Protein AF-A0A1H7LH09-F1 (afdb_monomer_lite)

Foldseek 3Di:
DDDDDDDDDPVVVVVVVVVVVVVVVVVVPPDDDDDDDDDDDDDDDDDDDDDDDPPPWDALCLLLFFPDWKFAQNKTWTWGADAFNFTDTAWIDDPNDIDGDDPPQWDFDDDDPFWTWIGGPPDPPRIHIDTRCCPVQADPVSAGDADLQNLQQLLLCAWFVGHHRMPQSSVLSVLVVLLLLLLLLLLLLLLLLLVCLLVDPDPQPLLQLQALVQAPCCLVDVPPPDPVNSVSSVSNVVSLVSSVVSLQVLLLPLLQWDDDDPAIDGDDSNLVSLLSNLSSLLNCQLACLLFDPDPSNHVLCLVLVVVVCPDSNVSSVVSLLVSVCSQVCVCAQQLLVVCLLLLVLLQVLCCQQPNHDDSLVSSVLLCCCQQLVVVVSLLDDLLLLVVLLCVQDPVVVCVDPVCVPQNVVLSSSLSSLVVCCCVPNNVVVSVVLNSQVSSDRDCVSVSVSSNVVSVVSCVSRVSCSVPPSVPCRDPVNSVVSSVPDDSVVSSVSRDCVVPVQSPDQDSSLSSLLSSLSRDAPVSNCVSLVSLLVSLVVSVSSVVVCVVVVHPPHTDPSNNSSVCSVVNSSSSSSSSSRRHHHDRGHDSSVLSLQLLLQLLQAQDPQDPVNSVCCCCPAQLQADPVGHHDPPHPVFLNVLSCPQQSPDSLNSLLSSNEGSNLLSLLLQFLQLQLVLQVPDDLVVLLVLLVQLPHDNPPDDSSVSSSVLSVLSSPGHSVLSVPQGDDPPDDPVSVSSSSNVSSNSNSNSSSSSSLLVLLSVLLSLVSSLSSVLSVSVSSVPPVQPRCVVALQSSVVVCLDVVNLVVCRSVNHPVLSVVLVVLQVLDDRLLLVLLSVCSSSSVCSYNVSVCSVLQDHDPDSLFSNQLSSLVSSVVPRDDDDDPSNVVQVVCSNVVSIHDLSNQLSSLSSSSSNVLSSCLSSPVCNVDPVVVSVVVVVVVVVVVVVVPD

Organism: Ruminococcus albus (NCBI:txid1264)

Secondary structure (DSSP, 8-state):
--PPPPPPPHHHHHHHHHHHHHHHHHGGG----PPP--------------S-----PPPHHHHTTEEEEEEETTEEEEEEE-STT-EEEEEEEETTEEEE-SS-SEEEEEEETTEEEEEESSSTT-EE-PBPSHHHHB-TTSPBPP-SSS-HHHHHHHHHSS--SBSHHHHHHHHHHHHHHHHHHHHHHHHHHHHHTT--SS---GGGS--TTS-HHHHH--TTS-HHHHHHHHHHHHHHHHHHHHSGGGGGGGGTEEEETTEEEEPPHHHHHHHHHHHHHHHHHHTTTTT--SSS-TTGGGTSHHHHTSGGGHHHHHHHHHHHHHHHHHHHTTHHHHHHHHHHHHHHHHHHHHSPPPHHHHHHHHHIIIII-GGGGSSS-HHHHHHHHHHHSGGGGGGSGGGTTTHHHHHHHHHHHHHHIIIII-HHHHHHHHHHHHH-SSSHHHHHHHHHHHHHHHHHHHHHIIIIIHHHTSHHHHHHHHHSS-HHHHHHT--GGGSTTTTT--HHHHHHHHHHHHS-HHHHHHHHHHHHHHHHHHHHHHHHHHHTT---PPPGGGGGGTTHHHHHHHHHHHHHH--PPP---HHHHHHHHHHHHHHT---S--HHHHHHHIIIII--B-TTSPBPTT--HHHHHHHIIIIIT-HHHHHHHHHS-HHHHGGGGG-HHHHHHHHHTS-HHHHHHHHHHTT----S--HHHHHHHHHHHHHH--GGGGTT---STT--HHHHHHHHHHHHHHHHHHHHHHHHHHHHHHHHHHHHHHHHHHHHHHHHSGGGG--GGG-TTHHHHHHTSHHHHHHTGGG--HHHHHHHHHHHTTS-HHHHHHHHHHHHTTHHHHHHHHHGGG----S-HHHHHHHHHHHHHHHH--SPPPHHHHHHHHHHHHHSS--HHHHHHHTGGGTTSHHHHHHHH-HHHH-HHHHHHHHHHHHHHHHTTTT-

Structure (mmCIF, N/CA/C/O backbone):
data_AF-A0A1H7LH09-F1
#
_entry.id   AF-A0A1H7LH09-F1
#
loop_
_atom_site.group_PDB
_atom_site.id
_atom_site.type_symbol
_atom_site.label_atom_id
_atom_site.label_alt_id
_atom_site.label_comp_id
_atom_site.label_asym_id
_atom_site.label_entity_id
_atom_site.label_seq_id
_atom_site.pdbx_PDB_ins_code
_atom_site.Cartn_x
_atom_site.Cartn_y
_atom_site.Cartn_z
_atom_site.occupancy
_atom_site.B_iso_or_equiv
_atom_site.auth_seq_id
_atom_site.auth_comp_id
_atom_site.auth_asym_id
_atom_site.auth_atom_id
_atom_site.pdbx_PDB_model_num
ATOM 1 N N . MET A 1 1 ? -59.447 -25.131 -48.764 1.00 35.97 1 MET A N 1
ATOM 2 C CA . MET A 1 1 ? -58.099 -24.580 -48.466 1.00 35.97 1 MET A CA 1
ATOM 3 C C . MET A 1 1 ? -58.182 -23.776 -47.173 1.00 35.97 1 MET A C 1
ATOM 5 O O . MET A 1 1 ? -59.213 -23.155 -46.969 1.00 35.97 1 MET A O 1
ATOM 9 N N . ALA A 1 2 ? -57.145 -23.746 -46.330 1.00 33.88 2 ALA A N 1
ATOM 10 C CA . ALA A 1 2 ? -57.115 -22.900 -45.127 1.00 33.88 2 ALA A CA 1
ATOM 11 C C . ALA A 1 2 ? -55.691 -22.373 -44.868 1.00 33.88 2 ALA A C 1
ATOM 13 O O . ALA A 1 2 ? -54.738 -23.151 -44.871 1.00 33.88 2 ALA A O 1
ATOM 14 N N . LYS A 1 3 ? -55.534 -21.059 -44.655 1.00 36.03 3 LYS A N 1
ATOM 15 C CA . LYS A 1 3 ? -54.240 -20.428 -44.332 1.00 36.03 3 LYS A CA 1
ATOM 16 C C . LYS A 1 3 ? -54.102 -20.263 -42.816 1.00 36.03 3 LYS A C 1
ATOM 18 O O . LYS A 1 3 ? -54.956 -19.650 -42.186 1.00 36.03 3 LYS A O 1
ATOM 23 N N . LYS A 1 4 ? -53.010 -20.775 -42.238 1.00 35.19 4 LYS A N 1
ATOM 24 C CA . LYS A 1 4 ? -52.642 -20.526 -40.832 1.00 35.19 4 LYS A CA 1
ATOM 25 C C . LYS A 1 4 ? -52.155 -19.084 -40.662 1.00 35.19 4 LYS A C 1
ATOM 27 O O . LYS A 1 4 ? -51.304 -18.638 -41.431 1.00 35.19 4 LYS A O 1
ATOM 32 N N . SER A 1 5 ? -52.616 -18.392 -39.623 1.00 34.84 5 SER A N 1
ATOM 33 C CA . SER A 1 5 ? -51.956 -17.181 -39.126 1.00 34.84 5 SER A CA 1
ATOM 34 C C . SER A 1 5 ? -50.650 -17.550 -38.403 1.00 34.84 5 SER A C 1
ATOM 36 O O . SER A 1 5 ? -50.543 -18.611 -37.782 1.00 34.84 5 SER A O 1
ATOM 38 N N . LYS A 1 6 ? -49.629 -16.688 -38.490 1.00 40.56 6 LYS A N 1
ATOM 39 C CA . LYS A 1 6 ? -48.405 -16.803 -37.678 1.00 40.56 6 LYS A CA 1
ATOM 40 C C . LYS A 1 6 ? -48.555 -15.951 -36.419 1.00 40.56 6 LYS A C 1
ATOM 42 O O . LYS A 1 6 ? -48.889 -14.774 -36.511 1.00 40.56 6 LYS A O 1
ATOM 47 N N . GLY A 1 7 ? -48.289 -16.541 -35.256 1.00 39.66 7 GLY A N 1
ATOM 48 C CA . GLY A 1 7 ? -48.232 -15.811 -33.990 1.00 39.66 7 GLY A CA 1
ATOM 49 C C . GLY A 1 7 ? -46.961 -14.965 -33.874 1.00 39.66 7 GLY A C 1
ATOM 50 O O . GLY A 1 7 ? -45.879 -15.417 -34.247 1.00 39.66 7 GLY A O 1
ATOM 51 N N . MET A 1 8 ? -47.103 -13.756 -33.329 1.00 55.12 8 MET A N 1
ATOM 52 C CA . MET A 1 8 ? -46.012 -12.810 -33.062 1.00 55.12 8 MET A CA 1
ATOM 53 C C . MET A 1 8 ? -44.976 -13.391 -32.083 1.00 55.12 8 MET A C 1
ATOM 55 O O . MET A 1 8 ? -45.336 -13.971 -31.051 1.00 55.12 8 MET A O 1
ATOM 59 N N . SER A 1 9 ? -43.692 -13.213 -32.392 1.00 65.94 9 SER A N 1
ATOM 60 C CA . SER A 1 9 ? -42.571 -13.813 -31.670 1.00 65.94 9 SER A CA 1
ATOM 61 C C . SER A 1 9 ? -42.297 -13.178 -30.303 1.00 65.94 9 SER A C 1
ATOM 63 O O . SER A 1 9 ? -42.687 -12.054 -29.980 1.00 65.94 9 SER A O 1
ATOM 65 N N . LEU A 1 10 ? -41.528 -13.909 -29.494 1.00 45.59 10 LEU A N 1
ATOM 66 C CA . LEU A 1 10 ? -41.064 -13.488 -28.169 1.00 45.59 10 LEU A CA 1
ATOM 67 C C . LEU A 1 10 ? -40.075 -12.303 -28.206 1.00 45.59 10 LEU A C 1
ATOM 69 O O . LEU A 1 10 ? -39.809 -11.708 -27.162 1.00 45.59 10 LEU A O 1
ATOM 73 N N . ARG A 1 11 ? -39.538 -11.949 -29.384 1.00 49.69 11 ARG A N 1
ATOM 74 C CA . ARG A 1 11 ? -38.700 -10.757 -29.581 1.00 49.69 11 ARG A CA 1
ATOM 75 C C . ARG A 1 11 ? -39.553 -9.520 -29.852 1.00 49.69 11 ARG A C 1
ATOM 77 O O . ARG A 1 11 ? -39.421 -8.537 -29.133 1.00 49.69 11 ARG A O 1
ATOM 84 N N . GLU A 1 12 ? -40.473 -9.608 -30.810 1.00 59.34 12 GLU A N 1
ATOM 85 C CA . GLU A 1 12 ? -41.383 -8.512 -31.180 1.00 59.34 12 GLU A CA 1
ATOM 86 C C . GLU A 1 12 ? -42.222 -8.051 -29.977 1.00 59.34 12 GLU A C 1
ATOM 88 O O . GLU A 1 12 ? -42.326 -6.854 -29.721 1.00 59.34 12 GLU A O 1
ATOM 93 N N . LYS A 1 13 ? -42.718 -8.987 -29.151 1.00 59.09 13 LYS A N 1
ATOM 94 C CA . LYS A 1 13 ? -43.425 -8.647 -27.901 1.00 59.09 13 LYS A CA 1
ATOM 95 C C . LYS A 1 13 ? -42.571 -7.820 -26.928 1.00 59.09 13 LYS A C 1
ATOM 97 O O . LYS A 1 13 ? -43.082 -6.876 -26.334 1.00 59.09 13 LYS A O 1
ATOM 102 N N . ARG A 1 14 ? -41.276 -8.133 -26.789 1.00 57.94 14 ARG A N 1
ATOM 103 C CA . ARG A 1 14 ? -40.349 -7.400 -25.903 1.00 57.94 14 ARG A CA 1
ATOM 104 C C . ARG A 1 14 ? -39.986 -6.021 -26.444 1.00 57.94 14 ARG A C 1
ATOM 106 O O . ARG A 1 14 ? -39.814 -5.091 -25.661 1.00 57.94 14 ARG A O 1
ATOM 113 N N . GLU A 1 15 ? -39.871 -5.873 -27.761 1.00 60.62 15 GLU A N 1
ATOM 114 C CA . GLU A 1 15 ? -39.632 -4.567 -28.384 1.00 60.62 15 GLU A CA 1
ATOM 115 C C . GLU A 1 15 ? -40.884 -3.672 -28.266 1.00 60.62 15 GLU A C 1
ATOM 117 O O . GLU A 1 15 ? -40.752 -2.507 -27.891 1.00 60.62 15 GLU A O 1
ATOM 122 N N . LEU A 1 16 ? -42.096 -4.232 -28.399 1.00 61.53 16 LEU A N 1
ATOM 123 C CA . LEU A 1 16 ? -43.358 -3.522 -28.143 1.00 61.53 16 LEU A CA 1
ATOM 124 C C . LEU A 1 16 ? -43.514 -3.090 -26.668 1.00 61.53 16 LEU A C 1
ATOM 126 O O . LEU A 1 16 ? -43.951 -1.973 -26.386 1.00 61.53 16 LEU A O 1
ATOM 130 N N . GLU A 1 17 ? -43.127 -3.937 -25.707 1.00 59.88 17 GLU A N 1
ATOM 131 C CA . GLU A 1 17 ? -43.066 -3.562 -24.283 1.00 59.88 17 GLU A CA 1
ATOM 132 C C . GLU A 1 17 ? -42.033 -2.456 -24.014 1.00 59.88 17 GLU A C 1
ATOM 134 O O . GLU A 1 17 ? -42.296 -1.551 -23.218 1.00 59.88 17 GLU A O 1
ATOM 139 N N . LYS A 1 18 ? -40.873 -2.490 -24.689 1.00 59.88 18 LYS A N 1
ATOM 140 C CA . LYS A 1 18 ? -39.846 -1.444 -24.577 1.00 59.88 18 LYS A CA 1
ATOM 141 C C . LYS A 1 18 ? -40.361 -0.106 -25.120 1.00 59.88 18 LYS A C 1
ATOM 143 O O . LYS A 1 18 ? -40.238 0.902 -24.430 1.00 59.88 18 LYS A O 1
ATOM 148 N N . GLN A 1 19 ? -40.991 -0.099 -26.296 1.00 56.03 19 GLN A N 1
ATOM 149 C CA . GLN A 1 19 ? -41.593 1.099 -26.897 1.00 56.03 19 GLN A CA 1
ATOM 150 C C . GLN A 1 19 ? -42.680 1.709 -25.999 1.00 56.03 19 GLN A C 1
ATOM 152 O O . GLN A 1 19 ? -42.647 2.908 -25.728 1.00 56.03 19 GLN A O 1
ATOM 157 N N . LYS A 1 20 ? -43.577 0.886 -25.435 1.00 55.62 20 LYS A N 1
ATOM 158 C CA . LYS A 1 20 ? -44.605 1.352 -24.483 1.00 55.62 20 LYS A CA 1
ATOM 159 C C . LYS A 1 20 ? -44.019 1.954 -23.200 1.00 55.62 20 LYS A C 1
ATOM 161 O O . LYS A 1 20 ? -44.601 2.886 -22.650 1.00 55.62 20 LYS A O 1
ATOM 166 N N . ARG A 1 21 ? -42.868 1.463 -22.722 1.00 57.19 21 ARG A N 1
ATOM 167 C CA . ARG A 1 21 ? -42.154 2.071 -21.582 1.00 57.19 21 ARG A CA 1
ATOM 168 C C . ARG A 1 21 ? -41.502 3.408 -21.939 1.00 57.19 21 ARG A C 1
ATOM 170 O O . ARG A 1 21 ? -41.523 4.301 -21.103 1.00 57.19 21 ARG A O 1
ATOM 177 N N . ILE A 1 22 ? -40.975 3.556 -23.156 1.00 56.44 22 ILE A N 1
ATOM 178 C CA . ILE A 1 22 ? -40.379 4.814 -23.641 1.00 56.44 22 ILE A CA 1
ATOM 179 C C . ILE A 1 22 ? -41.460 5.894 -23.796 1.00 56.44 22 ILE A C 1
ATOM 181 O O . ILE A 1 22 ? -41.318 6.973 -23.229 1.00 56.44 22 ILE A O 1
ATOM 185 N N . GLN A 1 23 ? -42.591 5.586 -24.444 1.00 39.75 23 GLN A N 1
ATOM 186 C CA . GLN A 1 23 ? -43.719 6.528 -24.541 1.00 39.75 23 GLN A CA 1
ATOM 187 C C . GLN A 1 23 ? -44.242 6.964 -23.162 1.00 39.75 23 GLN A C 1
ATOM 189 O O . GLN A 1 23 ? -44.530 8.140 -22.963 1.00 39.75 23 GLN A O 1
ATOM 194 N N . LYS A 1 24 ? -44.310 6.051 -22.180 1.00 40.62 24 LYS A N 1
ATOM 195 C CA . LYS A 1 24 ? -44.740 6.398 -20.814 1.00 40.62 24 LYS A CA 1
ATOM 196 C C . LYS A 1 24 ? -43.699 7.209 -20.019 1.00 40.62 24 LYS A C 1
ATOM 198 O O . LYS A 1 24 ? -44.055 7.783 -18.997 1.00 40.62 24 LYS A O 1
ATOM 203 N N . ALA A 1 25 ? -42.444 7.278 -20.465 1.00 42.84 25 ALA A N 1
ATOM 204 C CA . ALA A 1 25 ? -41.447 8.182 -19.892 1.00 42.84 25 ALA A CA 1
ATOM 205 C C . ALA A 1 25 ? -41.572 9.600 -20.480 1.00 42.84 25 ALA A C 1
ATOM 207 O O . ALA A 1 25 ? -41.612 10.563 -19.721 1.00 42.84 25 ALA A O 1
ATOM 208 N N . ALA A 1 26 ? -41.717 9.717 -21.805 1.00 37.50 26 ALA A N 1
ATOM 209 C CA . ALA A 1 26 ? -41.777 11.001 -22.515 1.00 37.50 26 ALA A CA 1
ATOM 210 C C . ALA A 1 26 ? -42.984 11.886 -22.136 1.00 37.50 26 ALA A C 1
ATOM 212 O O . ALA A 1 26 ? -42.900 13.107 -22.195 1.00 37.50 26 ALA A O 1
ATOM 213 N N . VAL A 1 27 ? -44.105 11.290 -21.711 1.00 37.81 27 VAL A N 1
ATOM 214 C CA . VAL A 1 27 ? -45.295 12.042 -21.254 1.00 37.81 27 VAL A CA 1
ATOM 215 C C . VAL A 1 27 ? -45.083 12.708 -19.883 1.00 37.81 27 VAL A C 1
ATOM 217 O O . VAL A 1 27 ? -45.775 13.664 -19.555 1.00 37.81 27 VAL A O 1
ATOM 220 N N . ASN A 1 28 ? -44.110 12.250 -19.087 1.00 35.25 28 ASN A N 1
ATOM 221 C CA . ASN A 1 28 ? -43.878 12.743 -17.725 1.00 35.25 28 ASN A CA 1
ATOM 222 C C . ASN A 1 28 ? -42.842 13.884 -17.634 1.00 35.25 28 ASN A C 1
ATOM 224 O O . ASN A 1 28 ? -42.528 14.312 -16.526 1.00 35.25 28 ASN A O 1
ATOM 228 N N . SER A 1 29 ? -42.289 14.354 -18.756 1.00 34.06 29 SER A N 1
ATOM 229 C CA . SER A 1 29 ? -41.217 15.367 -18.800 1.00 34.06 29 SER A CA 1
ATOM 230 C C . SER A 1 29 ? -41.635 16.700 -19.434 1.00 34.06 29 SER A C 1
ATOM 232 O O . SER A 1 29 ? -40.774 17.491 -19.807 1.00 34.06 29 SER A O 1
ATOM 234 N N . VAL A 1 30 ? -42.940 16.955 -19.580 1.00 31.94 30 VAL A N 1
ATOM 235 C CA . VAL A 1 30 ? -43.483 18.197 -20.158 1.00 31.94 30 VAL A CA 1
ATOM 236 C C . VAL A 1 30 ? -44.283 18.949 -19.094 1.00 31.94 30 VAL A C 1
ATOM 238 O O . VAL A 1 30 ? -45.500 18.814 -19.025 1.00 31.94 30 VAL A O 1
ATOM 241 N N . ASN A 1 31 ? -43.569 19.678 -18.231 1.00 28.02 31 ASN A N 1
ATOM 242 C CA . ASN A 1 31 ? -44.065 20.781 -17.396 1.00 28.02 31 ASN A CA 1
ATOM 243 C C . ASN A 1 31 ? -42.877 21.425 -16.655 1.00 28.02 31 ASN A C 1
ATOM 245 O O . ASN A 1 31 ? -42.560 21.024 -15.542 1.00 28.02 31 ASN A O 1
ATOM 249 N N . ASP A 1 32 ? -42.191 22.351 -17.327 1.00 27.97 32 ASP A N 1
ATOM 250 C CA . ASP A 1 32 ? -41.683 23.618 -16.769 1.00 27.97 32 ASP A CA 1
ATOM 251 C C . ASP A 1 32 ? -40.958 24.384 -17.889 1.00 27.97 32 ASP A C 1
ATOM 253 O O . ASP A 1 32 ? -40.068 23.850 -18.553 1.00 27.97 32 ASP A O 1
ATOM 257 N N . THR A 1 33 ? -41.372 25.629 -18.139 1.00 25.23 33 THR A N 1
ATOM 258 C CA . THR A 1 33 ? -40.893 26.439 -19.277 1.00 25.23 33 THR A CA 1
ATOM 259 C C . THR A 1 33 ? -39.988 27.564 -18.773 1.00 25.23 33 THR A C 1
ATOM 261 O O . THR A 1 33 ? -40.454 28.365 -17.963 1.00 25.23 33 THR A O 1
ATOM 264 N N . PRO A 1 34 ? -38.726 27.675 -19.230 1.00 26.50 34 PRO A N 1
ATOM 265 C CA . PRO A 1 34 ? -37.846 28.773 -18.846 1.00 26.50 34 PRO A CA 1
ATOM 266 C C . PRO A 1 34 ? -38.034 29.990 -19.762 1.00 26.50 34 PRO A C 1
ATOM 268 O O . PRO A 1 34 ? -38.092 29.853 -20.985 1.00 26.50 34 PRO A O 1
ATOM 271 N N . GLU A 1 35 ? -38.050 31.188 -19.179 1.00 23.58 35 GLU A N 1
ATOM 272 C CA . GLU A 1 35 ? -37.996 32.453 -19.921 1.00 23.58 35 GLU A CA 1
ATOM 273 C C . GLU A 1 35 ? -36.556 33.007 -19.923 1.00 23.58 35 GLU A C 1
ATOM 275 O O . GLU A 1 35 ? -35.798 32.807 -18.971 1.00 23.58 35 GLU A O 1
ATOM 280 N N . LYS A 1 36 ? -36.142 33.640 -21.028 1.00 24.08 36 LYS A N 1
ATOM 281 C CA . LYS A 1 36 ? -34.753 34.062 -21.297 1.00 24.08 36 LYS A CA 1
ATOM 282 C C . LYS A 1 36 ? -34.542 35.566 -21.107 1.00 24.08 36 LYS A C 1
ATOM 284 O O . LYS A 1 36 ? -35.369 36.350 -21.560 1.00 24.08 36 LYS A O 1
ATOM 289 N N . THR A 1 37 ? -33.319 35.941 -20.725 1.00 22.42 37 THR A N 1
ATOM 290 C CA . THR A 1 37 ? -32.638 37.143 -21.250 1.00 22.42 37 THR A CA 1
ATOM 291 C C . THR A 1 37 ? -31.115 36.937 -21.331 1.00 22.42 37 THR A C 1
ATOM 293 O O . THR A 1 37 ? -30.523 36.274 -20.485 1.00 22.42 37 THR A O 1
ATOM 296 N N . GLU A 1 38 ? -30.499 37.485 -22.382 1.00 22.14 38 GLU A N 1
ATOM 297 C CA . GLU A 1 38 ? -29.042 37.572 -22.646 1.00 22.14 38 GLU A CA 1
ATOM 298 C C . GLU A 1 38 ? -28.548 39.012 -22.307 1.00 22.14 38 GLU A C 1
ATOM 300 O O . GLU A 1 38 ? -29.388 39.881 -22.079 1.00 22.14 38 GLU A O 1
ATOM 305 N N . GLU A 1 39 ? -27.264 39.413 -22.246 1.00 23.45 39 GLU A N 1
ATOM 306 C CA . GLU A 1 39 ? -25.938 38.759 -22.431 1.00 23.45 39 GLU A CA 1
ATOM 307 C C . GLU A 1 39 ? -25.183 38.739 -21.044 1.00 23.45 39 GLU A C 1
ATOM 309 O O . GLU A 1 39 ? -25.832 38.369 -20.072 1.00 23.45 39 GLU A O 1
ATOM 314 N N . ALA A 1 40 ? -23.902 39.059 -20.753 1.00 21.31 40 ALA A N 1
ATOM 315 C CA . ALA A 1 40 ? -22.739 39.518 -21.529 1.00 21.31 40 ALA A CA 1
ATOM 316 C C . ALA A 1 40 ? -21.360 39.022 -21.008 1.00 21.31 40 ALA A C 1
ATOM 318 O O . ALA A 1 40 ? -21.235 38.537 -19.883 1.00 21.31 40 ALA A O 1
ATOM 319 N N . ASN A 1 41 ? -20.312 39.163 -21.833 1.00 23.66 41 ASN A N 1
ATOM 320 C CA . ASN A 1 41 ? -18.936 38.687 -21.583 1.00 23.66 41 ASN A CA 1
ATOM 321 C C . ASN A 1 41 ? -18.050 39.583 -20.678 1.00 23.66 41 ASN A C 1
ATOM 323 O O . ASN A 1 41 ? -17.919 40.776 -20.938 1.00 23.66 41 ASN A O 1
ATOM 327 N N . VAL A 1 42 ? -17.254 38.966 -19.784 1.00 20.75 42 VAL A N 1
ATOM 328 C CA . VAL A 1 42 ? -15.862 39.380 -19.457 1.00 20.75 42 VAL A CA 1
ATOM 329 C C . VAL A 1 42 ? -15.001 38.125 -19.231 1.00 20.75 42 VAL A C 1
ATOM 331 O O . VAL A 1 42 ? -15.455 37.155 -18.628 1.00 20.75 42 VAL A O 1
ATOM 334 N N . VAL A 1 43 ? -13.752 38.126 -19.711 1.00 27.27 43 VAL A N 1
ATOM 335 C CA . VAL A 1 43 ? -12.822 36.984 -19.610 1.00 27.27 43 VAL A CA 1
ATOM 336 C C . VAL A 1 43 ? -12.119 36.932 -18.247 1.00 27.27 43 VAL A C 1
ATOM 338 O O . VAL A 1 43 ? -11.450 37.884 -17.853 1.00 27.27 43 VAL A O 1
ATOM 341 N N . SER A 1 44 ? -12.171 35.776 -17.579 1.00 20.23 44 SER A N 1
ATOM 342 C CA . SER A 1 44 ? -11.312 35.430 -16.437 1.00 20.23 44 SER A CA 1
ATOM 343 C C . SER A 1 44 ? -10.896 33.949 -16.484 1.00 20.23 44 SER A C 1
ATOM 345 O O . SER A 1 44 ? -11.517 33.128 -17.164 1.00 20.23 44 SER A O 1
ATOM 347 N N . VAL A 1 45 ? -9.797 33.594 -15.804 1.00 25.08 45 VAL A N 1
ATOM 348 C CA . VAL A 1 45 ? -9.185 32.250 -15.871 1.00 25.08 45 VAL A CA 1
ATOM 349 C C . VAL A 1 45 ? -9.934 31.272 -14.958 1.00 25.08 45 VAL A C 1
ATOM 351 O O . VAL A 1 45 ? -9.476 30.927 -13.870 1.00 25.08 45 VAL A O 1
ATOM 354 N N . ASN A 1 46 ? -11.121 30.847 -15.390 1.00 21.08 46 ASN A N 1
ATOM 355 C CA . ASN A 1 46 ? -12.021 30.067 -14.546 1.00 21.08 46 ASN A CA 1
ATOM 356 C C . ASN A 1 46 ? -11.573 28.615 -14.316 1.00 21.08 46 ASN A C 1
ATOM 358 O O . ASN A 1 46 ? -11.341 27.827 -15.238 1.00 21.08 46 ASN A O 1
ATOM 362 N N . VAL A 1 47 ? -11.559 28.244 -13.034 1.00 25.94 47 VAL A N 1
ATOM 363 C CA . VAL A 1 47 ? -11.629 26.857 -12.564 1.00 25.94 47 VAL A CA 1
ATOM 364 C C . VAL A 1 47 ? -12.917 26.225 -13.107 1.00 25.94 47 VAL A C 1
ATOM 366 O O . VAL A 1 47 ? -13.969 26.858 -13.105 1.00 25.94 47 VAL A O 1
ATOM 369 N N . ARG A 1 48 ? -12.852 24.975 -13.587 1.00 23.78 48 ARG A N 1
ATOM 370 C CA . ARG A 1 48 ? -14.007 24.292 -14.200 1.00 23.78 48 ARG A CA 1
ATOM 371 C C . ARG A 1 48 ? -15.141 24.059 -13.194 1.00 23.78 48 ARG A C 1
ATOM 373 O O . ARG A 1 48 ? -15.057 23.132 -12.389 1.00 23.78 48 ARG A O 1
ATOM 380 N N . THR A 1 49 ? -16.220 24.821 -13.317 1.00 23.64 49 THR A N 1
ATOM 381 C CA . THR A 1 49 ? -17.531 24.516 -12.732 1.00 23.64 49 THR A CA 1
ATOM 382 C C . THR A 1 49 ? -18.372 23.615 -13.649 1.00 23.64 49 THR A C 1
ATOM 384 O O . THR A 1 49 ? -18.173 23.567 -14.861 1.00 23.64 49 THR A O 1
ATOM 387 N N . SER A 1 50 ? -19.283 22.860 -13.025 1.00 30.39 50 SER A N 1
ATOM 388 C CA . SER A 1 50 ? -20.535 22.304 -13.577 1.00 30.39 50 SER A CA 1
ATOM 389 C C . SER A 1 50 ? -20.599 21.884 -15.063 1.00 30.39 50 SER A C 1
ATOM 391 O O . SER A 1 50 ? -20.996 22.654 -15.934 1.00 30.39 50 SER A O 1
ATOM 393 N N . ALA A 1 51 ? -20.411 20.585 -15.303 1.00 24.19 51 ALA A N 1
ATOM 394 C CA . ALA A 1 51 ? -21.222 19.810 -16.250 1.00 24.19 51 ALA A CA 1
ATOM 395 C C . ALA A 1 51 ? -21.586 18.481 -15.560 1.00 24.19 51 ALA A C 1
ATOM 397 O O . ALA A 1 51 ? -20.742 17.920 -14.855 1.00 24.19 51 ALA A O 1
ATOM 398 N N . GLU A 1 52 ? -22.836 18.023 -15.684 1.00 27.11 52 GLU A N 1
ATOM 399 C CA . GLU A 1 52 ? -23.499 17.123 -14.720 1.00 27.11 52 GLU A CA 1
ATOM 400 C C . GLU A 1 52 ? -22.695 15.877 -14.292 1.00 27.11 52 GLU A C 1
ATOM 402 O O . GLU A 1 52 ? -22.702 14.811 -14.913 1.00 27.11 52 GLU A O 1
ATOM 407 N N . ASN A 1 53 ? -22.052 15.964 -13.127 1.00 29.41 53 ASN A N 1
ATOM 408 C CA . ASN A 1 53 ? -21.536 14.788 -12.447 1.00 29.41 53 ASN A CA 1
ATOM 409 C C . ASN A 1 53 ? -22.693 14.056 -11.756 1.00 29.41 53 ASN A C 1
ATOM 411 O O . ASN A 1 53 ? -23.249 14.547 -10.776 1.00 29.41 53 ASN A O 1
ATOM 415 N N . LYS A 1 54 ? -22.968 12.804 -12.142 1.00 34.88 54 LYS A N 1
ATOM 416 C CA . LYS A 1 54 ? -23.639 11.860 -11.231 1.00 34.88 54 LYS A CA 1
ATOM 417 C C . LYS A 1 54 ? -22.677 11.469 -10.104 1.00 34.88 54 LYS A C 1
ATOM 419 O O . LYS A 1 54 ? -22.088 10.389 -10.121 1.00 34.88 54 LYS A O 1
ATOM 424 N N . HIS A 1 55 ? -22.503 12.373 -9.134 1.00 42.66 55 HIS A N 1
ATOM 425 C CA . HIS A 1 55 ? -21.793 12.106 -7.881 1.00 42.66 55 HIS A CA 1
ATOM 426 C C . HIS A 1 55 ? -22.385 10.852 -7.221 1.00 42.66 55 HIS A C 1
ATOM 428 O O . HIS A 1 55 ? -23.606 10.670 -7.184 1.00 42.66 55 HIS A O 1
ATOM 434 N N . SER A 1 56 ? -21.534 9.990 -6.658 1.00 44.81 56 SER A N 1
ATOM 435 C CA . SER A 1 56 ? -22.001 8.862 -5.850 1.00 44.81 56 SER A CA 1
ATOM 436 C C . SER A 1 56 ? -22.621 9.403 -4.559 1.00 44.81 56 SER A C 1
ATOM 438 O O . SER A 1 56 ? -21.896 9.707 -3.608 1.00 44.81 56 SER A O 1
ATOM 440 N N . LYS A 1 57 ? -23.951 9.568 -4.541 1.00 59.97 57 LYS A N 1
ATOM 441 C CA . LYS A 1 57 ? -24.677 10.143 -3.400 1.00 59.97 57 LYS A CA 1
ATOM 442 C C . LYS A 1 57 ? -24.308 9.403 -2.111 1.00 59.97 57 LYS A C 1
ATOM 444 O O . LYS A 1 57 ? -24.411 8.177 -2.034 1.00 59.97 57 LYS A O 1
ATOM 449 N N . LYS A 1 58 ? -23.880 10.162 -1.100 1.00 66.81 58 LYS A N 1
ATOM 450 C CA . LYS A 1 58 ? -23.618 9.655 0.251 1.00 66.81 58 LYS A CA 1
ATOM 451 C C . LYS A 1 58 ? -24.883 8.968 0.782 1.00 66.81 58 LYS A C 1
ATOM 453 O O . LYS A 1 58 ? -25.985 9.469 0.577 1.00 66.81 58 LYS A O 1
ATOM 458 N N . SER A 1 59 ? -24.734 7.825 1.458 1.00 77.31 59 SER A N 1
ATOM 459 C CA . SER A 1 59 ? -25.877 7.129 2.072 1.00 77.31 59 SER A CA 1
ATOM 460 C C . SER A 1 59 ? -26.618 8.071 3.024 1.00 77.31 59 SER A C 1
ATOM 462 O O . SER A 1 59 ? -25.984 8.667 3.894 1.00 77.31 59 SER A O 1
ATOM 464 N N . ALA A 1 60 ? -27.941 8.190 2.872 1.00 79.06 60 ALA A N 1
ATOM 465 C CA . ALA A 1 60 ? -28.755 9.143 3.625 1.00 79.06 60 ALA A CA 1
ATOM 466 C C . ALA A 1 60 ? -28.580 8.974 5.144 1.00 79.06 60 ALA A C 1
ATOM 468 O O . ALA A 1 60 ? -28.247 9.935 5.827 1.00 79.06 60 ALA A O 1
ATOM 469 N N . ALA A 1 61 ? -28.643 7.741 5.659 1.00 82.38 61 ALA A N 1
ATOM 470 C CA . ALA A 1 61 ? -28.404 7.459 7.078 1.00 82.38 61 ALA A CA 1
ATOM 471 C C . ALA A 1 61 ? -26.996 7.894 7.546 1.00 82.38 61 ALA A C 1
ATOM 473 O O . ALA A 1 61 ? -26.848 8.461 8.624 1.00 82.38 61 ALA A O 1
ATOM 474 N N . LYS A 1 62 ? -25.963 7.726 6.705 1.00 82.56 62 LYS A N 1
ATOM 475 C CA . LYS A 1 62 ? -24.584 8.183 6.984 1.00 82.56 62 LYS A CA 1
ATOM 476 C C . LYS A 1 62 ? -24.423 9.707 6.879 1.00 82.56 62 LYS A C 1
ATOM 478 O O . LYS A 1 62 ? -23.426 10.239 7.358 1.00 82.56 62 LYS A O 1
ATOM 483 N N . ALA A 1 63 ? -25.346 10.403 6.212 1.00 75.44 63 ALA A N 1
ATOM 484 C CA . ALA A 1 63 ? -25.427 11.864 6.166 1.00 75.44 63 ALA A CA 1
ATOM 485 C C . ALA A 1 63 ? -26.276 12.442 7.316 1.00 75.44 63 ALA A C 1
ATOM 487 O O . ALA A 1 63 ? -26.058 13.584 7.696 1.00 75.44 63 ALA A O 1
ATOM 488 N N . LEU A 1 64 ? -27.179 11.644 7.901 1.00 80.81 64 LEU A N 1
ATOM 489 C CA . LEU A 1 64 ? -27.884 11.940 9.158 1.00 80.81 64 LEU A CA 1
ATOM 490 C C . LEU A 1 64 ? -27.076 11.589 10.422 1.00 80.81 64 LEU A C 1
ATOM 492 O O . LEU A 1 64 ? -27.576 11.732 11.529 1.00 80.81 64 LEU A O 1
ATOM 496 N N . GLY A 1 65 ? -25.835 11.120 10.270 1.00 80.62 65 GLY A N 1
ATOM 497 C CA . GLY A 1 65 ? -24.930 10.838 11.386 1.00 80.62 65 GLY A CA 1
ATOM 498 C C . GLY A 1 65 ? -24.896 9.387 11.877 1.00 80.62 65 GLY A C 1
ATOM 499 O O . GLY A 1 65 ? -24.023 9.081 12.682 1.00 80.62 65 GLY A O 1
ATOM 500 N N . LEU A 1 66 ? -25.735 8.470 11.372 1.00 87.19 66 LEU A N 1
ATOM 501 C CA . LEU A 1 66 ? -25.701 7.057 11.784 1.00 87.19 66 LEU A CA 1
ATOM 502 C C . LEU A 1 66 ? -24.375 6.390 11.378 1.00 87.19 66 LEU A C 1
ATOM 504 O O . LEU A 1 66 ? -24.104 6.166 10.190 1.00 87.19 66 LEU A O 1
ATOM 508 N N . LYS A 1 67 ? -23.570 5.998 12.367 1.00 87.75 67 LYS A N 1
ATOM 509 C CA . LYS A 1 67 ? -22.296 5.299 12.182 1.00 87.75 67 LYS A CA 1
ATOM 510 C C . LYS A 1 67 ? -22.483 3.781 12.118 1.00 87.75 67 LYS A C 1
ATOM 512 O O . LYS A 1 67 ? -22.026 3.188 11.139 1.00 87.75 67 LYS A O 1
ATOM 517 N N . SER A 1 68 ? -23.170 3.151 13.063 1.00 88.06 68 SER A N 1
ATOM 518 C CA . SER A 1 68 ? -23.493 1.715 13.040 1.00 88.06 68 SER A CA 1
ATOM 519 C C . SER A 1 68 ? -24.812 1.417 13.758 1.00 88.06 68 SER A C 1
ATOM 521 O O . SER A 1 68 ? -25.300 2.229 14.542 1.00 88.06 68 SER A O 1
ATOM 523 N N . GLY A 1 69 ? -25.380 0.246 13.464 1.00 91.00 69 GLY A N 1
ATOM 524 C CA . GLY A 1 69 ? -26.402 -0.393 14.287 1.00 91.00 69 GLY A CA 1
ATOM 525 C C . GLY A 1 69 ? -25.832 -1.701 14.829 1.00 91.00 69 GLY A C 1
ATOM 526 O O . GLY A 1 69 ? -25.469 -2.587 14.049 1.00 91.00 69 GLY A O 1
ATOM 527 N N . LEU A 1 70 ? -25.685 -1.777 16.145 1.00 93.12 70 LEU A N 1
ATOM 528 C CA . LEU A 1 70 ? -25.110 -2.900 16.873 1.00 93.12 70 LEU A CA 1
ATOM 529 C C . LEU A 1 70 ? -26.241 -3.672 17.553 1.00 93.12 70 LEU A C 1
ATOM 531 O O . LEU A 1 70 ? -27.158 -3.056 18.085 1.00 93.12 70 LEU A O 1
ATOM 535 N N . VAL A 1 71 ? -26.211 -4.999 17.505 1.00 91.94 71 VAL A N 1
ATOM 536 C CA . VAL A 1 71 ? -27.281 -5.851 18.049 1.00 91.94 71 VAL A CA 1
ATOM 537 C C . VAL A 1 71 ? -26.691 -6.734 19.134 1.00 91.94 71 VAL A C 1
ATOM 539 O O . VAL A 1 71 ? -25.649 -7.335 18.884 1.00 91.94 71 VAL A O 1
ATOM 542 N N . ILE A 1 72 ? -27.341 -6.797 20.297 1.00 90.62 72 ILE A N 1
ATOM 543 C CA . ILE A 1 72 ? -26.947 -7.590 21.473 1.00 90.62 72 ILE A CA 1
ATOM 544 C C . ILE A 1 72 ? -28.226 -8.242 22.007 1.00 90.62 72 ILE A C 1
ATOM 546 O O . ILE A 1 72 ? -29.138 -7.536 22.437 1.00 90.62 72 ILE A O 1
ATOM 550 N N . GLY A 1 73 ? -28.341 -9.569 21.925 1.00 85.62 73 GLY A N 1
ATOM 551 C CA . GLY A 1 73 ? -29.640 -10.235 22.090 1.00 85.62 73 GLY A CA 1
ATOM 552 C C . GLY A 1 73 ? -30.703 -9.635 21.152 1.00 85.62 73 GLY A C 1
ATOM 553 O O . GLY A 1 73 ? -30.454 -9.451 19.959 1.00 85.62 73 GLY A O 1
ATOM 554 N N . ASP A 1 74 ? -31.861 -9.272 21.709 1.00 83.94 74 ASP A N 1
ATOM 555 C CA . ASP A 1 74 ? -32.954 -8.581 21.000 1.00 83.94 74 ASP A CA 1
ATOM 556 C C . ASP A 1 74 ? -32.788 -7.044 20.923 1.00 83.94 74 ASP A C 1
ATOM 558 O O . ASP A 1 74 ? -33.563 -6.351 20.244 1.00 83.94 74 ASP A O 1
ATOM 562 N N . GLU A 1 75 ? -31.793 -6.491 21.624 1.00 90.31 75 GLU A N 1
ATOM 563 C CA . GLU A 1 75 ? -31.569 -5.051 21.748 1.00 90.31 75 GLU A CA 1
ATOM 564 C C . GLU A 1 75 ? -30.751 -4.493 20.577 1.00 90.31 75 GLU A C 1
ATOM 566 O O . GLU A 1 75 ? -29.781 -5.097 20.114 1.00 90.31 75 GLU A O 1
ATOM 571 N N . LEU A 1 76 ? -31.121 -3.298 20.115 1.00 91.31 76 LEU A N 1
ATOM 572 C CA . LEU A 1 76 ? -30.455 -2.583 19.029 1.00 91.31 76 LEU A CA 1
ATOM 573 C C . LEU A 1 76 ? -29.904 -1.239 19.522 1.00 91.31 76 LEU A C 1
ATOM 575 O O . LEU A 1 76 ? -30.652 -0.334 19.887 1.00 91.31 76 LEU A O 1
ATOM 579 N N . TYR A 1 77 ? -28.587 -1.088 19.462 1.00 92.94 77 TYR A N 1
ATOM 580 C CA . TYR A 1 77 ? -27.854 0.126 19.806 1.00 92.94 77 TYR A CA 1
ATOM 581 C C . TYR A 1 77 ? -27.462 0.871 18.525 1.00 92.94 77 TYR A C 1
ATOM 583 O O . TYR A 1 77 ? -26.863 0.298 17.614 1.00 92.94 77 TYR A O 1
ATOM 591 N N . LEU A 1 78 ? -27.793 2.158 18.433 1.00 92.06 78 LEU A N 1
ATOM 592 C CA . LEU A 1 78 ? -27.453 3.015 17.294 1.00 92.06 78 LEU A CA 1
ATOM 593 C C . LEU A 1 78 ? -26.352 3.997 17.695 1.00 92.06 78 LEU A C 1
ATOM 595 O O . LEU A 1 78 ? -26.471 4.679 18.716 1.00 92.06 78 LEU A O 1
ATOM 599 N N . THR A 1 79 ? -25.303 4.097 16.875 1.00 91.06 79 THR A N 1
ATOM 600 C CA . THR A 1 79 ? -24.151 4.975 17.136 1.00 91.06 79 THR A CA 1
ATOM 601 C C . THR A 1 79 ? -24.087 6.170 16.187 1.00 91.06 79 THR A C 1
ATOM 603 O O . THR A 1 79 ? -24.487 6.074 15.020 1.00 91.06 79 THR A O 1
ATOM 606 N N . SER A 1 80 ? -23.517 7.284 16.653 1.00 87.56 80 SER A N 1
ATOM 607 C CA . SER A 1 80 ? -23.080 8.411 15.820 1.00 87.56 80 SER A CA 1
ATOM 608 C C . SER A 1 80 ? -21.562 8.431 15.610 1.00 87.56 80 SER A C 1
ATOM 610 O O . SER A 1 80 ? -20.813 7.603 16.139 1.00 87.56 80 SER A O 1
ATOM 612 N N . PHE A 1 81 ? -21.096 9.364 14.776 1.00 82.38 81 PHE A N 1
ATOM 613 C CA . PHE A 1 81 ? -19.674 9.623 14.556 1.00 82.38 81 PHE A CA 1
ATOM 614 C C . PHE A 1 81 ? -19.124 10.591 15.613 1.00 82.38 81 PHE A C 1
ATOM 616 O O . PHE A 1 81 ? -19.371 11.794 15.534 1.00 82.38 81 PHE A O 1
ATOM 623 N N . GLY A 1 82 ? -18.300 10.089 16.535 1.00 77.94 82 GLY A N 1
ATOM 624 C CA . GLY A 1 82 ? -17.498 10.927 17.433 1.00 77.94 82 GLY A CA 1
ATOM 625 C C . GLY A 1 82 ? -16.337 11.626 16.705 1.00 77.94 82 GLY A C 1
ATOM 626 O O . GLY A 1 82 ? -16.378 11.803 15.490 1.00 77.94 82 GLY A O 1
ATOM 627 N N . ARG A 1 83 ? -15.269 12.025 17.392 1.00 71.94 83 ARG A N 1
ATOM 628 C CA . ARG A 1 83 ? -14.058 12.596 16.785 1.00 71.94 83 ARG A CA 1
ATOM 629 C C . ARG A 1 83 ? -13.296 11.526 15.987 1.00 71.94 83 ARG A C 1
ATOM 631 O O . ARG A 1 83 ? -13.077 10.411 16.447 1.00 71.94 83 ARG A O 1
ATOM 638 N N . GLY A 1 84 ? -12.877 11.849 14.761 1.00 73.62 84 GLY A N 1
ATOM 639 C CA . GLY A 1 84 ? -12.202 10.876 13.887 1.00 73.62 84 GLY A CA 1
ATOM 640 C C . GLY A 1 84 ? -13.110 9.691 13.526 1.00 73.62 84 GLY A C 1
ATOM 641 O O . GLY A 1 84 ? -14.186 9.902 12.958 1.00 73.62 84 GLY A O 1
ATOM 642 N N . ASN A 1 85 ? -12.675 8.464 13.848 1.00 77.00 85 ASN A N 1
ATOM 643 C CA . ASN A 1 85 ? -13.475 7.240 13.725 1.00 77.00 85 ASN A CA 1
ATOM 644 C C . ASN A 1 85 ? -14.053 6.737 15.061 1.00 77.00 85 ASN A C 1
ATOM 646 O O . ASN A 1 85 ? -14.524 5.605 15.089 1.00 77.00 85 ASN A O 1
ATOM 650 N N . GLU A 1 86 ? -14.116 7.551 16.116 1.00 83.06 86 GLU A N 1
ATOM 651 C CA . GLU A 1 86 ? -14.871 7.241 17.342 1.00 83.06 86 GLU A CA 1
ATOM 652 C C . GLU A 1 86 ? -16.345 6.886 17.023 1.00 83.06 86 GLU A C 1
ATOM 654 O O . GLU A 1 86 ? -16.955 7.412 16.075 1.00 83.06 86 GLU A O 1
ATOM 659 N N . ALA A 1 87 ? -16.909 5.957 17.792 1.00 87.31 87 ALA A N 1
ATOM 660 C CA . ALA A 1 87 ? -18.336 5.674 17.897 1.00 87.31 87 ALA A CA 1
ATOM 661 C C . ALA A 1 87 ? -18.849 6.271 19.206 1.00 87.31 87 ALA A C 1
ATOM 663 O O . ALA A 1 87 ? -18.197 6.108 20.229 1.00 87.31 87 ALA A O 1
ATOM 664 N N . LYS A 1 88 ? -20.014 6.919 19.179 1.00 88.88 88 LYS A N 1
ATOM 665 C CA . LYS A 1 88 ? -20.732 7.322 20.397 1.00 88.88 88 LYS A CA 1
ATOM 666 C C . LYS A 1 88 ? -22.105 6.675 20.396 1.00 88.88 88 LYS A C 1
ATOM 668 O O . LYS A 1 88 ? -22.754 6.675 19.347 1.00 88.88 88 LYS A O 1
ATOM 673 N N . LEU A 1 89 ? -22.546 6.118 21.521 1.00 89.94 89 LEU A N 1
ATOM 674 C CA . LEU A 1 89 ? -23.917 5.628 21.663 1.00 89.94 89 LEU A CA 1
ATOM 675 C C . LEU A 1 89 ? -24.899 6.810 21.583 1.00 89.94 89 LEU A C 1
ATOM 677 O O . LEU A 1 89 ? -24.711 7.830 22.235 1.00 89.94 89 LEU A O 1
ATOM 681 N N . GLU A 1 90 ? -25.951 6.688 20.769 1.00 89.81 90 GLU A N 1
ATOM 682 C CA . GLU A 1 90 ? -27.016 7.701 20.659 1.00 89.81 90 GLU A CA 1
ATOM 683 C C . GLU A 1 90 ? -28.346 7.182 21.194 1.00 89.81 90 GLU A C 1
ATOM 685 O O . GLU A 1 90 ? -29.034 7.877 21.947 1.00 89.81 90 GLU A O 1
ATOM 690 N N . LYS A 1 91 ? -28.721 5.967 20.779 1.00 90.25 91 LYS A N 1
ATOM 691 C CA . LYS A 1 91 ? -30.025 5.361 21.058 1.00 90.25 91 LYS A CA 1
ATOM 692 C C . LYS A 1 91 ? -29.874 3.885 21.389 1.00 90.25 91 LYS A C 1
ATOM 694 O O . LYS A 1 91 ? -29.087 3.195 20.742 1.00 90.25 91 LYS A O 1
ATOM 699 N N . LYS A 1 92 ? -30.701 3.405 22.311 1.00 92.00 92 LYS A N 1
ATOM 700 C CA . LYS A 1 92 ? -30.953 1.984 22.562 1.00 92.00 92 LYS A CA 1
ATOM 701 C C . LYS A 1 92 ? -32.416 1.676 22.240 1.00 92.00 92 LYS A C 1
ATOM 703 O O . LYS A 1 92 ? -33.297 2.503 22.466 1.00 92.00 92 LYS A O 1
ATOM 708 N N . ILE A 1 93 ? -32.667 0.515 21.649 1.00 89.38 93 ILE A N 1
ATOM 709 C CA . ILE A 1 93 ? -33.982 0.063 21.192 1.00 89.38 93 ILE A CA 1
ATOM 710 C C . ILE A 1 93 ? -34.219 -1.345 21.739 1.00 89.38 93 ILE A C 1
ATOM 712 O O . ILE A 1 93 ? -33.544 -2.288 21.326 1.00 89.38 93 ILE A O 1
ATOM 716 N N . SER A 1 94 ? -35.208 -1.478 22.623 1.00 87.50 94 SER A N 1
ATOM 717 C CA . SER A 1 94 ? -35.592 -2.738 23.276 1.00 87.50 94 SER A CA 1
ATOM 718 C C . SER A 1 94 ? -37.115 -2.853 23.247 1.00 87.50 94 SER A C 1
ATOM 720 O O . SER A 1 94 ? -37.811 -1.973 23.755 1.00 87.50 94 SER A O 1
ATOM 722 N N . GLY A 1 95 ? -37.648 -3.890 22.591 1.00 79.25 95 GLY A N 1
ATOM 723 C CA . GLY A 1 95 ? -39.062 -3.903 22.191 1.00 79.25 95 GLY A CA 1
ATOM 724 C C . GLY A 1 95 ? -39.410 -2.651 21.373 1.00 79.25 95 GLY A C 1
ATOM 725 O O . GLY A 1 95 ? -38.610 -2.220 20.537 1.00 79.25 95 GLY A O 1
ATOM 726 N N . ASP A 1 96 ? -40.557 -2.032 21.651 1.00 78.19 96 ASP A N 1
ATOM 727 C CA . ASP A 1 96 ? -40.998 -0.770 21.029 1.00 78.19 96 ASP A CA 1
ATOM 728 C C . ASP A 1 96 ? -40.373 0.494 21.646 1.00 78.19 96 ASP A C 1
ATOM 730 O O . ASP A 1 96 ? -40.427 1.570 21.050 1.00 78.19 96 ASP A O 1
ATOM 734 N N . THR A 1 97 ? -39.703 0.378 22.794 1.00 84.62 97 THR A N 1
ATOM 735 C CA . THR A 1 97 ? -39.069 1.508 23.487 1.00 84.62 97 THR A CA 1
ATOM 736 C C . THR A 1 97 ? -37.885 2.064 22.687 1.00 84.62 97 THR A C 1
ATOM 738 O O . THR A 1 97 ? -37.136 1.310 22.056 1.00 84.62 97 THR A O 1
ATOM 741 N N . VAL A 1 98 ? -37.701 3.390 22.722 1.00 87.50 98 VAL A N 1
ATOM 742 C CA . VAL A 1 98 ? -36.461 4.078 22.321 1.00 87.50 98 VAL A CA 1
ATOM 743 C C . VAL A 1 98 ? -35.904 4.794 23.548 1.00 87.50 98 VAL A C 1
ATOM 745 O O . VAL A 1 98 ? -36.530 5.711 24.073 1.00 87.50 98 VAL A O 1
ATOM 748 N N . GLU A 1 99 ? -34.719 4.398 23.986 1.00 89.50 99 GLU A N 1
ATOM 749 C CA . GLU A 1 99 ? -33.954 5.064 25.036 1.00 89.50 99 GLU A CA 1
ATOM 750 C C . GLU A 1 99 ? -32.914 6.001 24.401 1.00 89.50 99 GLU A C 1
ATOM 752 O O . GLU A 1 99 ? -32.283 5.658 23.395 1.00 89.50 99 GLU A O 1
ATOM 757 N N . LYS A 1 100 ? -32.735 7.202 24.968 1.00 88.50 100 LYS A N 1
ATOM 758 C CA . LYS A 1 100 ? -31.724 8.173 24.526 1.00 88.50 100 LYS A CA 1
ATOM 759 C C . LYS A 1 100 ? -30.490 8.069 25.421 1.00 88.50 100 LYS A C 1
ATOM 761 O O . LYS A 1 100 ? -30.564 8.408 26.594 1.00 88.50 100 LYS A O 1
ATOM 766 N N . LEU A 1 101 ? -29.374 7.650 24.829 1.00 85.06 101 LEU A N 1
ATOM 767 C CA . LEU A 1 101 ? -28.073 7.524 25.494 1.00 85.06 101 LEU A CA 1
ATOM 768 C C . LEU A 1 101 ? -27.170 8.734 25.204 1.00 85.06 101 LEU A C 1
ATOM 770 O O . LEU A 1 101 ? -26.506 9.250 26.096 1.00 85.06 101 LEU A O 1
ATOM 774 N N . GLY A 1 102 ? -27.171 9.203 23.952 1.00 80.44 102 GLY A N 1
ATOM 775 C CA . GLY A 1 102 ? -26.293 10.277 23.482 1.00 80.44 102 GLY A CA 1
ATOM 776 C C . GLY A 1 102 ? -26.967 11.642 23.370 1.00 80.44 102 GLY A C 1
ATOM 777 O O . GLY A 1 102 ? -28.122 11.847 23.748 1.00 80.44 102 GLY A O 1
ATOM 778 N N . ILE A 1 103 ? -26.239 12.597 22.791 1.00 70.12 103 ILE A N 1
ATOM 779 C CA . ILE A 1 103 ? -26.677 13.995 22.656 1.00 70.12 103 ILE A CA 1
ATOM 780 C C . ILE A 1 103 ? -27.910 14.171 21.750 1.00 70.12 103 ILE A C 1
ATOM 782 O O . ILE A 1 103 ? -28.687 15.106 21.953 1.00 70.12 103 ILE A O 1
ATOM 786 N N . GLY A 1 104 ? -28.167 13.248 20.818 1.00 72.81 104 GLY A N 1
ATOM 787 C CA . GLY A 1 104 ? -29.273 13.307 19.859 1.00 72.81 104 GLY A CA 1
ATOM 788 C C . GLY A 1 104 ? -28.833 13.776 18.474 1.00 72.81 104 GLY A C 1
ATOM 789 O O . GLY A 1 104 ? -29.370 14.749 17.952 1.00 72.81 104 GLY A O 1
ATOM 790 N N . ALA A 1 105 ? -27.858 13.097 17.864 1.00 74.62 105 ALA A N 1
ATOM 791 C CA . ALA A 1 105 ? -27.480 13.357 16.467 1.00 74.62 105 ALA A CA 1
ATOM 792 C C . ALA A 1 105 ? -28.646 13.106 15.481 1.00 74.62 105 ALA A C 1
ATOM 794 O O . ALA A 1 105 ? -28.793 13.808 14.476 1.00 74.62 105 ALA A O 1
ATOM 795 N N . PHE A 1 106 ? -29.488 12.121 15.793 1.00 83.62 106 PHE A N 1
ATOM 796 C CA . PHE A 1 106 ? -30.697 11.746 15.063 1.00 83.62 106 PHE A CA 1
ATOM 797 C C . PHE A 1 106 ? -31.765 11.224 16.033 1.00 83.62 106 PHE A C 1
ATOM 799 O O . PHE A 1 106 ? -31.449 10.738 17.122 1.00 83.62 106 PHE A O 1
ATOM 806 N N . GLU A 1 107 ? -33.023 11.296 15.615 1.00 85.38 107 GLU A N 1
ATOM 807 C CA . GLU A 1 107 ? -34.174 10.721 16.313 1.00 85.38 107 GLU A CA 1
ATOM 808 C C . GLU A 1 107 ? -34.776 9.552 15.514 1.00 85.38 107 GLU A C 1
ATOM 810 O O . GLU A 1 107 ? -34.459 9.354 14.339 1.00 85.38 107 GLU A O 1
ATOM 815 N N . VAL A 1 108 ? -35.599 8.733 16.177 1.00 84.00 108 VAL A N 1
ATOM 816 C CA . VAL A 1 108 ? -36.207 7.512 15.618 1.00 84.00 108 VAL A CA 1
ATOM 817 C C . VAL A 1 108 ? -37.726 7.673 15.674 1.00 84.00 108 VAL A C 1
ATOM 819 O O . VAL A 1 108 ? -38.309 7.515 16.742 1.00 84.00 108 VAL A O 1
ATOM 822 N N . ALA A 1 109 ? -38.350 8.028 14.548 1.00 75.12 109 ALA A N 1
ATOM 823 C CA . ALA A 1 109 ? -39.752 8.461 14.517 1.00 75.12 109 ALA A CA 1
ATOM 824 C C . ALA A 1 109 ? -40.743 7.315 14.257 1.00 75.12 109 ALA A C 1
ATOM 826 O O . ALA A 1 109 ? -41.667 7.096 15.035 1.00 75.12 109 ALA A O 1
ATOM 827 N N . GLU A 1 110 ? -40.532 6.550 13.184 1.00 67.56 110 GLU A N 1
ATOM 828 C CA . GLU A 1 110 ? -41.388 5.422 12.791 1.00 67.56 110 GLU A CA 1
ATOM 829 C C . GLU A 1 110 ? -40.567 4.141 12.638 1.00 67.56 110 GLU A C 1
ATOM 831 O O . GLU A 1 110 ? -39.379 4.179 12.297 1.00 67.56 110 GLU A O 1
ATOM 836 N N . ARG A 1 111 ? -41.223 2.991 12.805 1.00 67.50 111 ARG A N 1
ATOM 837 C CA . ARG A 1 111 ? -40.663 1.670 12.508 1.00 67.50 111 ARG A CA 1
ATOM 838 C C . ARG A 1 111 ? -41.635 0.876 11.645 1.00 67.50 111 ARG A C 1
ATOM 840 O O . ARG A 1 111 ? -42.844 0.964 11.824 1.00 67.50 111 ARG A O 1
ATOM 847 N N . ASP A 1 112 ? -41.075 0.090 10.744 1.00 68.88 112 ASP A N 1
ATOM 848 C CA . ASP A 1 112 ? -41.751 -0.881 9.884 1.00 68.88 112 ASP A CA 1
ATOM 849 C C . ASP A 1 112 ? -41.077 -2.252 10.088 1.00 68.88 112 ASP A C 1
ATOM 851 O O . ASP A 1 112 ? -39.940 -2.301 10.562 1.00 68.88 112 ASP A O 1
ATOM 855 N N . GLU A 1 113 ? -41.719 -3.362 9.700 1.00 67.50 113 GLU A N 1
ATOM 856 C CA . GLU A 1 113 ? -41.269 -4.753 9.948 1.00 67.50 113 GLU A CA 1
ATOM 857 C C . GLU A 1 113 ? -39.855 -5.095 9.425 1.00 67.50 113 GLU A C 1
ATOM 859 O O . GLU A 1 113 ? -39.351 -6.198 9.642 1.00 67.50 113 GLU A O 1
ATOM 864 N N . SER A 1 114 ? -39.201 -4.190 8.694 1.00 76.19 114 SER A N 1
ATOM 865 C CA . SER A 1 114 ? -37.808 -4.355 8.272 1.00 76.19 114 SER A CA 1
ATOM 866 C C . SER A 1 114 ? -36.981 -3.064 8.200 1.00 76.19 114 SER A C 1
ATOM 868 O O . SER A 1 114 ? -35.811 -3.121 7.799 1.00 76.19 114 SER A O 1
ATOM 870 N N . THR A 1 115 ? -37.541 -1.899 8.557 1.00 83.62 115 THR A N 1
ATOM 871 C CA . THR A 1 115 ? -36.864 -0.594 8.422 1.00 83.62 115 THR A CA 1
ATOM 872 C C . THR A 1 115 ? -37.129 0.359 9.587 1.00 83.62 115 THR A C 1
ATOM 874 O O . THR A 1 115 ? -38.191 0.358 10.203 1.00 83.62 115 THR A O 1
ATOM 877 N N . LEU A 1 116 ? -36.133 1.197 9.874 1.00 84.44 116 LEU A N 1
ATOM 878 C CA . LEU A 1 116 ? -36.198 2.276 10.860 1.00 84.44 116 LEU A CA 1
ATOM 879 C C . LEU A 1 116 ? -36.332 3.596 10.103 1.00 84.44 116 LEU A C 1
ATOM 881 O O . LEU A 1 116 ? -35.548 3.823 9.185 1.00 84.44 116 LEU A O 1
ATOM 885 N N . THR A 1 117 ? -37.233 4.493 10.495 1.00 86.56 117 THR A N 1
ATOM 886 C CA . THR A 1 117 ? -37.214 5.884 10.016 1.00 86.56 117 THR A CA 1
ATOM 887 C C . THR A 1 117 ? -36.384 6.727 10.975 1.00 86.56 117 THR A C 1
ATOM 889 O O . THR A 1 117 ? -36.775 6.950 12.120 1.00 86.56 117 THR A O 1
ATOM 892 N N . LEU A 1 118 ? -35.229 7.186 10.494 1.00 86.31 118 LEU A N 1
ATOM 893 C CA . LEU A 1 118 ? -34.365 8.128 11.198 1.00 86.31 118 LEU A CA 1
ATOM 894 C C . LEU A 1 118 ? -34.618 9.547 10.700 1.00 86.31 118 LEU A C 1
ATOM 896 O O . LEU A 1 118 ? -34.638 9.785 9.489 1.00 86.31 118 LEU A O 1
ATOM 900 N N . GLU A 1 119 ? -34.725 10.483 11.631 1.00 83.06 119 GLU A N 1
ATOM 901 C CA . GLU A 1 119 ? -34.859 11.915 11.367 1.00 83.06 119 GLU A CA 1
ATOM 902 C C . GLU A 1 119 ? -33.625 12.650 11.891 1.00 83.06 119 GLU A C 1
ATOM 904 O O . GLU A 1 119 ? -33.024 12.246 12.888 1.00 83.06 119 GLU A O 1
ATOM 909 N N . SER A 1 120 ? -33.195 13.720 11.222 1.00 75.31 120 SER A N 1
ATOM 910 C CA . SER A 1 120 ? -32.044 14.482 11.709 1.00 75.31 120 SER A CA 1
ATOM 911 C C . SER A 1 120 ? -32.389 15.262 12.978 1.00 75.31 120 SER A C 1
ATOM 913 O O . SER A 1 120 ? -33.326 16.054 12.974 1.00 75.31 120 SER A O 1
ATOM 915 N N . GLY A 1 121 ? -31.540 15.181 14.007 1.00 68.12 121 GLY A N 1
ATOM 916 C CA . GLY A 1 121 ? -31.592 16.119 15.136 1.00 68.12 121 GLY A CA 1
ATOM 917 C C . GLY A 1 121 ? -31.079 17.526 14.785 1.00 68.12 121 GLY A C 1
ATOM 918 O O . GLY A 1 121 ? -31.006 18.386 15.656 1.00 68.12 121 GLY A O 1
ATOM 919 N N . ARG A 1 122 ? -30.659 17.752 13.528 1.00 64.38 122 ARG A N 1
ATOM 920 C CA . ARG A 1 122 ? -29.878 18.926 13.100 1.00 64.38 122 ARG A CA 1
ATOM 921 C C . ARG A 1 122 ? -30.382 19.581 11.813 1.00 64.38 122 ARG A C 1
ATOM 923 O O . ARG A 1 122 ? -30.420 20.803 11.725 1.00 64.38 122 ARG A O 1
ATOM 930 N N . ILE A 1 123 ? -30.785 18.782 10.822 1.00 64.94 123 ILE A N 1
ATOM 931 C CA . ILE A 1 123 ? -31.270 19.258 9.518 1.00 64.94 123 ILE A CA 1
ATOM 932 C C . ILE A 1 123 ? -32.768 18.975 9.400 1.00 64.94 123 ILE A C 1
ATOM 934 O O . ILE A 1 123 ? -33.166 17.823 9.223 1.00 64.94 123 ILE A O 1
ATOM 938 N N . LYS A 1 124 ? -33.595 20.023 9.471 1.00 61.38 124 LYS A N 1
ATOM 939 C CA . LYS A 1 124 ? -35.054 19.896 9.342 1.00 61.38 124 LYS A CA 1
ATOM 940 C C . LYS A 1 124 ? -35.458 19.152 8.065 1.00 61.38 124 LYS A C 1
ATOM 942 O O . LYS A 1 124 ? -34.770 19.224 7.046 1.00 61.38 124 LYS A O 1
ATOM 947 N N . ASP A 1 125 ? -36.569 18.426 8.165 1.00 66.56 125 ASP A N 1
ATOM 948 C CA . ASP A 1 125 ? -37.282 17.775 7.057 1.00 66.56 125 ASP A CA 1
ATOM 949 C C . ASP A 1 125 ? -36.463 16.721 6.273 1.00 66.56 125 ASP A C 1
ATOM 951 O O . ASP A 1 125 ? -36.843 16.287 5.184 1.00 66.56 125 ASP A O 1
ATOM 955 N N . LYS A 1 126 ? -35.334 16.262 6.836 1.00 73.31 126 LYS A N 1
ATOM 956 C CA . LYS A 1 126 ? -34.402 15.311 6.213 1.00 73.31 126 LYS A CA 1
ATOM 957 C C . LYS A 1 126 ? -34.426 13.966 6.943 1.00 73.31 126 LYS A C 1
ATOM 959 O O . LYS A 1 126 ? -33.867 13.826 8.032 1.00 73.31 126 LYS A O 1
ATOM 964 N N . THR A 1 127 ? -35.030 12.963 6.308 1.00 81.19 127 THR A N 1
ATOM 965 C CA . THR A 1 127 ? -35.195 11.608 6.860 1.00 81.19 127 THR A CA 1
ATOM 966 C C . THR A 1 127 ? -34.404 10.550 6.079 1.00 81.19 127 THR A C 1
ATOM 968 O O . THR A 1 127 ? -33.955 10.765 4.948 1.00 81.19 127 THR A O 1
ATOM 971 N N . ALA A 1 128 ? -34.189 9.386 6.692 1.00 83.88 128 ALA A N 1
ATOM 972 C CA . ALA A 1 128 ? -33.599 8.216 6.051 1.00 83.88 128 ALA A CA 1
ATOM 973 C C . ALA A 1 128 ? -34.261 6.934 6.564 1.00 83.88 128 ALA A C 1
ATOM 975 O O . ALA A 1 128 ? -34.519 6.813 7.756 1.00 83.88 128 ALA A O 1
ATOM 976 N N . ARG A 1 129 ? -34.464 5.949 5.677 1.00 86.19 129 ARG A N 1
ATOM 977 C CA . ARG A 1 129 ? -35.023 4.631 6.026 1.00 86.19 129 ARG A CA 1
ATOM 978 C C . ARG A 1 129 ? -34.005 3.488 5.855 1.00 86.19 129 ARG A C 1
ATOM 980 O O . ARG A 1 129 ? -34.072 2.757 4.864 1.00 86.19 129 ARG A O 1
ATOM 987 N N . PRO A 1 130 ? -32.984 3.360 6.732 1.00 85.69 130 PRO A N 1
ATOM 988 C CA . PRO A 1 130 ? -32.141 2.166 6.781 1.00 85.69 130 PRO A CA 1
ATOM 989 C C . PRO A 1 130 ? -32.943 0.922 7.196 1.00 85.69 130 PRO A C 1
ATOM 991 O O . PRO A 1 130 ? -33.973 1.014 7.860 1.00 85.69 130 PRO A O 1
ATOM 994 N N . LYS A 1 131 ? -32.435 -0.263 6.842 1.00 84.62 131 LYS A N 1
ATOM 995 C CA . LYS A 1 131 ? -32.958 -1.526 7.380 1.00 84.62 131 LYS A CA 1
ATOM 996 C C . LYS A 1 131 ? -32.642 -1.652 8.868 1.00 84.62 131 LYS A C 1
ATOM 998 O O . LYS A 1 131 ? -31.532 -1.298 9.269 1.00 84.62 131 LYS A O 1
ATOM 1003 N N . ASP A 1 132 ? -33.566 -2.216 9.641 1.00 85.31 132 ASP A N 1
ATOM 1004 C CA . ASP A 1 132 ? -33.269 -2.653 11.008 1.00 85.31 132 ASP A CA 1
ATOM 1005 C C . ASP A 1 132 ? -32.266 -3.833 10.941 1.00 85.31 132 ASP A C 1
ATOM 1007 O O . ASP A 1 132 ? -32.526 -4.821 10.237 1.00 85.31 132 ASP A O 1
ATOM 1011 N N . PRO A 1 133 ? -31.096 -3.749 11.608 1.00 85.06 133 PRO A N 1
ATOM 1012 C CA . PRO A 1 133 ? -30.091 -4.806 11.570 1.00 85.06 133 PRO A CA 1
ATOM 1013 C C . PRO A 1 133 ? -30.566 -6.160 12.107 1.00 85.06 133 PRO A C 1
ATOM 1015 O O . PRO A 1 133 ? -30.072 -7.178 11.626 1.00 85.06 133 PRO A O 1
ATOM 1018 N N . ARG A 1 134 ? -31.522 -6.207 13.046 1.00 82.88 134 ARG A N 1
ATOM 1019 C CA . ARG A 1 134 ? -31.940 -7.437 13.746 1.00 82.88 134 ARG A CA 1
ATOM 1020 C C . ARG A 1 134 ? -32.464 -8.497 12.782 1.00 82.88 134 ARG A C 1
ATOM 1022 O O . ARG A 1 134 ? -32.027 -9.641 12.818 1.00 82.88 134 ARG A O 1
ATOM 1029 N N . HIS A 1 135 ? -33.266 -8.096 11.800 1.00 78.50 135 HIS A N 1
ATOM 1030 C CA . HIS A 1 135 ? -33.791 -8.981 10.748 1.00 78.50 135 HIS A CA 1
ATOM 1031 C C . HIS A 1 135 ? -32.684 -9.534 9.827 1.00 78.50 135 HIS A C 1
ATOM 1033 O O . HIS A 1 135 ? -32.859 -10.551 9.147 1.00 78.50 135 HIS A O 1
ATOM 1039 N N . ILE A 1 136 ? -31.521 -8.875 9.797 1.00 74.62 136 ILE A N 1
ATOM 1040 C CA . ILE A 1 136 ? -30.335 -9.298 9.049 1.00 74.62 136 ILE A CA 1
ATOM 1041 C C . ILE A 1 136 ? -29.457 -10.213 9.914 1.00 74.62 136 ILE A C 1
ATOM 1043 O O . ILE A 1 136 ? -29.010 -11.237 9.403 1.00 74.62 136 ILE A O 1
ATOM 1047 N N . THR A 1 137 ? -29.249 -9.894 11.198 1.00 76.31 137 THR A N 1
ATOM 1048 C CA . THR A 1 137 ? -28.305 -10.584 12.101 1.00 76.31 137 THR A CA 1
ATOM 1049 C C . THR A 1 137 ? -28.898 -11.714 12.938 1.00 76.31 137 THR A C 1
ATOM 1051 O O . THR A 1 137 ? -28.134 -12.557 13.394 1.00 76.31 137 THR A O 1
ATOM 1054 N N . VAL A 1 138 ? -30.217 -11.767 13.123 1.00 78.56 138 VAL A N 1
ATOM 1055 C CA . VAL A 1 138 ? -30.933 -12.769 13.936 1.00 78.56 138 VAL A CA 1
ATOM 1056 C C . VAL A 1 138 ? -31.870 -13.589 13.041 1.00 78.56 138 VAL A C 1
ATOM 1058 O O . VAL A 1 138 ? -32.414 -13.065 12.066 1.00 78.56 138 VAL A O 1
ATOM 1061 N N . ASP A 1 139 ? -32.004 -14.891 13.287 1.00 74.31 139 ASP A N 1
ATOM 1062 C CA . ASP A 1 139 ? -32.880 -15.807 12.551 1.00 74.31 139 ASP A CA 1
ATOM 1063 C C . ASP A 1 139 ? -34.313 -15.879 13.115 1.00 74.31 139 ASP A C 1
ATOM 1065 O O . ASP A 1 139 ? -34.678 -15.187 14.062 1.00 74.31 139 ASP A O 1
ATOM 1069 N N . THR A 1 140 ? -35.158 -16.715 12.506 1.00 69.00 140 THR A N 1
ATOM 1070 C CA . THR A 1 140 ? -36.565 -16.887 12.909 1.00 69.00 140 THR A CA 1
ATOM 1071 C C . THR A 1 140 ? -36.748 -17.691 14.205 1.00 69.00 140 THR A C 1
ATOM 1073 O O . THR A 1 140 ? -37.879 -18.017 14.551 1.00 69.00 140 THR A O 1
ATOM 1076 N N . GLN A 1 141 ? -35.665 -18.060 14.894 1.00 66.56 141 GLN A N 1
ATOM 1077 C CA . GLN A 1 141 ? -35.660 -18.695 16.216 1.00 66.56 141 GLN A CA 1
ATOM 1078 C C . GLN A 1 141 ? -35.051 -17.779 17.294 1.00 66.56 141 GLN A C 1
ATOM 1080 O O . GLN A 1 141 ? -34.786 -18.248 18.400 1.00 66.56 141 GLN A O 1
ATOM 1085 N N . GLY A 1 142 ? -34.794 -16.502 16.980 1.00 67.06 142 GLY A N 1
ATOM 1086 C CA . GLY A 1 142 ? -34.127 -15.567 17.892 1.00 67.06 142 GLY A CA 1
ATOM 1087 C C . GLY A 1 142 ? -32.619 -15.805 18.027 1.00 67.06 142 GLY A C 1
ATOM 1088 O O . GLY A 1 142 ? -31.986 -15.221 18.899 1.00 67.06 142 GLY A O 1
ATOM 1089 N N . LYS A 1 143 ? -32.014 -16.657 17.186 1.00 77.38 143 LYS A N 1
ATOM 1090 C CA . LYS A 1 143 ? -30.580 -16.958 17.260 1.00 77.38 143 LYS A CA 1
ATOM 1091 C C . LYS A 1 143 ? -29.783 -16.088 16.315 1.00 77.38 143 LYS A C 1
ATOM 1093 O O . LYS A 1 143 ? -30.185 -15.824 15.181 1.00 77.38 143 LYS A O 1
ATOM 1098 N N . PHE A 1 144 ? -28.600 -15.687 16.757 1.00 81.38 144 PHE A N 1
ATOM 1099 C CA . PHE A 1 144 ? -27.672 -14.978 15.899 1.00 81.38 144 PHE A CA 1
ATOM 1100 C C . PHE A 1 144 ? -27.237 -15.835 14.711 1.00 81.38 144 PHE A C 1
ATOM 1102 O O . PHE A 1 144 ? -26.777 -16.969 14.848 1.00 81.38 144 PHE A O 1
ATOM 1109 N N . LYS A 1 145 ? -27.369 -15.258 13.518 1.00 82.62 145 LYS A N 1
ATOM 1110 C CA . LYS A 1 145 ? -26.912 -15.860 12.273 1.00 82.62 145 LYS A CA 1
ATOM 1111 C C . LYS A 1 145 ? -25.387 -15.910 12.245 1.00 82.62 145 LYS A C 1
ATOM 1113 O O . LYS A 1 145 ? -24.691 -14.961 12.628 1.00 82.62 145 LYS A O 1
ATOM 1118 N N . GLU A 1 146 ? -24.900 -17.014 11.693 1.00 83.62 146 GLU A N 1
ATOM 1119 C CA . GLU A 1 146 ? -23.567 -17.108 11.110 1.00 83.62 146 GLU A CA 1
ATOM 1120 C C . GLU A 1 146 ? -23.333 -15.997 10.074 1.00 83.62 146 GLU A C 1
ATOM 1122 O O . GLU A 1 146 ? -24.270 -15.448 9.484 1.00 83.62 146 GLU A O 1
ATOM 1127 N N . ASP A 1 147 ? -22.064 -15.666 9.841 1.00 85.69 147 ASP A N 1
ATOM 1128 C CA . ASP A 1 147 ? -21.698 -14.705 8.807 1.00 85.69 147 ASP A CA 1
ATOM 1129 C C . ASP A 1 147 ? -21.912 -15.285 7.395 1.00 85.69 147 ASP A C 1
ATOM 1131 O O . ASP A 1 147 ? -22.242 -16.457 7.210 1.00 85.69 147 ASP A O 1
ATOM 1135 N N . MET A 1 148 ? -21.704 -14.467 6.357 1.00 82.19 148 MET A N 1
ATOM 1136 C CA . MET A 1 148 ? -21.885 -14.922 4.972 1.00 82.19 148 MET A CA 1
ATOM 1137 C C . MET A 1 148 ? -20.982 -16.106 4.596 1.00 82.19 148 MET A C 1
ATOM 1139 O O . MET A 1 148 ? -21.345 -16.838 3.673 1.00 82.19 148 MET A O 1
ATOM 1143 N N . LEU A 1 149 ? -19.838 -16.288 5.272 1.00 83.44 149 LEU A N 1
ATOM 1144 C CA . LEU A 1 149 ? -18.979 -17.455 5.084 1.00 83.44 149 LEU A CA 1
ATOM 1145 C C . LEU A 1 149 ? -19.507 -18.694 5.826 1.00 83.44 149 LEU A C 1
ATOM 1147 O O . LEU A 1 149 ? -19.546 -19.766 5.228 1.00 83.44 149 LEU A O 1
ATOM 1151 N N . GLY A 1 150 ? -19.950 -18.549 7.078 1.00 84.31 150 GLY A N 1
ATOM 1152 C CA . GLY A 1 150 ? -20.263 -19.669 7.971 1.00 84.31 150 GLY A CA 1
ATOM 1153 C C . GLY A 1 150 ? -19.102 -20.030 8.901 1.00 84.31 150 GLY A C 1
ATOM 1154 O O . GLY A 1 150 ? -18.914 -21.207 9.209 1.00 84.31 150 GLY A O 1
ATOM 1155 N N . ILE A 1 151 ? -18.293 -19.034 9.281 1.00 86.56 151 ILE A N 1
ATOM 1156 C CA . ILE A 1 151 ? -17.126 -19.179 10.165 1.00 86.56 151 ILE A CA 1
ATOM 1157 C C . ILE A 1 151 ? -17.206 -18.307 11.417 1.00 86.56 151 ILE A C 1
ATOM 1159 O O . ILE A 1 151 ? -16.250 -18.309 12.189 1.00 86.56 151 ILE A O 1
ATOM 1163 N N . ARG A 1 152 ? -18.288 -17.556 11.641 1.00 90.88 152 ARG A N 1
ATOM 1164 C CA . ARG A 1 152 ? -18.423 -16.634 12.778 1.00 90.88 152 ARG A CA 1
ATOM 1165 C C . ARG A 1 152 ? -18.139 -17.348 14.096 1.00 90.88 152 ARG A C 1
ATOM 1167 O O . ARG A 1 152 ? -17.242 -16.923 14.821 1.00 90.88 152 ARG A O 1
ATOM 1174 N N . SER A 1 153 ? -18.810 -18.472 14.359 1.00 90.31 153 SER A N 1
ATOM 1175 C CA . SER A 1 153 ? -18.605 -19.233 15.600 1.00 90.31 153 SER A CA 1
ATOM 1176 C C . SER A 1 153 ? -17.178 -19.770 15.772 1.00 90.31 153 SER A C 1
ATOM 1178 O O . SER A 1 153 ? -16.755 -20.048 16.892 1.00 90.31 153 SER A O 1
ATOM 1180 N N . VAL A 1 154 ? -16.427 -19.949 14.680 1.00 90.25 154 VAL A N 1
ATOM 1181 C CA . VAL A 1 154 ? -15.013 -20.361 14.717 1.00 90.25 154 VAL A CA 1
ATOM 1182 C C . VAL A 1 154 ? -14.106 -19.154 14.945 1.00 90.25 154 VAL A C 1
ATOM 1184 O O . VAL A 1 154 ? -13.165 -19.226 15.732 1.00 90.25 154 VAL A O 1
ATOM 1187 N N . LEU A 1 155 ? -14.390 -18.046 14.265 1.00 91.50 155 LEU A N 1
ATOM 1188 C CA . LEU A 1 155 ? -13.628 -16.805 14.306 1.00 91.50 155 LEU A CA 1
ATOM 1189 C C . LEU A 1 155 ? -13.686 -16.163 15.699 1.00 91.50 155 LEU A C 1
ATOM 1191 O O . LEU A 1 155 ? -12.647 -15.772 16.225 1.00 91.50 155 LEU A O 1
ATOM 1195 N N . GLU A 1 156 ? -14.869 -16.138 16.318 1.00 94.69 156 GLU A N 1
ATOM 1196 C CA . GLU A 1 156 ? -15.057 -15.687 17.701 1.00 94.69 156 GLU A CA 1
ATOM 1197 C C . GLU A 1 156 ? -14.251 -16.561 18.674 1.00 94.69 156 GLU A C 1
ATOM 1199 O O . GLU A 1 156 ? -13.374 -16.048 19.370 1.00 94.69 156 GLU A O 1
ATOM 1204 N N . LYS A 1 157 ? -14.423 -17.893 18.631 1.00 93.44 157 LYS A N 1
ATOM 1205 C CA . LYS A 1 157 ? -13.666 -18.835 19.483 1.00 93.44 157 LYS A CA 1
ATOM 1206 C C . LYS A 1 157 ? -12.153 -18.726 19.302 1.00 93.44 157 LYS A C 1
ATOM 1208 O O . LYS A 1 157 ? -11.404 -18.918 20.254 1.00 93.44 157 LYS A O 1
ATOM 1213 N N . LYS A 1 158 ? -11.688 -18.429 18.089 1.00 90.19 158 LYS A N 1
ATOM 1214 C CA . LYS A 1 158 ? -10.261 -18.320 17.770 1.00 90.19 158 LYS A CA 1
ATOM 1215 C C . LYS A 1 158 ? -9.621 -17.026 18.274 1.00 90.19 158 LYS A C 1
ATOM 1217 O O . LYS A 1 158 ? -8.436 -17.043 18.590 1.00 90.19 158 LYS A O 1
ATOM 1222 N N . ILE A 1 159 ? -10.373 -15.927 18.321 1.00 93.38 159 ILE A N 1
ATOM 1223 C CA . ILE A 1 159 ? -9.860 -14.612 18.730 1.00 93.38 159 ILE A CA 1
ATOM 1224 C C . ILE A 1 159 ? -10.102 -14.378 20.226 1.00 93.38 159 ILE A C 1
ATOM 1226 O O . ILE A 1 159 ? -9.171 -13.975 20.924 1.00 93.38 159 ILE A O 1
ATOM 1230 N N . PHE A 1 160 ? -11.295 -14.719 20.721 1.00 95.75 160 PHE A N 1
ATOM 1231 C CA . PHE A 1 160 ? -11.792 -14.422 22.071 1.00 95.75 160 PHE A CA 1
ATOM 1232 C C . PHE A 1 160 ? -12.100 -15.674 22.928 1.00 95.75 160 PHE A C 1
ATOM 1234 O O . PHE A 1 160 ? -12.706 -15.585 23.990 1.00 95.75 160 PHE A O 1
ATOM 1241 N N . GLY A 1 161 ? -11.771 -16.883 22.460 1.00 94.31 161 GLY A N 1
ATOM 1242 C CA . GLY A 1 161 ? -11.950 -18.137 23.213 1.00 94.31 161 GLY A CA 1
ATOM 1243 C C . GLY A 1 161 ? -13.374 -18.720 23.229 1.00 94.31 161 GLY A C 1
ATOM 1244 O O . GLY A 1 161 ? -13.528 -19.936 23.351 1.00 94.31 161 GLY A O 1
ATOM 1245 N N . LYS A 1 162 ? -14.416 -17.899 23.045 1.00 94.62 162 LYS A N 1
ATOM 1246 C CA . LYS A 1 162 ? -15.838 -18.306 23.060 1.00 94.62 162 LYS A CA 1
ATOM 1247 C C . LYS A 1 162 ? -16.665 -17.653 21.941 1.00 94.62 162 LYS A C 1
ATOM 1249 O O . LYS A 1 162 ? -16.116 -16.954 21.099 1.00 94.62 162 LYS A O 1
ATOM 1254 N N . THR A 1 163 ? -17.968 -17.938 21.909 1.00 93.88 163 THR A N 1
ATOM 1255 C CA . THR A 1 163 ? -18.972 -17.309 21.023 1.00 93.88 163 THR A CA 1
ATOM 1256 C C . THR A 1 163 ? -19.850 -16.326 21.781 1.00 93.88 163 THR A C 1
ATOM 1258 O O . THR A 1 163 ? -20.007 -16.477 22.994 1.00 93.88 163 THR A O 1
ATOM 1261 N N . PHE A 1 164 ? -20.450 -15.375 21.064 1.00 92.50 164 PHE A N 1
ATOM 1262 C CA . PHE A 1 164 ? -21.211 -14.270 21.653 1.00 92.50 164 PHE A CA 1
ATOM 1263 C C . PHE A 1 164 ? -22.538 -14.021 20.933 1.00 92.50 164 PHE A C 1
ATOM 1265 O O . PHE A 1 164 ? -22.613 -14.113 19.707 1.00 92.50 164 PHE A O 1
ATOM 1272 N N . ASP A 1 165 ? -23.560 -13.630 21.693 1.00 90.75 165 ASP A N 1
ATOM 1273 C CA . ASP A 1 165 ? -24.893 -13.268 21.198 1.00 90.75 165 ASP A CA 1
ATOM 1274 C C . ASP A 1 165 ? -24.995 -11.759 20.890 1.00 90.75 165 ASP A C 1
ATOM 1276 O O . ASP A 1 165 ? -25.866 -11.041 21.385 1.00 90.75 165 ASP A O 1
ATOM 1280 N N . ASP A 1 166 ? -24.075 -11.272 20.053 1.00 92.19 166 ASP A N 1
ATOM 1281 C CA . ASP A 1 166 ? -24.083 -9.911 19.502 1.00 92.19 166 ASP A CA 1
ATOM 1282 C C . ASP A 1 166 ? -23.597 -9.864 18.040 1.00 92.19 166 ASP A C 1
ATOM 1284 O O . ASP A 1 166 ? -23.241 -10.883 17.455 1.00 92.19 166 ASP A O 1
ATOM 1288 N N . ASN A 1 167 ? -23.598 -8.697 17.391 1.00 92.00 167 ASN A N 1
ATOM 1289 C CA . ASN A 1 167 ? -22.985 -8.511 16.065 1.00 92.00 167 ASN A CA 1
ATOM 1290 C C . ASN A 1 167 ? -21.642 -7.749 16.102 1.00 92.00 167 ASN A C 1
ATOM 1292 O O . ASN A 1 167 ? -21.124 -7.370 15.049 1.00 92.00 167 ASN A O 1
ATOM 1296 N N . ILE A 1 168 ? -21.089 -7.496 17.286 1.00 94.62 168 ILE A N 1
ATOM 1297 C CA . ILE A 1 168 ? -19.952 -6.606 17.541 1.00 94.62 168 ILE A CA 1
ATOM 1298 C C . ILE A 1 168 ? -18.640 -7.390 17.463 1.00 94.62 168 ILE A C 1
ATOM 1300 O O . ILE A 1 168 ? -17.754 -7.006 16.695 1.00 94.62 168 ILE A O 1
ATOM 1304 N N . HIS A 1 169 ? -18.542 -8.531 18.154 1.00 95.56 169 HIS A N 1
ATOM 1305 C CA . HIS A 1 169 ? -17.345 -9.385 18.158 1.00 95.56 169 HIS A CA 1
ATOM 1306 C C . HIS A 1 169 ? -16.923 -9.793 16.740 1.00 95.56 169 HIS A C 1
ATOM 1308 O O . HIS A 1 169 ? -15.753 -9.673 16.366 1.00 95.56 169 HIS A O 1
ATOM 1314 N N . VAL A 1 170 ? -17.887 -10.187 15.901 1.00 94.31 170 VAL A N 1
ATOM 1315 C CA . VAL A 1 170 ? -17.642 -10.527 14.492 1.00 94.31 170 VAL A CA 1
ATOM 1316 C C . VAL A 1 170 ? -17.215 -9.311 13.649 1.00 94.31 170 VAL A C 1
ATOM 1318 O O . VAL A 1 170 ? -16.366 -9.452 12.769 1.00 94.31 170 VAL A O 1
ATOM 1321 N N . GLN A 1 171 ? -17.716 -8.099 13.927 1.00 94.25 171 GLN A N 1
ATOM 1322 C CA . GLN A 1 171 ? -17.289 -6.874 13.229 1.00 94.25 171 GLN A CA 1
ATOM 1323 C C . GLN A 1 171 ? -15.871 -6.427 13.625 1.00 94.25 171 GLN A C 1
ATOM 1325 O O . GLN A 1 171 ? -15.101 -6.002 12.755 1.00 94.25 171 GLN A O 1
ATOM 1330 N N . LEU A 1 172 ? -15.494 -6.570 14.900 1.00 96.25 172 LEU A N 1
ATOM 1331 C CA . LEU A 1 172 ? -14.123 -6.358 15.374 1.00 96.25 172 LEU A CA 1
ATOM 1332 C C . LEU A 1 172 ? -13.184 -7.375 14.708 1.00 96.25 172 LEU A C 1
ATOM 1334 O O . LEU A 1 172 ? -12.219 -6.990 14.041 1.00 96.25 172 LEU A O 1
ATOM 1338 N N . ALA A 1 173 ? -13.523 -8.666 14.779 1.00 96.00 173 ALA A N 1
ATOM 1339 C CA . ALA A 1 173 ? -12.756 -9.745 14.165 1.00 96.00 173 ALA A CA 1
ATOM 1340 C C . ALA A 1 173 ? -12.526 -9.533 12.658 1.00 96.00 173 ALA A C 1
ATOM 1342 O O . ALA A 1 173 ? -11.408 -9.699 12.169 1.00 96.00 173 ALA A O 1
ATOM 1343 N N . TYR A 1 174 ? -13.537 -9.084 11.909 1.00 95.88 174 TYR A N 1
ATOM 1344 C CA . TYR A 1 174 ? -13.374 -8.777 10.485 1.00 95.88 174 TYR A CA 1
ATOM 1345 C C . TYR A 1 174 ? -12.431 -7.586 10.203 1.00 95.88 174 TYR A C 1
ATOM 1347 O O . TYR A 1 174 ? -11.830 -7.546 9.129 1.00 95.88 174 TYR A O 1
ATOM 1355 N N . ASN A 1 175 ? -12.217 -6.658 11.149 1.00 96.50 175 ASN A N 1
ATOM 1356 C CA . ASN A 1 175 ? -11.169 -5.634 11.018 1.00 96.50 175 ASN A CA 1
ATOM 1357 C C . ASN A 1 175 ? -9.760 -6.204 11.283 1.00 96.50 175 ASN A C 1
ATOM 1359 O O . ASN A 1 175 ? -8.817 -5.785 10.612 1.00 96.50 175 ASN A O 1
ATOM 1363 N N . ILE A 1 176 ? -9.613 -7.212 12.152 1.00 95.62 176 ILE A N 1
ATOM 1364 C CA . ILE A 1 176 ? -8.361 -7.987 12.284 1.00 95.62 176 ILE A CA 1
ATOM 1365 C C . ILE A 1 176 ? -8.066 -8.733 10.969 1.00 95.62 176 ILE A C 1
ATOM 1367 O O . ILE A 1 176 ? -6.959 -8.647 10.436 1.00 95.62 176 ILE A O 1
ATOM 1371 N N . LEU A 1 177 ? -9.076 -9.368 10.362 1.00 94.12 177 LEU A N 1
ATOM 1372 C CA . LEU A 1 177 ? -8.946 -10.020 9.049 1.00 94.12 177 LEU A CA 1
ATOM 1373 C C . LEU A 1 177 ? -8.632 -9.042 7.896 1.00 94.12 177 LEU A C 1
ATOM 1375 O O . LEU A 1 177 ? -8.116 -9.457 6.856 1.00 94.12 177 LEU A O 1
ATOM 1379 N N . ASP A 1 178 ? -8.933 -7.749 8.046 1.00 95.50 178 ASP A N 1
ATOM 1380 C CA . ASP A 1 178 ? -8.511 -6.693 7.117 1.00 95.50 178 ASP A CA 1
ATOM 1381 C C . ASP A 1 178 ? -7.031 -6.305 7.302 1.00 95.50 178 ASP A C 1
ATOM 1383 O O . ASP A 1 178 ? -6.355 -6.050 6.301 1.00 95.50 178 ASP A O 1
ATOM 1387 N N . VAL A 1 179 ? -6.504 -6.328 8.536 1.00 95.38 179 VAL A N 1
ATOM 1388 C CA . VAL A 1 179 ? -5.058 -6.182 8.812 1.00 95.38 179 VAL A CA 1
ATOM 1389 C C . VAL A 1 179 ? -4.276 -7.324 8.160 1.00 95.38 179 VAL A C 1
ATOM 1391 O O . VAL A 1 179 ? -3.284 -7.070 7.478 1.00 95.38 179 VAL A O 1
ATOM 1394 N N . GLU A 1 180 ? -4.741 -8.572 8.286 1.00 93.12 180 GLU A N 1
ATOM 1395 C CA . GLU A 1 180 ? -4.105 -9.717 7.615 1.00 93.12 180 GLU A CA 1
ATOM 1396 C C . GLU A 1 180 ? -4.020 -9.525 6.091 1.00 93.12 180 GLU A C 1
ATOM 1398 O O . GLU A 1 180 ? -2.959 -9.730 5.502 1.00 93.12 180 GLU A O 1
ATOM 1403 N N . LYS A 1 181 ? -5.101 -9.060 5.447 1.00 93.62 181 LYS A N 1
ATOM 1404 C CA . LYS A 1 181 ? -5.151 -8.870 3.985 1.00 93.62 181 LYS A CA 1
ATOM 1405 C C . LYS A 1 181 ? -4.173 -7.814 3.469 1.00 93.62 181 LYS A C 1
ATOM 1407 O O . LYS A 1 181 ? -3.519 -8.056 2.453 1.00 93.62 181 LYS A O 1
ATOM 1412 N N . ILE A 1 182 ? -4.071 -6.652 4.125 1.00 95.06 182 ILE A N 1
ATOM 1413 C CA . ILE A 1 182 ? -3.153 -5.590 3.671 1.00 95.06 182 ILE A CA 1
ATOM 1414 C C . ILE A 1 182 ? -1.686 -5.985 3.901 1.00 95.06 182 ILE A C 1
ATOM 1416 O O . ILE A 1 182 ? -0.829 -5.716 3.057 1.00 95.06 182 ILE A O 1
ATOM 1420 N N . MET A 1 183 ? -1.411 -6.715 4.986 1.00 94.25 183 MET A N 1
ATOM 1421 C CA . MET A 1 183 ? -0.090 -7.275 5.271 1.00 94.25 183 MET A CA 1
ATOM 1422 C C . MET A 1 183 ? 0.305 -8.373 4.276 1.00 94.25 183 MET A C 1
ATOM 1424 O O . MET A 1 183 ? 1.422 -8.353 3.759 1.00 94.25 183 MET A O 1
ATOM 1428 N N . ALA A 1 184 ? -0.613 -9.290 3.949 1.00 92.44 184 ALA A N 1
ATOM 1429 C CA . ALA A 1 184 ? -0.393 -10.375 2.993 1.00 92.44 184 ALA A CA 1
ATOM 1430 C C . ALA A 1 184 ? -0.054 -9.868 1.579 1.00 92.44 184 ALA A C 1
ATOM 1432 O O . ALA A 1 184 ? 0.779 -10.470 0.895 1.00 92.44 184 ALA A O 1
ATOM 1433 N N . GLN A 1 185 ? -0.648 -8.743 1.156 1.00 93.94 185 GLN A N 1
ATOM 1434 C CA . GLN A 1 185 ? -0.243 -8.037 -0.061 1.00 93.94 185 GLN A CA 1
ATOM 1435 C C . GLN A 1 185 ? 1.212 -7.555 0.059 1.00 93.94 185 GLN A C 1
ATOM 1437 O O . GLN A 1 185 ? 2.087 -8.047 -0.656 1.00 93.94 185 GLN A O 1
ATOM 1442 N N . TYR A 1 186 ? 1.492 -6.639 0.990 1.00 95.38 186 TYR A N 1
ATOM 1443 C CA . TYR A 1 186 ? 2.766 -5.918 0.985 1.00 95.38 186 TYR A CA 1
ATOM 1444 C C . TYR A 1 186 ? 3.980 -6.764 1.386 1.00 95.38 186 TYR A C 1
ATOM 1446 O O . TYR A 1 186 ? 5.073 -6.517 0.879 1.00 95.38 186 TYR A O 1
ATOM 1454 N N . VAL A 1 187 ? 3.819 -7.811 2.204 1.00 93.25 187 VAL A N 1
ATOM 1455 C CA . VAL A 1 187 ? 4.912 -8.771 2.439 1.00 93.25 187 VAL A CA 1
ATOM 1456 C C . VAL A 1 187 ? 5.239 -9.587 1.183 1.00 93.25 187 VAL A C 1
ATOM 1458 O O . VAL A 1 187 ? 6.400 -9.920 0.951 1.00 93.25 187 VAL A O 1
ATOM 1461 N N . SER A 1 188 ? 4.243 -9.878 0.342 1.00 91.69 188 SER A N 1
ATOM 1462 C CA . SER A 1 188 ? 4.447 -10.599 -0.918 1.00 91.69 188 SER A CA 1
ATOM 1463 C C . SER A 1 188 ? 5.131 -9.718 -1.959 1.00 91.69 188 SER A C 1
ATOM 1465 O O . SER A 1 188 ? 6.084 -10.174 -2.590 1.00 91.69 188 SER A O 1
ATOM 1467 N N . ASP A 1 189 ? 4.707 -8.454 -2.072 1.00 92.94 189 ASP A N 1
ATOM 1468 C CA . ASP A 1 189 ? 5.358 -7.446 -2.916 1.00 92.94 189 ASP A CA 1
ATOM 1469 C C . ASP A 1 189 ? 6.845 -7.282 -2.518 1.00 92.94 189 ASP A C 1
ATOM 1471 O O . ASP A 1 189 ? 7.735 -7.345 -3.369 1.00 92.94 189 ASP A O 1
ATOM 1475 N N . ILE A 1 190 ? 7.140 -7.164 -1.213 1.00 93.81 190 ILE A N 1
ATOM 1476 C CA . ILE A 1 190 ? 8.509 -7.047 -0.677 1.00 93.81 190 ILE A CA 1
ATOM 1477 C C . ILE A 1 190 ? 9.346 -8.303 -0.944 1.00 93.81 190 ILE A C 1
ATOM 1479 O O . ILE A 1 190 ? 10.457 -8.198 -1.462 1.00 93.81 190 ILE A O 1
ATOM 1483 N N . VAL A 1 191 ? 8.836 -9.495 -0.623 1.00 90.88 191 VAL A N 1
ATOM 1484 C CA . VAL A 1 191 ? 9.572 -10.756 -0.825 1.00 90.88 191 VAL A CA 1
ATOM 1485 C C . VAL A 1 191 ? 9.870 -10.996 -2.309 1.00 90.88 191 VAL A C 1
ATOM 1487 O O . VAL A 1 191 ? 10.958 -11.474 -2.637 1.00 90.88 191 VAL A O 1
ATOM 1490 N N . TYR A 1 192 ? 8.963 -10.607 -3.210 1.00 89.56 192 TYR A N 1
ATOM 1491 C CA . TYR A 1 192 ? 9.221 -10.625 -4.648 1.00 89.56 192 TYR A CA 1
ATOM 1492 C C . TYR A 1 192 ? 10.310 -9.619 -5.060 1.00 89.56 192 TYR A C 1
ATOM 1494 O O . TYR A 1 192 ? 11.241 -10.003 -5.766 1.00 89.56 192 TYR A O 1
ATOM 1502 N N . MET A 1 193 ? 10.262 -8.366 -4.583 1.00 90.75 193 MET A N 1
ATOM 1503 C CA . MET A 1 193 ? 11.315 -7.377 -4.869 1.00 90.75 193 MET A CA 1
ATOM 1504 C C . MET A 1 193 ? 12.701 -7.832 -4.384 1.00 90.75 193 MET A C 1
ATOM 1506 O O . MET A 1 193 ? 13.691 -7.621 -5.085 1.00 90.75 193 MET A O 1
ATOM 1510 N N . LEU A 1 194 ? 12.788 -8.480 -3.214 1.00 89.56 194 LEU A N 1
ATOM 1511 C CA . LEU A 1 194 ? 14.043 -9.044 -2.705 1.00 89.56 194 LEU A CA 1
ATOM 1512 C C . LEU A 1 194 ? 14.546 -10.197 -3.589 1.00 89.56 194 LEU A C 1
ATOM 1514 O O . LEU A 1 194 ? 15.728 -10.221 -3.931 1.00 89.56 194 LEU A O 1
ATOM 1518 N N . HIS A 1 195 ? 13.668 -11.106 -4.029 1.00 82.69 195 HIS A N 1
ATOM 1519 C CA . HIS A 1 195 ? 14.029 -12.204 -4.942 1.00 82.69 195 HIS A CA 1
ATOM 1520 C C . HIS A 1 195 ? 14.489 -11.703 -6.321 1.00 82.69 195 HIS A C 1
ATOM 1522 O O . HIS A 1 195 ? 15.497 -12.168 -6.851 1.00 82.69 195 HIS A O 1
ATOM 1528 N N . ASN A 1 196 ? 13.824 -10.678 -6.864 1.00 85.06 196 ASN A N 1
ATOM 1529 C CA . ASN A 1 196 ? 14.150 -10.073 -8.159 1.00 85.06 196 ASN A CA 1
ATOM 1530 C C . ASN A 1 196 ? 15.577 -9.472 -8.223 1.00 85.06 196 ASN A C 1
ATOM 1532 O O . ASN A 1 196 ? 16.113 -9.277 -9.316 1.00 85.06 196 ASN A O 1
ATOM 1536 N N . THR A 1 197 ? 16.241 -9.230 -7.082 1.00 81.31 197 THR A N 1
ATOM 1537 C CA . THR A 1 197 ? 17.633 -8.736 -7.057 1.00 81.31 197 THR A CA 1
ATOM 1538 C C . THR A 1 197 ? 18.650 -9.693 -7.696 1.00 81.31 197 THR A C 1
ATOM 1540 O O . THR A 1 197 ? 19.631 -9.218 -8.275 1.00 81.31 197 THR A O 1
ATOM 1543 N N . ASP A 1 198 ? 18.416 -11.008 -7.658 1.00 71.25 198 ASP A N 1
ATOM 1544 C CA . ASP A 1 198 ? 19.328 -12.025 -8.208 1.00 71.25 198 ASP A CA 1
ATOM 1545 C C . ASP A 1 198 ? 19.197 -12.203 -9.738 1.00 71.25 198 ASP A C 1
ATOM 1547 O O . ASP A 1 198 ? 20.119 -12.658 -10.410 1.00 71.25 198 ASP A O 1
ATOM 1551 N N . LYS A 1 199 ? 18.071 -11.772 -10.325 1.00 65.12 199 LYS A N 1
ATOM 1552 C CA . LYS A 1 199 ? 17.680 -11.938 -11.742 1.00 65.12 199 LYS A CA 1
ATOM 1553 C C . LYS A 1 199 ? 17.561 -13.383 -12.276 1.00 65.12 199 LYS A C 1
ATOM 1555 O O . LYS A 1 199 ? 16.892 -13.533 -13.299 1.00 65.12 199 LYS A O 1
ATOM 1560 N N . THR A 1 200 ? 18.117 -14.433 -11.658 1.00 55.75 200 THR A N 1
ATOM 1561 C CA . THR A 1 200 ? 18.104 -15.796 -12.241 1.00 55.75 200 THR A CA 1
ATOM 1562 C C . THR A 1 200 ? 16.682 -16.328 -12.461 1.00 55.75 200 THR A C 1
ATOM 1564 O O . THR A 1 200 ? 15.886 -16.389 -11.530 1.00 55.75 200 THR A O 1
ATOM 1567 N N . GLU A 1 201 ? 16.319 -16.727 -13.690 1.00 47.56 201 GLU A N 1
ATOM 1568 C CA . GLU A 1 201 ? 14.927 -17.091 -14.052 1.00 47.56 201 GLU A CA 1
ATOM 1569 C C . GLU A 1 201 ? 14.343 -18.290 -13.280 1.00 47.56 201 GLU A C 1
ATOM 1571 O O . GLU A 1 201 ? 13.135 -18.534 -13.335 1.00 47.56 201 GLU A O 1
ATOM 1576 N N . ARG A 1 202 ? 15.179 -19.026 -12.541 1.00 47.06 202 ARG A N 1
ATOM 1577 C CA . ARG A 1 202 ? 14.752 -20.145 -11.704 1.00 47.06 202 ARG A CA 1
ATOM 1578 C C . ARG A 1 202 ? 13.890 -19.674 -10.532 1.00 47.06 202 ARG A C 1
ATOM 1580 O O . ARG A 1 202 ? 13.821 -18.494 -10.179 1.00 47.06 202 ARG A O 1
ATOM 1587 N N . ASN A 1 203 ? 13.177 -20.635 -9.957 1.00 51.53 203 ASN A N 1
ATOM 1588 C CA . ASN A 1 203 ? 12.224 -20.414 -8.876 1.00 51.53 203 ASN A CA 1
ATOM 1589 C C . ASN A 1 203 ? 12.840 -20.833 -7.532 1.00 51.53 203 ASN A C 1
ATOM 1591 O O . ASN A 1 203 ? 12.229 -21.554 -6.743 1.00 51.53 203 ASN A O 1
ATOM 1595 N N . ASP A 1 204 ? 14.104 -20.453 -7.331 1.00 50.62 204 ASP A N 1
ATOM 1596 C CA . ASP A 1 204 ? 14.943 -21.007 -6.274 1.00 50.62 204 ASP A CA 1
ATOM 1597 C C . ASP A 1 204 ? 14.593 -20.352 -4.924 1.00 50.62 204 ASP A C 1
ATOM 1599 O O . ASP A 1 204 ? 14.606 -19.129 -4.758 1.00 50.62 204 ASP A O 1
ATOM 1603 N N . ASN A 1 205 ? 14.194 -21.199 -3.970 1.00 61.69 205 ASN A N 1
ATOM 1604 C CA . ASN A 1 205 ? 13.390 -20.856 -2.789 1.00 61.69 205 ASN A CA 1
ATOM 1605 C C . ASN A 1 205 ? 14.178 -20.195 -1.635 1.00 61.69 205 ASN A C 1
ATOM 1607 O O . ASN A 1 205 ? 14.004 -20.568 -0.474 1.00 61.69 205 ASN A O 1
ATOM 1611 N N . LEU A 1 206 ? 15.006 -19.182 -1.919 1.00 72.75 206 LEU A N 1
ATOM 1612 C CA . LEU A 1 206 ? 15.772 -18.438 -0.904 1.00 72.75 206 LEU A CA 1
ATOM 1613 C C . LEU A 1 206 ? 14.884 -17.982 0.270 1.00 72.75 206 LEU A C 1
ATOM 1615 O O . LEU A 1 206 ? 15.116 -18.348 1.422 1.00 72.75 206 LEU A O 1
ATOM 1619 N N . MET A 1 207 ? 13.806 -17.263 -0.051 1.00 74.69 207 MET A N 1
ATOM 1620 C CA . MET A 1 207 ? 12.827 -16.743 0.913 1.00 74.69 207 MET A CA 1
ATOM 1621 C C . MET A 1 207 ? 11.803 -17.800 1.373 1.00 74.69 207 MET A C 1
ATOM 1623 O O . MET A 1 207 ? 11.005 -17.536 2.268 1.00 74.69 207 MET A O 1
ATOM 1627 N N . GLY A 1 208 ? 11.799 -18.990 0.760 1.00 67.75 208 GLY A N 1
ATOM 1628 C CA . GLY A 1 208 ? 10.857 -20.075 1.061 1.00 67.75 208 GLY A CA 1
ATOM 1629 C C . GLY A 1 208 ? 11.250 -20.936 2.266 1.00 67.75 208 GLY A C 1
ATOM 1630 O O . GLY A 1 208 ? 10.387 -21.594 2.841 1.00 67.75 208 GLY A O 1
ATOM 1631 N N . TYR A 1 209 ? 12.530 -20.911 2.654 1.00 67.69 209 TYR A N 1
ATOM 1632 C CA . TYR A 1 209 ? 13.065 -21.649 3.808 1.00 67.69 209 TYR A CA 1
ATOM 1633 C C . TYR A 1 209 ? 13.760 -20.745 4.846 1.00 67.69 209 TYR A C 1
ATOM 1635 O O . TYR A 1 209 ? 14.275 -21.234 5.846 1.00 67.69 209 TYR A O 1
ATOM 1643 N N . MET A 1 210 ? 13.823 -19.427 4.621 1.00 82.56 210 MET A N 1
ATOM 1644 C CA . MET A 1 210 ? 14.416 -18.469 5.568 1.00 82.56 210 MET A CA 1
ATOM 1645 C C . MET A 1 210 ? 13.468 -18.283 6.759 1.00 82.56 210 MET A C 1
ATOM 1647 O O . MET A 1 210 ? 12.256 -18.194 6.573 1.00 82.56 210 MET A O 1
ATOM 1651 N N . SER A 1 211 ? 14.000 -18.253 7.982 1.00 79.75 211 SER A N 1
ATOM 1652 C CA . SER A 1 211 ? 13.192 -18.194 9.205 1.00 79.75 211 SER A CA 1
ATOM 1653 C C . SER A 1 211 ? 13.995 -17.640 10.378 1.00 79.75 211 SER A C 1
ATOM 1655 O O . SER A 1 211 ? 15.167 -17.985 10.523 1.00 79.75 211 SER A O 1
ATOM 1657 N N . ILE A 1 212 ? 13.350 -16.871 11.265 1.00 85.25 212 ILE A N 1
ATOM 1658 C CA . ILE A 1 212 ? 13.971 -16.393 12.517 1.00 85.25 212 ILE A CA 1
ATOM 1659 C C . ILE A 1 212 ? 14.411 -17.524 13.467 1.00 85.25 212 ILE A C 1
ATOM 1661 O O . ILE A 1 212 ? 15.196 -17.296 14.378 1.00 85.25 212 ILE A O 1
ATOM 1665 N N . ARG A 1 213 ? 13.939 -18.761 13.245 1.00 79.88 213 ARG A N 1
ATOM 1666 C CA . ARG A 1 213 ? 14.360 -19.954 14.003 1.00 79.88 213 ARG A CA 1
ATOM 1667 C C . ARG A 1 213 ? 15.863 -20.224 13.900 1.00 79.88 213 ARG A C 1
ATOM 1669 O O . ARG A 1 213 ? 16.453 -20.754 14.836 1.00 79.88 213 ARG A O 1
ATOM 1676 N N . ASN A 1 214 ? 16.466 -19.883 12.762 1.00 84.81 214 ASN A N 1
ATOM 1677 C CA . ASN A 1 214 ? 17.892 -20.053 12.530 1.00 84.81 214 ASN A CA 1
ATOM 1678 C C . ASN A 1 214 ? 18.592 -18.735 12.859 1.00 84.81 214 ASN A C 1
ATOM 1680 O O . ASN A 1 214 ? 18.416 -17.751 12.137 1.00 84.81 214 ASN A O 1
ATOM 1684 N N . THR A 1 215 ? 19.412 -18.725 13.910 1.00 90.19 215 THR A N 1
ATOM 1685 C CA . THR A 1 215 ? 20.298 -17.585 14.203 1.00 90.19 215 THR A CA 1
ATOM 1686 C C . THR A 1 215 ? 21.252 -17.329 13.033 1.00 90.19 215 THR A C 1
ATOM 1688 O O . THR A 1 215 ? 21.540 -18.240 12.250 1.00 90.19 215 THR A O 1
ATOM 1691 N N . TYR A 1 216 ? 21.819 -16.128 12.928 1.00 92.75 216 TYR A N 1
ATOM 1692 C CA . TYR A 1 216 ? 22.859 -15.835 11.940 1.00 92.75 216 TYR A CA 1
ATOM 1693 C C . TYR A 1 216 ? 24.063 -16.783 12.078 1.00 92.75 216 TYR A C 1
ATOM 1695 O O . TYR A 1 216 ? 24.655 -17.183 11.074 1.00 92.75 216 TYR A O 1
ATOM 1703 N N . LYS A 1 217 ? 24.381 -17.224 13.307 1.00 91.12 217 LYS A N 1
ATOM 1704 C CA . LYS A 1 217 ? 25.390 -18.266 13.546 1.00 91.12 217 LYS A CA 1
ATOM 1705 C C . LYS A 1 217 ? 24.986 -19.589 12.885 1.00 91.12 217 LYS A C 1
ATOM 1707 O O . LYS A 1 217 ? 25.770 -20.123 12.114 1.00 91.12 217 LYS A O 1
ATOM 1712 N N . THR A 1 218 ? 23.762 -20.070 13.114 1.00 88.38 218 THR A N 1
ATOM 1713 C CA . THR A 1 218 ? 23.203 -21.295 12.498 1.00 88.38 218 THR A CA 1
ATOM 1714 C C . THR A 1 218 ? 23.087 -21.201 10.968 1.00 88.38 218 THR A C 1
ATOM 1716 O O . THR A 1 218 ? 23.149 -22.210 10.274 1.00 88.38 218 THR A O 1
ATOM 1719 N N . PHE A 1 219 ? 22.914 -19.994 10.423 1.00 89.75 219 PHE A N 1
ATOM 1720 C CA . PHE A 1 219 ? 22.906 -19.747 8.979 1.00 89.75 219 PHE A CA 1
ATOM 1721 C C . PHE A 1 219 ? 24.313 -19.783 8.353 1.00 89.75 219 PHE A C 1
ATOM 1723 O O . PHE A 1 219 ? 24.460 -20.131 7.182 1.00 89.75 219 PHE A O 1
ATOM 1730 N N . CYS A 1 220 ? 25.351 -19.435 9.120 1.00 89.12 220 CYS A N 1
ATOM 1731 C CA . CYS A 1 220 ? 26.745 -19.487 8.672 1.00 89.12 220 CYS A CA 1
ATOM 1732 C C . CYS A 1 220 ? 27.420 -20.840 8.933 1.00 89.12 220 CYS A C 1
ATOM 1734 O O . CYS A 1 220 ? 28.287 -21.235 8.159 1.00 89.12 220 CYS A O 1
ATOM 1736 N N . ASP A 1 221 ? 27.028 -21.530 10.003 1.00 88.00 221 ASP A N 1
ATOM 1737 C CA . ASP A 1 221 ? 27.550 -22.825 10.434 1.00 88.00 221 ASP A CA 1
ATOM 1738 C C . ASP A 1 221 ? 26.411 -23.854 10.508 1.00 88.00 221 ASP A C 1
ATOM 1740 O O . ASP A 1 221 ? 25.609 -23.880 11.445 1.00 88.00 221 ASP A O 1
ATOM 1744 N N . THR A 1 222 ? 26.357 -24.713 9.490 1.00 85.44 222 THR A N 1
ATOM 1745 C CA . THR A 1 222 ? 25.339 -25.754 9.315 1.00 85.44 222 THR A CA 1
ATOM 1746 C C . THR A 1 222 ? 25.707 -27.090 9.965 1.00 85.44 222 THR A C 1
ATOM 1748 O O . THR A 1 222 ? 24.968 -28.062 9.811 1.00 85.44 222 THR A O 1
ATOM 1751 N N . SER A 1 223 ? 26.823 -27.168 10.704 1.00 83.88 223 SER A N 1
ATOM 1752 C CA . SER A 1 223 ? 27.340 -28.413 11.303 1.00 83.88 223 SER A CA 1
ATOM 1753 C C . SER A 1 223 ? 26.338 -29.142 12.205 1.00 83.88 223 SER A C 1
ATOM 1755 O O . SER A 1 223 ? 26.344 -30.368 12.258 1.00 83.88 223 SER A O 1
ATOM 1757 N N . ASN A 1 224 ? 25.455 -28.394 12.871 1.00 81.88 224 ASN A N 1
ATOM 1758 C CA . ASN A 1 224 ? 24.457 -28.902 13.816 1.00 81.88 224 ASN A CA 1
ATOM 1759 C C . ASN A 1 224 ? 23.053 -29.084 13.191 1.00 81.88 224 ASN A C 1
ATOM 1761 O O . ASN A 1 224 ? 22.072 -29.238 13.919 1.00 81.88 224 ASN A O 1
ATOM 1765 N N . LEU A 1 225 ? 22.922 -29.025 11.859 1.00 84.25 225 LEU A N 1
ATOM 1766 C CA . LEU A 1 225 ? 21.648 -29.192 11.146 1.00 84.25 225 LEU A CA 1
ATOM 1767 C C . LEU A 1 225 ? 21.532 -30.591 10.506 1.00 84.25 225 LEU A C 1
ATOM 1769 O O . LEU A 1 225 ? 22.507 -31.056 9.916 1.00 84.25 225 LEU A O 1
ATOM 1773 N N . PRO A 1 226 ? 20.345 -31.237 10.522 1.00 85.19 226 PRO A N 1
ATOM 1774 C CA . PRO A 1 226 ? 20.098 -32.471 9.767 1.00 85.19 226 PRO A CA 1
ATOM 1775 C C . PRO A 1 226 ? 20.325 -32.276 8.262 1.00 85.19 226 PRO A C 1
ATOM 1777 O O . PRO A 1 226 ? 19.969 -31.221 7.737 1.00 85.19 226 PRO A O 1
ATOM 1780 N N . ASP A 1 227 ? 20.839 -33.287 7.554 1.00 83.62 227 ASP A N 1
ATOM 1781 C CA . ASP A 1 227 ? 21.370 -33.148 6.182 1.00 83.62 227 ASP A CA 1
ATOM 1782 C C . ASP A 1 227 ? 20.405 -32.505 5.164 1.00 83.62 227 ASP A C 1
ATOM 1784 O O . ASP A 1 227 ? 20.803 -31.633 4.390 1.00 83.62 227 ASP A O 1
ATOM 1788 N N . ASP A 1 228 ? 19.117 -32.861 5.195 1.00 79.06 228 ASP A N 1
ATOM 1789 C CA . ASP A 1 228 ? 18.084 -32.260 4.333 1.00 79.06 228 ASP A CA 1
ATOM 1790 C C . ASP A 1 228 ? 17.877 -30.754 4.610 1.00 79.06 228 ASP A C 1
ATOM 1792 O O . ASP A 1 228 ? 17.699 -29.957 3.685 1.00 79.06 228 ASP A O 1
ATOM 1796 N N . THR A 1 229 ? 17.959 -30.336 5.876 1.00 80.62 229 THR A N 1
ATOM 1797 C CA . THR A 1 229 ? 17.905 -28.923 6.286 1.00 80.62 229 THR A CA 1
ATOM 1798 C C . THR A 1 229 ? 19.218 -28.214 5.964 1.00 80.62 229 THR A C 1
ATOM 1800 O O . THR A 1 229 ? 19.208 -27.107 5.426 1.00 80.62 229 THR A O 1
ATOM 1803 N N . LYS A 1 230 ? 20.350 -28.864 6.243 1.00 85.62 230 LYS A N 1
ATOM 1804 C CA . LYS A 1 230 ? 21.707 -28.383 5.976 1.00 85.62 230 LYS A CA 1
ATOM 1805 C C . LYS A 1 230 ? 21.901 -28.042 4.501 1.00 85.62 230 LYS A C 1
ATOM 1807 O O . LYS A 1 230 ? 22.248 -26.906 4.185 1.00 85.62 230 LYS A O 1
ATOM 1812 N N . GLN A 1 231 ? 21.561 -28.959 3.593 1.00 84.88 231 GLN A N 1
ATOM 1813 C CA . GLN A 1 231 ? 21.685 -28.722 2.155 1.00 84.88 231 GLN A CA 1
ATOM 1814 C C . GLN A 1 231 ? 20.818 -27.540 1.684 1.00 84.88 231 GLN A C 1
ATOM 1816 O O . GLN A 1 231 ? 21.228 -26.800 0.785 1.00 84.88 231 GLN A O 1
ATOM 1821 N N . LYS A 1 232 ? 19.642 -27.325 2.295 1.00 82.81 232 LYS A N 1
ATOM 1822 C CA . LYS A 1 232 ? 18.773 -26.169 2.010 1.00 82.81 232 LYS A CA 1
ATOM 1823 C C . LYS A 1 232 ? 19.388 -24.864 2.513 1.00 82.81 232 LYS A C 1
ATOM 1825 O O . LYS A 1 232 ? 19.453 -23.916 1.735 1.00 82.81 232 LYS A O 1
ATOM 1830 N N . VAL A 1 233 ? 19.898 -24.824 3.744 1.00 84.06 233 VAL A N 1
ATOM 1831 C CA . VAL A 1 233 ? 20.550 -23.630 4.312 1.00 84.06 233 VAL A CA 1
ATOM 1832 C C . VAL A 1 233 ? 21.832 -23.271 3.552 1.00 84.06 233 VAL A C 1
ATOM 1834 O O . VAL A 1 233 ? 22.042 -22.104 3.232 1.00 84.06 233 VAL A O 1
ATOM 1837 N N . GLU A 1 234 ? 22.637 -24.252 3.141 1.00 86.25 234 GLU A N 1
ATOM 1838 C CA . GLU A 1 234 ? 23.821 -24.028 2.295 1.00 86.25 234 GLU A CA 1
ATOM 1839 C C . GLU A 1 234 ? 23.452 -23.487 0.905 1.00 86.25 234 GLU A C 1
ATOM 1841 O O . GLU A 1 234 ? 24.123 -22.592 0.385 1.00 86.25 234 GLU A O 1
ATOM 1846 N N . ASN A 1 235 ? 22.350 -23.959 0.309 1.00 84.38 235 ASN A N 1
ATOM 1847 C CA . ASN A 1 235 ? 21.812 -23.363 -0.916 1.00 84.38 235 ASN A CA 1
ATOM 1848 C C . ASN A 1 235 ? 21.409 -21.902 -0.681 1.00 84.38 235 ASN A C 1
ATOM 1850 O O . ASN A 1 235 ? 21.830 -21.027 -1.433 1.00 84.38 235 ASN A O 1
ATOM 1854 N N . GLN A 1 236 ? 20.662 -21.616 0.387 1.00 85.25 236 GLN A N 1
ATOM 1855 C CA . GLN A 1 236 ? 20.250 -20.252 0.723 1.00 85.25 236 GLN A CA 1
ATOM 1856 C C . GLN A 1 236 ? 21.438 -19.322 0.965 1.00 85.25 236 GLN A C 1
ATOM 1858 O O . GLN A 1 236 ? 21.411 -18.187 0.497 1.00 85.25 236 GLN A O 1
ATOM 1863 N N . LYS A 1 237 ? 22.494 -19.792 1.641 1.00 87.75 237 LYS A N 1
ATOM 1864 C CA . LYS A 1 237 ? 23.713 -19.007 1.841 1.00 87.75 237 LYS A CA 1
ATOM 1865 C C . LYS A 1 237 ? 24.392 -18.672 0.511 1.00 87.75 237 LYS A C 1
ATOM 1867 O O . LYS A 1 237 ? 24.746 -17.518 0.296 1.00 87.75 237 LYS A O 1
ATOM 1872 N N . ARG A 1 238 ? 24.488 -19.625 -0.425 1.00 86.69 238 ARG A N 1
ATOM 1873 C CA . ARG A 1 238 ? 25.037 -19.359 -1.769 1.00 86.69 238 ARG A CA 1
ATOM 1874 C C . ARG A 1 238 ? 24.244 -18.294 -2.535 1.00 86.69 238 ARG A C 1
ATOM 1876 O O . ARG A 1 238 ? 24.862 -17.428 -3.150 1.00 86.69 238 ARG A O 1
ATOM 1883 N N . GLU A 1 239 ? 22.914 -18.306 -2.469 1.00 85.19 239 GLU A N 1
ATOM 1884 C CA . GLU A 1 239 ? 22.075 -17.288 -3.128 1.00 85.19 239 GLU A CA 1
ATOM 1885 C C . GLU A 1 239 ? 22.120 -15.924 -2.406 1.00 85.19 239 GLU A C 1
ATOM 1887 O O . GLU A 1 239 ? 22.215 -14.875 -3.043 1.00 85.19 239 GLU A O 1
ATOM 1892 N N . PHE A 1 240 ? 22.144 -15.914 -1.072 1.00 89.00 240 PHE A N 1
ATOM 1893 C CA . PHE A 1 240 ? 22.319 -14.708 -0.254 1.00 89.00 240 PHE A CA 1
ATOM 1894 C C . PHE A 1 240 ? 23.657 -14.004 -0.545 1.00 89.00 240 PHE A C 1
ATOM 1896 O O . PHE A 1 240 ? 23.694 -12.796 -0.802 1.00 89.00 240 PHE A O 1
ATOM 1903 N N . ASP A 1 241 ? 24.747 -14.773 -0.615 1.00 89.00 241 ASP A N 1
ATOM 1904 C CA . ASP A 1 241 ? 26.075 -14.280 -0.970 1.00 89.00 241 ASP A CA 1
ATOM 1905 C C . ASP A 1 241 ? 26.100 -13.677 -2.400 1.00 89.00 241 ASP A C 1
ATOM 1907 O O . ASP A 1 241 ? 26.793 -12.679 -2.626 1.00 89.00 241 ASP A O 1
ATOM 1911 N N . LYS A 1 242 ? 25.342 -14.223 -3.373 1.00 87.62 242 LYS A N 1
ATOM 1912 C CA . LYS A 1 242 ? 25.174 -13.613 -4.717 1.00 87.62 242 LYS A CA 1
ATOM 1913 C C . LYS A 1 242 ? 24.451 -12.271 -4.642 1.00 87.62 242 LYS A C 1
ATOM 1915 O O . LYS A 1 242 ? 24.901 -11.302 -5.255 1.00 87.62 242 LYS A O 1
ATOM 1920 N N . ILE A 1 243 ? 23.366 -12.185 -3.872 1.00 88.25 243 ILE A N 1
ATOM 1921 C CA . ILE A 1 243 ? 22.572 -10.957 -3.727 1.00 88.25 243 ILE A CA 1
ATOM 1922 C C . ILE A 1 243 ? 23.410 -9.829 -3.106 1.00 88.25 243 ILE A C 1
ATOM 1924 O O . ILE A 1 243 ? 23.410 -8.713 -3.634 1.00 88.25 243 ILE A O 1
ATOM 1928 N N . ILE A 1 244 ? 24.217 -10.114 -2.078 1.00 88.12 244 ILE A N 1
ATOM 1929 C CA . ILE A 1 244 ? 25.202 -9.166 -1.520 1.00 88.12 244 ILE A CA 1
ATOM 1930 C C . ILE A 1 244 ? 26.226 -8.737 -2.588 1.00 88.12 244 ILE A C 1
ATOM 1932 O O . ILE A 1 244 ? 26.560 -7.550 -2.737 1.00 88.12 244 ILE A O 1
ATOM 1936 N N . LYS A 1 245 ? 26.704 -9.688 -3.399 1.00 86.31 245 LYS A N 1
ATOM 1937 C CA . LYS A 1 245 ? 27.653 -9.418 -4.489 1.00 86.31 245 LYS A CA 1
ATOM 1938 C C . LYS A 1 245 ? 27.030 -8.581 -5.620 1.00 86.31 245 LYS A C 1
ATOM 1940 O O . LYS A 1 245 ? 27.746 -7.738 -6.152 1.00 86.31 245 LYS A O 1
ATOM 1945 N N . SER A 1 246 ? 25.720 -8.674 -5.876 1.00 83.44 246 SER A N 1
ATOM 1946 C CA . SER A 1 246 ? 25.001 -7.969 -6.961 1.00 83.44 246 SER A CA 1
ATOM 1947 C C . SER A 1 246 ? 25.006 -6.433 -6.895 1.00 83.44 246 SER A C 1
ATOM 1949 O O . SER A 1 246 ? 24.827 -5.775 -7.917 1.00 83.44 246 SER A O 1
ATOM 1951 N N . GLY A 1 247 ? 25.131 -5.842 -5.700 1.00 84.25 247 GLY A N 1
ATOM 1952 C CA . GLY A 1 247 ? 24.972 -4.393 -5.504 1.00 84.25 247 GLY A CA 1
ATOM 1953 C C . GLY A 1 247 ? 23.535 -3.858 -5.639 1.00 84.25 247 GLY A C 1
ATOM 1954 O O . GLY A 1 247 ? 23.338 -2.652 -5.523 1.00 84.25 247 GLY A O 1
ATOM 1955 N N . ARG A 1 248 ? 22.516 -4.709 -5.846 1.00 86.75 248 ARG A N 1
ATOM 1956 C CA . ARG A 1 248 ? 21.108 -4.267 -5.962 1.00 86.75 248 ARG A CA 1
ATOM 1957 C C . ARG A 1 248 ? 20.419 -4.012 -4.620 1.00 86.75 248 ARG A C 1
ATOM 1959 O O . ARG A 1 248 ? 19.414 -3.312 -4.593 1.00 86.75 248 ARG A O 1
ATOM 1966 N N . LEU A 1 249 ? 20.972 -4.483 -3.498 1.00 89.38 249 LEU A N 1
ATOM 1967 C CA . LEU A 1 249 ? 20.428 -4.198 -2.159 1.00 89.38 249 LEU A CA 1
ATOM 1968 C C . LEU A 1 249 ? 20.332 -2.690 -1.861 1.00 89.38 249 LEU A C 1
ATOM 1970 O O . LEU A 1 249 ? 19.372 -2.247 -1.231 1.00 89.38 249 LEU A O 1
ATOM 1974 N N . GLY A 1 250 ? 21.241 -1.867 -2.394 1.00 86.56 250 GLY A N 1
ATOM 1975 C CA . GLY A 1 250 ? 21.146 -0.415 -2.239 1.00 86.56 250 GLY A CA 1
ATOM 1976 C C . GLY A 1 250 ? 19.938 0.225 -2.926 1.00 86.56 250 GLY A C 1
ATOM 1977 O O . GLY A 1 250 ? 19.622 1.369 -2.615 1.00 86.56 250 GLY A O 1
ATOM 1978 N N . TYR A 1 251 ? 19.196 -0.487 -3.786 1.00 87.44 251 TYR A N 1
ATOM 1979 C CA . TYR A 1 251 ? 17.927 -0.001 -4.350 1.00 87.44 251 TYR A CA 1
ATOM 1980 C C . TYR A 1 251 ? 16.860 0.250 -3.268 1.00 87.44 251 TYR A C 1
ATOM 1982 O O . TYR A 1 251 ? 15.951 1.059 -3.474 1.00 87.44 251 TYR A O 1
ATOM 1990 N N . PHE A 1 252 ? 16.980 -0.412 -2.113 1.00 89.19 252 PHE A N 1
ATOM 1991 C CA . PHE A 1 252 ? 16.117 -0.236 -0.941 1.00 89.19 252 PHE A CA 1
ATOM 1992 C C . PHE A 1 252 ? 16.704 0.737 0.098 1.00 89.19 252 PHE A C 1
ATOM 1994 O O . PHE A 1 252 ? 16.114 0.933 1.155 1.00 89.19 252 PHE A O 1
ATOM 2001 N N . GLY A 1 253 ? 17.846 1.369 -0.198 1.00 87.56 253 GLY A N 1
ATOM 2002 C CA . GLY A 1 253 ? 18.440 2.412 0.636 1.00 87.56 253 GLY A CA 1
ATOM 2003 C C . GLY A 1 253 ? 18.622 1.991 2.095 1.00 87.56 253 GLY A C 1
ATOM 2004 O O . GLY A 1 253 ? 19.240 0.970 2.377 1.00 87.56 253 GLY A O 1
ATOM 2005 N N . GLU A 1 254 ? 18.075 2.775 3.023 1.00 88.00 254 GLU A N 1
ATOM 2006 C CA . GLU A 1 254 ? 18.289 2.672 4.477 1.00 88.00 254 GLU A CA 1
ATOM 2007 C C . GLU A 1 254 ? 17.917 1.299 5.077 1.00 88.00 254 GLU A C 1
ATOM 2009 O O . GLU A 1 254 ? 18.423 0.949 6.145 1.00 88.00 254 GLU A O 1
ATOM 2014 N N . ALA A 1 255 ? 17.123 0.484 4.365 1.00 90.62 255 ALA A N 1
ATOM 2015 C CA . ALA A 1 255 ? 16.897 -0.922 4.703 1.00 90.62 255 ALA A CA 1
ATOM 2016 C C . ALA A 1 255 ? 18.217 -1.711 4.798 1.00 90.62 255 ALA A C 1
ATOM 2018 O O . ALA A 1 255 ? 18.465 -2.377 5.795 1.00 90.62 255 ALA A O 1
ATOM 2019 N N . PHE A 1 256 ? 19.098 -1.593 3.798 1.00 92.31 256 PHE A N 1
ATOM 2020 C CA . PHE A 1 256 ? 20.354 -2.357 3.712 1.00 92.31 256 PHE A CA 1
ATOM 2021 C C . PHE A 1 256 ? 21.613 -1.488 3.734 1.00 92.31 256 PHE A C 1
ATOM 2023 O O . PHE A 1 256 ? 22.718 -2.021 3.671 1.00 92.31 256 PHE A O 1
ATOM 2030 N N . MET A 1 257 ? 21.469 -0.166 3.822 1.00 87.88 257 MET A N 1
ATOM 2031 C CA . MET A 1 257 ? 22.559 0.796 3.681 1.00 87.88 257 MET A CA 1
ATOM 2032 C C . MET A 1 257 ? 22.668 1.690 4.920 1.00 87.88 257 MET A C 1
ATOM 2034 O O . MET A 1 257 ? 21.677 2.268 5.359 1.00 87.88 257 MET A O 1
ATOM 2038 N N . VAL A 1 258 ? 23.883 1.844 5.448 1.00 87.62 258 VAL A N 1
ATOM 2039 C CA . VAL A 1 258 ? 24.193 2.625 6.654 1.00 87.62 258 VAL A CA 1
ATOM 2040 C C . VAL A 1 258 ? 25.266 3.679 6.361 1.00 87.62 258 VAL A C 1
ATOM 2042 O O . VAL A 1 258 ? 26.164 3.472 5.540 1.00 87.62 258 VAL A O 1
ATOM 2045 N N . ASN A 1 259 ? 25.180 4.834 7.021 1.00 81.31 259 ASN A N 1
ATOM 2046 C CA . ASN A 1 259 ? 26.182 5.894 6.890 1.00 81.31 259 ASN A CA 1
ATOM 2047 C C . ASN A 1 259 ? 27.466 5.541 7.657 1.00 81.31 259 ASN A C 1
ATOM 2049 O O . ASN A 1 259 ? 27.428 4.940 8.728 1.00 81.31 259 ASN A O 1
ATOM 2053 N N . SER A 1 260 ? 28.616 5.922 7.106 1.00 74.88 260 SER A N 1
ATOM 2054 C CA . SER A 1 260 ? 29.946 5.581 7.612 1.00 74.88 260 SER A CA 1
ATOM 2055 C C . SER A 1 260 ? 30.897 6.761 7.401 1.00 74.88 260 SER A C 1
ATOM 2057 O O . SER A 1 260 ? 31.781 6.723 6.548 1.00 74.88 260 SER A O 1
ATOM 2059 N N . GLY A 1 261 ? 30.683 7.839 8.158 1.00 73.69 261 GLY A N 1
ATOM 2060 C CA . GLY A 1 261 ? 31.320 9.131 7.896 1.00 73.69 261 GLY A CA 1
ATOM 2061 C C . GLY A 1 261 ? 30.731 9.775 6.639 1.00 73.69 261 GLY A C 1
ATOM 2062 O O . GLY A 1 261 ? 29.512 9.846 6.497 1.00 73.69 261 GLY A O 1
ATOM 2063 N N . ASN A 1 262 ? 31.590 10.200 5.710 1.00 67.00 262 ASN A N 1
ATOM 2064 C CA . ASN A 1 262 ? 31.184 10.861 4.461 1.00 67.00 262 ASN A CA 1
ATOM 2065 C C . ASN A 1 262 ? 30.676 9.898 3.366 1.00 67.00 262 ASN A C 1
ATOM 2067 O O . ASN A 1 262 ? 30.337 10.349 2.273 1.00 67.00 262 ASN A O 1
ATOM 2071 N N . SER A 1 263 ? 30.632 8.586 3.625 1.00 69.31 263 SER A N 1
ATOM 2072 C CA . SER A 1 263 ? 30.162 7.568 2.678 1.00 69.31 263 SER A CA 1
ATOM 2073 C C . SER A 1 263 ? 28.980 6.764 3.225 1.00 69.31 263 SER A C 1
ATOM 2075 O O . SER A 1 263 ? 28.709 6.737 4.428 1.00 69.31 263 SER A O 1
ATOM 2077 N N . THR A 1 264 ? 28.275 6.076 2.329 1.00 79.31 264 THR A N 1
ATOM 2078 C CA . THR A 1 264 ? 27.232 5.102 2.666 1.00 79.31 264 THR A CA 1
ATOM 2079 C C . THR A 1 264 ? 27.726 3.716 2.260 1.00 79.31 264 THR A C 1
ATOM 2081 O O . THR A 1 264 ? 28.174 3.539 1.130 1.00 79.31 264 THR A O 1
ATOM 2084 N N . LYS A 1 265 ? 27.640 2.738 3.167 1.00 85.94 265 LYS A N 1
ATOM 2085 C CA . LYS A 1 265 ? 28.081 1.349 2.957 1.00 85.94 265 LYS A CA 1
ATOM 2086 C C . LYS A 1 265 ? 26.951 0.362 3.239 1.00 85.94 265 LYS A C 1
ATOM 2088 O O . LYS A 1 265 ? 25.969 0.711 3.892 1.00 85.94 265 LYS A O 1
ATOM 2093 N N . LEU A 1 266 ? 27.088 -0.865 2.748 1.00 89.00 266 LEU A N 1
ATOM 2094 C CA . LEU A 1 266 ? 26.161 -1.951 3.066 1.00 89.00 266 LEU A CA 1
ATOM 2095 C C . LEU A 1 266 ? 26.177 -2.235 4.585 1.00 89.00 266 LEU A C 1
ATOM 2097 O O . LEU A 1 266 ? 27.229 -2.134 5.224 1.00 89.00 266 LEU A O 1
ATOM 2101 N N . ARG A 1 267 ? 25.022 -2.580 5.161 1.00 91.56 267 ARG A N 1
ATOM 2102 C CA . ARG A 1 267 ? 24.906 -3.076 6.541 1.00 91.56 267 ARG A CA 1
ATOM 2103 C C . ARG A 1 267 ? 25.732 -4.362 6.741 1.00 91.56 267 ARG A C 1
ATOM 2105 O O . ARG A 1 267 ? 25.983 -5.074 5.768 1.00 91.56 267 ARG A O 1
ATOM 2112 N N . PRO A 1 268 ? 26.130 -4.694 7.984 1.00 94.31 268 PRO A N 1
ATOM 2113 C CA . PRO A 1 268 ? 26.684 -6.005 8.316 1.00 94.31 268 PRO A CA 1
ATOM 2114 C C . PRO A 1 268 ? 25.788 -7.145 7.819 1.00 94.31 268 PRO A C 1
ATOM 2116 O O . PRO A 1 268 ? 24.568 -7.073 7.948 1.00 94.31 268 PRO A O 1
ATOM 2119 N N . GLU A 1 269 ? 26.384 -8.224 7.307 1.00 95.12 269 GLU A N 1
ATOM 2120 C CA . GLU A 1 269 ? 25.646 -9.348 6.705 1.00 95.12 269 GLU A CA 1
ATOM 2121 C C . GLU A 1 269 ? 24.619 -9.976 7.667 1.00 95.12 269 GLU A C 1
ATOM 2123 O O . GLU A 1 269 ? 23.536 -10.366 7.235 1.00 95.12 269 GLU A O 1
ATOM 2128 N N . LYS A 1 270 ? 24.900 -9.956 8.979 1.00 95.69 270 LYS A N 1
ATOM 2129 C CA . LYS A 1 270 ? 23.958 -10.323 10.051 1.00 95.69 270 LYS A CA 1
ATOM 2130 C C . LYS A 1 270 ? 22.653 -9.509 10.006 1.00 95.69 270 LYS A C 1
ATOM 2132 O O . LYS A 1 270 ? 21.576 -10.094 10.021 1.00 95.69 270 LYS A O 1
ATOM 2137 N N . GLU A 1 271 ? 22.729 -8.182 9.879 1.00 96.00 271 GLU A N 1
ATOM 2138 C CA . GLU A 1 271 ? 21.541 -7.312 9.791 1.00 96.00 271 GLU A CA 1
ATOM 2139 C C . GLU A 1 271 ? 20.745 -7.574 8.499 1.00 96.00 271 GLU A C 1
ATOM 2141 O O . GLU A 1 271 ? 19.516 -7.624 8.525 1.00 96.00 271 GLU A O 1
ATOM 2146 N N . ILE A 1 272 ? 21.434 -7.805 7.372 1.00 95.38 272 ILE A N 1
ATOM 2147 C CA . ILE A 1 272 ? 20.793 -8.149 6.090 1.00 95.38 272 ILE A CA 1
ATOM 2148 C C . ILE A 1 272 ? 20.048 -9.485 6.212 1.00 95.38 272 ILE A C 1
ATOM 2150 O O . ILE A 1 272 ? 18.884 -9.581 5.817 1.00 95.38 272 ILE A O 1
ATOM 2154 N N . TYR A 1 273 ? 20.700 -10.503 6.785 1.00 95.19 273 TYR A N 1
ATOM 2155 C CA . TYR A 1 273 ? 20.100 -11.812 7.031 1.00 95.19 273 TYR A CA 1
ATOM 2156 C C . TYR A 1 273 ? 18.853 -11.696 7.911 1.00 95.19 273 TYR A C 1
ATOM 2158 O O . TYR A 1 273 ? 17.821 -12.275 7.575 1.00 95.19 273 TYR A O 1
ATOM 2166 N N . HIS A 1 274 ? 18.905 -10.898 8.982 1.00 95.69 274 HIS A N 1
ATOM 2167 C CA . HIS A 1 274 ? 17.750 -10.677 9.848 1.00 95.69 274 HIS A CA 1
ATOM 2168 C C . HIS A 1 274 ? 16.555 -10.089 9.096 1.00 95.69 274 HIS A C 1
ATOM 2170 O O . HIS A 1 274 ? 15.453 -10.615 9.221 1.00 95.69 274 HIS A O 1
ATOM 2176 N N . ILE A 1 275 ? 16.755 -9.054 8.272 1.00 95.50 275 ILE A N 1
ATOM 2177 C CA . ILE A 1 275 ? 15.674 -8.459 7.466 1.00 95.50 275 ILE A CA 1
ATOM 2178 C C . ILE A 1 275 ? 15.073 -9.503 6.511 1.00 95.50 275 ILE A C 1
ATOM 2180 O O . ILE A 1 275 ? 13.850 -9.633 6.428 1.00 95.50 275 ILE A O 1
ATOM 2184 N N . PHE A 1 276 ? 15.913 -10.285 5.826 1.00 93.81 276 PHE A N 1
ATOM 2185 C CA . PHE A 1 276 ? 15.462 -11.353 4.926 1.00 93.81 276 PHE A CA 1
ATOM 2186 C C . PHE A 1 276 ? 14.664 -12.437 5.676 1.00 93.81 276 PHE A C 1
ATOM 2188 O O . PHE A 1 276 ? 13.566 -12.801 5.251 1.00 93.81 276 PHE A O 1
ATOM 2195 N N . ALA A 1 277 ? 15.163 -12.912 6.819 1.00 92.19 277 ALA A N 1
ATOM 2196 C CA . ALA A 1 277 ? 14.512 -13.923 7.650 1.00 92.19 277 ALA A CA 1
ATOM 2197 C C . ALA A 1 277 ? 13.204 -13.427 8.294 1.00 92.19 277 ALA A C 1
ATOM 2199 O O . ALA A 1 277 ? 12.244 -14.196 8.380 1.00 92.19 277 ALA A O 1
ATOM 2200 N N . LEU A 1 278 ? 13.127 -12.151 8.687 1.00 93.12 278 LEU A N 1
ATOM 2201 C CA . LEU A 1 278 ? 11.905 -11.507 9.176 1.00 93.12 278 LEU A CA 1
ATOM 2202 C C . LEU A 1 278 ? 10.844 -11.427 8.071 1.00 93.12 278 LEU A C 1
ATOM 2204 O O . LEU A 1 278 ? 9.720 -11.875 8.282 1.00 93.12 278 LEU A O 1
ATOM 2208 N N . MET A 1 279 ? 11.194 -10.939 6.874 1.00 93.19 279 MET A N 1
ATOM 2209 C CA . MET A 1 279 ? 10.255 -10.865 5.742 1.00 93.19 279 MET A CA 1
ATOM 2210 C C . MET A 1 279 ? 9.804 -12.256 5.264 1.00 93.19 279 MET A C 1
ATOM 2212 O O . MET A 1 279 ? 8.631 -12.455 4.947 1.00 93.19 279 MET A O 1
ATOM 2216 N N . ALA A 1 280 ? 10.706 -13.242 5.262 1.00 88.44 280 ALA A N 1
ATOM 2217 C CA . ALA A 1 280 ? 10.380 -14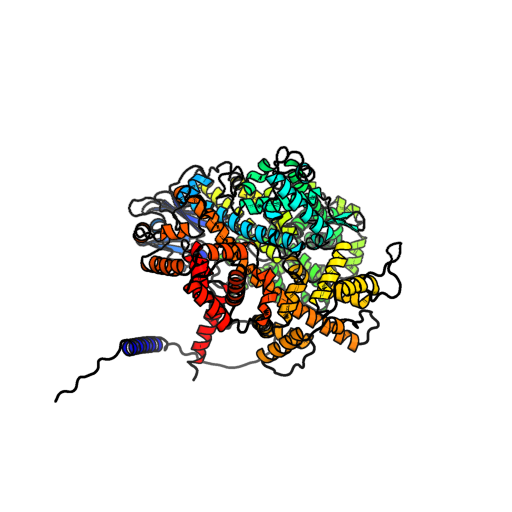.632 4.953 1.00 88.44 280 ALA A CA 1
ATOM 2218 C C . ALA A 1 280 ? 9.424 -15.252 5.990 1.00 88.44 280 ALA A C 1
ATOM 2220 O O . ALA A 1 280 ? 8.431 -15.873 5.605 1.00 88.44 280 ALA A O 1
ATOM 2221 N N . SER A 1 281 ? 9.676 -15.035 7.288 1.00 86.94 281 SER A N 1
ATOM 2222 C CA . SER A 1 281 ? 8.812 -15.508 8.384 1.00 86.94 281 SER A CA 1
ATOM 2223 C C . SER A 1 281 ? 7.434 -14.842 8.335 1.00 86.94 281 SER A C 1
ATOM 2225 O O . SER A 1 281 ? 6.418 -15.526 8.421 1.00 86.94 281 SER A O 1
ATOM 2227 N N . LEU A 1 282 ? 7.383 -13.529 8.090 1.00 88.75 282 LEU A N 1
ATOM 2228 C CA . LEU A 1 282 ? 6.144 -12.763 7.944 1.00 88.75 282 LEU A CA 1
ATOM 2229 C C . LEU A 1 282 ? 5.305 -13.256 6.746 1.00 88.75 282 LEU A C 1
ATOM 2231 O O . LEU A 1 282 ? 4.086 -13.380 6.860 1.00 88.75 282 LEU A O 1
ATOM 2235 N N . ARG A 1 283 ? 5.932 -13.630 5.618 1.00 87.25 283 ARG A N 1
ATOM 2236 C CA . ARG A 1 283 ? 5.217 -14.263 4.491 1.00 87.25 283 ARG A CA 1
ATOM 2237 C C . ARG A 1 283 ? 4.733 -15.674 4.830 1.00 87.25 283 ARG A C 1
ATOM 2239 O O . ARG A 1 283 ? 3.612 -16.010 4.474 1.00 87.25 283 ARG A O 1
ATOM 2246 N N . GLN A 1 284 ? 5.530 -16.480 5.532 1.00 81.81 284 GLN A N 1
ATOM 2247 C CA . GLN A 1 284 ? 5.136 -17.826 5.992 1.00 81.81 284 GLN A CA 1
ATOM 2248 C C . GLN A 1 284 ? 4.067 -17.809 7.104 1.00 81.81 284 GLN A C 1
ATOM 2250 O O . GLN A 1 284 ? 3.414 -18.821 7.344 1.00 81.81 284 GLN A O 1
ATOM 2255 N N . SER A 1 285 ? 3.874 -16.663 7.762 1.00 82.31 285 SER A N 1
ATOM 2256 C CA . SER A 1 285 ? 2.756 -16.391 8.669 1.00 82.31 285 SER A CA 1
ATOM 2257 C C . SER A 1 285 ? 1.460 -16.197 7.869 1.00 82.31 285 SER A C 1
ATOM 2259 O O . SER A 1 285 ? 0.493 -16.937 8.040 1.00 82.31 285 SER A O 1
ATOM 2261 N N . TYR A 1 286 ? 1.446 -15.250 6.918 1.00 84.25 286 TYR A N 1
ATOM 2262 C CA . TYR A 1 286 ? 0.246 -14.927 6.125 1.00 84.25 286 TYR A CA 1
ATOM 2263 C C . TYR A 1 286 ? -0.105 -15.929 5.016 1.00 84.25 286 TYR A C 1
ATOM 2265 O O . TYR A 1 286 ? -1.255 -15.957 4.574 1.00 84.25 286 TYR A O 1
ATOM 2273 N N . PHE A 1 287 ? 0.840 -16.774 4.603 1.00 76.25 287 PHE A N 1
ATOM 2274 C CA . PHE A 1 287 ? 0.640 -17.868 3.653 1.00 76.25 287 PHE A CA 1
ATOM 2275 C C . PHE A 1 287 ? 1.146 -19.165 4.285 1.00 76.25 287 PHE A C 1
ATOM 2277 O O . PHE A 1 287 ? 2.283 -19.234 4.741 1.00 76.25 287 PHE A O 1
ATOM 2284 N N . HIS A 1 288 ? 0.310 -20.202 4.288 1.00 72.00 288 HIS A N 1
ATOM 2285 C CA . HIS A 1 288 ? 0.521 -21.509 4.926 1.00 72.00 288 HIS A CA 1
ATOM 2286 C C . HIS A 1 288 ? 0.436 -21.585 6.466 1.00 72.00 288 HIS A C 1
ATOM 2288 O O . HIS A 1 288 ? 0.316 -22.702 6.977 1.00 72.00 288 HIS A O 1
ATOM 2294 N N . GLY A 1 289 ? 0.420 -20.470 7.208 1.00 58.75 289 GLY A N 1
ATOM 2295 C CA . GLY A 1 289 ? 0.279 -20.471 8.680 1.00 58.75 289 GLY A CA 1
ATOM 2296 C C . GLY A 1 289 ? -1.005 -21.141 9.204 1.00 58.75 289 GLY A C 1
ATOM 2297 O O . GLY A 1 289 ? -1.047 -21.623 10.329 1.00 58.75 289 GLY A O 1
ATOM 2298 N N . TYR A 1 290 ? -2.038 -21.245 8.365 1.00 57.34 290 TYR A N 1
ATOM 2299 C CA . TYR A 1 290 ? -3.304 -21.938 8.647 1.00 57.34 290 TYR A CA 1
ATOM 2300 C C . TYR A 1 290 ? -3.334 -23.424 8.243 1.00 57.34 290 TYR A C 1
ATOM 2302 O O . TYR A 1 290 ? -4.336 -24.102 8.453 1.00 57.34 290 TYR A O 1
ATOM 2310 N N . VAL A 1 291 ? -2.280 -23.910 7.583 1.00 52.09 291 VAL A N 1
ATOM 2311 C CA . VAL A 1 291 ? -2.293 -25.147 6.779 1.00 52.09 291 VAL A CA 1
ATOM 2312 C C . VAL A 1 291 ? -1.273 -26.180 7.263 1.00 52.09 291 VAL A C 1
ATOM 2314 O O . VAL A 1 291 ? -1.449 -27.381 7.036 1.00 52.09 291 VAL A O 1
ATOM 2317 N N . LYS A 1 292 ? -0.177 -25.736 7.886 1.00 52.75 292 LYS A N 1
ATOM 2318 C CA . LYS A 1 292 ? 0.900 -26.620 8.339 1.00 52.75 292 LYS A CA 1
ATOM 2319 C C . LYS A 1 292 ? 0.700 -27.026 9.796 1.00 52.75 292 LYS A C 1
ATOM 2321 O O . LYS A 1 292 ? 0.894 -26.220 10.696 1.00 52.75 292 LYS A O 1
ATOM 2326 N N . ASP A 1 293 ? 0.418 -28.309 9.990 1.00 41.94 293 ASP A N 1
ATOM 2327 C CA . ASP A 1 293 ? 0.343 -29.022 11.275 1.00 41.94 293 ASP A CA 1
ATOM 2328 C C . ASP A 1 293 ? 1.765 -29.188 11.881 1.00 41.94 293 ASP A C 1
ATOM 2330 O O . ASP A 1 293 ? 2.322 -30.281 11.953 1.00 41.94 293 ASP A O 1
ATOM 2334 N N . THR A 1 294 ? 2.425 -28.057 12.153 1.00 42.09 294 THR A N 1
ATOM 2335 C CA . THR A 1 294 ? 3.837 -27.908 12.566 1.00 42.09 294 THR A CA 1
ATOM 2336 C C . THR A 1 294 ? 3.984 -26.652 13.429 1.00 42.09 294 THR A C 1
ATOM 2338 O O . THR A 1 294 ? 3.158 -25.753 13.318 1.00 42.09 294 THR A O 1
ATOM 2341 N N . ASP A 1 295 ? 5.075 -26.496 14.184 1.00 41.22 295 ASP A N 1
ATOM 2342 C CA . ASP A 1 295 ? 5.268 -25.414 15.178 1.00 41.22 295 ASP A CA 1
ATOM 2343 C C . ASP A 1 295 ? 5.414 -23.985 14.593 1.00 41.22 295 ASP A C 1
ATOM 2345 O O . ASP A 1 295 ? 5.918 -23.064 15.245 1.00 41.22 295 ASP A O 1
ATOM 2349 N N . TYR A 1 296 ? 5.086 -23.780 13.316 1.00 44.56 296 TYR A N 1
ATOM 2350 C CA . TYR A 1 296 ? 4.957 -22.458 12.708 1.00 44.56 296 TYR A CA 1
ATOM 2351 C C . TYR A 1 296 ? 3.629 -21.848 13.172 1.00 44.56 296 TYR A C 1
ATOM 2353 O O . TYR A 1 296 ? 2.575 -22.148 12.621 1.00 44.56 296 TYR A O 1
ATOM 2361 N N . GLN A 1 297 ? 3.686 -21.022 14.222 1.00 48.81 297 GLN A N 1
ATOM 2362 C CA . GLN A 1 297 ? 2.506 -20.483 14.907 1.00 48.81 297 GLN A CA 1
ATOM 2363 C C . GLN A 1 297 ? 1.702 -19.474 14.058 1.00 48.81 297 GLN A C 1
ATOM 2365 O O . GLN A 1 297 ? 1.849 -18.262 14.214 1.00 48.81 297 GLN A O 1
ATOM 2370 N N . GLY A 1 298 ? 0.803 -20.000 13.219 1.00 58.09 298 GLY A N 1
ATOM 2371 C CA . GLY A 1 298 ? -0.357 -19.293 12.666 1.00 58.09 298 GLY A CA 1
ATOM 2372 C C . GLY A 1 298 ? -0.050 -18.096 11.758 1.00 58.09 298 GLY A C 1
ATOM 2373 O O . GLY A 1 298 ? 1.073 -17.900 11.303 1.00 58.09 298 GLY A O 1
ATOM 2374 N N . THR A 1 299 ? -1.068 -17.254 11.544 1.00 61.72 299 THR A N 1
ATOM 2375 C CA . THR A 1 299 ? -0.880 -15.839 11.164 1.00 61.72 299 THR A CA 1
ATOM 2376 C C . THR A 1 299 ? -0.434 -14.961 12.331 1.00 61.72 299 THR A C 1
ATOM 2378 O O . THR A 1 299 ? -0.013 -13.819 12.135 1.00 61.72 299 THR A O 1
ATOM 2381 N N . THR A 1 300 ? -0.530 -15.488 13.551 1.00 73.44 300 THR A N 1
ATOM 2382 C CA . THR A 1 300 ? -0.385 -14.771 14.820 1.00 73.44 300 THR A CA 1
ATOM 2383 C C . THR A 1 300 ? 1.076 -14.568 15.229 1.00 73.44 300 THR A C 1
ATOM 2385 O O . THR A 1 300 ? 1.351 -13.883 16.213 1.00 73.44 300 THR A O 1
ATOM 2388 N N . TRP A 1 301 ? 2.040 -15.068 14.445 1.00 83.69 301 TRP A N 1
ATOM 2389 C CA . TRP A 1 301 ? 3.468 -14.769 14.606 1.00 83.69 301 TRP A CA 1
ATOM 2390 C C . TRP A 1 301 ? 3.754 -13.259 14.630 1.00 83.69 301 TRP A C 1
ATOM 2392 O O . TRP A 1 301 ? 4.518 -12.796 15.471 1.00 83.69 301 TRP A O 1
ATOM 2402 N N . ALA A 1 302 ? 3.094 -12.484 13.761 1.00 84.19 302 ALA A N 1
ATOM 2403 C CA . ALA A 1 302 ? 3.252 -11.028 13.709 1.00 84.19 302 ALA A CA 1
ATOM 2404 C C . ALA A 1 302 ? 2.664 -10.307 14.938 1.00 84.19 302 ALA A C 1
ATOM 2406 O O . ALA A 1 302 ? 3.118 -9.219 15.278 1.00 84.19 302 ALA A O 1
ATOM 2407 N N . TYR A 1 303 ? 1.669 -10.910 15.596 1.00 88.25 303 TYR A N 1
ATOM 2408 C CA . TYR A 1 303 ? 0.967 -10.341 16.754 1.00 88.25 303 TYR A CA 1
ATOM 2409 C C . TYR A 1 303 ? 1.596 -10.767 18.088 1.00 88.25 303 TYR A C 1
ATOM 2411 O O . TYR A 1 303 ? 1.512 -10.052 19.076 1.00 88.25 303 TYR A O 1
ATOM 2419 N N . THR A 1 304 ? 2.295 -11.904 18.100 1.00 87.69 304 THR A N 1
ATOM 2420 C CA . THR A 1 304 ? 3.072 -12.412 19.245 1.00 87.69 304 THR A CA 1
ATOM 2421 C C . THR A 1 304 ? 4.567 -12.083 19.127 1.00 87.69 304 THR A C 1
ATOM 2423 O O . THR A 1 304 ? 5.399 -12.735 19.757 1.00 87.69 304 THR A O 1
ATOM 2426 N N . LEU A 1 305 ? 4.933 -11.098 18.294 1.00 87.25 305 LEU A N 1
ATOM 2427 C CA . LEU A 1 305 ? 6.316 -10.860 17.867 1.00 87.25 305 LEU A CA 1
ATOM 2428 C C . LEU A 1 305 ? 7.271 -10.587 19.041 1.00 87.25 305 LEU A C 1
ATOM 2430 O O . LEU A 1 305 ? 8.373 -11.129 19.052 1.00 87.25 305 LEU A O 1
ATOM 2434 N N . GLU A 1 306 ? 6.831 -9.844 20.061 1.00 86.38 306 GLU A N 1
ATOM 2435 C CA . GLU A 1 306 ? 7.625 -9.590 21.277 1.00 86.38 306 GLU A CA 1
ATOM 2436 C C . GLU A 1 306 ? 8.018 -10.880 22.015 1.00 86.38 306 GLU A C 1
ATOM 2438 O O . GLU A 1 306 ? 9.123 -10.979 22.541 1.00 86.38 306 GLU A O 1
ATOM 2443 N N . ASP A 1 307 ? 7.161 -11.905 22.020 1.00 85.50 307 ASP A N 1
ATOM 2444 C CA . ASP A 1 307 ? 7.496 -13.221 22.576 1.00 85.50 307 ASP A CA 1
ATOM 2445 C C . ASP A 1 307 ? 8.359 -14.054 21.624 1.00 85.50 307 ASP A C 1
ATOM 2447 O O . ASP A 1 307 ? 9.203 -14.836 22.065 1.00 85.50 307 ASP A O 1
ATOM 2451 N N . LYS A 1 308 ? 8.178 -13.885 20.308 1.00 85.06 308 LYS A N 1
ATOM 2452 C CA . LYS A 1 308 ? 8.935 -14.614 19.278 1.00 85.06 308 LYS A CA 1
ATOM 2453 C C . LYS A 1 308 ? 10.383 -14.166 19.149 1.00 85.06 308 LYS A C 1
ATOM 2455 O O . LYS A 1 308 ? 11.185 -14.941 18.638 1.00 85.06 308 LYS A O 1
ATOM 2460 N N . LEU A 1 309 ? 10.724 -12.965 19.611 1.00 87.81 309 LEU A N 1
ATOM 2461 C CA . LEU A 1 309 ? 12.094 -12.447 19.596 1.00 87.81 309 LEU A CA 1
ATOM 2462 C C . LEU A 1 309 ? 12.807 -12.553 20.958 1.00 87.81 309 LEU A C 1
ATOM 2464 O O . LEU A 1 309 ? 13.843 -11.928 21.166 1.00 87.81 309 LEU A O 1
ATOM 2468 N N . LYS A 1 310 ? 12.296 -13.374 21.884 1.00 85.75 310 LYS A N 1
ATOM 2469 C CA . LYS A 1 310 ? 12.986 -13.718 23.140 1.00 85.75 310 LYS A CA 1
ATOM 2470 C C . LYS A 1 310 ? 14.029 -14.826 22.928 1.00 85.75 310 LYS A C 1
ATOM 2472 O O . LYS A 1 310 ? 14.020 -15.549 21.929 1.00 85.75 310 LYS A O 1
ATOM 2477 N N . GLY A 1 311 ? 14.939 -14.976 23.893 1.00 87.06 311 GLY A N 1
ATOM 2478 C CA . GLY A 1 311 ? 15.959 -16.031 23.880 1.00 87.06 311 GLY A CA 1
ATOM 2479 C C . GLY A 1 311 ? 16.889 -15.936 22.657 1.00 87.06 311 GLY A C 1
ATOM 2480 O O . GLY A 1 311 ? 17.331 -14.837 22.327 1.00 87.06 311 GLY A O 1
ATOM 2481 N N . PRO A 1 312 ? 17.184 -17.044 21.945 1.00 78.19 312 PRO A N 1
ATOM 2482 C CA . PRO A 1 312 ? 18.079 -17.031 20.781 1.00 78.19 312 PRO A CA 1
ATOM 2483 C C . PRO A 1 312 ? 17.660 -16.089 19.640 1.00 78.19 312 PRO A C 1
ATOM 2485 O O . PRO A 1 312 ? 18.501 -15.718 18.829 1.00 78.19 312 PRO A O 1
ATOM 2488 N N . SER A 1 313 ? 16.384 -15.688 19.568 1.00 85.62 313 SER A N 1
ATOM 2489 C CA . SER A 1 313 ? 15.877 -14.756 18.546 1.00 85.62 313 SER A CA 1
ATOM 2490 C C . SER A 1 313 ? 16.030 -13.268 18.920 1.00 85.62 313 SER A C 1
ATOM 2492 O O . SER A 1 313 ? 15.585 -12.400 18.166 1.00 85.62 313 SER A O 1
ATOM 2494 N N . HIS A 1 314 ? 16.698 -12.945 20.033 1.00 89.94 314 HIS A N 1
ATOM 2495 C CA . HIS A 1 314 ? 16.929 -11.558 20.461 1.00 89.94 314 HIS A CA 1
ATOM 2496 C C . HIS A 1 314 ? 17.766 -10.742 19.462 1.00 89.94 314 HIS A C 1
ATOM 2498 O O . HIS A 1 314 ? 17.537 -9.547 19.285 1.00 89.94 314 HIS A O 1
ATOM 2504 N N . GLU A 1 315 ? 18.661 -11.384 18.706 1.00 94.19 315 GLU A N 1
ATOM 2505 C CA . GLU A 1 315 ? 19.483 -10.693 17.704 1.00 94.19 315 GLU A CA 1
ATOM 2506 C C . GLU A 1 315 ? 18.667 -10.048 16.563 1.00 94.19 315 GLU A C 1
ATOM 2508 O O . GLU A 1 315 ? 19.084 -9.041 15.977 1.00 94.19 315 GLU A O 1
ATOM 2513 N N . PHE A 1 316 ? 17.468 -10.572 16.280 1.00 93.81 316 PHE A N 1
ATOM 2514 C CA . PHE A 1 316 ? 16.526 -9.950 15.349 1.00 93.81 316 PHE A CA 1
ATOM 2515 C C . PHE A 1 316 ? 15.867 -8.709 15.976 1.00 93.81 316 PHE A C 1
ATOM 2517 O O . PHE A 1 316 ? 15.707 -7.706 15.280 1.00 93.81 316 PHE A O 1
ATOM 2524 N N . ARG A 1 317 ? 15.545 -8.731 17.282 1.00 92.50 317 ARG A N 1
ATOM 2525 C CA . ARG A 1 317 ? 15.003 -7.575 18.026 1.00 92.50 317 ARG A CA 1
ATOM 2526 C C . ARG A 1 317 ? 16.016 -6.433 18.089 1.00 92.50 317 ARG A C 1
ATOM 2528 O O . ARG A 1 317 ? 15.669 -5.319 17.713 1.00 92.50 317 ARG A O 1
ATOM 2535 N N . GLU A 1 318 ? 17.270 -6.729 18.437 1.00 93.19 318 GLU A N 1
ATOM 2536 C CA . GLU A 1 318 ? 18.397 -5.777 18.405 1.00 93.19 318 GLU A CA 1
ATOM 2537 C C . GLU A 1 318 ? 18.502 -5.054 17.053 1.00 93.19 318 GLU A C 1
ATOM 2539 O O . GLU A 1 318 ? 18.767 -3.856 16.985 1.00 93.19 318 GLU A O 1
ATOM 2544 N N . THR A 1 319 ? 18.269 -5.783 15.958 1.00 95.12 319 THR A N 1
ATOM 2545 C CA . THR A 1 319 ? 18.320 -5.230 14.598 1.00 95.12 319 THR A CA 1
ATOM 2546 C C . THR A 1 319 ? 17.077 -4.413 14.253 1.00 95.12 319 THR A C 1
ATOM 2548 O O . THR A 1 319 ? 17.198 -3.386 13.586 1.00 95.12 319 THR A O 1
ATOM 2551 N N . ILE A 1 320 ? 15.894 -4.829 14.716 1.00 94.38 320 ILE A N 1
ATOM 2552 C CA . ILE A 1 320 ? 14.650 -4.074 14.530 1.00 94.38 320 ILE A CA 1
ATOM 2553 C C . ILE A 1 320 ? 14.722 -2.724 15.251 1.00 94.38 320 ILE A C 1
ATOM 2555 O O . ILE A 1 320 ? 14.452 -1.693 14.632 1.00 94.38 320 ILE A O 1
ATOM 2559 N N . ASP A 1 321 ? 15.135 -2.728 16.521 1.00 92.44 321 ASP A N 1
ATOM 2560 C CA . ASP A 1 321 ? 15.317 -1.513 17.317 1.00 92.44 321 ASP A CA 1
ATOM 2561 C C . ASP A 1 321 ? 16.370 -0.602 16.683 1.00 92.44 321 ASP A C 1
ATOM 2563 O O . ASP A 1 321 ? 16.065 0.540 16.352 1.00 92.44 321 ASP A O 1
ATOM 2567 N N . LYS A 1 322 ? 17.563 -1.127 16.372 1.00 92.31 322 LYS A N 1
ATOM 2568 C CA . LYS A 1 322 ? 18.640 -0.348 15.745 1.00 92.31 322 LYS A CA 1
ATOM 2569 C C . LYS A 1 322 ? 18.212 0.350 14.448 1.00 92.31 322 LYS A C 1
ATOM 2571 O O . LYS A 1 322 ? 18.527 1.523 14.262 1.00 92.31 322 LYS A O 1
ATOM 2576 N N . ILE A 1 323 ? 17.517 -0.344 13.541 1.00 91.81 323 ILE A N 1
ATOM 2577 C CA . ILE A 1 323 ? 17.073 0.259 12.271 1.00 91.81 323 ILE A CA 1
ATOM 2578 C C . ILE A 1 323 ? 16.018 1.344 12.527 1.00 91.81 323 ILE A C 1
ATOM 2580 O O . ILE A 1 323 ? 16.048 2.391 11.875 1.00 91.81 323 ILE A O 1
ATOM 2584 N N . PHE A 1 324 ? 15.113 1.125 13.485 1.00 90.81 324 PHE A N 1
ATOM 2585 C CA . PHE A 1 324 ? 14.130 2.125 13.896 1.00 90.81 324 PHE A CA 1
ATOM 2586 C C . PHE A 1 324 ? 14.795 3.365 14.513 1.00 90.81 324 PHE A C 1
ATOM 2588 O O . PHE A 1 324 ? 14.494 4.484 14.097 1.00 90.81 324 PHE A O 1
ATOM 2595 N N . ASP A 1 325 ? 15.748 3.178 15.425 1.00 87.50 325 ASP A N 1
ATOM 2596 C CA . ASP A 1 325 ? 16.427 4.251 16.156 1.00 87.50 325 ASP A CA 1
ATOM 2597 C C . ASP A 1 325 ? 17.364 5.072 15.254 1.00 87.50 325 ASP A C 1
ATOM 2599 O O . ASP A 1 325 ? 17.410 6.302 15.363 1.00 87.50 325 ASP A O 1
ATOM 2603 N N . GLU A 1 326 ? 18.063 4.430 14.308 1.00 86.25 326 GLU A N 1
ATOM 2604 C CA . GLU A 1 326 ? 18.806 5.104 13.230 1.00 86.25 326 GLU A CA 1
ATOM 2605 C C . GLU A 1 326 ? 17.873 5.974 12.371 1.00 86.25 326 GLU A C 1
ATOM 2607 O O . GLU A 1 326 ? 18.204 7.119 12.039 1.00 86.25 326 GLU A O 1
ATOM 2612 N N . GLY A 1 327 ? 16.696 5.436 12.031 1.00 84.38 327 GLY A N 1
ATOM 2613 C CA . GLY A 1 327 ? 15.648 6.126 11.287 1.00 84.38 327 GLY A CA 1
ATOM 2614 C C . GLY A 1 327 ? 15.134 7.357 12.027 1.00 84.38 327 GLY A C 1
ATOM 2615 O O . GLY A 1 327 ? 15.232 8.470 11.509 1.00 84.38 327 GLY A O 1
ATOM 2616 N N . PHE A 1 328 ? 14.648 7.160 13.253 1.00 81.56 328 PHE A N 1
ATOM 2617 C CA . PHE A 1 328 ? 14.145 8.190 14.161 1.00 81.56 328 PHE A CA 1
ATOM 2618 C C . PHE A 1 328 ? 15.168 9.311 14.385 1.00 81.56 328 PHE A C 1
ATOM 2620 O O . PHE A 1 328 ? 14.888 10.481 14.115 1.00 81.56 328 PHE A O 1
ATOM 2627 N N . SER A 1 329 ? 16.391 8.959 14.796 1.00 79.50 329 SER A N 1
ATOM 2628 C CA . SER A 1 329 ? 17.452 9.921 15.127 1.00 79.50 329 SER A CA 1
ATOM 2629 C C . SER A 1 329 ? 17.737 10.905 13.988 1.00 79.50 329 SER A C 1
ATOM 2631 O O . SER A 1 329 ? 18.000 12.083 14.231 1.00 79.50 329 SER A O 1
ATOM 2633 N N . LYS A 1 330 ? 17.632 10.447 12.735 1.00 76.75 330 LYS A N 1
ATOM 2634 C CA . LYS A 1 330 ? 17.879 11.236 11.518 1.00 76.75 330 LYS A CA 1
ATOM 2635 C C . LYS A 1 330 ? 16.858 12.356 11.269 1.00 76.75 330 LYS A C 1
ATOM 2637 O O . LYS A 1 330 ? 17.175 13.325 10.583 1.00 76.75 330 LYS A O 1
ATOM 2642 N N . ILE A 1 331 ? 15.640 12.219 11.786 1.00 74.06 331 ILE A N 1
ATOM 2643 C CA . ILE A 1 331 ? 14.550 13.212 11.680 1.00 74.06 331 ILE A CA 1
ATOM 2644 C C . ILE A 1 331 ? 14.606 14.204 12.847 1.00 74.06 331 ILE A C 1
ATOM 2646 O O . ILE A 1 331 ? 14.190 15.359 12.725 1.00 74.06 331 ILE A O 1
ATOM 2650 N N . SER A 1 332 ? 15.131 13.713 13.966 1.00 71.50 332 SER A N 1
ATOM 2651 C CA . SER A 1 332 ? 15.022 14.288 15.297 1.00 71.50 332 SER A CA 1
ATOM 2652 C C . SER A 1 332 ? 16.214 15.148 15.708 1.00 71.50 332 SER A C 1
ATOM 2654 O O . SER A 1 332 ? 16.023 16.226 16.262 1.00 71.50 332 SER A O 1
ATOM 2656 N N . LYS A 1 333 ? 17.446 14.694 15.444 1.00 70.25 333 LYS A N 1
ATOM 2657 C CA . LYS A 1 333 ? 18.669 15.234 16.071 1.00 70.25 333 LYS A CA 1
ATOM 2658 C C . LYS A 1 333 ? 18.998 16.690 15.711 1.00 70.25 333 LYS A C 1
ATOM 2660 O O . LYS A 1 333 ? 19.623 17.380 16.505 1.00 70.25 333 LYS A O 1
ATOM 2665 N N . ASP A 1 334 ? 18.563 17.153 14.542 1.00 73.38 334 ASP A N 1
ATOM 2666 C CA . ASP A 1 334 ? 18.844 18.500 14.023 1.00 73.38 334 ASP A CA 1
ATOM 2667 C C . ASP A 1 334 ? 17.570 19.340 13.802 1.00 73.38 334 ASP A C 1
ATOM 2669 O O . ASP A 1 334 ? 17.593 20.310 13.043 1.00 73.38 334 ASP A O 1
ATOM 2673 N N . PHE A 1 335 ? 16.431 18.986 14.417 1.00 80.75 335 PHE A N 1
ATOM 2674 C CA . PHE A 1 335 ? 15.154 19.648 14.114 1.00 80.75 335 PHE A CA 1
ATOM 2675 C C . PHE A 1 335 ? 15.171 21.159 14.400 1.00 80.75 335 PHE A C 1
ATOM 2677 O O . PHE A 1 335 ? 14.761 21.941 13.533 1.00 80.75 335 PHE A O 1
ATOM 2684 N N . GLY A 1 336 ? 15.681 21.567 15.568 1.00 77.75 336 GLY A N 1
ATOM 2685 C CA . GLY A 1 336 ? 15.820 22.973 15.958 1.00 77.75 336 GLY A CA 1
ATOM 2686 C C . GLY A 1 336 ? 16.700 23.751 14.976 1.00 77.75 336 GLY A C 1
ATOM 2687 O O . GLY A 1 336 ? 16.232 24.692 14.332 1.00 77.75 336 GLY A O 1
ATOM 2688 N N . LYS A 1 337 ? 17.935 23.284 14.752 1.00 80.31 337 LYS A N 1
ATOM 2689 C CA . LYS A 1 337 ? 18.868 23.786 13.727 1.00 80.31 337 LYS A CA 1
ATOM 2690 C C . LYS A 1 337 ? 18.224 23.930 12.343 1.00 80.31 337 LYS A C 1
ATOM 2692 O O . LYS A 1 337 ? 18.294 25.003 11.742 1.00 80.31 337 LYS A O 1
ATOM 2697 N N . MET A 1 338 ? 17.571 22.882 11.834 1.00 82.25 338 MET A N 1
ATOM 2698 C CA . MET A 1 338 ? 16.964 22.878 10.495 1.00 82.25 338 MET A CA 1
ATOM 2699 C C . MET A 1 338 ? 15.801 23.868 10.350 1.00 82.25 338 MET A C 1
ATOM 2701 O O . MET A 1 338 ? 15.534 24.331 9.239 1.00 82.25 338 MET A O 1
ATOM 2705 N N . ASN A 1 339 ? 15.114 24.207 11.444 1.00 85.88 339 ASN A N 1
ATOM 2706 C CA . ASN A 1 339 ? 13.919 25.051 11.423 1.00 85.88 339 ASN A CA 1
ATOM 2707 C C . ASN A 1 339 ? 14.100 26.424 12.088 1.00 85.88 339 ASN A C 1
ATOM 2709 O O . ASN A 1 339 ? 13.154 27.211 12.071 1.00 85.88 339 ASN A O 1
ATOM 2713 N N . LYS A 1 340 ? 15.297 26.766 12.591 1.00 85.06 340 LYS A N 1
ATOM 2714 C CA . LYS A 1 340 ? 15.565 27.986 13.382 1.00 85.06 340 LYS A CA 1
ATOM 2715 C C . LYS A 1 340 ? 15.066 29.295 12.759 1.00 85.06 340 LYS A C 1
ATOM 2717 O O . LYS A 1 340 ? 14.673 30.203 13.483 1.00 85.06 340 LYS A O 1
ATOM 2722 N N . VAL A 1 341 ? 15.043 29.395 11.426 1.00 86.94 341 VAL A N 1
ATOM 2723 C CA . VAL A 1 341 ? 14.490 30.553 10.693 1.00 86.94 341 VAL A CA 1
ATOM 2724 C C . VAL A 1 341 ? 12.963 30.592 10.759 1.00 86.94 341 VAL A C 1
ATOM 2726 O O . VAL A 1 341 ? 12.388 31.656 10.940 1.00 86.94 341 VAL A O 1
ATOM 2729 N N . ASN A 1 342 ? 12.297 29.447 10.593 1.00 89.81 342 ASN A N 1
ATOM 2730 C CA . ASN A 1 342 ? 10.837 29.377 10.648 1.00 89.81 342 ASN A CA 1
ATOM 2731 C C . ASN A 1 342 ? 10.348 29.626 12.078 1.00 89.81 342 ASN A C 1
ATOM 2733 O O . ASN A 1 342 ? 9.408 30.388 12.255 1.00 89.81 342 ASN A O 1
ATOM 2737 N N . LEU A 1 343 ? 11.027 29.055 13.079 1.00 88.81 343 LEU A N 1
ATOM 2738 C CA . LEU A 1 343 ? 10.714 29.264 14.494 1.00 88.81 343 LEU A CA 1
ATOM 2739 C C . LEU A 1 343 ? 10.822 30.748 14.885 1.00 88.81 343 LEU A C 1
ATOM 2741 O O . LEU A 1 343 ? 9.863 31.277 15.426 1.00 88.81 343 LEU A O 1
ATOM 2745 N N . GLN A 1 344 ? 11.902 31.450 14.511 1.00 87.62 344 GLN A N 1
ATOM 2746 C CA . GLN A 1 344 ? 12.035 32.904 14.741 1.00 87.62 344 GLN A CA 1
ATOM 2747 C C . GLN A 1 344 ? 10.902 33.728 14.098 1.00 87.62 344 GLN A C 1
ATOM 2749 O O . GLN A 1 344 ? 10.416 34.684 14.696 1.00 87.62 344 GLN A O 1
ATOM 2754 N N . ILE A 1 345 ? 10.477 33.374 12.878 1.00 89.12 345 ILE A N 1
ATOM 2755 C CA . ILE A 1 345 ? 9.376 34.071 12.189 1.00 89.12 345 ILE A CA 1
ATOM 2756 C C . ILE A 1 345 ? 8.045 33.819 12.914 1.00 89.12 345 ILE A C 1
ATOM 2758 O O . ILE A 1 345 ? 7.271 34.749 13.122 1.00 89.12 345 ILE A O 1
ATOM 2762 N N . LEU A 1 346 ? 7.786 32.574 13.320 1.00 91.19 346 LEU A N 1
ATOM 2763 C CA . LEU A 1 346 ? 6.556 32.188 14.012 1.00 91.19 346 LEU A CA 1
ATOM 2764 C C . LEU A 1 346 ? 6.480 32.742 15.440 1.00 91.19 346 LEU A C 1
ATOM 2766 O O . LEU A 1 346 ? 5.401 33.128 15.870 1.00 91.19 346 LEU A O 1
ATOM 2770 N N . GLU A 1 347 ? 7.611 32.844 16.136 1.00 89.00 347 GLU A N 1
ATOM 2771 C CA . GLU A 1 347 ? 7.741 33.459 17.462 1.00 89.00 347 GLU A CA 1
ATOM 2772 C C . GLU A 1 347 ? 7.319 34.933 17.430 1.00 89.00 347 GLU A C 1
ATOM 2774 O O . GLU A 1 347 ? 6.480 35.352 18.228 1.00 89.00 347 GLU A O 1
ATOM 2779 N N . GLN A 1 348 ? 7.803 35.695 16.440 1.00 87.75 348 GLN A N 1
ATOM 2780 C CA . GLN A 1 348 ? 7.347 37.067 16.202 1.00 87.75 348 GLN A CA 1
ATOM 2781 C C . GLN A 1 348 ? 5.840 37.113 15.889 1.00 87.75 348 GLN A C 1
ATOM 2783 O O . GLN A 1 348 ? 5.111 37.914 16.467 1.00 87.75 348 GLN A O 1
ATOM 2788 N N . MET A 1 349 ? 5.359 36.261 14.980 1.00 90.06 349 MET A N 1
ATOM 2789 C CA . MET A 1 349 ? 3.970 36.294 14.503 1.00 90.06 349 MET A CA 1
ATOM 2790 C C . MET A 1 349 ? 2.950 35.915 15.579 1.00 90.06 349 MET A C 1
ATOM 2792 O O . MET A 1 349 ? 1.933 36.586 15.731 1.00 90.06 349 MET A O 1
ATOM 2796 N N . ILE A 1 350 ? 3.224 34.871 16.356 1.00 89.88 350 ILE A N 1
ATOM 2797 C CA . ILE A 1 350 ? 2.377 34.472 17.483 1.00 89.88 350 ILE A CA 1
ATOM 2798 C C . ILE A 1 350 ? 2.466 35.520 18.601 1.00 89.88 350 ILE A C 1
ATOM 2800 O O . ILE A 1 350 ? 1.430 35.883 19.155 1.00 89.88 350 ILE A O 1
ATOM 2804 N N . GLY A 1 351 ? 3.649 36.108 18.827 1.00 88.06 351 GLY A N 1
ATOM 2805 C CA . GLY A 1 351 ? 3.828 37.290 19.674 1.00 88.06 351 GLY A CA 1
ATOM 2806 C C . GLY A 1 351 ? 2.912 38.458 19.290 1.00 88.06 351 GLY A C 1
ATOM 2807 O O . GLY A 1 351 ? 2.247 39.042 20.144 1.00 88.06 351 GLY A O 1
ATOM 2808 N N . GLU A 1 352 ? 2.824 38.769 17.995 1.00 88.62 352 GLU A N 1
ATOM 2809 C CA . GLU A 1 352 ? 1.973 39.835 17.456 1.00 88.62 352 GLU A CA 1
ATOM 2810 C C . GLU A 1 352 ? 0.466 39.520 17.512 1.00 88.62 352 GLU A C 1
ATOM 2812 O O . GLU A 1 352 ? -0.335 40.458 17.561 1.00 88.62 352 GLU A O 1
ATOM 2817 N N . LEU A 1 353 ? 0.057 38.247 17.506 1.00 87.38 353 LEU A N 1
ATOM 2818 C CA . LEU A 1 353 ? -1.353 37.832 17.558 1.00 87.38 353 LEU A CA 1
ATOM 2819 C C . LEU A 1 353 ? -1.873 37.640 18.989 1.00 87.38 353 LEU A C 1
ATOM 2821 O O . LEU A 1 353 ? -2.949 38.142 19.312 1.00 87.38 353 LEU A O 1
ATOM 2825 N N . TYR A 1 354 ? -1.128 36.915 19.827 1.00 87.12 354 TYR A N 1
ATOM 2826 C CA . TYR A 1 354 ? -1.613 36.351 21.095 1.00 87.12 354 TYR A CA 1
ATOM 2827 C C . TYR A 1 354 ? -0.751 36.716 22.317 1.00 87.12 354 TYR A C 1
ATOM 2829 O O . TYR A 1 354 ? -1.094 36.331 23.433 1.00 87.12 354 TYR A O 1
ATOM 2837 N N . GLY A 1 355 ? 0.338 37.471 22.134 1.00 85.75 355 GLY A N 1
ATOM 2838 C CA . GLY A 1 355 ? 1.298 37.792 23.194 1.00 85.75 355 GLY A CA 1
ATOM 2839 C C . GLY A 1 355 ? 2.453 36.789 23.287 1.00 85.75 355 GLY A C 1
ATOM 2840 O O . GLY A 1 355 ? 2.581 35.877 22.472 1.00 85.75 355 GLY A O 1
ATOM 2841 N N . SER A 1 356 ? 3.340 36.990 24.264 1.00 81.81 356 SER A N 1
ATOM 2842 C CA . SER A 1 356 ? 4.588 36.227 24.407 1.00 81.81 356 SER A CA 1
ATOM 2843 C C . SER A 1 356 ? 4.351 34.718 24.526 1.00 81.81 356 SER A C 1
ATOM 2845 O O . SER A 1 356 ? 3.741 34.262 25.493 1.00 81.81 356 SER A O 1
ATOM 2847 N N . ILE A 1 357 ? 4.895 33.949 23.580 1.00 82.56 357 ILE A N 1
ATOM 2848 C CA . ILE A 1 357 ? 4.926 32.484 23.619 1.00 82.56 357 ILE A CA 1
ATOM 2849 C C . ILE A 1 357 ? 6.297 31.990 24.087 1.00 82.56 357 ILE A C 1
ATOM 2851 O O . ILE A 1 357 ? 7.333 32.505 23.673 1.00 82.56 357 ILE A O 1
ATOM 2855 N N . GLU A 1 358 ? 6.311 30.959 24.929 1.00 83.50 358 GLU A N 1
ATOM 2856 C CA . GLU A 1 358 ? 7.541 30.258 25.281 1.00 83.50 358 GLU A CA 1
ATOM 2857 C C . GLU A 1 358 ? 8.084 29.490 24.066 1.00 83.50 358 GLU A C 1
ATOM 2859 O O . GLU A 1 358 ? 7.412 28.635 23.481 1.00 83.50 358 GLU A O 1
ATOM 2864 N N . ARG A 1 359 ? 9.332 29.785 23.690 1.00 81.06 359 ARG A N 1
ATOM 2865 C CA . ARG A 1 359 ? 9.969 29.255 22.476 1.00 81.06 359 ARG A CA 1
ATOM 2866 C C . ARG A 1 359 ? 10.126 27.729 22.479 1.00 81.06 359 ARG A C 1
ATOM 2868 O O . ARG A 1 359 ? 10.134 27.130 21.403 1.00 81.06 359 ARG A O 1
ATOM 2875 N N . GLN A 1 360 ? 10.204 27.097 23.651 1.00 81.12 360 GLN A N 1
ATOM 2876 C CA . GLN A 1 360 ? 10.191 25.637 23.780 1.00 81.12 360 GLN A CA 1
ATOM 2877 C C . GLN A 1 360 ? 8.835 25.064 23.339 1.00 81.12 360 GLN A C 1
ATOM 2879 O O . GLN A 1 360 ? 8.801 24.247 22.422 1.00 81.12 360 GLN A O 1
ATOM 2884 N N . ASN A 1 361 ? 7.721 25.576 23.874 1.00 84.31 361 ASN A N 1
ATOM 2885 C CA . ASN A 1 361 ? 6.368 25.132 23.510 1.00 84.31 361 ASN A CA 1
ATOM 2886 C C . ASN A 1 361 ? 6.072 25.362 22.021 1.00 84.31 361 ASN A C 1
ATOM 2888 O O . ASN A 1 361 ? 5.617 24.447 21.340 1.00 84.31 361 ASN A O 1
ATOM 2892 N N . LEU A 1 362 ? 6.455 26.524 21.474 1.00 87.94 362 LEU A N 1
ATOM 2893 C CA . LEU A 1 362 ? 6.380 26.778 20.029 1.00 87.94 362 LEU A CA 1
ATOM 2894 C C . LEU A 1 362 ? 7.187 25.756 19.205 1.00 87.94 362 LEU A C 1
ATOM 2896 O O . LEU A 1 362 ? 6.762 25.353 18.122 1.00 87.94 362 LEU A O 1
ATOM 2900 N N . THR A 1 363 ? 8.354 25.333 19.696 1.00 85.00 363 THR A N 1
ATOM 2901 C CA . THR A 1 363 ? 9.188 24.336 19.010 1.00 85.00 363 THR A CA 1
ATOM 2902 C C . THR A 1 363 ? 8.545 22.945 19.054 1.00 85.00 363 THR A C 1
ATOM 2904 O O . THR A 1 363 ? 8.573 22.249 18.038 1.00 85.00 363 THR A O 1
ATOM 2907 N N . CYS A 1 364 ? 7.903 22.574 20.167 1.00 83.38 364 CYS A N 1
ATOM 2908 C CA . CYS A 1 364 ? 7.106 21.350 20.299 1.00 83.38 364 CYS A CA 1
ATOM 2909 C C . CYS A 1 364 ? 5.887 21.354 19.359 1.00 83.38 364 CYS A C 1
ATOM 2911 O O . CYS A 1 364 ? 5.750 20.447 18.540 1.00 83.38 364 CYS A O 1
ATOM 2913 N N . ASP A 1 365 ? 5.063 22.406 19.377 1.00 87.50 365 ASP A N 1
ATOM 2914 C CA . ASP A 1 365 ? 3.885 22.535 18.503 1.00 87.50 365 ASP A CA 1
ATOM 2915 C C . ASP A 1 365 ? 4.261 22.497 17.015 1.00 87.50 365 ASP A C 1
ATOM 2917 O O . ASP A 1 365 ? 3.584 21.885 16.181 1.00 87.50 365 ASP A O 1
ATOM 2921 N N . TYR A 1 366 ? 5.379 23.130 16.660 1.00 90.06 366 TYR A N 1
ATOM 2922 C CA . TYR A 1 366 ? 5.888 23.136 15.295 1.00 90.06 366 TYR A CA 1
ATOM 2923 C C . TYR A 1 366 ? 6.534 21.789 14.897 1.00 90.06 366 TYR A C 1
ATOM 2925 O O . TYR A 1 366 ? 6.468 21.402 13.726 1.00 90.06 366 TYR A O 1
ATOM 2933 N N . TYR A 1 367 ? 7.086 21.016 15.842 1.00 85.81 367 TYR A N 1
ATOM 2934 C CA . TYR A 1 367 ? 7.481 19.615 15.626 1.00 85.81 367 TYR A CA 1
ATOM 2935 C C . TYR A 1 367 ? 6.260 18.711 15.400 1.00 85.81 367 TYR A C 1
ATOM 2937 O O . TYR A 1 367 ? 6.225 17.944 14.430 1.00 85.81 367 TYR A O 1
ATOM 2945 N N . ASP A 1 368 ? 5.220 18.870 16.217 1.00 84.56 368 ASP A N 1
ATOM 2946 C CA . ASP A 1 368 ? 3.918 18.216 16.066 1.00 84.56 368 ASP A CA 1
ATOM 2947 C C . ASP A 1 368 ? 3.269 18.507 14.707 1.00 84.56 368 ASP A C 1
ATOM 2949 O O . ASP A 1 368 ? 2.675 17.626 14.076 1.00 84.56 368 ASP A O 1
ATOM 2953 N N . PHE A 1 369 ? 3.417 19.734 14.213 1.00 88.94 369 PHE A N 1
ATOM 2954 C CA . PHE A 1 369 ? 2.924 20.133 12.904 1.00 88.94 369 PHE A CA 1
ATOM 2955 C C . PHE A 1 369 ? 3.769 19.587 11.739 1.00 88.94 369 PHE A C 1
ATOM 2957 O O . PHE A 1 369 ? 3.201 19.050 10.784 1.00 88.94 369 PHE A O 1
ATOM 2964 N N . ILE A 1 370 ? 5.102 19.716 11.781 1.00 86.12 370 ILE A N 1
ATOM 2965 C CA . ILE A 1 370 ? 5.988 19.332 10.665 1.00 86.12 370 ILE A CA 1
ATOM 2966 C C . ILE A 1 370 ? 6.229 17.826 10.611 1.00 86.12 370 ILE A C 1
ATOM 2968 O O . ILE A 1 370 ? 6.073 17.215 9.548 1.00 86.12 370 ILE A O 1
ATOM 2972 N N . GLN A 1 371 ? 6.649 17.243 11.735 1.00 79.88 371 GLN A N 1
ATOM 2973 C CA . GLN A 1 371 ? 7.047 15.846 11.799 1.00 79.88 371 GLN A CA 1
ATOM 2974 C C . GLN A 1 371 ? 5.831 14.975 12.067 1.00 79.88 371 GLN A C 1
ATOM 2976 O O . GLN A 1 371 ? 5.514 14.156 11.205 1.00 79.88 371 GLN A O 1
ATOM 2981 N N . LEU A 1 372 ? 5.120 15.160 13.190 1.00 76.81 372 LEU A N 1
ATOM 2982 C CA . LEU A 1 372 ? 3.998 14.279 13.565 1.00 76.81 372 LEU A CA 1
ATOM 2983 C C . LEU A 1 372 ? 2.759 14.492 12.678 1.00 76.81 372 LEU A C 1
ATOM 2985 O O . LEU A 1 372 ? 1.955 13.580 12.486 1.00 76.81 372 LEU A O 1
ATOM 2989 N N . LYS A 1 373 ? 2.646 15.678 12.067 1.00 84.19 373 LYS A N 1
ATOM 2990 C CA . LYS A 1 373 ? 1.546 16.105 11.190 1.00 84.19 373 LYS A CA 1
ATOM 2991 C C . LYS A 1 373 ? 0.181 16.016 11.870 1.00 84.19 373 LYS A C 1
ATOM 2993 O O . LYS A 1 373 ? -0.797 15.644 11.217 1.00 84.19 373 LYS A O 1
ATOM 2998 N N . LYS A 1 374 ? 0.086 16.404 13.150 1.00 83.19 374 LYS A N 1
ATOM 2999 C CA . LYS A 1 374 ? -1.182 16.405 13.910 1.00 83.19 374 LYS A CA 1
ATOM 3000 C C . LYS A 1 374 ? -2.313 17.148 13.179 1.00 83.19 374 LYS A C 1
ATOM 3002 O O . LYS A 1 374 ? -3.460 16.709 13.213 1.00 83.19 374 LYS A O 1
ATOM 3007 N N . HIS A 1 375 ? -1.969 18.164 12.379 1.00 86.94 375 HIS A N 1
ATOM 3008 C CA . HIS A 1 375 ? -2.866 18.864 11.449 1.00 86.94 375 HIS A CA 1
ATOM 3009 C C . HIS A 1 375 ? -3.681 17.967 10.491 1.00 86.94 375 HIS A C 1
ATOM 3011 O O . HIS A 1 375 ? -4.712 18.400 9.985 1.00 86.94 375 HIS A O 1
ATOM 3017 N N . LYS A 1 376 ? -3.243 16.733 10.202 1.00 84.81 376 LYS A N 1
ATOM 3018 C CA . LYS A 1 376 ? -3.982 15.786 9.349 1.00 84.81 376 LYS A CA 1
ATOM 3019 C C . LYS A 1 376 ? -5.164 15.119 10.049 1.00 84.81 376 LYS A C 1
ATOM 3021 O O . LYS A 1 376 ? -6.056 14.626 9.365 1.00 84.81 376 LYS A O 1
ATOM 3026 N N . TYR A 1 377 ? -5.168 15.097 11.379 1.00 79.19 377 TYR A N 1
ATOM 3027 C CA . TYR A 1 377 ? -6.160 14.389 12.191 1.00 79.19 377 TYR A CA 1
ATOM 3028 C C . TYR A 1 377 ? -7.221 15.339 12.785 1.00 79.19 377 TYR A C 1
ATOM 3030 O O . TYR A 1 377 ? -7.997 14.949 13.651 1.00 79.19 377 TYR A O 1
ATOM 3038 N N . LEU A 1 378 ? -7.297 16.580 12.279 1.00 85.81 378 LEU A N 1
ATOM 3039 C CA . LEU A 1 378 ? -8.342 17.560 12.619 1.00 85.81 378 LEU A CA 1
ATOM 3040 C C . LEU A 1 378 ? -9.709 17.248 11.980 1.00 85.81 378 LEU A C 1
ATOM 3042 O O . LEU A 1 378 ? -10.690 17.907 12.290 1.00 85.81 378 LEU A O 1
ATOM 3046 N N . GLY A 1 379 ? -9.786 16.295 11.045 1.00 85.62 379 GLY A N 1
ATOM 3047 C CA . GLY A 1 379 ? -11.017 15.951 10.316 1.00 85.62 379 GLY A CA 1
ATOM 3048 C C . GLY A 1 379 ? -11.343 16.853 9.113 1.00 85.62 379 GLY A C 1
ATOM 3049 O O . GLY A 1 379 ? -12.134 16.453 8.261 1.00 85.62 379 GLY A O 1
ATOM 3050 N N . PHE A 1 380 ? -10.687 18.011 8.978 1.00 90.25 380 PHE A N 1
ATOM 3051 C CA . PHE A 1 380 ? -10.749 18.885 7.799 1.00 90.25 380 PHE A CA 1
ATOM 3052 C C . PHE A 1 380 ? -9.349 19.182 7.229 1.00 90.25 380 PHE A C 1
ATOM 3054 O O . PHE A 1 380 ? -8.324 18.877 7.83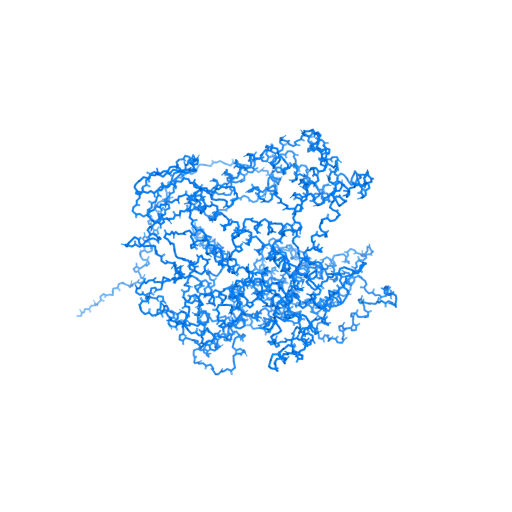9 1.00 90.25 380 PHE A O 1
ATOM 3061 N N . SER A 1 381 ? -9.287 19.748 6.020 1.00 92.56 381 SER A N 1
ATOM 3062 C CA . SER A 1 381 ? -8.034 19.975 5.289 1.00 92.56 381 SER A CA 1
ATOM 3063 C C . SER A 1 381 ? -7.550 21.420 5.419 1.00 92.56 381 SER A C 1
ATOM 3065 O O . SER A 1 381 ? -8.030 22.294 4.696 1.00 92.56 381 SER A O 1
ATOM 3067 N N . ILE A 1 382 ? -6.532 21.660 6.259 1.00 94.69 382 ILE A N 1
ATOM 3068 C CA . ILE A 1 382 ? -5.833 22.962 6.327 1.00 94.69 382 ILE A CA 1
ATOM 3069 C C . ILE A 1 382 ? -5.350 23.404 4.938 1.00 94.69 382 ILE A C 1
ATOM 3071 O O . ILE A 1 382 ? -5.521 24.562 4.578 1.00 94.69 382 ILE A O 1
ATOM 3075 N N . LYS A 1 383 ? -4.822 22.484 4.112 1.00 94.62 383 LYS A N 1
ATOM 3076 C CA . LYS A 1 383 ? -4.361 22.812 2.750 1.00 94.62 383 LYS A CA 1
ATOM 3077 C C . LYS A 1 383 ? -5.480 23.427 1.900 1.00 94.62 383 LYS A C 1
ATOM 3079 O O . LYS A 1 383 ? -5.221 24.400 1.200 1.00 94.62 383 LYS A O 1
ATOM 3084 N N . ARG A 1 384 ? -6.691 22.854 1.952 1.00 93.94 384 ARG A N 1
ATOM 3085 C CA . ARG A 1 384 ? -7.857 23.350 1.200 1.00 93.94 384 ARG A CA 1
ATOM 3086 C C . ARG A 1 384 ? -8.341 24.675 1.778 1.00 93.94 384 ARG A C 1
ATOM 3088 O O . ARG A 1 384 ? -8.521 25.609 1.019 1.00 93.94 384 ARG A O 1
ATOM 3095 N N . LEU A 1 385 ? -8.424 24.782 3.105 1.00 95.12 385 LEU A N 1
ATOM 3096 C CA . LEU A 1 385 ? -8.791 26.020 3.796 1.00 95.12 385 LEU A CA 1
ATOM 3097 C C . LEU A 1 385 ? -7.834 27.180 3.460 1.00 95.12 385 LEU A C 1
ATOM 3099 O O . LEU A 1 385 ? -8.294 28.278 3.163 1.00 95.12 385 LEU A O 1
ATOM 3103 N N . ARG A 1 386 ? -6.517 26.925 3.400 1.00 95.31 386 ARG A N 1
ATOM 3104 C CA . ARG A 1 386 ? -5.530 27.885 2.884 1.00 95.31 386 ARG A CA 1
ATOM 3105 C C . ARG A 1 386 ? -5.784 28.212 1.414 1.00 95.31 386 ARG A C 1
ATOM 3107 O O . ARG A 1 386 ? -5.756 29.379 1.055 1.00 95.31 386 ARG A O 1
ATOM 3114 N N . GLU A 1 387 ? -5.967 27.217 0.551 1.00 95.00 387 GLU A N 1
ATOM 3115 C CA . GLU A 1 387 ? -6.137 27.455 -0.890 1.00 95.00 387 GLU A CA 1
ATOM 3116 C C . GLU A 1 387 ? -7.383 28.295 -1.188 1.00 95.00 387 GLU A C 1
ATOM 3118 O O . GLU A 1 387 ? -7.248 29.302 -1.874 1.00 95.00 387 GLU A O 1
ATOM 3123 N N . THR A 1 388 ? -8.517 28.000 -0.544 1.00 94.19 388 THR A N 1
ATOM 3124 C CA . THR A 1 388 ? -9.729 28.830 -0.596 1.00 94.19 388 THR A CA 1
ATOM 3125 C C . THR A 1 388 ? -9.496 30.231 -0.011 1.00 94.19 388 THR A C 1
ATOM 3127 O O . THR A 1 388 ? -9.896 31.219 -0.615 1.00 94.19 388 THR A O 1
ATOM 3130 N N . MET A 1 389 ? -8.774 30.369 1.109 1.00 95.38 389 MET A N 1
ATOM 3131 C CA . MET A 1 389 ? -8.417 31.689 1.662 1.00 95.38 389 MET A CA 1
ATOM 3132 C C . MET A 1 389 ? -7.578 32.525 0.682 1.00 95.38 389 MET A C 1
ATOM 3134 O O . MET A 1 389 ? -7.826 33.715 0.519 1.00 95.38 389 MET A O 1
ATOM 3138 N N . LEU A 1 390 ? -6.626 31.901 -0.016 1.00 92.56 390 LEU A N 1
ATOM 3139 C CA . LEU A 1 390 ? -5.816 32.526 -1.070 1.00 92.56 390 LEU A CA 1
ATOM 3140 C C . LEU A 1 390 ? -6.582 32.725 -2.399 1.00 92.56 390 LEU A C 1
ATOM 3142 O O . LEU A 1 390 ? -5.962 33.079 -3.402 1.00 92.56 390 LEU A O 1
ATOM 3146 N N . GLU A 1 391 ? -7.890 32.457 -2.425 1.00 92.00 391 GLU A N 1
ATOM 3147 C CA . GLU A 1 391 ? -8.794 32.586 -3.583 1.00 92.00 391 GLU A CA 1
ATOM 3148 C C . GLU A 1 391 ? -9.973 33.527 -3.321 1.00 92.00 391 GLU A C 1
ATOM 3150 O O . GLU A 1 391 ? -10.549 34.055 -4.266 1.00 92.00 391 GLU A O 1
ATOM 3155 N N . THR A 1 392 ? -10.340 33.752 -2.055 1.00 89.25 392 THR A N 1
ATOM 3156 C CA . THR A 1 392 ? -11.550 34.504 -1.683 1.00 89.25 392 THR A CA 1
ATOM 3157 C C . THR A 1 392 ? -11.289 35.714 -0.781 1.00 89.25 392 THR A C 1
ATOM 3159 O O . THR A 1 392 ? -12.245 36.315 -0.288 1.00 89.25 392 THR A O 1
ATOM 3162 N N . THR A 1 393 ? -10.026 36.058 -0.501 1.00 88.94 393 THR A N 1
ATOM 3163 C CA . THR A 1 393 ? -9.641 37.201 0.351 1.00 88.94 393 THR A CA 1
ATOM 3164 C C . THR A 1 393 ? -8.412 37.941 -0.216 1.00 88.94 393 THR A C 1
ATOM 3166 O O . THR A 1 393 ? -7.725 37.401 -1.088 1.00 88.94 393 THR A O 1
ATOM 3169 N N . PRO A 1 394 ? -8.064 39.151 0.282 1.00 87.12 394 PRO A N 1
ATOM 3170 C CA . PRO A 1 394 ? -6.878 39.909 -0.154 1.00 87.12 394 PRO A CA 1
ATOM 3171 C C . PRO A 1 394 ? -5.528 39.174 -0.026 1.00 87.12 394 PRO A C 1
ATOM 3173 O O . PRO A 1 394 ? -4.512 39.628 -0.560 1.00 87.12 394 PRO A O 1
ATOM 3176 N N . ALA A 1 395 ? -5.499 38.013 0.638 1.00 85.25 395 ALA A N 1
ATOM 3177 C CA . ALA A 1 395 ? -4.350 37.117 0.663 1.00 85.25 395 ALA A CA 1
ATOM 3178 C C . ALA A 1 395 ? -4.005 36.503 -0.717 1.00 85.25 395 ALA A C 1
ATOM 3180 O O . ALA A 1 395 ? -2.923 35.932 -0.863 1.00 85.25 395 ALA A O 1
ATOM 3181 N N . GLU A 1 396 ? -4.848 36.659 -1.750 1.00 86.31 396 GLU A N 1
ATOM 3182 C CA . GLU A 1 396 ? -4.543 36.251 -3.135 1.00 86.31 396 GLU A CA 1
ATOM 3183 C C . GLU A 1 396 ? -3.184 36.779 -3.638 1.00 86.31 396 GLU A C 1
ATOM 3185 O O . GLU A 1 396 ? -2.501 36.092 -4.399 1.00 86.31 396 GLU A O 1
ATOM 3190 N N . CYS A 1 397 ? -2.712 37.934 -3.148 1.00 83.81 397 CYS A N 1
ATOM 3191 C CA . CYS A 1 397 ? -1.394 38.484 -3.489 1.00 83.81 397 CYS A CA 1
ATOM 3192 C C . CYS A 1 397 ? -0.220 37.488 -3.315 1.00 83.81 397 CYS A C 1
ATOM 3194 O O . CYS A 1 397 ? 0.768 37.569 -4.045 1.00 83.81 397 CYS A O 1
ATOM 3196 N N . TYR A 1 398 ? -0.334 36.486 -2.434 1.00 84.38 398 TYR A N 1
ATOM 3197 C CA . TYR A 1 398 ? 0.661 35.417 -2.262 1.00 84.38 398 TYR A CA 1
ATOM 3198 C C . TYR A 1 398 ? 0.701 34.369 -3.391 1.00 84.38 398 TYR A C 1
ATOM 3200 O O . TYR A 1 398 ? 1.590 33.509 -3.417 1.00 84.38 398 TYR A O 1
ATOM 3208 N N . LYS A 1 399 ? -0.252 34.398 -4.329 1.00 85.62 399 LYS A N 1
ATOM 3209 C CA . LYS A 1 399 ? -0.215 33.582 -5.549 1.00 85.62 399 LYS A CA 1
ATOM 3210 C C . LYS A 1 399 ? 0.716 34.157 -6.617 1.00 85.62 399 LYS A C 1
ATOM 3212 O O . LYS A 1 399 ? 1.190 33.377 -7.441 1.00 85.62 399 LYS A O 1
ATOM 3217 N N . ALA A 1 400 ? 1.028 35.455 -6.572 1.00 85.06 400 ALA A N 1
ATOM 3218 C CA . ALA A 1 400 ? 1.838 36.152 -7.572 1.00 85.06 400 ALA A CA 1
ATOM 3219 C C . ALA A 1 400 ? 3.202 35.486 -7.853 1.00 85.06 400 ALA A C 1
ATOM 3221 O O . ALA A 1 400 ? 3.781 34.796 -7.006 1.00 85.06 400 ALA A O 1
ATOM 3222 N N . GLU A 1 401 ? 3.732 35.705 -9.060 1.00 83.56 401 GLU A N 1
ATOM 3223 C CA . GLU A 1 401 ? 4.960 35.053 -9.535 1.00 83.56 401 GLU A CA 1
ATOM 3224 C C . GLU A 1 401 ? 6.214 35.431 -8.740 1.00 83.56 401 GLU A C 1
ATOM 3226 O O . GLU A 1 401 ? 7.123 34.612 -8.609 1.00 83.56 401 GLU A O 1
ATOM 3231 N N . CYS A 1 402 ? 6.242 36.623 -8.139 1.00 79.88 402 CYS A N 1
ATOM 3232 C CA . CYS A 1 402 ? 7.332 37.078 -7.272 1.00 79.88 402 CYS A CA 1
ATOM 3233 C C . CYS A 1 402 ? 7.565 36.175 -6.047 1.00 79.88 402 CYS A C 1
ATOM 3235 O O . CYS A 1 402 ? 8.663 36.174 -5.503 1.00 79.88 402 CYS A O 1
ATOM 3237 N N . TYR A 1 403 ? 6.574 35.368 -5.647 1.00 81.25 403 TYR A N 1
ATOM 3238 C CA . TYR A 1 403 ? 6.706 34.380 -4.574 1.00 81.25 403 TYR A CA 1
ATOM 3239 C C . TYR A 1 403 ? 7.024 32.960 -5.076 1.00 81.25 403 TYR A C 1
ATOM 3241 O O . TYR A 1 403 ? 7.056 32.037 -4.264 1.00 81.25 403 TYR A O 1
ATOM 3249 N N . ASN A 1 404 ? 7.250 32.733 -6.380 1.00 80.88 404 ASN A N 1
ATOM 3250 C CA . ASN A 1 404 ? 7.443 31.391 -6.960 1.00 80.88 404 ASN A CA 1
ATOM 3251 C C . ASN A 1 404 ? 8.530 30.558 -6.249 1.00 80.88 404 ASN A C 1
ATOM 3253 O O . ASN A 1 404 ? 8.329 29.362 -6.025 1.00 80.88 404 ASN A O 1
ATOM 3257 N N . SER A 1 405 ? 9.650 31.178 -5.872 1.00 79.44 405 SER A N 1
ATOM 3258 C CA . SER A 1 405 ? 10.777 30.553 -5.162 1.00 79.44 405 SER A CA 1
ATOM 3259 C C . SER A 1 405 ? 10.471 30.263 -3.683 1.00 79.44 405 SER A C 1
ATOM 3261 O O . SER A 1 405 ? 10.788 29.187 -3.172 1.00 79.44 405 SER A O 1
ATOM 3263 N N . GLU A 1 406 ? 9.800 31.186 -2.997 1.00 82.19 406 GLU A N 1
ATOM 3264 C CA . GLU A 1 406 ? 9.564 31.156 -1.550 1.00 82.19 406 GLU A CA 1
ATOM 3265 C C . GLU A 1 406 ? 8.251 30.456 -1.162 1.00 82.19 406 GLU A C 1
ATOM 3267 O O . GLU A 1 406 ? 8.071 30.095 0.006 1.00 82.19 406 GLU A O 1
ATOM 3272 N N . ARG A 1 407 ? 7.337 30.216 -2.117 1.00 87.31 407 ARG A N 1
ATOM 3273 C CA . ARG A 1 407 ? 5.962 29.724 -1.889 1.00 87.31 407 ARG A CA 1
ATOM 3274 C C . ARG A 1 407 ? 5.890 28.499 -0.974 1.00 87.31 407 ARG A C 1
ATOM 3276 O O . ARG A 1 407 ? 4.986 28.401 -0.149 1.00 87.31 407 ARG A O 1
ATOM 3283 N N . GLN A 1 408 ? 6.858 27.580 -1.053 1.00 87.00 408 GLN A N 1
ATOM 3284 C CA . GLN A 1 408 ? 6.884 26.388 -0.193 1.00 87.00 408 GLN A CA 1
ATOM 3285 C C . GLN A 1 408 ? 7.222 26.692 1.282 1.00 87.00 408 GLN A C 1
ATOM 3287 O O . GLN A 1 408 ? 6.811 25.938 2.163 1.00 87.00 408 GLN A O 1
ATOM 3292 N N . LYS A 1 409 ? 7.974 27.762 1.574 1.00 88.25 409 LYS A N 1
ATOM 3293 C CA . LYS A 1 409 ? 8.193 28.266 2.942 1.00 88.25 409 LYS A CA 1
ATOM 3294 C C . LYS A 1 409 ? 6.964 29.048 3.401 1.00 88.25 409 LYS A C 1
ATOM 3296 O O . LYS A 1 409 ? 6.440 28.761 4.471 1.00 88.25 409 LYS A O 1
ATOM 3301 N N . LEU A 1 410 ? 6.483 29.964 2.560 1.00 89.50 410 LEU A N 1
ATOM 3302 C CA . LEU A 1 410 ? 5.310 30.802 2.810 1.00 89.50 410 LEU A CA 1
ATOM 3303 C C . LEU A 1 410 ? 4.080 29.968 3.204 1.00 89.50 410 LEU A C 1
ATOM 3305 O O . LEU A 1 410 ? 3.506 30.172 4.269 1.00 89.50 410 LEU A O 1
ATOM 3309 N N . TYR A 1 411 ? 3.728 28.959 2.400 1.00 93.00 411 TYR A N 1
ATOM 3310 C CA . TYR A 1 411 ? 2.567 28.106 2.666 1.00 93.00 411 TYR A CA 1
ATOM 3311 C C . TYR A 1 411 ? 2.725 27.257 3.937 1.00 93.00 411 TYR A C 1
ATOM 3313 O O . TYR A 1 411 ? 1.732 27.038 4.615 1.00 93.00 411 TYR A O 1
ATOM 3321 N N . LYS A 1 412 ? 3.944 26.839 4.318 1.00 92.88 412 LYS A N 1
ATOM 3322 C CA . LYS A 1 412 ? 4.179 26.127 5.593 1.00 92.88 412 LYS A CA 1
ATOM 3323 C C . LYS A 1 412 ? 3.960 27.019 6.815 1.00 92.88 412 LYS A C 1
ATOM 3325 O O . LYS A 1 412 ? 3.488 26.525 7.830 1.00 92.88 412 LYS A O 1
ATOM 3330 N N . LEU A 1 413 ? 4.320 28.303 6.725 1.00 93.50 413 LEU A N 1
ATOM 3331 C CA . LEU A 1 413 ? 4.082 29.272 7.799 1.00 93.50 413 LEU A CA 1
ATOM 3332 C C . LEU A 1 413 ? 2.579 29.538 7.953 1.00 93.50 413 LEU A C 1
ATOM 3334 O O . LEU A 1 413 ? 2.066 29.470 9.064 1.00 93.50 413 LEU A O 1
ATOM 3338 N N . ILE A 1 414 ? 1.861 29.745 6.841 1.00 94.19 414 ILE A N 1
ATOM 3339 C CA . ILE A 1 414 ? 0.402 29.932 6.858 1.00 94.19 414 ILE A CA 1
ATOM 3340 C C . ILE A 1 414 ? -0.305 28.666 7.374 1.00 94.19 414 ILE A C 1
ATOM 3342 O O . ILE A 1 414 ? -1.114 28.763 8.289 1.00 94.19 414 ILE A O 1
ATOM 3346 N N . ASP A 1 415 ? 0.036 27.478 6.860 1.00 96.06 415 ASP A N 1
ATOM 3347 C CA . ASP A 1 415 ? -0.550 26.208 7.317 1.00 96.06 415 ASP A CA 1
ATOM 3348 C C . ASP A 1 415 ? -0.322 25.973 8.829 1.00 96.06 415 ASP A C 1
ATOM 3350 O O . ASP A 1 415 ? -1.183 25.388 9.487 1.00 96.06 415 ASP A O 1
ATOM 3354 N N . PHE A 1 416 ? 0.800 26.445 9.397 1.00 96.00 416 PHE A N 1
ATOM 3355 C CA . PHE A 1 416 ? 1.049 26.375 10.841 1.00 96.00 416 PHE A CA 1
ATOM 3356 C C . PHE A 1 416 ? 0.249 27.407 11.649 1.00 96.00 416 PHE A C 1
ATOM 3358 O O . PHE A 1 416 ? -0.288 27.056 12.693 1.00 96.00 416 PHE A O 1
ATOM 3365 N N . LEU A 1 417 ? 0.119 28.652 11.179 1.00 95.00 417 LEU A N 1
ATOM 3366 C CA . LEU A 1 417 ? -0.715 29.660 11.853 1.00 95.00 417 LEU A CA 1
ATOM 3367 C C . LEU A 1 417 ? -2.193 29.230 11.890 1.00 95.00 417 LEU A C 1
ATOM 3369 O O . LEU A 1 417 ? -2.867 29.418 12.900 1.00 95.00 417 LEU A O 1
ATOM 3373 N N . ILE A 1 418 ? -2.675 28.580 10.825 1.00 95.88 418 ILE A N 1
ATOM 3374 C CA . ILE A 1 418 ? -4.001 27.946 10.796 1.00 95.88 418 ILE A CA 1
ATOM 3375 C C . ILE A 1 418 ? -4.064 26.778 11.797 1.00 95.88 418 ILE A C 1
ATOM 3377 O O . ILE A 1 418 ? -5.060 26.625 12.501 1.00 95.88 418 ILE A O 1
ATOM 3381 N N . TYR A 1 419 ? -3.010 25.960 11.892 1.00 95.62 419 TYR A N 1
ATOM 3382 C CA . TYR A 1 419 ? -2.945 24.861 12.859 1.00 95.62 419 TYR A CA 1
ATOM 3383 C C . TYR A 1 419 ? -2.993 25.353 14.314 1.00 95.62 419 TYR A C 1
ATOM 3385 O O . TYR A 1 419 ? -3.819 24.846 15.065 1.00 95.62 419 TYR A O 1
ATOM 3393 N N . ASP A 1 420 ? -2.193 26.353 14.703 1.00 94.44 420 ASP A N 1
ATOM 3394 C CA . ASP A 1 420 ? -2.220 26.931 16.056 1.00 94.44 420 ASP A CA 1
ATOM 3395 C C . ASP A 1 420 ? -3.601 27.524 16.388 1.00 94.44 420 ASP A C 1
ATOM 3397 O O . ASP A 1 420 ? -4.177 27.196 17.429 1.00 94.44 420 ASP A O 1
ATOM 3401 N N . LEU A 1 421 ? -4.183 28.306 15.465 1.00 94.69 421 LEU A N 1
ATOM 3402 C CA . LEU A 1 421 ? -5.512 28.907 15.623 1.00 94.69 421 LEU A CA 1
ATOM 3403 C C . LEU A 1 421 ? -6.579 27.869 16.004 1.00 94.69 421 LEU A C 1
ATOM 3405 O O . LEU A 1 421 ? -7.332 28.097 16.949 1.00 94.69 421 LEU A O 1
ATOM 3409 N N . TYR A 1 422 ? -6.639 26.722 15.321 1.00 94.50 422 TYR A N 1
ATOM 3410 C CA . TYR A 1 422 ? -7.623 25.683 15.644 1.00 94.50 422 TYR A CA 1
ATOM 3411 C C . TYR A 1 422 ? -7.197 24.769 16.790 1.00 94.50 422 TYR A C 1
ATOM 3413 O O . TYR A 1 422 ? -7.996 24.521 17.686 1.00 94.50 422 TYR A O 1
ATOM 3421 N N . TYR A 1 423 ? -5.970 24.249 16.772 1.00 90.69 423 TYR A N 1
ATOM 3422 C CA . TYR A 1 423 ? -5.530 23.210 17.703 1.00 90.69 423 TYR A CA 1
ATOM 3423 C C . TYR A 1 423 ? -5.276 23.765 19.112 1.00 90.69 423 TYR A C 1
ATOM 3425 O O . TYR A 1 423 ? -5.744 23.177 20.084 1.00 90.69 423 TYR A O 1
ATOM 3433 N N . ASN A 1 424 ? -4.618 24.926 19.212 1.00 89.25 424 ASN A N 1
ATOM 3434 C CA . ASN A 1 424 ? -4.255 25.553 20.485 1.00 89.25 424 ASN A CA 1
ATOM 3435 C C . ASN A 1 424 ? -5.253 26.629 20.941 1.00 89.25 424 ASN A C 1
ATOM 3437 O O . ASN A 1 424 ? -5.499 26.759 22.138 1.00 89.25 424 ASN A O 1
ATOM 3441 N N . ARG A 1 425 ? -5.818 27.437 20.024 1.00 90.44 425 ARG A N 1
ATOM 3442 C CA . ARG A 1 425 ? -6.628 28.621 20.405 1.00 90.44 425 ARG A CA 1
ATOM 3443 C C . ARG A 1 425 ? -8.146 28.416 20.323 1.00 90.44 425 ARG A C 1
ATOM 3445 O O . ARG A 1 425 ? -8.876 29.081 21.061 1.00 90.44 425 ARG A O 1
ATOM 3452 N N . LYS A 1 426 ? -8.642 27.552 19.427 1.00 91.25 426 LYS A N 1
ATOM 3453 C CA . LYS A 1 426 ? -10.082 27.345 19.143 1.00 91.25 426 LYS A CA 1
ATOM 3454 C C . LYS A 1 426 ? -10.470 25.864 18.928 1.00 91.25 426 LYS A C 1
ATOM 3456 O O . LYS A 1 426 ? -11.160 25.568 17.949 1.00 91.25 426 LYS A O 1
ATOM 3461 N N . PRO A 1 427 ? -10.122 24.931 19.840 1.00 89.81 427 PRO A N 1
ATOM 3462 C CA . PRO A 1 427 ? -10.353 23.498 19.629 1.00 89.81 427 PRO A CA 1
ATOM 3463 C C . PRO A 1 427 ? -11.830 23.130 19.427 1.00 89.81 427 PRO A C 1
ATOM 3465 O O . PRO A 1 427 ? -12.129 22.313 18.563 1.00 89.81 427 PRO A O 1
ATOM 3468 N N . ALA A 1 428 ? -12.769 23.782 20.123 1.00 88.88 428 ALA A N 1
ATOM 3469 C CA . ALA A 1 428 ? -14.208 23.543 19.942 1.00 88.88 428 ALA A CA 1
ATOM 3470 C C . ALA A 1 428 ? -14.698 23.809 18.501 1.00 88.88 428 ALA A C 1
ATOM 3472 O O . ALA A 1 428 ? -15.583 23.120 17.998 1.00 88.88 428 ALA A O 1
ATOM 3473 N N . ARG A 1 429 ? -14.075 24.760 17.788 1.00 91.00 429 ARG A N 1
ATOM 3474 C CA . ARG A 1 429 ? -14.455 25.103 16.409 1.00 91.00 429 ARG A CA 1
ATOM 3475 C C . ARG A 1 429 ? -14.055 24.019 15.400 1.00 91.00 429 ARG A C 1
ATOM 3477 O O . ARG A 1 429 ? -14.639 23.948 14.323 1.00 91.00 429 ARG A O 1
ATOM 3484 N N . ILE A 1 430 ? -13.116 23.133 15.752 1.00 88.75 430 ILE A N 1
ATOM 3485 C CA . ILE A 1 430 ? -12.806 21.933 14.957 1.00 88.75 430 ILE A CA 1
ATOM 3486 C C . ILE A 1 430 ? -14.065 21.071 14.817 1.00 88.75 430 ILE A C 1
ATOM 3488 O O . ILE A 1 430 ? -14.382 20.626 13.716 1.00 88.75 430 ILE A O 1
ATOM 3492 N N . GLU A 1 431 ? -14.797 20.870 15.914 1.00 84.00 431 GLU A N 1
ATOM 3493 C CA . GLU A 1 431 ? -15.986 20.014 15.947 1.00 84.00 431 GLU A CA 1
ATOM 3494 C C . GLU A 1 431 ? -17.124 20.634 15.125 1.00 84.00 431 GLU A C 1
ATOM 3496 O O . GLU A 1 431 ? -17.698 19.952 14.278 1.00 84.00 431 GLU A O 1
ATOM 3501 N N . GLU A 1 432 ? -17.347 21.950 15.246 1.00 85.94 432 GLU A N 1
ATOM 3502 C CA . GLU A 1 432 ? -18.290 22.687 14.390 1.00 85.94 432 GLU A CA 1
ATOM 3503 C C . GLU A 1 432 ? -18.026 22.496 12.884 1.00 85.94 432 GLU A C 1
ATOM 3505 O O . GLU A 1 432 ? -18.963 22.312 12.107 1.00 85.94 432 GLU A O 1
ATOM 3510 N N . ILE A 1 433 ? -16.764 22.599 12.449 1.00 90.06 433 ILE A N 1
ATOM 3511 C CA . ILE A 1 433 ? -16.381 22.488 11.031 1.00 90.06 433 ILE A CA 1
ATOM 3512 C C . ILE A 1 433 ? -16.545 21.044 10.554 1.00 90.06 433 ILE A C 1
ATOM 3514 O O . ILE A 1 433 ? -17.090 20.801 9.476 1.00 90.06 433 ILE A O 1
ATOM 3518 N N . VAL A 1 434 ? -16.075 20.081 11.351 1.00 86.50 434 VAL A N 1
ATOM 3519 C CA . VAL A 1 434 ? -16.144 18.651 11.030 1.00 86.50 434 VAL A CA 1
ATOM 3520 C C . VAL A 1 434 ? -17.591 18.190 10.892 1.00 86.50 434 VAL A C 1
ATOM 3522 O O . VAL A 1 434 ? -17.899 17.460 9.949 1.00 86.50 434 VAL A O 1
ATOM 3525 N N . ASP A 1 435 ? -18.487 18.647 11.761 1.00 80.19 435 ASP A N 1
ATOM 3526 C CA . ASP A 1 435 ? -19.891 18.256 11.714 1.00 80.19 435 ASP A CA 1
ATOM 3527 C C . ASP A 1 435 ? -20.652 18.914 10.550 1.00 80.19 435 ASP A C 1
ATOM 3529 O O . ASP A 1 435 ? -21.312 18.195 9.797 1.00 80.19 435 ASP A O 1
ATOM 3533 N N . LYS A 1 436 ? -20.424 20.204 10.253 1.00 82.88 436 LYS A N 1
ATOM 3534 C CA . LYS A 1 436 ? -20.920 20.840 9.008 1.00 82.88 436 LYS A CA 1
ATOM 3535 C C . LYS A 1 436 ? -20.447 20.069 7.760 1.00 82.88 436 LYS A C 1
ATOM 3537 O O . LYS A 1 436 ? -21.229 19.778 6.853 1.00 82.88 436 LYS A O 1
ATOM 3542 N N . LEU A 1 437 ? -19.175 19.654 7.717 1.00 84.62 437 LEU A N 1
ATOM 3543 C CA . LEU A 1 437 ? -18.632 18.837 6.621 1.00 84.62 437 LEU A CA 1
ATOM 3544 C C . LEU A 1 437 ? -19.216 17.410 6.579 1.00 84.62 437 LEU A C 1
ATOM 3546 O O . LEU A 1 437 ? -19.304 16.820 5.498 1.00 84.62 437 LEU A O 1
ATOM 3550 N N . ARG A 1 438 ? -19.648 16.840 7.709 1.00 76.75 438 ARG A N 1
ATOM 3551 C CA . ARG A 1 438 ? -20.348 15.542 7.765 1.00 76.75 438 ARG A CA 1
ATOM 3552 C C . ARG A 1 438 ? -21.799 15.639 7.313 1.00 76.75 438 ARG A C 1
ATOM 3554 O O . ARG A 1 438 ? -22.293 14.689 6.709 1.00 76.75 438 ARG A O 1
ATOM 3561 N N . GLU A 1 439 ? -22.457 16.755 7.558 1.00 71.62 439 GLU A N 1
ATOM 3562 C CA . GLU A 1 439 ? -23.846 17.001 7.166 1.00 71.62 439 GLU A CA 1
ATOM 3563 C C . GLU A 1 439 ? -24.008 17.185 5.645 1.00 71.62 439 GLU A C 1
ATOM 3565 O O . GLU A 1 439 ? -25.065 16.852 5.089 1.00 71.62 439 GLU A O 1
ATOM 3570 N N . SER A 1 440 ? -22.926 17.602 4.970 1.00 75.25 440 SER A N 1
ATOM 3571 C CA . SER A 1 440 ? -22.868 17.763 3.513 1.00 75.25 440 SER A CA 1
ATOM 3572 C C . SER A 1 440 ? -23.192 16.482 2.717 1.00 75.25 440 SER A C 1
ATOM 3574 O O . SER A 1 440 ? -22.754 15.363 3.029 1.00 75.25 440 SER A O 1
ATOM 3576 N N . VAL A 1 441 ? -23.972 16.666 1.653 1.00 69.00 441 VAL A N 1
ATOM 3577 C CA . VAL A 1 441 ? -24.524 15.646 0.750 1.00 69.00 441 VAL A CA 1
ATOM 3578 C C . VAL A 1 441 ? -23.759 15.598 -0.574 1.00 69.00 441 VAL A C 1
ATOM 3580 O O . VAL A 1 441 ? -23.527 14.509 -1.109 1.00 69.00 441 VAL A O 1
ATOM 3583 N N . ASN A 1 442 ? -23.357 16.762 -1.089 1.00 75.25 442 ASN A N 1
ATOM 3584 C CA . ASN A 1 442 ? -22.599 16.946 -2.332 1.00 75.25 442 ASN A CA 1
ATOM 3585 C C . ASN A 1 442 ? -21.229 17.600 -2.044 1.00 75.25 442 ASN A C 1
ATOM 3587 O O . ASN A 1 442 ? -20.787 17.647 -0.895 1.00 75.25 442 ASN A O 1
ATOM 3591 N N . ASP A 1 443 ? -20.501 18.019 -3.082 1.00 77.62 443 ASP A N 1
ATOM 3592 C CA . ASP A 1 443 ? -19.185 18.657 -2.936 1.00 77.62 443 ASP A CA 1
ATOM 3593 C C . ASP A 1 443 ? -19.243 20.199 -2.954 1.00 77.62 443 ASP A C 1
ATOM 3595 O O . ASP A 1 443 ? -18.352 20.838 -2.397 1.00 77.62 443 ASP A O 1
ATOM 3599 N N . GLU A 1 444 ? -20.314 20.794 -3.485 1.00 81.81 444 GLU A N 1
ATOM 3600 C CA . GLU A 1 444 ? -20.541 22.249 -3.552 1.00 81.81 444 GLU A CA 1
ATOM 3601 C C . GLU A 1 444 ? -20.844 22.837 -2.165 1.00 81.81 444 GLU A C 1
ATOM 3603 O O . GLU A 1 444 ? -20.239 23.829 -1.758 1.00 81.81 444 GLU A O 1
ATOM 3608 N N . GLU A 1 445 ? -21.677 22.153 -1.374 1.00 81.94 445 GLU A N 1
ATOM 3609 C CA . GLU A 1 445 ? -21.908 22.440 0.050 1.00 81.94 445 GLU A CA 1
ATOM 3610 C C . GLU A 1 445 ? -20.588 22.479 0.839 1.00 81.94 445 GLU A C 1
ATOM 3612 O O . GLU A 1 445 ? -20.405 23.324 1.715 1.00 81.94 445 GLU A O 1
ATOM 3617 N N . LYS A 1 446 ? -19.626 21.608 0.500 1.00 85.75 446 LYS A N 1
ATOM 3618 C CA . LYS A 1 446 ? -18.303 21.593 1.144 1.00 85.75 446 LYS A CA 1
ATOM 3619 C C . LYS A 1 446 ? -17.476 22.802 0.732 1.00 85.75 446 LYS A C 1
ATOM 3621 O O . LYS A 1 446 ? -16.859 23.401 1.605 1.00 85.75 446 LYS A O 1
ATOM 3626 N N . GLU A 1 447 ? -17.448 23.177 -0.551 1.00 87.75 447 GLU A N 1
ATOM 3627 C CA . GLU A 1 447 ? -16.751 24.408 -0.961 1.00 87.75 447 GLU A CA 1
ATOM 3628 C C . GLU A 1 447 ? -17.367 25.651 -0.310 1.00 87.75 447 GLU A C 1
ATOM 3630 O O . GLU A 1 447 ? -16.622 26.532 0.117 1.00 87.75 447 GLU A O 1
ATOM 3635 N N . SER A 1 448 ? -18.690 25.693 -0.122 1.00 89.19 448 SER A N 1
ATOM 3636 C CA . SER A 1 448 ? -19.355 26.755 0.645 1.00 89.19 448 SER A CA 1
ATOM 3637 C C . SER A 1 448 ? -18.865 26.806 2.101 1.00 89.19 448 SER A C 1
ATOM 3639 O O . SER A 1 448 ? -18.423 27.859 2.562 1.00 89.19 448 SER A O 1
ATOM 3641 N N . ILE A 1 449 ? -18.823 25.662 2.800 1.00 91.81 449 ILE A N 1
ATOM 3642 C CA . ILE A 1 449 ? -18.300 25.566 4.177 1.00 91.81 449 ILE A CA 1
ATOM 3643 C C . ILE A 1 449 ? -16.831 26.018 4.254 1.00 91.81 449 ILE A C 1
ATOM 3645 O O . ILE A 1 449 ? -16.492 26.838 5.109 1.00 91.81 449 ILE A O 1
ATOM 3649 N N . TYR A 1 450 ? -15.964 25.547 3.348 1.00 94.50 450 TYR A N 1
ATOM 3650 C CA . TYR A 1 450 ? -14.565 25.996 3.287 1.00 94.50 450 TYR A CA 1
ATOM 3651 C C . TYR A 1 450 ? -14.449 27.497 2.968 1.00 94.50 450 TYR A C 1
ATOM 3653 O O . TYR A 1 450 ? -13.559 28.147 3.506 1.00 94.50 450 TYR A O 1
ATOM 3661 N N . SER A 1 451 ? -15.347 28.068 2.159 1.00 92.44 451 SER A N 1
ATOM 3662 C CA . SER A 1 451 ? -15.331 29.495 1.783 1.00 92.44 451 SER A CA 1
ATOM 3663 C C . SER A 1 451 ? -15.791 30.426 2.904 1.00 92.44 451 SER A C 1
ATOM 3665 O O . SER A 1 451 ? -15.241 31.516 3.062 1.00 92.44 451 SER A O 1
ATOM 3667 N N . VAL A 1 452 ? -16.780 30.013 3.703 1.00 93.56 452 VAL A N 1
ATOM 3668 C CA . VAL A 1 452 ? -17.188 30.746 4.914 1.00 93.56 452 VAL A CA 1
ATOM 3669 C C . VAL A 1 452 ? -16.060 30.713 5.944 1.00 93.56 452 VAL A C 1
ATOM 3671 O O . VAL A 1 452 ? -15.673 31.751 6.479 1.00 93.56 452 VAL A O 1
ATOM 3674 N N . GLU A 1 453 ? -15.481 29.537 6.182 1.00 95.25 453 GLU A N 1
ATOM 3675 C CA . GLU A 1 453 ? -14.446 29.370 7.200 1.00 95.25 453 GLU A CA 1
ATOM 3676 C C . GLU A 1 453 ? -13.108 30.021 6.800 1.00 95.25 453 GLU A C 1
ATOM 3678 O O . GLU A 1 453 ? -12.408 30.572 7.647 1.00 95.25 453 GLU A O 1
ATOM 3683 N N . ALA A 1 454 ? -12.777 30.058 5.505 1.00 95.19 454 ALA A N 1
ATOM 3684 C CA . ALA A 1 454 ? -11.598 30.752 4.984 1.00 95.19 454 ALA A CA 1
ATOM 3685 C C . ALA A 1 454 ? -11.605 32.263 5.284 1.00 95.19 454 ALA A C 1
ATOM 3687 O O . ALA A 1 454 ? -10.545 32.842 5.533 1.00 95.19 454 ALA A O 1
ATOM 3688 N N . LYS A 1 455 ? -12.785 32.901 5.307 1.00 94.25 455 LYS A N 1
ATOM 3689 C CA . LYS A 1 455 ? -12.927 34.316 5.692 1.00 94.25 455 LYS A CA 1
ATOM 3690 C C . LYS A 1 455 ? -12.619 34.520 7.174 1.00 94.25 455 LYS A C 1
ATOM 3692 O O . LYS A 1 455 ? -11.781 35.356 7.494 1.00 94.25 455 LYS A O 1
ATOM 3697 N N . TYR A 1 456 ? -13.178 33.677 8.046 1.00 94.88 456 TYR A N 1
ATOM 3698 C CA . TYR A 1 456 ? -12.886 33.694 9.485 1.00 94.88 456 TYR A CA 1
ATOM 3699 C C . TYR A 1 456 ? -11.388 33.501 9.790 1.00 94.88 456 TYR A C 1
ATOM 3701 O O . TYR A 1 456 ? -10.828 34.199 10.640 1.00 94.88 456 TYR A O 1
ATOM 3709 N N . VAL A 1 457 ? -10.711 32.596 9.071 1.00 95.00 457 VAL A N 1
ATOM 3710 C CA . VAL A 1 457 ? -9.251 32.416 9.175 1.00 95.00 457 VAL A CA 1
ATOM 3711 C C . VAL A 1 457 ? -8.500 33.676 8.749 1.00 95.00 457 VAL A C 1
ATOM 3713 O O . VAL A 1 457 ? -7.592 34.109 9.460 1.00 95.00 457 VAL A O 1
ATOM 3716 N N . TYR A 1 458 ? -8.866 34.280 7.614 1.00 94.50 458 TYR A N 1
ATOM 3717 C CA . TYR A 1 458 ? -8.219 35.505 7.150 1.00 94.50 458 TYR A CA 1
ATOM 3718 C C . TYR A 1 458 ? -8.420 36.661 8.133 1.00 94.50 458 TYR A C 1
ATOM 3720 O O . TYR A 1 458 ? -7.443 37.293 8.514 1.00 94.50 458 TYR A O 1
ATOM 3728 N N . GLU A 1 459 ? -9.644 36.896 8.607 1.00 94.00 459 GLU A N 1
ATOM 3729 C CA . GLU A 1 459 ? -9.952 37.908 9.625 1.00 94.00 459 GLU A CA 1
ATOM 3730 C C . GLU A 1 459 ? -9.081 37.708 10.876 1.00 94.00 459 GLU A C 1
ATOM 3732 O O . GLU A 1 459 ? -8.393 38.638 11.305 1.00 94.00 459 GLU A O 1
ATOM 3737 N N . SER A 1 460 ? -9.011 36.470 11.380 1.00 93.38 460 SER A N 1
ATOM 3738 C CA . SER A 1 460 ? -8.246 36.088 12.578 1.00 93.38 460 SER A CA 1
ATOM 3739 C C . SER A 1 460 ? -6.722 36.237 12.448 1.00 93.38 460 SER A C 1
ATOM 3741 O O . SER A 1 460 ? -6.043 36.378 13.466 1.00 93.38 460 SER A O 1
ATOM 3743 N N . LEU A 1 461 ? -6.164 36.185 11.230 1.00 93.06 461 LEU A N 1
ATOM 3744 C CA . LEU A 1 461 ? -4.712 36.213 10.975 1.00 93.06 461 LEU A CA 1
ATOM 3745 C C . LEU A 1 461 ? -4.228 37.473 10.226 1.00 93.06 461 LEU A C 1
ATOM 3747 O O . LEU A 1 461 ? -3.022 37.730 10.172 1.00 93.06 461 LEU A O 1
ATOM 3751 N N . SER A 1 462 ? -5.152 38.268 9.678 1.00 89.44 462 SER A N 1
ATOM 3752 C CA . SER A 1 462 ? -4.951 39.468 8.844 1.00 89.44 462 SER A CA 1
ATOM 3753 C C . SER A 1 462 ? -3.810 40.369 9.324 1.00 89.44 462 SER A C 1
ATOM 3755 O O . SER A 1 462 ? -2.868 40.636 8.577 1.00 89.44 462 SER A O 1
ATOM 3757 N N . LYS A 1 463 ? -3.837 40.746 10.610 1.00 87.44 463 LYS A N 1
ATOM 3758 C CA . LYS A 1 463 ? -2.826 41.563 11.306 1.00 87.44 463 LYS A CA 1
ATOM 3759 C C . LYS A 1 463 ? -1.384 41.123 11.026 1.00 87.44 463 LYS A C 1
ATOM 3761 O O . LYS A 1 463 ? -0.519 41.977 10.849 1.00 87.44 463 LYS A O 1
ATOM 3766 N N . VAL A 1 464 ? -1.129 39.814 10.991 1.00 89.88 464 VAL A N 1
ATOM 3767 C CA . VAL A 1 464 ? 0.198 39.225 10.750 1.00 89.88 464 VAL A CA 1
ATOM 3768 C C . VAL A 1 464 ? 0.456 38.973 9.271 1.00 89.88 464 VAL A C 1
ATOM 3770 O O . VAL A 1 464 ? 1.576 39.207 8.810 1.00 89.88 464 VAL A O 1
ATOM 3773 N N . LEU A 1 465 ? -0.550 38.511 8.522 1.00 87.44 465 LEU A N 1
ATOM 3774 C CA . LEU A 1 465 ? -0.420 38.271 7.084 1.00 87.44 465 LEU A CA 1
ATOM 3775 C C . LEU A 1 465 ? -0.019 39.577 6.378 1.00 87.44 465 LEU A C 1
ATOM 3777 O O . LEU A 1 465 ? 1.063 39.683 5.792 1.00 87.44 465 LEU A O 1
ATOM 3781 N N . ASP A 1 466 ? -0.846 40.610 6.515 1.00 82.25 466 ASP A N 1
ATOM 3782 C CA . ASP A 1 466 ? -0.708 41.841 5.746 1.00 82.25 466 ASP A CA 1
ATOM 3783 C C . ASP A 1 466 ? 0.468 42.723 6.177 1.00 82.25 466 ASP A C 1
ATOM 3785 O O . ASP A 1 466 ? 1.044 43.401 5.325 1.00 82.25 466 ASP A O 1
ATOM 3789 N N . LYS A 1 467 ? 0.865 42.682 7.457 1.00 77.38 467 LYS A N 1
ATOM 3790 C CA . LYS A 1 467 ? 1.949 43.515 8.003 1.00 77.38 467 LYS A CA 1
ATOM 3791 C C . LYS A 1 467 ? 3.314 42.822 8.026 1.00 77.38 467 LYS A C 1
ATOM 3793 O O . LYS A 1 467 ? 4.326 43.440 7.694 1.00 77.38 467 LYS A O 1
ATOM 3798 N N . SER A 1 468 ? 3.355 41.555 8.431 1.00 77.00 468 SER A N 1
ATOM 3799 C CA . SER A 1 468 ? 4.594 40.920 8.899 1.00 77.00 468 SER A CA 1
ATOM 3800 C C . SER A 1 468 ? 5.047 39.801 7.960 1.00 77.00 468 SER A C 1
ATOM 3802 O O . SER A 1 468 ? 6.205 39.777 7.545 1.00 77.00 468 SER A O 1
ATOM 3804 N N . LEU A 1 469 ? 4.136 38.934 7.503 1.00 79.88 469 LEU A N 1
ATOM 3805 C CA . LEU A 1 469 ? 4.474 37.812 6.616 1.00 79.88 469 LEU A CA 1
ATOM 3806 C C . LEU A 1 469 ? 5.008 38.262 5.248 1.00 79.88 469 LEU A C 1
ATOM 3808 O O . LEU A 1 469 ? 5.909 37.619 4.710 1.00 79.88 469 LEU A O 1
ATOM 3812 N N . LYS A 1 470 ? 4.514 39.386 4.710 1.00 70.88 470 LYS A N 1
ATOM 3813 C CA . LYS A 1 470 ? 5.019 39.969 3.450 1.00 70.88 470 LYS A CA 1
ATOM 3814 C C . LYS A 1 470 ? 6.496 40.380 3.540 1.00 70.88 470 LYS A C 1
ATOM 3816 O O . LYS A 1 470 ? 7.209 40.265 2.548 1.00 70.88 470 LYS A O 1
ATOM 3821 N N . ASN A 1 471 ? 6.958 40.789 4.724 1.00 71.19 471 ASN A N 1
ATOM 3822 C CA . ASN A 1 471 ? 8.315 41.286 4.959 1.00 71.19 471 ASN A CA 1
ATOM 3823 C C . ASN A 1 471 ? 9.281 40.178 5.429 1.00 71.19 471 ASN A C 1
ATOM 3825 O O . ASN A 1 471 ? 10.408 40.089 4.946 1.00 71.19 471 ASN A O 1
ATOM 3829 N N . SER A 1 472 ? 8.841 39.276 6.315 1.00 72.00 472 SER A N 1
ATOM 3830 C CA . SER A 1 472 ? 9.710 38.260 6.940 1.00 72.00 472 SER A CA 1
ATOM 3831 C C . SER A 1 472 ? 10.195 37.135 6.009 1.00 72.00 472 SER A C 1
ATOM 3833 O O . SER A 1 472 ? 11.045 36.336 6.406 1.00 72.00 472 SER A O 1
ATOM 3835 N N . VAL A 1 473 ? 9.656 37.032 4.789 1.00 70.69 473 VAL A N 1
ATOM 3836 C CA . VAL A 1 473 ? 9.901 35.908 3.860 1.00 70.69 473 VAL A CA 1
ATOM 3837 C C . VAL A 1 473 ? 10.885 36.267 2.729 1.00 70.69 473 VAL A C 1
ATOM 3839 O O . VAL A 1 473 ? 11.204 35.409 1.910 1.00 70.69 473 VAL A O 1
ATOM 3842 N N . SER A 1 474 ? 11.437 37.488 2.695 1.00 74.06 474 SER A N 1
ATOM 3843 C CA . SER A 1 474 ? 12.409 37.879 1.659 1.00 74.06 474 SER A CA 1
ATOM 3844 C C . SER A 1 474 ? 13.711 37.056 1.708 1.00 74.06 474 SER A C 1
ATOM 3846 O O . SER A 1 474 ? 14.169 36.626 2.773 1.00 74.06 474 SER A O 1
ATOM 3848 N N . GLY A 1 475 ? 14.356 36.878 0.549 1.00 72.25 475 GLY A N 1
ATOM 3849 C CA . GLY A 1 475 ? 15.615 36.132 0.427 1.00 72.25 475 GLY A CA 1
ATOM 3850 C C . GLY A 1 475 ? 16.810 36.752 1.167 1.00 72.25 475 GLY A C 1
ATOM 3851 O O . GLY A 1 475 ? 17.800 36.060 1.406 1.00 72.25 475 GLY A O 1
ATOM 3852 N N . GLU A 1 476 ? 16.732 38.027 1.555 1.00 74.44 476 GLU A N 1
ATOM 3853 C CA . GLU A 1 476 ? 17.740 38.703 2.383 1.00 74.44 476 GLU A CA 1
ATOM 3854 C C . GLU A 1 476 ? 17.425 38.528 3.869 1.00 74.44 476 GLU A C 1
ATOM 3856 O O . GLU A 1 476 ? 18.258 38.020 4.621 1.00 74.44 476 GLU A O 1
ATOM 3861 N N . THR A 1 477 ? 16.177 38.787 4.273 1.00 77.38 477 THR A N 1
ATOM 3862 C CA . THR A 1 477 ? 15.704 38.571 5.650 1.00 77.38 477 THR A CA 1
ATOM 3863 C C . THR A 1 477 ? 15.930 37.126 6.108 1.00 77.38 477 THR A C 1
ATOM 3865 O O . THR A 1 477 ? 16.356 36.896 7.240 1.00 77.38 477 THR A O 1
ATOM 3868 N N . ILE A 1 478 ? 15.739 36.143 5.219 1.00 78.62 478 ILE A N 1
ATOM 3869 C CA . ILE A 1 478 ? 16.047 34.729 5.481 1.00 78.62 478 ILE A CA 1
ATOM 3870 C C . ILE A 1 478 ? 17.542 34.511 5.772 1.00 78.62 478 ILE A C 1
ATOM 3872 O O . ILE A 1 478 ? 17.859 33.782 6.714 1.00 78.62 478 ILE A O 1
ATOM 3876 N N . LYS A 1 479 ? 18.460 35.135 5.016 1.00 80.81 479 LYS A N 1
ATOM 3877 C CA . LYS A 1 479 ? 19.916 35.017 5.240 1.00 80.81 479 LYS A CA 1
ATOM 3878 C C . LYS A 1 479 ? 20.337 35.629 6.573 1.00 80.81 479 LYS A C 1
ATOM 3880 O O . LYS A 1 479 ? 21.242 35.108 7.216 1.00 80.81 479 LYS A O 1
ATOM 3885 N N . ASP A 1 480 ? 19.689 36.703 7.013 1.00 81.06 480 ASP A N 1
ATOM 3886 C CA . ASP A 1 480 ? 20.030 37.337 8.289 1.00 81.06 480 ASP A CA 1
ATOM 3887 C C . ASP A 1 480 ? 19.439 36.588 9.487 1.00 81.06 480 ASP A C 1
ATOM 3889 O O . ASP A 1 480 ? 20.136 36.375 10.477 1.00 81.06 480 ASP A O 1
ATOM 3893 N N . LEU A 1 481 ? 18.211 36.072 9.384 1.00 80.00 481 LEU A N 1
ATOM 3894 C CA . LEU A 1 481 ? 17.631 35.163 10.386 1.00 80.00 481 LEU A CA 1
ATOM 3895 C C . LEU A 1 481 ? 18.436 33.854 10.543 1.00 80.00 481 LEU A C 1
ATOM 3897 O O . LEU A 1 481 ? 18.425 33.250 11.616 1.00 80.00 481 LEU A O 1
ATOM 3901 N N . GLN A 1 482 ? 19.168 33.418 9.508 1.00 79.62 482 GLN A N 1
ATOM 3902 C CA . GLN A 1 482 ? 20.114 32.295 9.604 1.00 79.62 482 GLN A CA 1
ATOM 3903 C C . GLN A 1 482 ? 21.355 32.613 10.455 1.00 79.62 482 GLN A C 1
ATOM 3905 O O . GLN A 1 482 ? 21.909 31.683 11.044 1.00 79.62 482 GLN A O 1
ATOM 3910 N N . LYS A 1 483 ? 21.774 33.887 10.531 1.00 80.31 483 LYS A N 1
ATOM 3911 C CA . LYS A 1 483 ? 22.948 34.352 11.297 1.00 80.31 483 LYS A CA 1
ATOM 3912 C C . LYS A 1 483 ? 22.630 34.654 12.767 1.00 80.31 483 LYS A C 1
ATOM 3914 O O . LYS A 1 483 ? 23.498 34.473 13.608 1.00 80.31 483 LYS A O 1
ATOM 3919 N N . ARG A 1 484 ? 21.410 35.122 13.077 1.00 73.94 484 ARG A N 1
ATOM 3920 C CA . ARG A 1 484 ? 21.011 35.605 14.425 1.00 73.94 484 ARG A CA 1
ATOM 3921 C C . ARG A 1 484 ? 21.055 34.557 15.541 1.00 73.94 484 ARG A C 1
ATOM 3923 O O . ARG A 1 484 ? 21.075 34.931 16.704 1.00 73.94 484 ARG A O 1
ATOM 3930 N N . TYR A 1 485 ? 21.017 33.276 15.193 1.00 67.31 485 TYR A N 1
ATOM 3931 C CA . TYR A 1 485 ? 21.125 32.158 16.127 1.00 67.31 485 TYR A CA 1
ATOM 3932 C C . TYR A 1 485 ? 22.183 31.196 15.603 1.00 67.31 485 TYR A C 1
ATOM 3934 O O . TYR A 1 485 ? 22.091 30.763 14.450 1.00 67.31 485 TYR A O 1
ATOM 3942 N N . ASP A 1 486 ? 23.142 30.817 16.442 1.00 69.56 486 ASP A N 1
ATOM 3943 C CA . ASP A 1 486 ? 24.012 29.680 16.156 1.00 69.56 486 ASP A CA 1
ATOM 3944 C C . ASP A 1 486 ? 23.214 28.356 16.151 1.00 69.56 486 ASP A C 1
ATOM 3946 O O . ASP A 1 486 ? 22.033 28.293 16.512 1.00 69.56 486 ASP A O 1
ATOM 3950 N N . ASP A 1 487 ? 23.840 27.293 15.653 1.00 67.44 487 ASP A N 1
ATOM 3951 C CA . ASP A 1 487 ? 23.200 25.980 15.525 1.00 67.44 487 ASP A CA 1
ATOM 3952 C C . ASP A 1 487 ? 23.122 25.213 16.855 1.00 67.44 487 ASP A C 1
ATOM 3954 O O . ASP A 1 487 ? 22.303 24.303 16.983 1.00 67.44 487 ASP A O 1
ATOM 3958 N N . GLU A 1 488 ? 23.957 25.558 17.838 1.00 66.25 488 GLU A N 1
ATOM 3959 C CA . GLU A 1 488 ? 24.041 24.843 19.108 1.00 66.25 488 GLU A CA 1
ATOM 3960 C C . GLU A 1 488 ? 22.926 25.298 20.050 1.00 66.25 488 GLU A C 1
ATOM 3962 O O . GLU A 1 488 ? 22.144 24.476 20.515 1.00 66.25 488 GLU A O 1
ATOM 3967 N N . THR A 1 489 ? 22.755 26.607 20.229 1.00 66.38 489 THR A N 1
ATOM 3968 C CA . THR A 1 489 ? 21.628 27.233 20.930 1.00 66.38 489 THR A CA 1
ATOM 3969 C C . THR A 1 489 ? 20.291 26.815 20.309 1.00 66.38 489 THR A C 1
ATOM 3971 O O . THR A 1 489 ? 19.343 26.504 21.028 1.00 66.38 489 THR A O 1
ATOM 3974 N N . ALA A 1 490 ? 20.211 26.730 18.975 1.00 64.56 490 ALA A N 1
ATOM 3975 C CA . ALA A 1 490 ? 19.009 26.261 18.282 1.00 64.56 490 ALA A CA 1
ATOM 3976 C C . ALA A 1 490 ? 18.673 24.782 18.561 1.00 64.56 490 ALA A C 1
ATOM 3978 O O . ALA A 1 490 ? 17.494 24.433 18.563 1.00 64.56 490 ALA A O 1
ATOM 3979 N N . ASN A 1 491 ? 19.674 23.929 18.809 1.00 67.25 491 ASN A N 1
ATOM 3980 C CA . ASN A 1 491 ? 19.466 22.534 19.208 1.00 67.25 491 ASN A CA 1
ATOM 3981 C C . ASN A 1 491 ? 19.308 22.365 20.734 1.00 67.25 491 ASN A C 1
ATOM 3983 O O . ASN A 1 491 ? 18.569 21.485 21.147 1.00 67.25 491 ASN A O 1
ATOM 3987 N N . ARG A 1 492 ? 19.900 23.221 21.583 1.00 67.94 492 ARG A N 1
ATOM 3988 C CA . ARG A 1 492 ? 19.702 23.203 23.052 1.00 67.94 492 ARG A CA 1
ATOM 3989 C C . ARG A 1 492 ? 18.256 23.516 23.468 1.00 67.94 492 ARG A C 1
ATOM 3991 O O . ARG A 1 492 ? 17.806 23.023 24.492 1.00 67.94 492 ARG A O 1
ATOM 3998 N N . ILE A 1 493 ? 17.527 24.300 22.667 1.00 66.12 493 ILE A N 1
ATOM 3999 C CA . ILE A 1 493 ? 16.080 24.562 22.834 1.00 66.12 493 ILE A CA 1
ATOM 4000 C C . ILE A 1 493 ? 15.225 23.343 22.413 1.00 66.12 493 ILE A C 1
ATOM 4002 O O . ILE A 1 493 ? 14.043 23.262 22.737 1.00 66.12 493 ILE A O 1
ATOM 4006 N N . TRP A 1 494 ? 15.813 22.383 21.693 1.00 70.12 494 TRP A N 1
ATOM 4007 C CA . TRP A 1 494 ? 15.154 21.178 21.196 1.00 70.12 494 TRP A CA 1
ATOM 4008 C C . TRP A 1 494 ? 15.682 19.923 21.907 1.00 70.12 494 TRP A C 1
ATOM 4010 O O . TRP A 1 494 ? 16.523 19.187 21.387 1.00 70.12 494 TRP A O 1
ATOM 4020 N N . ASP A 1 495 ? 15.148 19.654 23.097 1.00 64.81 495 ASP A N 1
ATOM 4021 C CA . ASP A 1 495 ? 15.293 18.348 23.736 1.00 64.81 495 ASP A CA 1
ATOM 4022 C C . ASP A 1 495 ? 14.158 17.410 23.298 1.00 64.81 495 ASP A C 1
ATOM 4024 O O . ASP A 1 495 ? 12.980 17.646 23.576 1.00 64.81 495 ASP A O 1
ATOM 4028 N N . ILE A 1 496 ? 14.515 16.310 22.632 1.00 61.22 496 ILE A N 1
ATOM 4029 C CA . ILE A 1 496 ? 13.540 15.299 22.221 1.00 61.22 496 ILE A CA 1
ATOM 4030 C C . ILE A 1 496 ? 13.131 14.353 23.357 1.00 61.22 496 ILE A C 1
ATOM 4032 O O . ILE A 1 496 ? 12.122 13.670 23.215 1.00 61.22 496 ILE A O 1
ATOM 4036 N N . SER A 1 497 ? 13.824 14.329 24.502 1.00 54.38 497 SER A N 1
ATOM 4037 C CA . SER A 1 497 ? 13.380 13.527 25.657 1.00 54.38 497 SER A CA 1
ATOM 4038 C C . SER A 1 497 ? 12.003 13.969 26.182 1.00 54.38 497 SER A C 1
ATOM 4040 O O . SER A 1 497 ? 11.240 13.153 26.693 1.00 54.38 497 SER A O 1
ATOM 4042 N N . GLN A 1 498 ? 11.630 15.229 25.917 1.00 54.19 498 GLN A N 1
ATOM 4043 C CA . GLN A 1 498 ? 10.298 15.798 26.159 1.00 54.19 498 GLN A CA 1
ATOM 4044 C C . GLN A 1 498 ? 9.188 15.175 25.282 1.00 54.19 498 GLN A C 1
ATOM 4046 O O . GLN A 1 498 ? 8.006 15.361 25.557 1.00 54.19 498 GLN A O 1
ATOM 4051 N N . HIS A 1 499 ? 9.540 14.438 24.220 1.00 55.50 499 HIS A N 1
ATOM 4052 C CA . HIS A 1 499 ? 8.609 13.682 23.378 1.00 55.50 499 HIS A CA 1
ATOM 4053 C C . HIS A 1 499 ? 8.789 12.180 23.644 1.00 55.50 499 HIS A C 1
ATOM 4055 O O . HIS A 1 499 ? 9.705 11.547 23.121 1.00 55.50 499 HIS A O 1
ATOM 4061 N N . SER A 1 500 ? 7.866 11.597 24.412 1.00 47.72 500 SER A N 1
ATOM 4062 C CA . SER A 1 500 ? 7.908 10.249 25.020 1.00 47.72 500 SER A CA 1
ATOM 4063 C C . SER A 1 500 ? 7.961 9.032 24.071 1.00 47.72 500 SER A C 1
ATOM 4065 O O . SER A 1 500 ? 7.735 7.900 24.495 1.00 47.72 500 SER A O 1
ATOM 4067 N N . ILE A 1 501 ? 8.233 9.234 22.781 1.00 54.44 501 ILE A N 1
ATOM 4068 C CA . ILE A 1 501 ? 7.928 8.267 21.723 1.00 54.44 501 ILE A CA 1
ATOM 4069 C C . ILE A 1 501 ? 9.029 7.208 21.547 1.00 54.44 501 ILE A C 1
ATOM 4071 O O . ILE A 1 501 ? 8.713 6.034 21.384 1.00 54.44 501 ILE A O 1
ATOM 4075 N N . SER A 1 502 ? 10.317 7.570 21.577 1.00 50.84 502 SER A N 1
ATOM 4076 C CA . SER A 1 502 ? 11.390 6.675 21.092 1.00 50.84 502 SER A CA 1
ATOM 4077 C C . SER A 1 502 ? 11.558 5.366 21.873 1.00 50.84 502 SER A C 1
ATOM 4079 O O . SER A 1 502 ? 11.931 4.358 21.277 1.00 50.84 502 SER A O 1
ATOM 4081 N N . GLY A 1 503 ? 11.273 5.358 23.178 1.00 53.47 503 GLY A N 1
ATOM 4082 C CA . GLY A 1 503 ? 11.457 4.173 24.023 1.00 53.47 503 GLY A CA 1
ATOM 4083 C C . GLY A 1 503 ? 10.402 3.078 23.827 1.00 53.47 503 GLY A C 1
ATOM 4084 O O . GLY A 1 503 ? 10.736 1.897 23.889 1.00 53.47 503 GLY A O 1
ATOM 4085 N N . ASN A 1 504 ? 9.145 3.455 23.563 1.00 72.31 504 ASN A N 1
ATOM 4086 C CA . ASN A 1 504 ? 7.988 2.583 23.815 1.00 72.31 504 ASN A CA 1
ATOM 4087 C C . ASN A 1 504 ? 7.260 2.061 22.560 1.00 72.31 504 ASN A C 1
ATOM 4089 O O . ASN A 1 504 ? 6.280 1.334 22.705 1.00 72.31 504 ASN A O 1
ATOM 4093 N N . VAL A 1 505 ? 7.719 2.389 21.344 1.00 87.06 505 VAL A N 1
ATOM 4094 C CA . VAL A 1 505 ? 7.080 1.912 20.098 1.00 87.06 505 VAL A CA 1
ATOM 4095 C C . VAL A 1 505 ? 7.091 0.380 20.018 1.00 87.06 505 VAL A C 1
ATOM 4097 O O . VAL A 1 505 ? 8.141 -0.255 20.149 1.00 87.06 505 VAL A O 1
ATOM 4100 N N . ASN A 1 506 ? 5.929 -0.212 19.747 1.00 90.88 506 ASN A N 1
ATOM 4101 C CA . ASN A 1 506 ? 5.706 -1.660 19.710 1.00 90.88 506 ASN A CA 1
ATOM 4102 C C . ASN A 1 506 ? 6.546 -2.359 18.610 1.00 90.88 506 ASN A C 1
ATOM 4104 O O . ASN A 1 506 ? 6.709 -1.818 17.511 1.00 90.88 506 ASN A O 1
ATOM 4108 N N . CYS A 1 507 ? 7.051 -3.583 18.847 1.00 91.69 507 CYS A N 1
ATOM 4109 C CA . CYS A 1 507 ? 7.842 -4.316 17.841 1.00 91.69 507 CYS A CA 1
ATOM 4110 C C . CYS A 1 507 ? 7.124 -4.494 16.495 1.00 91.69 507 CYS A C 1
ATOM 4112 O O . CYS A 1 507 ? 7.763 -4.385 15.448 1.00 91.69 507 CYS A O 1
ATOM 4114 N N . PHE A 1 508 ? 5.803 -4.717 16.503 1.00 93.81 508 PHE A N 1
ATOM 4115 C CA . PHE A 1 508 ? 4.999 -4.784 15.281 1.00 93.81 508 PHE A CA 1
ATOM 4116 C C . PHE A 1 508 ? 5.162 -3.494 14.469 1.00 93.81 508 PHE A C 1
ATOM 4118 O O . PHE A 1 508 ? 5.538 -3.541 13.300 1.00 93.81 508 PHE A O 1
ATOM 4125 N N . CYS A 1 509 ? 4.993 -2.336 15.108 1.00 95.12 509 CYS A N 1
ATOM 4126 C CA . CYS A 1 509 ? 5.169 -1.023 14.496 1.00 95.12 509 CYS A CA 1
ATOM 4127 C C . CYS A 1 509 ? 6.599 -0.831 13.957 1.00 95.12 509 CYS A C 1
ATOM 4129 O O . CYS A 1 509 ? 6.771 -0.422 12.806 1.00 95.12 509 CYS A O 1
ATOM 4131 N N . LYS A 1 510 ? 7.635 -1.210 14.720 1.00 94.44 510 LYS A N 1
ATOM 4132 C CA . LYS A 1 510 ? 9.034 -1.158 14.252 1.00 94.44 510 LYS A CA 1
ATOM 4133 C C . LYS A 1 510 ? 9.283 -2.074 13.037 1.00 94.44 510 LYS A C 1
ATOM 4135 O O . LYS A 1 510 ? 9.980 -1.674 12.102 1.00 94.44 510 LYS A O 1
ATOM 4140 N N . LEU A 1 511 ? 8.651 -3.250 12.975 1.00 95.00 511 LEU A N 1
ATOM 4141 C CA . LEU A 1 511 ? 8.689 -4.135 11.803 1.00 95.00 511 LEU A CA 1
ATOM 4142 C C . LEU A 1 511 ? 7.954 -3.529 10.590 1.00 95.00 511 LEU A C 1
ATOM 4144 O O . LEU A 1 511 ? 8.471 -3.601 9.472 1.00 95.00 511 LEU A O 1
ATOM 4148 N N . ILE A 1 512 ? 6.805 -2.868 10.794 1.00 96.56 512 ILE A N 1
ATOM 4149 C CA . ILE A 1 512 ? 6.125 -2.103 9.733 1.00 96.56 512 ILE A CA 1
ATOM 4150 C C . ILE A 1 512 ? 7.039 -0.990 9.202 1.00 96.56 512 ILE A C 1
ATOM 4152 O O . ILE A 1 512 ? 7.139 -0.821 7.986 1.00 96.56 512 ILE A O 1
ATOM 4156 N N . TYR A 1 513 ? 7.764 -0.264 10.061 1.00 95.25 513 TYR A N 1
ATOM 4157 C CA . TYR A 1 513 ? 8.726 0.741 9.597 1.00 95.25 513 TYR A CA 1
ATOM 4158 C C . TYR A 1 513 ? 9.785 0.135 8.659 1.00 95.25 513 TYR A C 1
ATOM 4160 O O . TYR A 1 513 ? 10.006 0.671 7.570 1.00 95.25 513 TYR A O 1
ATOM 4168 N N . ILE A 1 514 ? 10.354 -1.026 8.996 1.00 95.19 514 ILE A N 1
ATOM 4169 C CA . ILE A 1 514 ? 11.321 -1.732 8.135 1.00 95.19 514 ILE A CA 1
ATOM 4170 C C . ILE A 1 514 ? 10.703 -2.114 6.781 1.00 95.19 514 ILE A C 1
ATOM 4172 O O . ILE A 1 514 ? 11.352 -1.943 5.747 1.00 95.19 514 ILE A O 1
ATOM 4176 N N . MET A 1 515 ? 9.434 -2.542 6.749 1.00 96.25 515 MET A N 1
ATOM 4177 C CA . MET A 1 515 ? 8.710 -2.761 5.488 1.00 96.25 515 MET A CA 1
ATOM 4178 C C . MET A 1 515 ? 8.633 -1.479 4.642 1.00 96.25 515 MET A C 1
ATOM 4180 O O . MET A 1 515 ? 8.853 -1.530 3.431 1.00 96.25 515 MET A O 1
ATOM 4184 N N . THR A 1 516 ? 8.386 -0.313 5.256 1.00 95.62 516 THR A N 1
ATOM 4185 C CA . THR A 1 516 ? 8.258 0.960 4.515 1.00 95.62 516 THR A CA 1
ATOM 4186 C C . THR A 1 516 ? 9.539 1.387 3.798 1.00 95.62 516 THR A C 1
ATOM 4188 O O . THR A 1 516 ? 9.445 1.984 2.728 1.00 95.62 516 THR A O 1
ATOM 4191 N N . LEU A 1 517 ? 10.725 1.030 4.307 1.00 93.00 517 LEU A N 1
ATOM 4192 C CA . LEU A 1 517 ? 12.009 1.337 3.656 1.00 93.00 517 LEU A CA 1
ATOM 4193 C C . LEU A 1 517 ? 12.143 0.655 2.280 1.00 93.00 517 LEU A C 1
ATOM 4195 O O . LEU A 1 517 ? 12.770 1.184 1.358 1.00 93.00 517 LEU A O 1
ATOM 4199 N N . MET A 1 518 ? 11.512 -0.511 2.111 1.00 92.88 518 MET A N 1
ATOM 4200 C CA . MET A 1 518 ? 11.569 -1.283 0.868 1.00 92.88 518 MET A CA 1
ATOM 4201 C C . MET A 1 518 ? 10.521 -0.856 -0.176 1.00 92.88 518 MET A C 1
ATOM 4203 O O . MET A 1 518 ? 10.735 -1.101 -1.365 1.00 92.88 518 MET A O 1
ATOM 4207 N N . LEU A 1 519 ? 9.449 -0.165 0.218 1.00 92.56 519 LEU A N 1
ATOM 4208 C CA . LEU A 1 519 ? 8.302 0.207 -0.629 1.00 92.56 519 LEU A CA 1
ATOM 4209 C C . LEU A 1 519 ? 8.475 1.559 -1.372 1.00 92.56 519 LEU A C 1
ATOM 4211 O O . LEU A 1 519 ? 9.422 2.315 -1.136 1.00 92.56 519 LEU A O 1
ATOM 4215 N N . ASP A 1 520 ? 7.572 1.873 -2.310 1.00 89.44 520 ASP A N 1
ATOM 4216 C CA . ASP A 1 520 ? 7.411 3.217 -2.898 1.00 89.44 520 ASP A CA 1
ATOM 4217 C C . ASP A 1 520 ? 6.567 4.147 -2.015 1.00 89.44 520 ASP A C 1
ATOM 4219 O O . ASP A 1 520 ? 5.697 3.715 -1.263 1.00 89.44 520 ASP A O 1
ATOM 4223 N N . GLY A 1 521 ? 6.728 5.461 -2.189 1.00 89.12 521 GLY A N 1
ATOM 4224 C CA . GLY A 1 521 ? 5.927 6.470 -1.499 1.00 89.12 521 GLY A CA 1
ATOM 4225 C C . GLY A 1 521 ? 4.407 6.281 -1.613 1.00 89.12 521 GLY A C 1
ATOM 4226 O O . GLY A 1 521 ? 3.703 6.643 -0.674 1.00 89.12 521 GLY A O 1
ATOM 4227 N N . LYS A 1 522 ? 3.865 5.706 -2.699 1.00 89.25 522 LYS A N 1
ATOM 4228 C CA . LYS A 1 522 ? 2.420 5.407 -2.782 1.00 89.25 522 LYS A CA 1
ATOM 4229 C C . LYS A 1 522 ? 2.019 4.154 -2.000 1.00 89.25 522 LYS A C 1
ATOM 4231 O O . LYS A 1 522 ? 0.936 4.134 -1.431 1.00 89.25 522 LYS A O 1
ATOM 4236 N N . GLU A 1 523 ? 2.891 3.156 -1.944 1.00 93.06 523 GLU A N 1
ATOM 4237 C CA . GLU A 1 523 ? 2.675 1.886 -1.240 1.00 93.06 523 GLU A CA 1
ATOM 4238 C C . GLU A 1 523 ? 2.810 2.067 0.280 1.00 93.06 523 GLU A C 1
ATOM 4240 O O . GLU A 1 523 ? 1.966 1.590 1.030 1.00 93.06 523 GLU A O 1
ATOM 4245 N N . ILE A 1 524 ? 3.785 2.870 0.728 1.00 94.25 524 ILE A N 1
ATOM 4246 C CA . ILE A 1 524 ? 3.935 3.306 2.128 1.00 94.25 524 ILE A CA 1
ATOM 4247 C C . ILE A 1 524 ? 2.651 3.980 2.633 1.00 94.25 524 ILE A C 1
ATOM 4249 O O . ILE A 1 524 ? 2.184 3.671 3.727 1.00 94.25 524 ILE A O 1
ATOM 4253 N N . ASN A 1 525 ? 2.066 4.894 1.845 1.00 92.31 525 ASN A N 1
ATOM 4254 C CA . ASN A 1 525 ? 0.828 5.575 2.237 1.00 92.31 525 ASN A CA 1
ATOM 4255 C C . ASN A 1 525 ? -0.361 4.602 2.307 1.00 92.31 525 ASN A C 1
ATOM 4257 O O . ASN A 1 525 ? -1.120 4.676 3.268 1.00 92.31 525 ASN A O 1
ATOM 4261 N N . ASP A 1 526 ? -0.534 3.709 1.327 1.00 93.56 526 ASP A N 1
ATOM 4262 C CA . ASP A 1 526 ? -1.662 2.761 1.286 1.00 93.56 526 ASP A CA 1
ATOM 4263 C C . ASP A 1 526 ? -1.597 1.752 2.449 1.00 93.56 526 ASP A C 1
ATOM 4265 O O . ASP A 1 526 ? -2.576 1.602 3.181 1.00 93.56 526 ASP A O 1
ATOM 4269 N N . LEU A 1 527 ? -0.415 1.169 2.706 1.00 96.31 527 LEU A N 1
ATOM 4270 C CA . LEU A 1 527 ? -0.147 0.305 3.862 1.00 96.31 527 LEU A CA 1
ATOM 4271 C C . LEU A 1 527 ? -0.449 1.023 5.184 1.00 96.31 527 LEU A C 1
ATOM 4273 O O . LEU A 1 527 ? -1.287 0.565 5.960 1.00 96.31 527 LEU A O 1
ATOM 4277 N N . LEU A 1 528 ? 0.211 2.157 5.446 1.00 95.81 528 LEU A N 1
ATOM 4278 C CA . LEU A 1 528 ? 0.122 2.818 6.749 1.00 95.81 528 LEU A CA 1
ATOM 4279 C C . LEU A 1 528 ? -1.255 3.433 7.007 1.00 95.81 528 LEU A C 1
ATOM 4281 O O . LEU A 1 528 ? -1.757 3.319 8.119 1.00 95.81 528 LEU A O 1
ATOM 4285 N N . THR A 1 529 ? -1.898 4.056 6.013 1.00 92.69 529 THR A N 1
ATOM 4286 C CA . THR A 1 529 ? -3.245 4.628 6.217 1.00 92.69 529 THR A CA 1
ATOM 4287 C C . THR A 1 529 ? -4.318 3.553 6.370 1.00 92.69 529 THR A C 1
ATOM 4289 O O . THR A 1 529 ? -5.245 3.746 7.158 1.00 92.69 529 THR A O 1
ATOM 4292 N N . THR A 1 530 ? -4.168 2.399 5.708 1.00 95.56 530 THR A N 1
ATOM 4293 C CA . THR A 1 530 ? -5.051 1.246 5.928 1.00 95.56 530 THR A CA 1
ATOM 4294 C C . THR A 1 530 ? -4.851 0.661 7.324 1.00 95.56 530 THR A C 1
ATOM 4296 O O . THR A 1 530 ? -5.834 0.485 8.039 1.00 95.56 530 THR A O 1
ATOM 4299 N N . LEU A 1 531 ? -3.605 0.409 7.749 1.00 96.69 531 LEU A N 1
ATOM 4300 C CA . LEU A 1 531 ? -3.323 -0.110 9.092 1.00 96.69 531 LEU A CA 1
ATOM 4301 C C . LEU A 1 531 ? -3.816 0.849 10.185 1.00 96.69 531 LEU A C 1
ATOM 4303 O O . LEU A 1 531 ? -4.541 0.406 11.072 1.00 96.69 531 LEU A O 1
ATOM 4307 N N . VAL A 1 532 ? -3.517 2.152 10.080 1.00 94.19 532 VAL A N 1
ATOM 4308 C CA . VAL A 1 532 ? -4.039 3.179 11.001 1.00 94.19 532 VAL A CA 1
ATOM 4309 C C . VAL A 1 532 ? -5.561 3.100 11.081 1.00 94.19 532 VAL A C 1
ATOM 4311 O O . VAL A 1 532 ? -6.077 2.949 12.180 1.00 94.19 532 VAL A O 1
ATOM 4314 N N . ASN A 1 533 ? -6.293 3.103 9.956 1.00 93.31 533 ASN A N 1
ATOM 4315 C CA . ASN A 1 533 ? -7.755 3.001 10.019 1.00 93.31 533 ASN A CA 1
ATOM 4316 C C . ASN A 1 533 ? -8.241 1.695 10.670 1.00 93.31 533 ASN A C 1
ATOM 4318 O O . ASN A 1 533 ? -9.279 1.705 11.322 1.00 93.31 533 ASN A O 1
ATOM 4322 N N . LYS A 1 534 ? -7.531 0.572 10.515 1.00 96.12 534 LYS A N 1
ATOM 4323 C CA . LYS A 1 534 ? -7.971 -0.698 11.105 1.00 96.12 534 LYS A CA 1
ATOM 4324 C C . LYS A 1 534 ? -7.732 -0.778 12.605 1.00 96.12 534 LYS A C 1
ATOM 4326 O O . LYS A 1 534 ? -8.651 -1.185 13.306 1.00 96.12 534 LYS A O 1
ATOM 4331 N N . PHE A 1 535 ? -6.589 -0.315 13.101 1.00 96.25 535 PHE A N 1
ATOM 4332 C CA . PHE A 1 535 ? -6.363 -0.206 14.545 1.00 96.25 535 PHE A CA 1
ATOM 4333 C C . PHE A 1 535 ? -7.263 0.862 15.196 1.00 96.25 535 PHE A C 1
ATOM 4335 O O . PHE A 1 535 ? -7.796 0.619 16.272 1.00 96.25 535 PHE A O 1
ATOM 4342 N N . ASP A 1 536 ? -7.537 1.975 14.508 1.00 93.38 536 ASP A N 1
ATOM 4343 C CA . ASP A 1 536 ? -8.505 3.012 14.913 1.00 93.38 536 ASP A CA 1
ATOM 4344 C C . ASP A 1 536 ? -9.946 2.458 15.004 1.00 93.38 536 ASP A C 1
ATOM 4346 O O . ASP A 1 536 ? -10.635 2.654 16.004 1.00 93.38 536 ASP A O 1
ATOM 4350 N N . ASN A 1 537 ? -10.389 1.667 14.014 1.00 93.69 537 ASN A N 1
ATOM 4351 C CA . ASN A 1 537 ? -11.690 0.987 14.071 1.00 93.69 537 ASN A CA 1
ATOM 4352 C C . ASN A 1 537 ? -11.752 -0.056 15.203 1.00 93.69 537 ASN A C 1
ATOM 4354 O O . ASN A 1 537 ? -12.790 -0.169 15.845 1.00 93.69 537 ASN A O 1
ATOM 4358 N N . ILE A 1 538 ? -10.687 -0.841 15.429 1.00 95.94 538 ILE A N 1
ATOM 4359 C CA . ILE A 1 538 ? -10.652 -1.866 16.490 1.00 95.94 538 ILE A CA 1
ATOM 4360 C C . ILE A 1 538 ? -10.695 -1.201 17.870 1.00 95.94 538 ILE A C 1
ATOM 4362 O O . ILE A 1 538 ? -11.505 -1.606 18.697 1.00 95.94 538 ILE A O 1
ATOM 4366 N N . ALA A 1 539 ? -9.915 -0.136 18.088 1.00 95.19 539 ALA A N 1
ATOM 4367 C CA . ALA A 1 539 ? -9.990 0.670 19.306 1.00 95.19 539 ALA A CA 1
ATOM 4368 C C . ALA A 1 539 ? -11.402 1.247 19.523 1.00 95.19 539 ALA A C 1
ATOM 4370 O O . ALA A 1 539 ? -11.945 1.122 20.611 1.00 95.19 539 ALA A O 1
ATOM 4371 N N . SER A 1 540 ? -12.051 1.769 18.474 1.00 93.88 540 SER A N 1
ATOM 4372 C CA . SER A 1 540 ? -13.439 2.254 18.557 1.00 93.88 540 SER A CA 1
ATOM 4373 C C . SER A 1 540 ? -14.492 1.151 18.760 1.00 93.88 540 SER A C 1
ATOM 4375 O O . SER A 1 540 ? -15.626 1.489 19.102 1.00 93.88 540 SER A O 1
ATOM 4377 N N . PHE A 1 541 ? -14.184 -0.128 18.519 1.00 95.06 541 PHE A N 1
ATOM 4378 C CA . PHE A 1 541 ? -15.051 -1.232 18.946 1.00 95.06 541 PHE A CA 1
ATOM 4379 C C . PHE A 1 541 ? -14.799 -1.585 20.412 1.00 95.06 541 PHE A C 1
ATOM 4381 O O . PHE A 1 541 ? -15.765 -1.758 21.143 1.00 95.06 541 PHE A O 1
ATOM 4388 N N . ILE A 1 542 ? -13.534 -1.624 20.842 1.00 95.56 542 ILE A N 1
ATOM 4389 C CA . ILE A 1 542 ? -13.135 -1.852 22.238 1.00 95.56 542 ILE A CA 1
ATOM 4390 C C . ILE A 1 542 ? -13.772 -0.803 23.161 1.00 95.56 542 ILE A C 1
ATOM 4392 O O . ILE A 1 542 ? -14.526 -1.178 24.049 1.00 95.56 542 ILE A O 1
ATOM 4396 N N . ASP A 1 543 ? -13.602 0.490 22.857 1.00 94.06 543 ASP A N 1
ATOM 4397 C CA . ASP A 1 543 ? -14.170 1.603 23.637 1.00 94.06 543 ASP A CA 1
ATOM 4398 C C . ASP A 1 543 ? -15.708 1.484 23.813 1.00 94.06 543 ASP A C 1
ATOM 4400 O O . ASP A 1 543 ? -16.240 1.812 24.870 1.00 94.06 543 ASP A O 1
ATOM 4404 N N . VAL A 1 544 ? -16.433 0.979 22.801 1.00 93.75 544 VAL A N 1
ATOM 4405 C CA . VAL A 1 544 ? -17.898 0.754 22.860 1.00 93.75 544 VAL A CA 1
ATOM 4406 C C . VAL A 1 544 ? -18.266 -0.526 23.612 1.00 93.75 544 VAL A C 1
ATOM 4408 O O . VAL A 1 544 ? -19.337 -0.609 24.207 1.00 93.75 544 VAL A O 1
ATOM 4411 N N . MET A 1 545 ? -17.414 -1.548 23.575 1.00 94.88 545 MET A N 1
ATOM 4412 C CA . MET A 1 545 ? -17.631 -2.792 24.313 1.00 94.88 545 MET A CA 1
ATOM 4413 C C . MET A 1 545 ? -17.408 -2.575 25.813 1.00 94.88 545 MET A C 1
ATOM 4415 O O . MET A 1 545 ? -18.222 -3.059 26.594 1.00 94.88 545 MET A O 1
ATOM 4419 N N . ASP A 1 546 ? -16.414 -1.767 26.199 1.00 95.06 546 ASP A N 1
ATOM 4420 C CA . ASP A 1 546 ? -16.253 -1.252 27.566 1.00 95.06 546 ASP A CA 1
ATOM 4421 C C . ASP A 1 546 ? -17.490 -0.441 28.012 1.00 95.06 546 ASP A C 1
ATOM 4423 O O . ASP A 1 546 ? -18.058 -0.721 29.068 1.00 95.06 546 ASP A O 1
ATOM 4427 N N . GLU A 1 547 ? -17.968 0.513 27.193 1.00 93.88 547 GLU A N 1
ATOM 4428 C CA . GLU A 1 547 ? -19.163 1.336 27.489 1.00 93.88 547 GLU A CA 1
ATOM 4429 C C . GLU A 1 547 ? -20.440 0.490 27.692 1.00 93.88 547 GLU A C 1
ATOM 4431 O O . GLU A 1 547 ? -21.313 0.852 28.481 1.00 93.88 547 GLU A O 1
ATOM 4436 N N . LEU A 1 548 ? -20.535 -0.661 27.016 1.00 93.12 548 LEU A N 1
ATOM 4437 C CA . LEU A 1 548 ? -21.657 -1.605 27.102 1.00 93.12 548 LEU A CA 1
ATOM 4438 C C . LEU A 1 548 ? -21.425 -2.773 28.082 1.00 93.12 548 LEU A C 1
ATOM 4440 O O . LEU A 1 548 ? -22.291 -3.642 28.199 1.00 93.12 548 LEU A O 1
ATOM 4444 N N . GLY A 1 549 ? -20.285 -2.826 28.780 1.00 93.31 549 GLY A N 1
ATOM 4445 C CA . GLY A 1 549 ? -19.952 -3.899 29.727 1.00 93.31 549 GLY A CA 1
ATOM 4446 C C . GLY A 1 549 ? -19.757 -5.287 29.094 1.00 93.31 549 GLY A C 1
ATOM 4447 O O . GLY A 1 549 ? -19.978 -6.303 29.754 1.00 93.31 549 GLY A O 1
ATOM 4448 N N . LEU A 1 550 ? -19.377 -5.349 27.815 1.00 94.12 550 LEU A N 1
ATOM 4449 C CA . LEU A 1 550 ? -19.181 -6.584 27.054 1.00 94.12 550 LEU A CA 1
ATOM 4450 C C . LEU A 1 550 ? -17.761 -7.146 27.217 1.00 94.12 550 LEU A C 1
ATOM 4452 O O . LEU A 1 550 ? -16.768 -6.438 27.082 1.00 94.12 550 LEU A O 1
ATOM 4456 N N . GLU A 1 551 ? -17.643 -8.460 27.416 1.00 93.00 551 GLU A N 1
ATOM 4457 C CA . GLU A 1 551 ? -16.340 -9.112 27.594 1.00 93.00 551 GLU A CA 1
ATOM 4458 C C . GLU A 1 551 ? -15.584 -9.329 26.269 1.00 93.00 551 GLU A C 1
ATOM 4460 O O . GLU A 1 551 ? -15.630 -10.404 25.676 1.00 93.00 551 GLU A O 1
ATOM 4465 N N . HIS A 1 552 ? -14.787 -8.345 25.860 1.00 93.50 552 HIS A N 1
ATOM 4466 C CA . HIS A 1 552 ? -13.898 -8.415 24.692 1.00 93.50 552 HIS A CA 1
ATOM 4467 C C . HIS A 1 552 ? -12.543 -9.121 24.947 1.00 93.50 552 HIS A C 1
ATOM 4469 O O . HIS A 1 552 ? -11.507 -8.693 24.435 1.00 93.50 552 HIS A O 1
ATOM 4475 N N . SER A 1 553 ? -12.488 -10.153 25.798 1.00 94.69 553 SER A N 1
ATOM 4476 C CA . SER A 1 553 ? -11.204 -10.746 26.211 1.00 94.69 553 SER A CA 1
ATOM 4477 C C . SER A 1 553 ? -10.486 -11.438 25.035 1.00 94.69 553 SER A C 1
ATOM 4479 O O . SER A 1 553 ? -11.025 -12.330 24.385 1.00 94.69 553 SER A O 1
ATOM 4481 N N . PHE A 1 554 ? -9.257 -11.014 24.713 1.00 95.75 554 PHE A N 1
ATOM 4482 C CA . PHE A 1 554 ? -8.462 -11.615 23.634 1.00 95.75 554 PHE A CA 1
ATOM 4483 C C . PHE A 1 554 ? -7.650 -12.816 24.134 1.00 95.75 554 PHE A C 1
ATOM 4485 O O . PHE A 1 554 ? -6.975 -12.744 25.161 1.00 95.75 554 PHE A O 1
ATOM 4492 N N . THR A 1 555 ? -7.627 -13.892 23.346 1.00 94.06 555 THR A N 1
ATOM 4493 C CA . THR A 1 555 ? -6.679 -15.006 23.525 1.00 94.06 555 THR A CA 1
ATOM 4494 C C . THR A 1 555 ? -5.232 -14.543 23.318 1.00 94.06 555 THR A C 1
ATOM 4496 O O . THR A 1 555 ? -4.982 -13.595 22.572 1.00 94.06 555 THR A O 1
ATOM 4499 N N . ASP A 1 556 ? -4.251 -15.240 23.908 1.00 90.19 556 ASP A N 1
ATOM 4500 C CA . ASP A 1 556 ? -2.828 -14.839 23.881 1.00 90.19 556 ASP A CA 1
ATOM 4501 C C . ASP A 1 556 ? -2.289 -14.536 22.471 1.00 90.19 556 ASP A C 1
ATOM 4503 O O . ASP A 1 556 ? -1.534 -13.589 22.266 1.00 90.19 556 ASP A O 1
ATOM 4507 N N . ASN A 1 557 ? -2.738 -15.300 21.471 1.00 88.81 557 ASN A N 1
ATOM 4508 C CA . ASN A 1 557 ? -2.366 -15.137 20.063 1.00 88.81 557 ASN A CA 1
ATOM 4509 C C . ASN A 1 557 ? -2.851 -13.824 19.416 1.00 88.81 557 ASN A C 1
ATOM 4511 O O . ASN A 1 557 ? -2.314 -13.419 18.383 1.00 88.81 557 ASN A O 1
ATOM 4515 N N . TYR A 1 558 ? -3.865 -13.181 19.996 1.00 92.81 558 TYR A N 1
ATOM 4516 C CA . TYR A 1 558 ? -4.484 -11.941 19.520 1.00 92.81 558 TYR A CA 1
ATOM 4517 C C . TYR A 1 558 ? -4.398 -10.799 20.548 1.00 92.81 558 TYR A C 1
ATOM 4519 O O . TYR A 1 558 ? -4.864 -9.697 20.271 1.00 92.81 558 TYR A O 1
ATOM 4527 N N . LYS A 1 559 ? -3.754 -11.020 21.702 1.00 93.81 559 LYS A N 1
ATOM 4528 C CA . LYS A 1 559 ? -3.677 -10.079 22.834 1.00 93.81 559 LYS A CA 1
ATOM 4529 C C . LYS A 1 559 ? -3.182 -8.676 22.464 1.00 93.81 559 LYS A C 1
ATOM 4531 O O . LYS A 1 559 ? -3.676 -7.700 23.015 1.00 93.81 559 LYS A O 1
ATOM 4536 N N . MET A 1 560 ? -2.294 -8.573 21.472 1.00 93.94 560 MET A N 1
ATOM 4537 C CA . MET A 1 560 ? -1.816 -7.307 20.891 1.00 93.94 560 MET A CA 1
ATOM 4538 C C . MET A 1 560 ? -2.952 -6.357 20.457 1.00 93.94 560 MET A C 1
ATOM 4540 O O . MET A 1 560 ? -2.766 -5.144 20.441 1.00 93.94 560 MET A O 1
ATOM 4544 N N . PHE A 1 561 ? -4.133 -6.875 20.101 1.00 96.00 561 PHE A N 1
ATOM 4545 C CA . PHE A 1 561 ? -5.262 -6.043 19.683 1.00 96.00 561 PHE A CA 1
ATOM 4546 C C . PHE A 1 561 ? -5.963 -5.309 20.836 1.00 96.00 561 PHE A C 1
ATOM 4548 O O . PHE A 1 561 ? -6.673 -4.346 20.551 1.00 96.00 561 PHE A O 1
ATOM 4555 N N . ALA A 1 562 ? -5.708 -5.654 22.104 1.00 94.44 562 ALA A N 1
ATOM 4556 C CA . ALA A 1 562 ? -6.106 -4.810 23.235 1.00 94.44 562 ALA A CA 1
ATOM 4557 C C . ALA A 1 562 ? -5.420 -3.429 23.159 1.00 94.44 562 ALA A C 1
ATOM 4559 O O . ALA A 1 562 ? -6.070 -2.393 23.275 1.00 94.44 562 ALA A O 1
ATOM 4560 N N . ASP A 1 563 ? -4.130 -3.400 22.810 1.00 93.62 563 ASP A N 1
ATOM 4561 C CA . ASP A 1 563 ? -3.324 -2.177 22.691 1.00 93.62 563 ASP A CA 1
ATOM 4562 C C . ASP A 1 563 ? -3.562 -1.401 21.375 1.00 93.62 563 ASP A C 1
ATOM 4564 O O . ASP A 1 563 ? -2.776 -0.521 21.006 1.00 93.62 563 ASP A O 1
ATOM 4568 N N . SER A 1 564 ? -4.651 -1.686 20.643 1.00 95.06 564 SER A N 1
ATOM 4569 C CA . SER A 1 564 ? -4.932 -1.101 19.317 1.00 95.06 564 SER A CA 1
ATOM 4570 C C . SER A 1 564 ? -4.898 0.431 19.299 1.00 95.06 564 SER A C 1
ATOM 4572 O O . SER A 1 564 ? -4.492 1.028 18.303 1.00 95.06 564 SER A O 1
ATOM 4574 N N . LYS A 1 565 ? -5.274 1.075 20.409 1.00 91.94 565 LYS A N 1
ATOM 4575 C CA . LYS A 1 565 ? -5.266 2.536 20.578 1.00 91.94 565 LYS A CA 1
ATOM 4576 C C . LYS A 1 565 ? -3.838 3.104 20.576 1.00 91.94 565 LYS A C 1
ATOM 4578 O O . LYS A 1 565 ? -3.575 4.090 19.892 1.00 91.94 565 LYS A O 1
ATOM 4583 N N . ALA A 1 566 ? -2.900 2.436 21.254 1.00 91.38 566 ALA A N 1
ATOM 4584 C CA . ALA A 1 566 ? -1.480 2.791 21.251 1.00 91.38 566 ALA A CA 1
ATOM 4585 C C . ALA A 1 566 ? -0.813 2.454 19.905 1.00 91.38 566 ALA A C 1
ATOM 4587 O O . ALA A 1 566 ? -0.124 3.291 19.326 1.00 91.38 566 ALA A O 1
ATOM 4588 N N . ILE A 1 567 ? -1.104 1.276 19.344 1.00 93.62 567 ILE A N 1
ATOM 4589 C CA . ILE A 1 567 ? -0.588 0.842 18.034 1.00 93.62 567 ILE A CA 1
ATOM 4590 C C . ILE A 1 567 ? -1.055 1.780 16.908 1.00 93.62 567 ILE A C 1
ATOM 4592 O O . ILE A 1 567 ? -0.292 2.085 15.991 1.00 93.62 567 ILE A O 1
ATOM 4596 N N . CYS A 1 568 ? -2.280 2.309 16.988 1.00 92.12 568 CYS A N 1
ATOM 4597 C CA . CYS A 1 568 ? -2.760 3.345 16.075 1.00 92.12 568 CYS A CA 1
ATOM 4598 C C . CYS A 1 568 ? -1.877 4.607 16.128 1.00 92.12 568 CYS A C 1
ATOM 4600 O O . CYS A 1 568 ? -1.478 5.113 15.077 1.00 92.12 568 CYS A O 1
ATOM 4602 N N . LEU A 1 569 ? -1.517 5.082 17.326 1.00 87.19 569 LEU A N 1
ATOM 4603 C CA . LEU A 1 569 ? -0.644 6.249 17.512 1.00 87.19 569 LEU A CA 1
ATOM 4604 C C . LEU A 1 569 ? 0.785 5.989 17.006 1.00 87.19 569 LEU A C 1
ATOM 4606 O O . LEU A 1 569 ? 1.321 6.824 16.276 1.00 87.19 569 LEU A O 1
ATOM 4610 N N . ASP A 1 570 ? 1.365 4.819 17.286 1.00 90.25 570 ASP A N 1
ATOM 4611 C CA . ASP A 1 570 ? 2.666 4.395 16.741 1.00 90.25 570 ASP A CA 1
ATOM 4612 C C . ASP A 1 570 ? 2.675 4.378 15.202 1.00 90.25 570 ASP A C 1
ATOM 4614 O O . ASP A 1 570 ? 3.622 4.835 14.556 1.00 90.25 570 ASP A O 1
ATOM 4618 N N . LEU A 1 571 ? 1.611 3.868 14.577 1.00 92.50 571 LEU A N 1
ATOM 4619 C CA . LEU A 1 571 ? 1.493 3.808 13.119 1.00 92.50 571 LEU A CA 1
ATOM 4620 C C . LEU A 1 571 ? 1.244 5.192 12.501 1.00 92.50 571 LEU A C 1
ATOM 4622 O O . LEU A 1 571 ? 1.778 5.488 11.427 1.00 92.50 571 LEU A O 1
ATOM 4626 N N . GLN A 1 572 ? 0.491 6.069 13.176 1.00 86.88 572 GLN A N 1
ATOM 4627 C CA . GLN A 1 572 ? 0.370 7.483 12.803 1.00 86.88 572 GLN A CA 1
ATOM 4628 C C . GLN A 1 572 ? 1.727 8.194 12.893 1.00 86.88 572 GLN A C 1
ATOM 4630 O O . GLN A 1 572 ? 2.075 8.953 11.983 1.00 86.88 572 GLN A O 1
ATOM 4635 N N . PHE A 1 573 ? 2.510 7.903 13.935 1.00 84.25 573 PHE A N 1
ATOM 4636 C CA . PHE A 1 573 ? 3.872 8.391 14.120 1.00 84.25 573 PHE A CA 1
ATOM 4637 C C . PHE A 1 573 ? 4.812 7.897 13.007 1.00 84.25 573 PHE A C 1
ATOM 4639 O O . PHE A 1 573 ? 5.492 8.696 12.370 1.00 84.25 573 PHE A O 1
ATOM 4646 N N . ILE A 1 574 ? 4.781 6.614 12.644 1.00 89.25 574 ILE A N 1
ATOM 4647 C CA . ILE A 1 574 ? 5.580 6.091 11.523 1.00 89.25 574 ILE A CA 1
ATOM 4648 C C . ILE A 1 574 ? 5.155 6.720 10.187 1.00 89.25 574 ILE A C 1
ATOM 4650 O O . ILE A 1 574 ? 6.003 7.149 9.406 1.00 89.25 574 ILE A O 1
ATOM 4654 N N . ASN A 1 575 ? 3.854 6.876 9.923 1.00 88.69 575 ASN A N 1
ATOM 4655 C CA . ASN A 1 575 ? 3.332 7.567 8.729 1.00 88.69 575 ASN A CA 1
ATOM 4656 C C . ASN A 1 575 ? 3.743 9.052 8.675 1.00 88.69 575 ASN A C 1
ATOM 4658 O O . ASN A 1 575 ? 3.911 9.669 7.610 1.00 88.69 575 ASN A O 1
ATOM 4662 N N . SER A 1 576 ? 3.977 9.640 9.845 1.00 81.50 576 SER A N 1
ATOM 4663 C CA . SER A 1 576 ? 4.534 10.972 9.982 1.00 81.50 576 SER A CA 1
ATOM 4664 C C . SER A 1 576 ? 5.897 11.071 9.281 1.00 81.50 576 SER A C 1
ATOM 4666 O O . SER A 1 576 ? 6.062 11.952 8.428 1.00 81.50 576 SER A O 1
ATOM 4668 N N . PHE A 1 577 ? 6.823 10.122 9.454 1.00 83.00 577 PHE A N 1
ATOM 4669 C CA . PHE A 1 577 ? 8.196 10.246 8.940 1.00 83.00 577 PHE A CA 1
ATOM 4670 C C . PHE A 1 577 ? 8.643 9.243 7.864 1.00 83.00 577 PHE A C 1
ATOM 4672 O O . PHE A 1 577 ? 9.564 9.577 7.122 1.00 83.00 577 PHE A O 1
ATOM 4679 N N . ALA A 1 578 ? 7.988 8.094 7.686 1.00 87.00 578 ALA A N 1
ATOM 4680 C CA . ALA A 1 578 ? 8.353 7.086 6.684 1.00 87.00 578 ALA A CA 1
ATOM 4681 C C . ALA A 1 578 ? 8.361 7.655 5.250 1.00 87.00 578 ALA A C 1
ATOM 4683 O O . ALA A 1 578 ? 7.415 8.329 4.824 1.00 87.00 578 ALA A O 1
ATOM 4684 N N . ARG A 1 579 ? 9.434 7.405 4.488 1.00 82.12 579 ARG A N 1
ATOM 4685 C CA . ARG A 1 579 ? 9.617 7.832 3.086 1.00 82.12 579 ARG A CA 1
ATOM 4686 C C . ARG A 1 579 ? 10.355 6.742 2.310 1.00 82.12 579 ARG A C 1
ATOM 4688 O O . ARG A 1 579 ? 11.112 5.980 2.895 1.00 82.12 579 ARG A O 1
ATOM 4695 N N . MET A 1 580 ? 10.219 6.755 0.983 1.00 72.44 580 MET A N 1
ATOM 4696 C CA . MET A 1 580 ? 11.105 5.998 0.093 1.00 72.44 580 MET A CA 1
ATOM 4697 C C . MET A 1 580 ? 12.560 6.451 0.300 1.00 72.44 580 MET A C 1
ATOM 4699 O O . MET A 1 580 ? 12.880 7.625 0.080 1.00 72.44 580 MET A O 1
ATOM 4703 N N . SER A 1 581 ? 13.432 5.519 0.681 1.00 68.19 581 SER A N 1
ATOM 4704 C CA . SER A 1 581 ? 14.838 5.787 0.985 1.00 68.19 581 SER A CA 1
ATOM 4705 C C . SER A 1 581 ? 15.655 6.327 -0.199 1.00 68.19 581 SER A C 1
ATOM 4707 O O . SER A 1 581 ? 15.348 6.121 -1.382 1.00 68.19 581 SER A O 1
ATOM 4709 N N . LYS A 1 582 ? 16.746 7.030 0.126 1.00 69.38 582 LYS A N 1
ATOM 4710 C CA . LYS A 1 582 ? 17.753 7.480 -0.850 1.00 69.38 582 LYS A CA 1
ATOM 4711 C C . LYS A 1 582 ? 18.764 6.366 -1.160 1.00 69.38 582 LYS A C 1
ATOM 4713 O O . LYS A 1 582 ? 18.809 5.356 -0.468 1.00 69.38 582 LYS A O 1
ATOM 4718 N N . ILE A 1 583 ? 19.531 6.537 -2.241 1.00 66.25 583 ILE A N 1
ATOM 4719 C CA . ILE A 1 583 ? 20.519 5.555 -2.714 1.00 66.25 583 ILE A CA 1
ATOM 4720 C C . ILE A 1 583 ? 21.837 6.290 -2.946 1.00 66.25 583 ILE A C 1
ATOM 4722 O O . ILE A 1 583 ? 21.979 6.981 -3.956 1.00 66.25 583 ILE A O 1
ATOM 4726 N N . ASP A 1 584 ? 22.773 6.153 -2.007 1.00 58.16 584 ASP A N 1
ATOM 4727 C CA . ASP A 1 584 ? 23.963 7.012 -1.929 1.00 58.16 584 ASP A CA 1
ATOM 4728 C C . ASP A 1 584 ? 25.309 6.239 -1.914 1.00 58.16 584 ASP A C 1
ATOM 4730 O O . ASP A 1 584 ? 26.371 6.858 -1.897 1.00 58.16 584 ASP A O 1
ATOM 4734 N N . ASP A 1 585 ? 25.296 4.906 -2.051 1.00 67.06 585 ASP A N 1
ATOM 4735 C CA . ASP A 1 585 ? 26.486 4.034 -2.211 1.00 67.06 585 ASP A CA 1
ATOM 4736 C C . ASP A 1 585 ? 27.008 3.950 -3.660 1.00 67.06 585 ASP A C 1
ATOM 4738 O O . ASP A 1 585 ? 26.261 4.076 -4.627 1.00 67.06 585 ASP A O 1
ATOM 4742 N N . GLU A 1 586 ? 28.308 3.716 -3.818 1.00 61.09 586 GLU A N 1
ATOM 4743 C CA . GLU A 1 586 ? 29.020 3.668 -5.098 1.00 61.09 586 GLU A CA 1
ATOM 4744 C C . GLU A 1 586 ? 28.819 2.363 -5.874 1.00 61.09 586 GLU A C 1
ATOM 4746 O O . GLU A 1 586 ? 28.593 2.407 -7.087 1.00 61.09 586 GLU A O 1
ATOM 4751 N N . LYS A 1 587 ? 28.809 1.208 -5.196 1.00 65.69 587 LYS A N 1
ATOM 4752 C CA . LYS A 1 587 ? 28.559 -0.091 -5.847 1.00 65.69 587 LYS A CA 1
ATOM 4753 C C . LYS A 1 587 ? 27.147 -0.125 -6.440 1.00 65.69 587 LYS A C 1
ATOM 4755 O O . LYS A 1 587 ? 26.946 -0.484 -7.602 1.00 65.69 587 LYS A O 1
ATOM 4760 N N . SER A 1 588 ? 26.184 0.358 -5.660 1.00 75.19 588 SER A N 1
ATOM 4761 C CA . SER A 1 588 ? 24.793 0.559 -6.057 1.00 75.19 588 SER A CA 1
ATOM 4762 C C . SER A 1 588 ? 24.667 1.577 -7.192 1.00 75.19 588 SER A C 1
ATOM 4764 O O . SER A 1 588 ? 23.893 1.344 -8.117 1.00 75.19 588 SER A O 1
ATOM 4766 N N . LYS A 1 589 ? 25.455 2.668 -7.199 1.00 78.38 589 LYS A N 1
ATOM 4767 C CA . LYS A 1 589 ? 25.525 3.588 -8.352 1.00 78.38 589 LYS A CA 1
ATOM 4768 C C . LYS A 1 589 ? 26.001 2.860 -9.616 1.00 78.38 589 LYS A C 1
ATOM 4770 O O . LYS A 1 589 ? 25.333 3.011 -10.635 1.00 78.38 589 LYS A O 1
ATOM 4775 N N . ARG A 1 590 ? 27.074 2.051 -9.589 1.00 82.44 590 ARG A N 1
ATOM 4776 C CA . ARG A 1 590 ? 27.537 1.303 -10.787 1.00 82.44 590 ARG A CA 1
ATOM 4777 C C . ARG A 1 590 ? 26.435 0.393 -11.338 1.00 82.44 590 ARG A C 1
ATOM 4779 O O . ARG A 1 590 ? 26.158 0.437 -12.536 1.00 82.44 590 ARG A O 1
ATOM 4786 N N . GLN A 1 591 ? 25.727 -0.333 -10.470 1.00 85.38 591 GLN A N 1
ATOM 4787 C CA . GLN A 1 591 ? 24.614 -1.194 -10.887 1.00 85.38 591 GLN A CA 1
ATOM 4788 C C . GLN A 1 591 ? 23.371 -0.408 -11.357 1.00 85.38 591 GLN A C 1
ATOM 4790 O O . GLN A 1 591 ? 22.696 -0.838 -12.290 1.00 85.38 591 GLN A O 1
ATOM 4795 N N . LEU A 1 592 ? 23.074 0.759 -10.769 1.00 85.94 592 LEU A N 1
ATOM 4796 C CA . LEU A 1 592 ? 22.033 1.672 -11.264 1.00 85.94 592 LEU A CA 1
ATOM 4797 C C . LEU A 1 592 ? 22.375 2.229 -12.649 1.00 85.94 592 LEU A C 1
ATOM 4799 O O . LEU A 1 592 ? 21.480 2.324 -13.481 1.00 85.94 592 LEU A O 1
ATOM 4803 N N . PHE A 1 593 ? 23.641 2.564 -12.922 1.00 87.06 593 PHE A N 1
ATOM 4804 C CA . PHE A 1 593 ? 24.067 2.974 -14.262 1.00 87.06 593 PHE A CA 1
ATOM 4805 C C . PHE A 1 593 ? 23.966 1.813 -15.264 1.00 87.06 593 PHE A C 1
ATOM 4807 O O . PHE A 1 593 ? 23.392 2.031 -16.324 1.00 87.06 593 PHE A O 1
ATOM 4814 N N . ARG A 1 594 ? 24.393 0.580 -14.930 1.00 88.25 594 ARG A N 1
ATOM 4815 C CA . ARG A 1 594 ? 24.192 -0.617 -15.784 1.00 88.25 594 ARG A CA 1
ATOM 4816 C C . ARG A 1 594 ? 22.734 -0.739 -16.229 1.00 88.25 594 ARG A C 1
ATOM 4818 O O . ARG A 1 594 ? 22.446 -0.753 -17.423 1.00 88.25 594 ARG A O 1
ATOM 4825 N N . ASP A 1 595 ? 21.804 -0.809 -15.278 1.00 90.06 595 ASP A N 1
ATOM 4826 C CA . ASP A 1 595 ? 20.387 -1.020 -15.597 1.00 90.06 595 ASP A CA 1
ATOM 4827 C C . ASP A 1 595 ? 19.708 0.241 -16.194 1.00 90.06 595 ASP A C 1
ATOM 4829 O O . ASP A 1 595 ? 18.723 0.111 -16.921 1.00 90.06 595 ASP A O 1
ATOM 4833 N N . ALA A 1 596 ? 20.265 1.446 -15.991 1.00 91.12 596 ALA A N 1
ATOM 4834 C CA . ALA A 1 596 ? 19.844 2.682 -16.668 1.00 91.12 596 ALA A CA 1
ATOM 4835 C C . ALA A 1 596 ? 20.334 2.791 -18.125 1.00 91.12 596 ALA A C 1
ATOM 4837 O O . ALA A 1 596 ? 19.662 3.426 -18.934 1.00 91.12 596 ALA A O 1
ATOM 4838 N N . LEU A 1 597 ? 21.472 2.179 -18.471 1.00 89.25 597 LEU A N 1
ATOM 4839 C CA . LEU A 1 597 ? 21.913 2.041 -19.862 1.00 89.25 597 LEU A CA 1
ATOM 4840 C C . LEU A 1 597 ? 20.991 1.061 -20.596 1.00 89.25 597 LEU A C 1
ATOM 4842 O O . LEU A 1 597 ? 20.385 1.423 -21.599 1.00 89.25 597 LEU A O 1
ATOM 4846 N N . VAL A 1 598 ? 20.810 -0.147 -20.048 1.00 90.88 598 VAL A N 1
ATOM 4847 C CA . VAL A 1 598 ? 19.998 -1.203 -20.681 1.00 90.88 598 VAL A CA 1
ATOM 4848 C C . VAL A 1 598 ? 18.543 -0.778 -20.885 1.00 90.88 598 VAL A C 1
ATOM 4850 O O . VAL A 1 598 ? 17.985 -1.049 -21.945 1.00 90.88 598 VAL A O 1
ATOM 4853 N N . ILE A 1 599 ? 17.921 -0.068 -19.931 1.00 92.44 599 ILE A N 1
ATOM 4854 C CA . ILE A 1 599 ? 16.532 0.383 -20.116 1.00 92.44 599 ILE A CA 1
ATOM 4855 C C . ILE A 1 599 ? 16.391 1.401 -21.261 1.00 92.44 599 ILE A C 1
ATOM 4857 O O . ILE A 1 599 ? 15.325 1.457 -21.862 1.00 92.44 599 ILE A O 1
ATOM 4861 N N . LEU A 1 600 ? 17.435 2.173 -21.593 1.00 90.75 600 LEU A N 1
ATOM 4862 C CA . LEU A 1 600 ? 17.433 3.167 -22.679 1.00 90.75 600 LEU A CA 1
ATOM 4863 C C . LEU A 1 600 ? 17.729 2.588 -24.074 1.00 90.75 600 LEU A C 1
ATOM 4865 O O . LEU A 1 600 ? 17.858 3.360 -25.017 1.00 90.75 600 LEU A O 1
ATOM 4869 N N . ASP A 1 601 ? 17.793 1.262 -24.215 1.00 89.81 601 ASP A N 1
ATOM 4870 C CA . ASP A 1 601 ? 18.053 0.560 -25.478 1.00 89.81 601 ASP A CA 1
ATOM 4871 C C . ASP A 1 601 ? 19.439 0.845 -26.081 1.00 89.81 601 ASP A C 1
ATOM 4873 O O . ASP A 1 601 ? 19.627 1.653 -26.991 1.00 89.81 601 ASP A O 1
ATOM 4877 N N . ILE A 1 602 ? 20.433 0.122 -25.560 1.00 87.06 602 ILE A N 1
ATOM 4878 C CA . ILE A 1 602 ? 21.799 0.073 -26.098 1.00 87.06 602 ILE A CA 1
ATOM 4879 C C . ILE A 1 602 ? 21.916 -0.709 -27.420 1.00 87.06 602 ILE A C 1
ATOM 4881 O O . ILE A 1 602 ? 22.996 -0.702 -28.015 1.00 87.06 602 ILE A O 1
ATOM 4885 N N . GLY A 1 603 ? 20.851 -1.364 -27.899 1.00 85.00 603 GLY A N 1
ATOM 4886 C CA . GLY A 1 603 ? 20.901 -2.325 -29.001 1.00 85.00 603 GLY A CA 1
ATOM 4887 C C . GLY A 1 603 ? 21.668 -3.604 -28.640 1.00 85.00 603 GLY A C 1
ATOM 4888 O O . GLY A 1 603 ? 21.677 -4.041 -27.492 1.00 85.00 603 GLY A O 1
ATOM 4889 N N . ASN A 1 604 ? 22.361 -4.194 -29.618 1.00 82.50 604 ASN A N 1
ATOM 4890 C CA . ASN A 1 604 ? 23.074 -5.477 -29.487 1.00 82.50 604 ASN A CA 1
ATOM 4891 C C . ASN A 1 604 ? 24.409 -5.392 -28.701 1.00 82.50 604 ASN A C 1
ATOM 4893 O O . ASN A 1 604 ? 25.302 -6.208 -28.922 1.00 82.50 604 ASN A O 1
ATOM 4897 N N . LYS A 1 605 ? 24.588 -4.386 -27.836 1.00 86.75 605 LYS A N 1
ATOM 4898 C CA . LYS A 1 605 ? 25.819 -4.178 -27.053 1.00 86.75 605 LYS A CA 1
ATOM 4899 C C . LYS A 1 605 ? 25.800 -5.091 -25.818 1.00 86.75 605 LYS A C 1
ATOM 4901 O O . LYS A 1 605 ? 24.796 -5.151 -25.111 1.00 86.75 605 LYS A O 1
ATOM 4906 N N . ASP A 1 606 ? 26.885 -5.824 -25.580 1.00 85.19 606 ASP A N 1
ATOM 4907 C CA . ASP A 1 606 ? 26.945 -6.908 -24.592 1.00 85.19 606 ASP A CA 1
ATOM 4908 C C . ASP A 1 606 ? 27.406 -6.444 -23.194 1.00 85.19 606 ASP A C 1
ATOM 4910 O O . ASP A 1 606 ? 27.794 -5.292 -22.992 1.00 85.19 606 ASP A O 1
ATOM 4914 N N . GLU A 1 607 ? 27.405 -7.344 -22.204 1.00 84.75 607 GLU A N 1
ATOM 4915 C CA . GLU A 1 607 ? 27.842 -7.008 -20.840 1.00 84.75 607 GLU A CA 1
ATOM 4916 C C . GLU A 1 607 ? 29.341 -6.642 -20.775 1.00 84.75 607 GLU A C 1
ATOM 4918 O O . GLU A 1 607 ? 29.730 -5.844 -19.920 1.00 84.75 607 GLU A O 1
ATOM 4923 N N . THR A 1 608 ? 30.181 -7.140 -21.693 1.00 86.75 608 THR A N 1
ATOM 4924 C CA . THR A 1 608 ? 31.586 -6.710 -21.824 1.00 86.75 608 THR A CA 1
ATOM 4925 C C . THR A 1 608 ? 31.658 -5.244 -22.241 1.00 86.75 608 THR A C 1
ATOM 4927 O O . THR A 1 608 ? 32.328 -4.451 -21.577 1.00 86.75 608 THR A O 1
ATOM 4930 N N . TRP A 1 609 ? 30.912 -4.848 -23.280 1.00 88.88 609 TRP A N 1
ATOM 4931 C CA . TRP A 1 609 ? 30.796 -3.449 -23.688 1.00 88.88 609 TRP A CA 1
ATOM 4932 C C . TRP A 1 609 ? 30.242 -2.569 -22.563 1.00 88.88 609 TRP A C 1
ATOM 4934 O O . TRP A 1 609 ? 30.796 -1.499 -22.317 1.00 88.88 609 TRP A O 1
ATOM 4944 N N . ILE A 1 610 ? 29.204 -3.014 -21.840 1.00 84.44 610 ILE A N 1
ATOM 4945 C CA . ILE A 1 610 ? 28.626 -2.229 -20.737 1.00 84.44 610 ILE A CA 1
ATOM 4946 C C . ILE A 1 610 ? 29.661 -2.002 -19.627 1.00 84.44 610 ILE A C 1
ATOM 4948 O O . ILE A 1 610 ? 29.805 -0.870 -19.171 1.00 84.44 610 ILE A O 1
ATOM 4952 N N . ASN A 1 611 ? 30.399 -3.033 -19.200 1.00 83.56 611 ASN A N 1
ATOM 4953 C CA . ASN A 1 611 ? 31.447 -2.870 -18.185 1.00 83.56 611 ASN A CA 1
ATOM 4954 C C . ASN A 1 611 ? 32.549 -1.919 -18.670 1.00 83.56 611 ASN A C 1
ATOM 4956 O O . ASN A 1 611 ? 32.850 -0.946 -17.980 1.00 83.56 611 ASN A O 1
ATOM 4960 N N . ASN A 1 612 ? 33.062 -2.134 -19.885 1.00 83.44 612 ASN A N 1
ATOM 4961 C CA . ASN A 1 612 ? 34.071 -1.264 -20.485 1.00 83.44 612 ASN A CA 1
ATOM 4962 C C . ASN A 1 612 ? 33.601 0.200 -20.536 1.00 83.44 612 ASN A C 1
ATOM 4964 O O . ASN A 1 612 ? 34.344 1.078 -20.118 1.00 83.44 612 ASN A O 1
ATOM 4968 N N . TYR A 1 613 ? 32.364 0.463 -20.974 1.00 79.94 613 TYR A N 1
ATOM 4969 C CA . TYR A 1 613 ? 31.791 1.810 -21.084 1.00 79.94 613 TYR A CA 1
ATOM 4970 C C . TYR A 1 613 ? 31.543 2.485 -19.723 1.00 79.94 613 TYR A C 1
ATOM 4972 O O . TYR A 1 613 ? 31.783 3.687 -19.552 1.00 79.94 613 TYR A O 1
ATOM 4980 N N . LEU A 1 614 ? 31.076 1.717 -18.730 1.00 79.69 614 LEU A N 1
ATOM 4981 C CA . LEU A 1 614 ? 30.940 2.197 -17.355 1.00 79.69 614 LEU A CA 1
ATOM 4982 C C . LEU A 1 614 ? 32.298 2.671 -16.833 1.00 79.69 614 LEU A C 1
ATOM 4984 O O . LEU A 1 614 ? 32.393 3.784 -16.318 1.00 79.69 614 LEU A O 1
ATOM 4988 N N . ASP A 1 615 ? 33.344 1.872 -17.015 1.00 75.62 615 ASP A N 1
ATOM 4989 C CA . ASP A 1 615 ? 34.660 2.146 -16.445 1.00 75.62 615 ASP A CA 1
ATOM 4990 C C . ASP A 1 615 ? 35.456 3.181 -17.284 1.00 75.62 615 ASP A C 1
ATOM 4992 O O . ASP A 1 615 ? 36.210 3.979 -16.721 1.00 75.62 615 ASP A O 1
ATOM 4996 N N . SER A 1 616 ? 35.227 3.274 -18.605 1.00 70.88 616 SER A N 1
ATOM 4997 C CA . SER A 1 616 ? 35.909 4.216 -19.513 1.00 70.88 616 SER A CA 1
ATOM 4998 C C . SER A 1 616 ? 35.345 5.638 -19.513 1.00 70.88 616 SER A C 1
ATOM 5000 O O . SER A 1 616 ? 36.119 6.594 -19.604 1.00 70.88 616 SER A O 1
ATOM 5002 N N . ASP A 1 617 ? 34.022 5.813 -19.447 1.00 63.75 617 ASP A N 1
ATOM 5003 C CA . ASP A 1 617 ? 33.372 7.104 -19.731 1.00 63.75 617 ASP A CA 1
ATOM 5004 C C . ASP A 1 617 ? 32.562 7.657 -18.554 1.00 63.75 617 ASP A C 1
ATOM 5006 O O . ASP A 1 617 ? 32.444 8.880 -18.408 1.00 63.75 617 ASP A O 1
ATOM 5010 N N . ILE A 1 618 ? 32.047 6.778 -17.686 1.00 65.06 618 ILE A N 1
ATOM 5011 C CA . ILE A 1 618 ? 31.222 7.154 -16.530 1.00 65.06 618 ILE A CA 1
ATOM 5012 C C . ILE A 1 618 ? 32.066 7.195 -15.245 1.00 65.06 618 ILE A C 1
ATOM 5014 O O . ILE A 1 618 ? 32.018 8.196 -14.525 1.00 65.06 618 ILE A O 1
ATOM 5018 N N . PHE A 1 619 ? 32.855 6.160 -14.951 1.00 64.56 619 PHE A N 1
ATOM 5019 C CA . PHE A 1 619 ? 33.529 5.935 -13.661 1.00 64.56 619 PHE A CA 1
ATOM 5020 C C . PHE A 1 619 ? 35.054 6.141 -13.668 1.00 64.56 619 PHE A C 1
ATOM 5022 O O . PHE A 1 619 ? 35.723 5.690 -12.747 1.00 64.56 619 PHE A O 1
ATOM 5029 N N . LYS A 1 620 ? 35.602 6.887 -14.635 1.00 67.88 620 LYS A N 1
ATOM 5030 C CA . LYS A 1 620 ? 37.018 7.309 -14.666 1.00 67.88 620 LYS A CA 1
ATOM 5031 C C . LYS A 1 620 ? 37.453 7.994 -13.351 1.00 67.88 620 LYS A C 1
ATOM 5033 O O . LYS A 1 620 ? 37.187 9.184 -13.149 1.00 67.88 620 LYS A O 1
ATOM 5038 N N . LEU A 1 621 ? 38.130 7.241 -12.484 1.00 56.41 621 LEU A N 1
ATOM 5039 C CA . LEU A 1 621 ? 38.704 7.679 -11.208 1.00 56.41 621 LEU A CA 1
ATOM 5040 C C . LEU A 1 621 ? 40.212 7.377 -11.154 1.00 56.41 621 LEU A C 1
ATOM 5042 O O . LEU A 1 621 ? 40.684 6.467 -11.834 1.00 56.41 621 LEU A O 1
ATOM 5046 N N . ASP A 1 622 ? 40.954 8.140 -10.355 1.00 51.03 622 ASP A N 1
ATOM 5047 C CA . ASP A 1 622 ? 42.359 7.880 -10.018 1.00 51.03 622 ASP A CA 1
ATOM 5048 C C . ASP A 1 622 ? 42.516 7.018 -8.750 1.00 51.03 622 ASP A C 1
ATOM 5050 O O . ASP A 1 622 ? 41.540 6.528 -8.176 1.00 51.03 622 ASP A O 1
ATOM 5054 N N . LYS A 1 623 ? 43.770 6.793 -8.332 1.00 40.62 623 LYS A N 1
ATOM 5055 C CA . LYS A 1 623 ? 44.126 5.928 -7.196 1.00 40.62 623 LYS A CA 1
ATOM 5056 C C . LYS A 1 623 ? 43.694 6.493 -5.840 1.00 40.62 623 LYS A C 1
ATOM 5058 O O . LYS A 1 623 ? 43.562 5.720 -4.895 1.00 40.62 623 LYS A O 1
ATOM 5063 N N . GLU A 1 624 ? 43.433 7.795 -5.751 1.00 37.53 624 GLU A N 1
ATOM 5064 C CA . GLU A 1 624 ? 42.900 8.452 -4.556 1.00 37.53 624 GLU A CA 1
ATOM 5065 C C . GLU A 1 624 ? 41.363 8.605 -4.607 1.00 37.53 624 GLU A C 1
ATOM 5067 O O . GLU A 1 624 ? 40.757 9.110 -3.662 1.00 37.53 624 GLU A O 1
ATOM 5072 N N . GLY A 1 625 ? 40.715 8.152 -5.688 1.00 45.59 625 GLY A N 1
ATOM 5073 C CA . GLY A 1 625 ? 39.264 8.223 -5.880 1.00 45.59 625 GLY A CA 1
ATOM 5074 C C . GLY A 1 625 ? 38.753 9.555 -6.442 1.00 45.59 625 GLY A C 1
ATOM 5075 O O . GLY A 1 625 ? 37.539 9.776 -6.476 1.00 45.59 625 GLY A O 1
ATOM 5076 N N . ASN A 1 626 ? 39.634 10.446 -6.911 1.00 45.06 626 ASN A N 1
ATOM 5077 C CA . ASN A 1 626 ? 39.229 11.673 -7.600 1.00 45.06 626 ASN A CA 1
ATOM 5078 C C . ASN A 1 626 ? 38.964 11.395 -9.089 1.00 45.06 626 ASN A C 1
ATOM 5080 O O . ASN A 1 626 ? 39.267 10.328 -9.615 1.00 45.06 626 ASN A O 1
ATOM 5084 N N . LYS A 1 627 ? 38.314 12.333 -9.789 1.00 57.59 627 LYS A N 1
ATOM 5085 C CA . LYS A 1 627 ? 37.858 12.127 -11.176 1.00 57.59 627 LYS A CA 1
ATOM 5086 C C . LYS A 1 627 ? 38.952 12.483 -12.178 1.00 57.59 627 LYS A C 1
ATOM 5088 O O . LYS A 1 627 ? 39.376 13.636 -12.243 1.00 57.59 627 LYS A O 1
ATOM 5093 N N . LEU A 1 628 ? 39.316 11.527 -13.030 1.00 57.00 628 LEU A N 1
ATOM 5094 C CA . LEU A 1 628 ? 40.285 11.744 -14.106 1.00 57.00 628 LEU A CA 1
ATOM 5095 C C . LEU A 1 628 ? 39.748 12.712 -15.175 1.00 57.00 628 LEU A C 1
ATOM 5097 O O . LEU A 1 628 ? 38.564 12.698 -15.529 1.00 57.00 628 LEU A O 1
ATOM 5101 N N . LYS A 1 629 ? 40.649 13.523 -15.746 1.00 49.25 629 LYS A N 1
ATOM 5102 C CA . LYS A 1 629 ? 40.343 14.398 -16.890 1.00 49.25 629 LYS A CA 1
ATOM 5103 C C . LYS A 1 629 ? 39.859 13.562 -18.087 1.00 49.25 629 LYS A C 1
ATOM 5105 O O . LYS A 1 629 ? 40.452 12.539 -18.416 1.00 49.25 629 LYS A O 1
ATOM 5110 N N . GLY A 1 630 ? 38.805 14.029 -18.760 1.00 53.81 630 GLY A N 1
ATOM 5111 C CA . GLY A 1 630 ? 38.280 13.408 -19.986 1.00 53.81 630 GLY A CA 1
ATOM 5112 C C . GLY A 1 630 ? 37.126 12.410 -19.808 1.00 53.81 630 GLY A C 1
ATOM 5113 O O . GLY A 1 630 ? 36.828 11.672 -20.742 1.00 53.81 630 GLY A O 1
ATOM 5114 N N . ALA A 1 631 ? 36.465 12.361 -18.648 1.00 57.88 631 ALA A N 1
ATOM 5115 C CA . ALA A 1 631 ? 35.190 11.648 -18.495 1.00 57.88 631 ALA A CA 1
ATOM 5116 C C . ALA A 1 631 ? 34.001 12.487 -19.016 1.00 57.88 631 ALA A C 1
ATOM 5118 O O . ALA A 1 631 ? 33.983 13.710 -18.848 1.00 57.88 631 ALA A O 1
ATOM 5119 N N . ARG A 1 632 ? 32.964 11.850 -19.588 1.00 63.59 632 ARG A N 1
ATOM 5120 C CA . ARG A 1 632 ? 31.757 12.539 -20.102 1.00 63.59 632 ARG A CA 1
ATOM 5121 C C . ARG A 1 632 ? 30.805 12.941 -18.966 1.00 63.59 632 ARG A C 1
ATOM 5123 O O . ARG A 1 632 ? 29.693 12.426 -18.840 1.00 63.59 632 ARG A O 1
ATOM 5130 N N . HIS A 1 633 ? 31.246 13.874 -18.117 1.00 70.44 633 HIS A N 1
ATOM 5131 C CA . HIS A 1 633 ? 30.500 14.339 -16.940 1.00 70.44 633 HIS A CA 1
ATOM 5132 C C . HIS A 1 633 ? 29.081 14.815 -17.270 1.00 70.44 633 HIS A C 1
ATOM 5134 O O . HIS A 1 633 ? 28.159 14.504 -16.521 1.00 70.44 633 HIS A O 1
ATOM 5140 N N . ASP A 1 634 ? 28.899 15.519 -18.389 1.00 73.06 634 ASP A N 1
ATOM 5141 C CA . ASP A 1 634 ? 27.596 16.014 -18.840 1.00 73.06 634 ASP A CA 1
ATOM 5142 C C . ASP A 1 634 ? 26.591 14.869 -19.045 1.00 73.06 634 ASP A C 1
ATOM 5144 O O . ASP A 1 634 ? 25.539 14.846 -18.402 1.00 73.06 634 ASP A O 1
ATOM 5148 N N . PHE A 1 635 ? 26.948 13.854 -19.836 1.00 77.25 635 PHE A N 1
ATOM 5149 C CA . PHE A 1 635 ? 26.077 12.703 -20.075 1.00 77.25 635 PHE A CA 1
ATOM 5150 C C . PHE A 1 635 ? 25.867 11.846 -18.812 1.00 77.25 635 PHE A C 1
ATOM 5152 O O . PHE A 1 635 ? 24.736 11.467 -18.498 1.00 77.25 635 PHE A O 1
ATOM 5159 N N . ARG A 1 636 ? 26.916 11.627 -18.000 1.00 77.75 636 ARG A N 1
ATOM 5160 C CA . ARG A 1 636 ? 26.791 10.967 -16.683 1.00 77.75 636 ARG A CA 1
ATOM 5161 C C . ARG A 1 636 ? 25.780 11.687 -15.785 1.00 77.75 636 ARG A C 1
ATOM 5163 O O . ARG A 1 636 ? 24.940 11.037 -15.163 1.00 77.75 636 ARG A O 1
ATOM 5170 N N . ASN A 1 637 ? 25.850 13.016 -15.713 1.00 80.19 637 ASN A N 1
ATOM 5171 C CA . ASN A 1 637 ? 24.941 13.836 -14.912 1.00 80.19 637 ASN A CA 1
ATOM 5172 C C . ASN A 1 637 ? 23.517 13.836 -15.489 1.00 80.19 637 ASN A C 1
ATOM 5174 O O . ASN A 1 637 ? 22.552 13.817 -14.725 1.00 80.19 637 ASN A O 1
ATOM 5178 N N . PHE A 1 638 ? 23.374 13.811 -16.815 1.00 84.12 638 PHE A N 1
ATOM 5179 C CA . PHE A 1 638 ? 22.089 13.696 -17.501 1.00 84.12 638 PHE A CA 1
ATOM 5180 C C . PHE A 1 638 ? 21.373 12.382 -17.145 1.00 84.12 638 PHE A C 1
ATOM 5182 O O . PHE A 1 638 ? 20.243 12.419 -16.654 1.00 84.12 638 PHE A O 1
ATOM 5189 N N . ILE A 1 639 ? 22.043 11.232 -17.276 1.00 85.69 639 ILE A N 1
ATOM 5190 C CA . ILE A 1 639 ? 21.493 9.923 -16.878 1.00 85.69 639 ILE A CA 1
ATOM 5191 C C . ILE A 1 639 ? 21.213 9.869 -15.368 1.00 85.69 639 ILE A C 1
ATOM 5193 O O . ILE A 1 639 ? 20.144 9.414 -14.948 1.00 85.69 639 ILE A O 1
ATOM 5197 N N . ALA A 1 640 ? 22.118 10.399 -14.536 1.00 84.00 640 ALA A N 1
ATOM 5198 C CA . ALA A 1 640 ? 21.924 10.446 -13.087 1.00 84.00 640 ALA A CA 1
ATOM 5199 C C . ALA A 1 640 ? 20.665 11.234 -12.683 1.00 84.00 640 ALA A C 1
ATOM 5201 O O . ALA A 1 640 ? 19.929 10.810 -11.791 1.00 84.00 640 ALA A O 1
ATOM 5202 N N . ASN A 1 641 ? 20.416 12.378 -13.324 1.00 85.50 641 ASN A N 1
ATOM 5203 C CA . ASN A 1 641 ? 19.310 13.267 -12.976 1.00 85.50 641 ASN A CA 1
ATOM 5204 C C . ASN A 1 641 ? 17.969 12.832 -13.581 1.00 85.50 641 ASN A C 1
ATOM 5206 O O . ASN A 1 641 ? 16.957 12.914 -12.889 1.00 85.50 641 ASN A O 1
ATOM 5210 N N . ASN A 1 642 ? 17.956 12.352 -14.827 1.00 88.44 642 ASN A N 1
ATOM 5211 C CA . ASN A 1 642 ? 16.717 12.084 -15.564 1.00 88.44 642 ASN A CA 1
ATOM 5212 C C . ASN A 1 642 ? 16.254 10.621 -15.479 1.00 88.44 642 ASN A C 1
ATOM 5214 O O . ASN A 1 642 ? 15.051 10.365 -15.491 1.00 88.44 642 ASN A O 1
ATOM 5218 N N . VAL A 1 643 ? 17.186 9.670 -15.334 1.00 90.56 643 VAL A N 1
ATOM 5219 C CA . VAL A 1 643 ? 16.872 8.244 -15.150 1.00 90.56 643 VAL A CA 1
ATOM 5220 C C . VAL A 1 643 ? 17.025 7.852 -13.682 1.00 90.56 643 VAL A C 1
ATOM 5222 O O . VAL A 1 643 ? 16.032 7.584 -13.015 1.00 90.56 643 VAL A O 1
ATOM 5225 N N . ILE A 1 644 ? 18.241 7.878 -13.129 1.00 87.75 644 ILE A N 1
ATOM 5226 C CA . ILE A 1 644 ? 18.540 7.219 -11.840 1.00 87.75 644 ILE A CA 1
ATOM 5227 C C . ILE A 1 644 ? 17.820 7.873 -10.644 1.00 87.75 644 ILE A C 1
ATOM 5229 O O . ILE A 1 644 ? 17.367 7.182 -9.726 1.00 87.75 644 ILE A O 1
ATOM 5233 N N . LYS A 1 645 ? 17.667 9.203 -10.641 1.00 85.62 645 LYS A N 1
ATOM 5234 C CA . LYS A 1 645 ? 16.887 9.920 -9.613 1.00 85.62 645 LYS A CA 1
ATOM 5235 C C . LYS A 1 645 ? 15.367 9.810 -9.797 1.00 85.62 645 LYS A C 1
ATOM 5237 O O . LYS A 1 645 ? 14.642 10.131 -8.857 1.00 85.62 645 LYS A O 1
ATOM 5242 N N . SER A 1 646 ? 14.874 9.333 -10.943 1.00 88.62 646 SER A N 1
ATOM 5243 C CA . SER A 1 646 ? 13.439 9.168 -11.196 1.00 88.62 646 SER A CA 1
ATOM 5244 C C . SER A 1 646 ? 12.846 8.076 -10.304 1.00 88.62 646 SER A C 1
ATOM 5246 O O . SER A 1 646 ? 13.284 6.925 -10.334 1.00 88.62 646 SER A O 1
ATOM 5248 N N . SER A 1 647 ? 11.801 8.404 -9.537 1.00 86.75 647 SER A N 1
ATOM 5249 C CA . SER A 1 647 ? 11.065 7.413 -8.735 1.00 86.75 647 SER A CA 1
ATOM 5250 C C . SER A 1 647 ? 10.463 6.305 -9.603 1.00 86.75 647 SER A C 1
ATOM 5252 O O . SER A 1 647 ? 10.424 5.155 -9.180 1.00 86.75 647 SER A O 1
ATOM 5254 N N . ARG A 1 648 ? 10.083 6.621 -10.850 1.00 91.75 648 ARG A N 1
ATOM 5255 C CA . ARG A 1 648 ? 9.608 5.644 -11.840 1.00 91.75 648 ARG A CA 1
ATOM 5256 C C . ARG A 1 648 ? 10.675 4.600 -12.160 1.00 91.75 648 ARG A C 1
ATOM 5258 O O . ARG A 1 648 ? 10.389 3.413 -12.094 1.00 91.75 648 ARG A O 1
ATOM 5265 N N . PHE A 1 649 ? 11.908 5.026 -12.443 1.00 92.19 649 PHE A N 1
ATOM 5266 C CA . PHE A 1 649 ? 13.019 4.106 -12.703 1.00 92.19 649 PHE A CA 1
ATOM 5267 C C . PHE A 1 649 ? 13.339 3.248 -11.473 1.00 92.19 649 PHE A C 1
ATOM 5269 O O . PHE A 1 649 ? 13.455 2.033 -11.596 1.00 92.19 649 PHE A O 1
ATOM 5276 N N . LYS A 1 650 ? 13.388 3.851 -10.276 1.00 88.81 650 LYS A N 1
ATOM 5277 C CA . LYS A 1 650 ? 13.595 3.119 -9.012 1.00 88.81 650 LYS A CA 1
ATOM 5278 C C . LYS A 1 650 ? 12.519 2.061 -8.752 1.00 88.81 650 LYS A C 1
ATOM 5280 O O . LYS A 1 650 ? 12.848 0.966 -8.312 1.00 88.81 650 LYS A O 1
ATOM 5285 N N . TYR A 1 651 ? 11.258 2.369 -9.052 1.00 91.25 651 TYR A N 1
ATOM 5286 C CA . TYR A 1 651 ? 10.150 1.413 -8.997 1.00 91.25 651 TYR A CA 1
ATOM 5287 C C . TYR A 1 651 ? 10.373 0.244 -9.965 1.00 91.25 651 TYR A C 1
ATOM 5289 O O . TYR A 1 651 ? 10.298 -0.923 -9.588 1.00 91.25 651 TYR A O 1
ATOM 5297 N N . LEU A 1 652 ? 10.708 0.576 -11.213 1.00 92.31 652 LEU A N 1
ATOM 5298 C CA . LEU A 1 652 ? 10.905 -0.379 -12.294 1.00 92.31 652 LEU A CA 1
ATOM 5299 C C . LEU A 1 652 ? 12.037 -1.374 -11.998 1.00 92.31 652 LEU A C 1
ATOM 5301 O O . LEU A 1 652 ? 11.814 -2.573 -12.130 1.00 92.31 652 LEU A O 1
ATOM 5305 N N . VAL A 1 653 ? 13.204 -0.915 -11.528 1.00 89.69 653 VAL A N 1
ATOM 5306 C CA . VAL A 1 653 ? 14.345 -1.808 -11.222 1.00 89.69 653 VAL A CA 1
ATOM 5307 C C . VAL A 1 653 ? 14.203 -2.601 -9.917 1.00 89.69 653 VAL A C 1
ATOM 5309 O O . VAL A 1 653 ? 14.940 -3.565 -9.718 1.00 89.69 653 VAL A O 1
ATOM 5312 N N . LYS A 1 654 ? 13.261 -2.238 -9.032 1.00 89.75 654 LYS A N 1
ATOM 5313 C CA . LYS A 1 654 ? 12.880 -3.072 -7.878 1.00 89.75 654 LYS A CA 1
ATOM 5314 C C . LYS A 1 654 ? 11.993 -4.248 -8.299 1.00 89.75 654 LYS A C 1
ATOM 5316 O O . LYS A 1 654 ? 12.230 -5.369 -7.860 1.00 89.75 654 LYS A O 1
ATOM 5321 N N . TYR A 1 655 ? 11.001 -4.005 -9.159 1.00 89.69 655 TYR A N 1
ATOM 5322 C CA . TYR A 1 655 ? 9.968 -4.989 -9.514 1.00 89.69 655 TYR A CA 1
ATOM 5323 C C . TYR A 1 655 ? 10.220 -5.786 -10.810 1.00 89.69 655 TYR A C 1
ATOM 5325 O O . TYR A 1 655 ? 9.556 -6.799 -11.030 1.00 89.69 655 TYR A O 1
ATOM 5333 N N . SER A 1 656 ? 11.128 -5.359 -11.691 1.00 88.56 656 SER A N 1
ATOM 5334 C CA . SER A 1 656 ? 11.416 -6.051 -12.957 1.00 88.56 656 SER A CA 1
ATOM 5335 C C . SER A 1 656 ? 12.864 -5.830 -13.417 1.00 88.56 656 SER A C 1
ATOM 5337 O O . SER A 1 656 ? 13.563 -4.943 -12.930 1.00 88.56 656 SER A O 1
ATOM 5339 N N . SER A 1 657 ? 13.340 -6.632 -14.374 1.00 86.00 657 SER A N 1
ATOM 5340 C CA . SER A 1 657 ? 14.654 -6.457 -15.005 1.00 86.00 657 SER A CA 1
ATOM 5341 C C . SER A 1 657 ? 14.593 -5.465 -16.174 1.00 86.00 657 SER A C 1
ATOM 5343 O O . SER A 1 657 ? 13.639 -5.473 -16.956 1.00 86.00 657 SER A O 1
ATOM 5345 N N . ALA A 1 658 ? 15.619 -4.617 -16.330 1.00 86.44 658 ALA A N 1
ATOM 5346 C CA . ALA A 1 658 ? 15.745 -3.720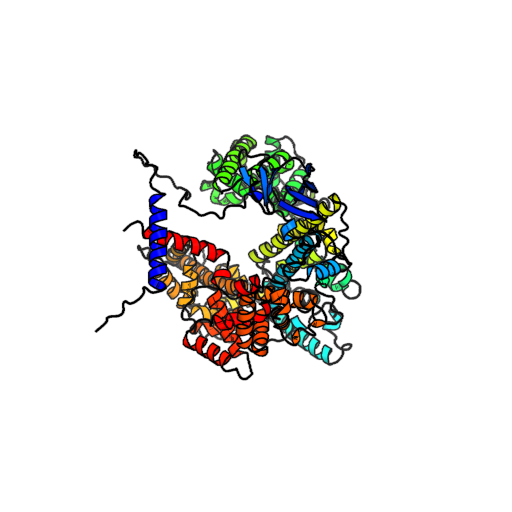 -17.490 1.00 86.44 658 ALA A CA 1
ATOM 5347 C C . ALA A 1 658 ? 15.716 -4.506 -18.815 1.00 86.44 658 ALA A C 1
ATOM 5349 O O . ALA A 1 658 ? 15.045 -4.117 -19.769 1.00 86.44 658 ALA A O 1
ATOM 5350 N N . ASP A 1 659 ? 16.356 -5.674 -18.796 1.00 82.38 659 ASP A N 1
ATOM 5351 C CA . ASP A 1 659 ? 16.490 -6.659 -19.871 1.00 82.38 659 ASP A CA 1
ATOM 5352 C C . ASP A 1 659 ? 15.135 -7.283 -20.289 1.00 82.38 659 ASP A C 1
ATOM 5354 O O . ASP A 1 659 ? 14.960 -7.724 -21.425 1.00 82.38 659 ASP A O 1
ATOM 5358 N N . GLY A 1 660 ? 14.153 -7.313 -19.378 1.00 83.75 660 GLY A N 1
ATOM 5359 C CA . GLY A 1 660 ? 12.768 -7.696 -19.668 1.00 83.75 660 GLY A CA 1
ATOM 5360 C C . GLY A 1 660 ? 11.899 -6.513 -20.106 1.00 83.75 660 GLY A C 1
ATOM 5361 O O . GLY A 1 660 ? 11.077 -6.653 -21.011 1.00 83.75 660 GLY A O 1
ATOM 5362 N N . MET A 1 661 ? 12.093 -5.338 -19.497 1.00 88.19 661 MET A N 1
ATOM 5363 C CA . MET A 1 661 ? 11.273 -4.143 -19.744 1.00 88.19 661 MET A CA 1
ATOM 5364 C C . MET A 1 661 ? 11.505 -3.517 -21.120 1.00 88.19 661 MET A C 1
ATOM 5366 O O . MET A 1 661 ? 10.536 -3.109 -21.756 1.00 88.19 661 MET A O 1
ATOM 5370 N N . ILE A 1 662 ? 12.748 -3.505 -21.616 1.00 90.12 662 ILE A N 1
ATOM 5371 C CA . ILE A 1 662 ? 13.095 -3.020 -22.965 1.00 90.12 662 ILE A CA 1
ATOM 5372 C C . ILE A 1 662 ? 12.232 -3.671 -24.063 1.00 90.12 662 ILE A C 1
ATOM 5374 O O . ILE A 1 662 ? 11.792 -3.001 -24.993 1.00 90.12 662 ILE A O 1
ATOM 5378 N N . LYS A 1 663 ? 11.883 -4.957 -23.915 1.00 91.25 663 LYS A N 1
ATOM 5379 C CA . LYS A 1 663 ? 11.054 -5.701 -24.878 1.00 91.25 663 LYS A CA 1
ATOM 5380 C C . LYS A 1 663 ? 9.655 -5.088 -25.043 1.00 91.25 663 LYS A C 1
ATOM 5382 O O . LYS A 1 663 ? 9.089 -5.141 -26.132 1.00 91.25 663 LYS A O 1
ATOM 5387 N N . LEU A 1 664 ? 9.109 -4.455 -23.999 1.00 92.44 664 LEU A N 1
ATOM 5388 C CA . LEU A 1 664 ? 7.796 -3.794 -24.031 1.00 92.44 664 LEU A CA 1
ATOM 5389 C C . LEU A 1 664 ? 7.774 -2.577 -24.968 1.00 92.44 664 LEU A C 1
ATOM 5391 O O . LEU A 1 664 ? 6.737 -2.292 -25.565 1.00 92.44 664 LEU A O 1
ATOM 5395 N N . LYS A 1 665 ? 8.923 -1.909 -25.141 1.00 90.12 665 LYS A N 1
ATOM 5396 C CA . LYS A 1 665 ? 9.115 -0.744 -26.020 1.00 90.12 665 LYS A CA 1
ATOM 5397 C C . LYS A 1 665 ? 8.788 -1.046 -27.492 1.00 90.12 665 LYS A C 1
ATOM 5399 O O . LYS A 1 665 ? 8.467 -0.146 -28.256 1.00 90.12 665 LYS A O 1
ATOM 5404 N N . THR A 1 666 ? 8.844 -2.319 -27.888 1.00 89.62 666 THR A N 1
ATOM 5405 C CA . THR A 1 666 ? 8.594 -2.766 -29.269 1.00 89.62 666 THR A CA 1
ATOM 5406 C C . THR A 1 666 ? 7.113 -2.823 -29.664 1.00 89.62 666 THR A C 1
ATOM 5408 O O . THR A 1 666 ? 6.817 -2.948 -30.849 1.00 89.62 666 THR A O 1
ATOM 5411 N N . ASN A 1 667 ? 6.169 -2.745 -28.712 1.00 93.81 667 ASN A N 1
ATOM 5412 C CA . ASN A 1 667 ? 4.737 -2.861 -29.003 1.00 93.81 667 ASN A CA 1
ATOM 5413 C C . ASN A 1 667 ? 4.010 -1.510 -28.871 1.00 93.81 667 ASN A C 1
ATOM 5415 O O . ASN A 1 667 ? 3.538 -1.131 -27.797 1.00 93.81 667 ASN A O 1
ATOM 5419 N N . GLU A 1 668 ? 3.839 -0.825 -30.002 1.00 93.56 668 GLU A N 1
ATOM 5420 C CA . GLU A 1 668 ? 3.116 0.451 -30.101 1.00 93.56 668 GLU A CA 1
ATOM 5421 C C . GLU A 1 668 ? 1.655 0.374 -29.646 1.00 93.56 668 GLU A C 1
ATOM 5423 O O . GLU A 1 668 ? 1.135 1.352 -29.120 1.00 93.56 668 GLU A O 1
ATOM 5428 N N . LYS A 1 669 ? 0.984 -0.778 -29.776 1.00 92.94 669 LYS A N 1
ATOM 5429 C CA . LYS A 1 669 ? -0.403 -0.935 -29.305 1.00 92.94 669 LYS A CA 1
ATOM 5430 C C . LYS A 1 669 ? -0.487 -0.987 -27.784 1.00 92.94 669 LYS A C 1
ATOM 5432 O O . LYS A 1 669 ? -1.428 -0.447 -27.208 1.00 92.94 669 LYS A O 1
ATOM 5437 N N . LEU A 1 670 ? 0.495 -1.611 -27.133 1.00 94.75 670 LEU A N 1
ATOM 5438 C CA . LEU A 1 670 ? 0.629 -1.589 -25.677 1.00 94.75 670 LEU A CA 1
ATOM 5439 C C . LEU A 1 670 ? 0.943 -0.168 -25.191 1.00 94.75 670 LEU A C 1
ATOM 5441 O O . LEU A 1 670 ? 0.298 0.298 -24.256 1.00 94.75 670 LEU A O 1
ATOM 5445 N N . ILE A 1 671 ? 1.869 0.533 -25.854 1.00 95.75 671 ILE A N 1
ATOM 5446 C CA . ILE A 1 671 ? 2.215 1.929 -25.545 1.00 95.75 671 ILE A CA 1
ATOM 5447 C C . ILE A 1 671 ? 0.993 2.845 -25.720 1.00 95.75 671 ILE A C 1
ATOM 5449 O O . ILE A 1 671 ? 0.613 3.542 -24.780 1.00 95.75 671 ILE A O 1
ATOM 5453 N N . GLY A 1 672 ? 0.322 2.786 -26.872 1.00 95.38 672 GLY A N 1
ATOM 5454 C CA . GLY A 1 672 ? -0.862 3.588 -27.178 1.00 95.38 672 GLY A CA 1
ATOM 5455 C C . GLY A 1 672 ? -2.033 3.326 -26.227 1.00 95.38 672 GLY A C 1
ATOM 5456 O O . GLY A 1 672 ? -2.683 4.272 -25.790 1.00 95.38 672 GLY A O 1
ATOM 5457 N N . PHE A 1 673 ? -2.245 2.071 -25.809 1.00 95.00 673 PHE A N 1
ATOM 5458 C CA . PHE A 1 673 ? -3.206 1.732 -24.753 1.00 95.00 673 PHE A CA 1
ATOM 5459 C C . PHE A 1 673 ? -2.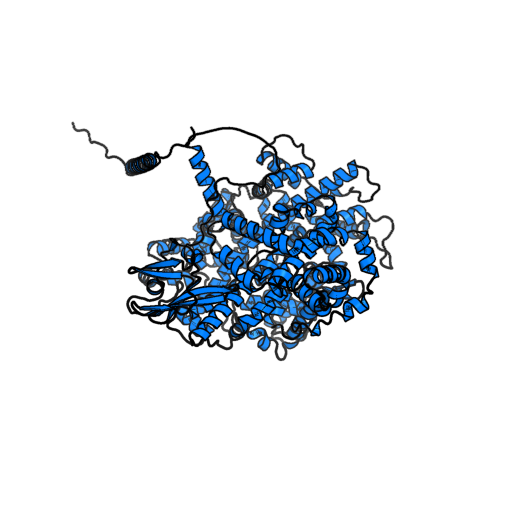877 2.421 -23.416 1.00 95.00 673 PHE A C 1
ATOM 5461 O O . PHE A 1 673 ? -3.792 2.865 -22.724 1.00 95.00 673 PHE A O 1
ATOM 5468 N N . VAL A 1 674 ? -1.596 2.551 -23.046 1.00 95.31 674 VAL A N 1
ATOM 5469 C CA . VAL A 1 674 ? -1.203 3.285 -21.830 1.00 95.31 674 VAL A CA 1
ATOM 5470 C C . VAL A 1 674 ? -1.455 4.783 -21.979 1.00 95.31 674 VAL A C 1
ATOM 5472 O O . VAL A 1 674 ? -2.005 5.400 -21.066 1.00 95.31 674 VAL A O 1
ATOM 5475 N N . LEU A 1 675 ? -1.065 5.362 -23.119 1.00 95.56 675 LEU A N 1
ATOM 5476 C CA . LEU A 1 675 ? -1.215 6.793 -23.389 1.00 95.56 675 LEU A CA 1
ATOM 5477 C C . LEU A 1 675 ? -2.691 7.212 -23.472 1.00 95.56 675 LEU A C 1
ATOM 5479 O O . LEU A 1 675 ? -3.050 8.267 -22.959 1.00 95.56 675 LEU A O 1
ATOM 5483 N N . ASP A 1 676 ? -3.576 6.369 -24.011 1.00 93.38 676 ASP A N 1
ATOM 5484 C CA . ASP A 1 676 ? -5.016 6.646 -24.028 1.00 93.38 676 ASP A CA 1
ATOM 5485 C C . ASP A 1 676 ? -5.608 6.846 -22.621 1.00 93.38 676 ASP A C 1
ATOM 5487 O O . ASP A 1 676 ? -6.496 7.681 -22.438 1.00 93.38 676 ASP A O 1
ATOM 5491 N N . LYS A 1 677 ? -5.088 6.145 -21.603 1.00 90.62 677 LYS A N 1
ATOM 5492 C CA . LYS A 1 677 ? -5.548 6.282 -20.208 1.00 90.62 677 LYS A CA 1
ATOM 5493 C C . LYS A 1 677 ? -4.983 7.506 -19.479 1.00 90.62 677 LYS A C 1
ATOM 5495 O O . LYS A 1 677 ? -5.211 7.643 -18.276 1.00 90.62 677 LYS A O 1
ATOM 5500 N N . LEU A 1 678 ? -4.274 8.397 -20.174 1.00 90.62 678 LEU A N 1
ATOM 5501 C CA . LEU A 1 678 ? -3.869 9.699 -19.646 1.00 90.62 678 LEU A CA 1
ATOM 5502 C C . LEU A 1 678 ? -4.898 10.792 -19.988 1.00 90.62 678 LEU A C 1
ATOM 5504 O O . LEU A 1 678 ? -5.563 10.713 -21.024 1.00 90.62 678 LEU A O 1
ATOM 5508 N N . PRO A 1 679 ? -5.007 11.847 -19.156 1.00 90.69 679 PRO A N 1
ATOM 5509 C CA . PRO A 1 679 ? -5.733 13.057 -19.522 1.00 90.69 679 PRO A CA 1
ATOM 5510 C C . PRO A 1 679 ? -5.169 13.671 -20.808 1.00 90.69 679 PRO A C 1
ATOM 5512 O O . PRO A 1 679 ? -3.955 13.723 -20.997 1.00 90.69 679 PRO A O 1
ATOM 5515 N N . GLU A 1 680 ? -6.049 14.196 -21.654 1.00 88.56 680 GLU A N 1
ATOM 5516 C CA . GLU A 1 680 ? -5.692 14.859 -22.915 1.00 88.56 680 GLU A CA 1
ATOM 5517 C C . GLU A 1 680 ? -4.681 15.995 -22.700 1.00 88.56 680 GLU A C 1
ATOM 5519 O O . GLU A 1 680 ? -3.587 15.954 -23.250 1.00 88.56 680 GLU A O 1
ATOM 5524 N N . THR A 1 681 ? -4.932 16.871 -21.723 1.00 89.38 681 THR A N 1
ATOM 5525 C CA . THR A 1 681 ? -4.009 17.950 -21.317 1.00 89.38 681 THR A CA 1
ATOM 5526 C C . THR A 1 681 ? -2.642 17.476 -20.800 1.00 89.38 681 THR A C 1
ATOM 5528 O O . THR A 1 681 ? -1.733 18.289 -20.626 1.00 89.38 681 THR A O 1
ATOM 5531 N N . GLN A 1 682 ? -2.467 16.178 -20.523 1.00 91.56 682 GLN A N 1
ATOM 5532 C CA . GLN A 1 682 ? -1.163 15.574 -20.241 1.00 91.56 682 GLN A CA 1
ATOM 5533 C C . GLN A 1 682 ? -0.509 15.006 -21.511 1.00 91.56 682 GLN A C 1
ATOM 5535 O O . GLN A 1 682 ? 0.711 15.100 -21.635 1.00 91.56 682 GLN A O 1
ATOM 5540 N N . ILE A 1 683 ? -1.288 14.459 -22.451 1.00 92.62 683 ILE A N 1
ATOM 5541 C CA . ILE A 1 683 ? -0.810 14.073 -23.788 1.00 92.62 683 ILE A CA 1
ATOM 5542 C C . ILE A 1 683 ? -0.305 15.297 -24.549 1.00 92.62 683 ILE A C 1
ATOM 5544 O O . ILE A 1 683 ? 0.800 15.246 -25.077 1.00 92.62 683 ILE A O 1
ATOM 5548 N N . ASP A 1 684 ? -1.044 16.404 -24.522 1.00 89.69 684 ASP A N 1
ATOM 5549 C CA . ASP A 1 684 ? -0.690 17.646 -25.218 1.00 89.69 684 ASP A CA 1
ATOM 5550 C C . ASP A 1 684 ? 0.667 18.178 -24.742 1.00 89.69 684 ASP A C 1
ATOM 5552 O O . ASP A 1 684 ? 1.595 18.335 -25.531 1.00 89.69 684 ASP A O 1
ATOM 5556 N N . ARG A 1 685 ? 0.847 18.302 -23.420 1.00 90.44 685 ARG A N 1
ATOM 5557 C CA . ARG A 1 685 ? 2.123 18.709 -22.807 1.00 90.44 685 ARG A CA 1
ATOM 5558 C C . ARG A 1 685 ? 3.277 17.767 -23.145 1.00 90.44 685 ARG A C 1
ATOM 5560 O O . ARG A 1 685 ? 4.418 18.216 -23.246 1.00 90.44 685 ARG A O 1
ATOM 5567 N N . TYR A 1 686 ? 3.026 16.463 -23.278 1.00 93.12 686 TYR A N 1
ATOM 5568 C CA . TYR A 1 686 ? 4.055 15.510 -23.703 1.00 93.12 686 TYR A CA 1
ATOM 5569 C C . TYR A 1 686 ? 4.378 15.637 -25.194 1.00 93.12 686 TYR A C 1
ATOM 5571 O O . TYR A 1 686 ? 5.544 15.545 -25.562 1.00 93.12 686 TYR A O 1
ATOM 5579 N N . TYR A 1 687 ? 3.375 15.882 -26.033 1.00 91.38 687 TYR A N 1
ATOM 5580 C CA . TYR A 1 687 ? 3.518 16.104 -27.467 1.00 91.38 687 TYR A CA 1
ATOM 5581 C C . TYR A 1 687 ? 4.337 17.378 -27.750 1.00 91.38 687 TYR A C 1
ATOM 5583 O O . TYR A 1 687 ? 5.349 17.312 -28.448 1.00 91.38 687 TYR A O 1
ATOM 5591 N N . GLU A 1 688 ? 3.997 18.488 -27.088 1.00 90.06 688 GLU A N 1
ATOM 5592 C CA . GLU A 1 688 ? 4.758 19.745 -27.095 1.00 90.06 688 GLU A CA 1
ATOM 5593 C C . GLU A 1 688 ? 6.199 19.555 -26.603 1.00 90.06 688 GLU A C 1
ATOM 5595 O O . GLU A 1 688 ? 7.155 19.880 -27.307 1.00 90.06 688 GLU A O 1
ATOM 5600 N N . SER A 1 689 ? 6.383 19.000 -25.398 1.00 91.31 689 SER A N 1
ATOM 5601 C CA . SER A 1 689 ? 7.716 18.898 -24.784 1.00 91.31 689 SER A CA 1
ATOM 5602 C C . SER A 1 689 ? 8.635 17.864 -25.444 1.00 91.31 689 SER A C 1
ATOM 5604 O O . SER A 1 689 ? 9.850 17.969 -25.297 1.00 91.31 689 SER A O 1
ATOM 5606 N N . CYS A 1 690 ? 8.102 16.914 -26.222 1.00 91.56 690 CYS A N 1
ATOM 5607 C CA . CYS A 1 690 ? 8.900 16.049 -27.100 1.00 91.56 690 CYS A CA 1
ATOM 5608 C C . CYS A 1 690 ? 9.272 16.718 -28.442 1.00 91.56 690 CYS A C 1
ATOM 5610 O O . CYS A 1 690 ? 9.951 16.095 -29.260 1.00 91.56 690 CYS A O 1
ATOM 5612 N N . GLY A 1 691 ? 8.872 17.974 -28.672 1.00 85.44 691 GLY A N 1
ATOM 5613 C CA . GLY A 1 691 ? 9.203 18.740 -29.873 1.00 85.44 691 GLY A CA 1
ATOM 5614 C C . GLY A 1 691 ? 8.518 18.201 -31.128 1.00 85.44 691 GLY A C 1
ATOM 5615 O O . GLY A 1 691 ? 9.206 17.880 -32.099 1.00 85.44 691 GLY A O 1
ATOM 5616 N N . LEU A 1 692 ? 7.188 18.057 -31.074 1.00 85.00 692 LEU A N 1
ATOM 5617 C CA . LEU A 1 692 ? 6.324 17.675 -32.196 1.00 85.00 692 LEU A CA 1
ATOM 5618 C C . LEU A 1 692 ? 5.394 18.841 -32.571 1.00 85.00 692 LEU A C 1
ATOM 5620 O O . LEU A 1 692 ? 4.847 19.503 -31.691 1.00 85.00 692 LEU A O 1
ATOM 5624 N N . ASP A 1 693 ? 5.191 19.076 -33.872 1.00 78.50 693 ASP A N 1
ATOM 5625 C CA . ASP A 1 693 ? 4.488 20.271 -34.361 1.00 78.50 693 ASP A CA 1
ATOM 5626 C C . ASP A 1 693 ? 3.039 20.363 -33.880 1.00 78.50 693 ASP A C 1
ATOM 5628 O O . ASP A 1 693 ? 2.218 19.469 -34.133 1.00 78.50 693 ASP A O 1
ATOM 5632 N N . ASN A 1 694 ? 2.735 21.486 -33.225 1.00 66.69 694 ASN A N 1
ATOM 5633 C CA . ASN A 1 694 ? 1.536 21.719 -32.416 1.00 66.69 694 ASN A CA 1
ATOM 5634 C C . ASN A 1 694 ? 0.283 22.086 -33.238 1.00 66.69 694 ASN A C 1
ATOM 5636 O O . ASN A 1 694 ? -0.563 22.867 -32.806 1.00 66.69 694 ASN A O 1
ATOM 5640 N N . ALA A 1 695 ? 0.165 21.525 -34.443 1.00 68.44 695 ALA A N 1
ATOM 5641 C CA . ALA A 1 695 ? -1.035 21.638 -35.261 1.00 68.44 695 ALA A CA 1
ATOM 5642 C C . ALA A 1 695 ? -2.266 21.053 -34.537 1.00 68.44 695 ALA A C 1
ATOM 5644 O O . ALA A 1 695 ? -2.153 20.203 -33.641 1.00 68.44 695 ALA A O 1
ATOM 5645 N N . VAL A 1 696 ? -3.461 21.480 -34.959 1.00 65.12 696 VAL A N 1
ATOM 5646 C CA . VAL A 1 696 ? -4.730 20.908 -34.485 1.00 65.12 696 VAL A CA 1
ATOM 5647 C C . VAL A 1 696 ? -4.823 19.467 -34.993 1.00 65.12 696 VAL A C 1
ATOM 5649 O O . VAL A 1 696 ? -5.026 19.218 -36.178 1.00 65.12 696 VAL A O 1
ATOM 5652 N N . VAL A 1 697 ? -4.588 18.518 -34.088 1.00 68.75 697 VAL A N 1
ATOM 5653 C CA . VAL A 1 697 ? -4.385 17.093 -34.371 1.00 68.75 697 VAL A CA 1
ATOM 5654 C C . VAL A 1 697 ? -5.084 16.294 -33.274 1.00 68.75 697 VAL A C 1
ATOM 5656 O O . VAL A 1 697 ? -4.862 16.561 -32.095 1.00 68.75 697 VAL A O 1
ATOM 5659 N N . ASP A 1 698 ? -5.908 15.319 -33.665 1.00 85.50 698 ASP A N 1
ATOM 5660 C CA . ASP A 1 698 ? -6.675 14.469 -32.744 1.00 85.50 698 ASP A CA 1
ATOM 5661 C C . ASP A 1 698 ? -5.788 13.732 -31.721 1.00 85.50 698 ASP A C 1
ATOM 5663 O O . ASP A 1 698 ? -4.657 13.326 -32.020 1.00 85.50 698 ASP A O 1
ATOM 5667 N N . LYS A 1 699 ? -6.345 13.479 -30.527 1.00 87.81 699 LYS A N 1
ATOM 5668 C CA . LYS A 1 699 ? -5.705 12.741 -29.430 1.00 87.81 699 LYS A CA 1
ATOM 5669 C C . LYS A 1 699 ? -5.112 11.409 -29.906 1.00 87.81 699 LYS A C 1
ATOM 5671 O O . LYS A 1 699 ? -4.013 11.063 -29.475 1.00 87.81 699 LYS A O 1
ATOM 5676 N N . LYS A 1 700 ? -5.777 10.666 -30.806 1.00 89.94 700 LYS A N 1
ATOM 5677 C CA . LYS A 1 700 ? -5.257 9.378 -31.310 1.00 89.94 700 LYS A CA 1
ATOM 5678 C C . LYS A 1 700 ? -3.994 9.568 -32.141 1.00 89.94 700 LYS A C 1
ATOM 5680 O O . LYS A 1 700 ? -3.014 8.878 -31.896 1.00 89.94 700 LYS A O 1
ATOM 5685 N N . VAL A 1 701 ? -3.968 10.553 -33.036 1.00 90.44 701 VAL A N 1
ATOM 5686 C CA . VAL A 1 701 ? -2.794 10.846 -33.876 1.00 90.44 701 VAL A CA 1
ATOM 5687 C C . VAL A 1 701 ? -1.633 11.405 -33.036 1.00 90.44 701 VAL A C 1
ATOM 5689 O O . VAL A 1 701 ? -0.471 11.081 -33.293 1.00 90.44 701 VAL A O 1
ATOM 5692 N N . ARG A 1 702 ? -1.919 12.175 -31.970 1.00 91.19 702 ARG A N 1
ATOM 5693 C CA . ARG A 1 702 ? -0.910 12.546 -30.955 1.00 91.19 702 ARG A CA 1
ATOM 5694 C C . ARG A 1 702 ? -0.342 11.304 -30.252 1.00 91.19 702 ARG A C 1
ATOM 5696 O O . ARG A 1 702 ? 0.875 11.182 -30.126 1.00 91.19 702 ARG A O 1
ATOM 5703 N N . ILE A 1 703 ? -1.198 10.361 -29.853 1.00 93.62 703 ILE A N 1
ATOM 5704 C CA . ILE A 1 703 ? -0.805 9.084 -29.230 1.00 93.62 703 ILE A CA 1
ATOM 5705 C C . ILE A 1 703 ? 0.017 8.203 -30.180 1.00 93.62 703 ILE A C 1
ATOM 5707 O O . ILE A 1 703 ? 1.016 7.634 -29.748 1.00 93.62 703 ILE A O 1
ATOM 5711 N N . GLU A 1 704 ? -0.355 8.095 -31.454 1.00 93.38 704 GLU A N 1
ATOM 5712 C CA . GLU A 1 704 ? 0.364 7.309 -32.466 1.00 93.38 704 GLU A CA 1
ATOM 5713 C C . GLU A 1 704 ? 1.783 7.850 -32.678 1.00 93.38 704 GLU A C 1
ATOM 5715 O O . GLU A 1 704 ? 2.751 7.100 -32.541 1.00 93.38 704 GLU A O 1
ATOM 5720 N N . LYS A 1 705 ? 1.930 9.168 -32.887 1.00 93.44 705 LYS A N 1
ATOM 5721 C CA . LYS A 1 705 ? 3.244 9.828 -33.000 1.00 93.44 705 LYS A CA 1
ATOM 5722 C C . LYS A 1 705 ? 4.112 9.623 -31.752 1.00 93.44 705 LYS A C 1
ATOM 5724 O O . LYS A 1 705 ? 5.289 9.292 -31.876 1.00 93.44 705 LYS A O 1
ATOM 5729 N N . LEU A 1 706 ? 3.541 9.774 -30.553 1.00 95.31 706 LEU A N 1
ATOM 5730 C CA . LEU A 1 706 ? 4.254 9.524 -29.293 1.00 95.31 706 LEU A CA 1
ATOM 5731 C C . LEU A 1 706 ? 4.615 8.039 -29.099 1.00 95.31 706 LEU A C 1
ATOM 5733 O O . LEU A 1 706 ? 5.653 7.738 -28.513 1.00 95.31 706 LEU A O 1
ATOM 5737 N N . SER A 1 707 ? 3.799 7.112 -29.607 1.00 95.50 707 SER A N 1
ATOM 5738 C CA . SER A 1 707 ? 4.067 5.670 -29.533 1.00 95.50 707 SER A CA 1
ATOM 5739 C C . SER A 1 707 ? 5.228 5.264 -30.440 1.00 95.50 707 SER A C 1
ATOM 5741 O O . SER A 1 707 ? 6.131 4.565 -29.979 1.00 95.50 707 SER A O 1
ATOM 5743 N N . GLY A 1 708 ? 5.257 5.765 -31.680 1.00 94.56 708 GLY A N 1
ATOM 5744 C CA . GLY A 1 708 ? 6.375 5.564 -32.607 1.00 94.56 708 GLY A CA 1
ATOM 5745 C C . GLY A 1 708 ? 7.678 6.179 -32.093 1.00 94.56 708 GLY A C 1
ATOM 5746 O O . GLY A 1 708 ? 8.720 5.531 -32.121 1.00 94.56 708 GLY A O 1
ATOM 5747 N N . LEU A 1 709 ? 7.614 7.377 -31.500 1.00 94.06 709 LEU A N 1
ATOM 5748 C CA . LEU A 1 709 ? 8.772 8.009 -30.858 1.00 94.06 709 LEU A CA 1
ATOM 5749 C C . LEU A 1 709 ? 9.366 7.119 -29.749 1.00 94.06 709 LEU A C 1
ATOM 5751 O O . LEU A 1 709 ? 10.583 6.951 -29.673 1.00 94.06 709 LEU A O 1
ATOM 5755 N N . ILE A 1 710 ? 8.520 6.509 -28.909 1.00 94.81 710 ILE A N 1
ATOM 5756 C CA . ILE A 1 710 ? 8.966 5.567 -27.869 1.00 94.81 710 ILE A CA 1
ATOM 5757 C C . ILE A 1 710 ? 9.502 4.265 -28.486 1.00 94.81 710 ILE A C 1
ATOM 5759 O O . ILE A 1 710 ? 10.482 3.724 -27.981 1.00 94.81 710 ILE A O 1
ATOM 5763 N N . ARG A 1 711 ? 8.909 3.756 -29.574 1.00 94.25 711 ARG A N 1
ATOM 5764 C CA . ARG A 1 711 ? 9.411 2.571 -30.297 1.00 94.25 711 ARG A CA 1
ATOM 5765 C C . ARG A 1 711 ? 10.819 2.799 -30.861 1.00 94.25 711 ARG A C 1
ATOM 5767 O O . ARG A 1 711 ? 11.655 1.897 -30.790 1.00 94.25 711 ARG A O 1
ATOM 5774 N N . ASP A 1 712 ? 11.091 3.992 -31.380 1.00 92.00 712 ASP A N 1
ATOM 5775 C CA . ASP A 1 712 ? 12.288 4.249 -32.184 1.00 92.00 712 ASP A CA 1
ATOM 5776 C C . ASP A 1 712 ? 13.489 4.792 -31.390 1.00 92.00 712 ASP A C 1
ATOM 5778 O O . ASP A 1 712 ? 14.619 4.602 -31.844 1.00 92.00 712 ASP A O 1
ATOM 5782 N N . MET A 1 713 ? 13.279 5.382 -30.201 1.00 91.00 713 MET A N 1
ATOM 5783 C CA . MET A 1 713 ? 14.356 5.938 -29.356 1.00 91.00 713 MET A CA 1
ATOM 5784 C C . MET A 1 713 ? 15.459 4.920 -29.023 1.00 91.00 713 MET A C 1
ATOM 5786 O O . MET A 1 713 ? 15.167 3.763 -28.704 1.00 91.00 713 MET A O 1
ATOM 5790 N N . LYS A 1 714 ? 16.719 5.359 -29.015 1.00 90.12 714 LYS A N 1
ATOM 5791 C CA . LYS A 1 714 ? 17.898 4.545 -28.679 1.00 90.12 714 LYS A CA 1
ATOM 5792 C C . LYS A 1 714 ? 18.823 5.278 -27.718 1.00 90.12 714 LYS A C 1
ATOM 5794 O O . LYS A 1 714 ? 18.839 6.502 -27.640 1.00 90.12 714 LYS A O 1
ATOM 5799 N N . PHE A 1 715 ? 19.662 4.520 -27.022 1.00 86.69 715 PHE A N 1
ATOM 5800 C CA . PHE A 1 715 ? 20.675 5.054 -26.116 1.00 86.69 715 PHE A CA 1
ATOM 5801 C C . PHE A 1 715 ? 21.618 6.052 -26.809 1.00 86.69 715 PHE A C 1
ATOM 5803 O O . PHE A 1 715 ? 21.976 7.080 -26.227 1.00 86.69 715 PHE A O 1
ATOM 5810 N N . ASP A 1 716 ? 22.010 5.746 -28.050 1.00 85.50 716 ASP A N 1
ATOM 5811 C CA . ASP A 1 716 ? 23.005 6.520 -28.792 1.00 85.50 716 ASP A CA 1
ATOM 5812 C C . ASP A 1 716 ? 22.496 7.943 -29.126 1.00 85.50 716 ASP A C 1
ATOM 5814 O O . ASP A 1 716 ? 23.300 8.879 -29.107 1.00 85.50 716 ASP A O 1
ATOM 5818 N N . ASP A 1 717 ? 21.177 8.135 -29.291 1.00 83.88 717 ASP A N 1
ATOM 5819 C CA . ASP A 1 717 ? 20.506 9.429 -29.532 1.00 83.88 717 ASP A CA 1
ATOM 5820 C C . ASP A 1 717 ? 20.834 10.468 -28.442 1.00 83.88 717 ASP A C 1
ATOM 5822 O O . ASP A 1 717 ? 20.998 11.659 -28.704 1.00 83.88 717 ASP A O 1
ATOM 5826 N N . PHE A 1 718 ? 20.967 10.009 -27.194 1.00 83.31 718 PHE A N 1
ATOM 5827 C CA . PHE A 1 718 ? 21.204 10.863 -26.028 1.00 83.31 718 PHE A CA 1
ATOM 5828 C C . PHE A 1 718 ? 22.698 11.110 -25.751 1.00 83.31 718 PHE A C 1
ATOM 5830 O O . PHE A 1 718 ? 23.049 11.971 -24.939 1.00 83.31 718 PHE A O 1
ATOM 5837 N N . SER A 1 719 ? 23.596 10.359 -26.399 1.00 72.50 719 SER A N 1
ATOM 5838 C CA . SER A 1 719 ? 25.021 10.257 -26.034 1.00 72.50 719 SER A CA 1
ATOM 5839 C C . SER A 1 719 ? 25.847 11.542 -26.234 1.00 72.50 719 SER A C 1
ATOM 5841 O O . SER A 1 719 ? 26.958 11.658 -25.697 1.00 72.50 719 SER A O 1
ATOM 5843 N N . GLY A 1 720 ? 25.310 12.505 -26.994 1.00 72.69 720 GLY A N 1
ATOM 5844 C CA . GLY A 1 720 ? 25.911 13.812 -27.284 1.00 72.69 720 GLY A CA 1
ATOM 5845 C C . GLY A 1 720 ? 25.462 14.966 -26.376 1.00 72.69 720 GLY A C 1
ATOM 5846 O O . GLY A 1 720 ? 25.943 16.085 -26.555 1.00 72.69 720 GLY A O 1
ATOM 5847 N N . VAL A 1 721 ? 24.553 14.739 -25.417 1.00 77.12 721 VAL A N 1
ATOM 5848 C CA . VAL A 1 721 ? 23.951 15.826 -24.621 1.00 77.12 721 VAL A CA 1
ATOM 5849 C C . VAL A 1 721 ? 24.980 16.576 -23.767 1.00 77.12 721 VAL A C 1
ATOM 5851 O O . VAL A 1 721 ? 25.613 16.011 -22.871 1.00 77.12 721 VAL A O 1
ATOM 5854 N N . LYS A 1 722 ? 25.061 17.892 -23.991 1.00 72.88 722 LYS A N 1
ATOM 5855 C CA . LYS A 1 722 ? 25.801 18.857 -23.166 1.00 72.88 722 LYS A CA 1
ATOM 5856 C C . LYS A 1 722 ? 24.949 19.298 -21.968 1.00 72.88 722 LYS A C 1
ATOM 5858 O O . LYS A 1 722 ? 23.729 19.427 -22.068 1.00 72.88 722 LYS A O 1
ATOM 5863 N N . THR A 1 723 ? 25.571 19.582 -20.824 1.00 63.47 723 THR A N 1
ATOM 5864 C CA . THR A 1 723 ? 24.878 20.090 -19.621 1.00 63.47 723 THR A CA 1
ATOM 5865 C C . THR A 1 723 ? 25.469 21.363 -19.023 1.00 63.47 723 THR A C 1
ATOM 5867 O O . THR A 1 723 ? 24.791 21.974 -18.198 1.00 63.47 723 THR A O 1
ATOM 5870 N N . SER A 1 724 ? 26.653 21.801 -19.467 1.00 60.59 724 SER A N 1
ATOM 5871 C CA . SER A 1 724 ? 27.282 23.046 -19.003 1.00 60.59 724 SER A CA 1
ATOM 5872 C C . SER A 1 724 ? 26.483 24.322 -19.327 1.00 60.59 724 SER A C 1
ATOM 5874 O O . SER A 1 724 ? 25.763 24.396 -20.323 1.00 60.59 724 SER A O 1
ATOM 5876 N N . ASN A 1 725 ? 26.710 25.383 -18.544 1.00 55.59 725 ASN A N 1
ATOM 5877 C CA . ASN A 1 725 ? 26.119 26.715 -18.759 1.00 55.59 725 ASN A CA 1
ATOM 5878 C C . ASN A 1 725 ? 26.614 27.430 -20.039 1.00 55.59 725 ASN A C 1
ATOM 5880 O O . ASN A 1 725 ? 26.158 28.532 -20.320 1.00 55.59 725 ASN A O 1
ATOM 5884 N N . LYS A 1 726 ? 27.545 26.833 -20.802 1.00 54.69 726 LYS A N 1
ATOM 5885 C CA . LYS A 1 726 ? 28.043 27.351 -22.093 1.00 54.69 726 LYS A CA 1
ATOM 5886 C C . LYS A 1 726 ? 27.381 26.684 -23.313 1.00 54.69 726 LYS A C 1
ATOM 5888 O O . LYS A 1 726 ? 27.841 26.873 -24.433 1.00 54.69 726 LYS A O 1
ATOM 5893 N N . ALA A 1 727 ? 26.342 25.877 -23.101 1.00 62.34 727 ALA A N 1
ATOM 5894 C CA . ALA A 1 727 ? 25.546 25.274 -24.166 1.00 62.34 727 ALA A CA 1
ATOM 5895 C C . ALA A 1 727 ? 24.762 26.342 -24.962 1.00 62.34 727 ALA A C 1
ATOM 5897 O O . ALA A 1 727 ? 24.222 27.278 -24.364 1.00 62.34 727 ALA A O 1
ATOM 5898 N N . GLY A 1 728 ? 24.677 26.189 -26.289 1.00 72.56 728 GLY A N 1
ATOM 5899 C CA . GLY A 1 728 ? 23.858 27.059 -27.148 1.00 72.56 728 GLY A CA 1
ATOM 5900 C C . GLY A 1 728 ? 22.356 26.816 -26.951 1.00 72.56 728 GLY A C 1
ATOM 5901 O O . GLY A 1 728 ? 21.964 25.843 -26.311 1.00 72.56 728 GLY A O 1
ATOM 5902 N N . ASP A 1 729 ? 21.484 27.671 -27.484 1.00 73.94 729 ASP A N 1
ATOM 5903 C CA . ASP A 1 729 ? 20.038 27.510 -27.255 1.00 73.94 729 ASP A CA 1
ATOM 5904 C C . ASP A 1 729 ? 19.455 26.242 -27.898 1.00 73.94 729 ASP A C 1
ATOM 5906 O O . ASP A 1 729 ? 18.644 25.567 -27.266 1.00 73.94 729 ASP A O 1
ATOM 5910 N N . ASN A 1 730 ? 19.974 25.814 -29.053 1.00 77.38 730 ASN A N 1
ATOM 5911 C CA . ASN A 1 730 ? 19.635 24.519 -29.656 1.00 77.38 730 ASN A CA 1
ATOM 5912 C C . ASN A 1 730 ? 20.035 23.345 -28.736 1.00 77.38 730 ASN A C 1
ATOM 5914 O O . ASN A 1 730 ? 19.222 22.462 -28.479 1.00 77.38 730 ASN A O 1
ATOM 5918 N N . ASP A 1 731 ? 21.238 23.379 -28.137 1.00 78.62 731 ASP A N 1
ATOM 5919 C CA . ASP A 1 731 ? 21.677 22.366 -27.157 1.00 78.62 731 ASP A CA 1
ATOM 5920 C C . ASP A 1 731 ? 20.739 22.298 -25.935 1.00 78.62 731 ASP A C 1
ATOM 5922 O O . ASP A 1 731 ? 20.543 21.230 -25.353 1.00 78.62 731 ASP A O 1
ATOM 5926 N N . LYS A 1 732 ? 20.164 23.437 -25.516 1.00 80.19 732 LYS A N 1
ATOM 5927 C CA . LYS A 1 732 ? 19.189 23.505 -24.412 1.00 80.19 732 LYS A CA 1
ATOM 5928 C C . LYS A 1 732 ? 17.835 22.920 -24.827 1.00 80.19 732 LYS A C 1
ATOM 5930 O O . LYS A 1 732 ? 17.237 22.200 -24.027 1.00 80.19 732 LYS A O 1
ATOM 5935 N N . GLN A 1 733 ? 17.371 23.207 -26.045 1.00 81.50 733 GLN A N 1
ATOM 5936 C CA . GLN A 1 733 ? 16.121 22.670 -26.595 1.00 81.50 733 GLN A CA 1
ATOM 5937 C C . GLN A 1 733 ? 16.195 21.149 -26.770 1.00 81.50 733 GLN A C 1
ATOM 5939 O O . GLN A 1 733 ? 15.338 20.442 -26.240 1.00 81.50 733 GLN A O 1
ATOM 5944 N N . ASP A 1 734 ? 17.254 20.633 -27.400 1.00 83.06 734 ASP A N 1
ATOM 5945 C CA . ASP A 1 734 ? 17.483 19.191 -27.558 1.00 83.06 734 ASP A CA 1
ATOM 5946 C C . ASP A 1 734 ? 17.560 18.486 -26.200 1.00 83.06 734 ASP A C 1
ATOM 5948 O O . ASP A 1 734 ? 16.869 17.496 -25.959 1.00 83.06 734 ASP A O 1
ATOM 5952 N N . LYS A 1 735 ? 18.325 19.040 -25.251 1.00 85.88 735 LYS A N 1
ATOM 5953 C CA . LYS A 1 735 ? 18.378 18.539 -23.871 1.00 85.88 735 LYS A CA 1
ATOM 5954 C C . LYS A 1 735 ? 16.983 18.468 -23.238 1.00 85.88 735 LYS A C 1
ATOM 5956 O O . LYS A 1 735 ? 16.652 17.435 -22.659 1.00 85.88 735 LYS A O 1
ATOM 5961 N N . ALA A 1 736 ? 16.164 19.517 -23.351 1.00 86.50 736 ALA A N 1
ATOM 5962 C CA . ALA A 1 736 ? 14.811 19.540 -22.788 1.00 86.50 736 ALA A CA 1
ATOM 5963 C C . ALA A 1 736 ? 13.891 18.496 -23.452 1.00 86.50 736 ALA A C 1
ATOM 5965 O O . ALA A 1 736 ? 13.206 17.745 -22.752 1.00 86.50 736 ALA A O 1
ATOM 5966 N N . LYS A 1 737 ? 13.958 18.378 -24.783 1.00 90.25 737 LYS A N 1
ATOM 5967 C CA . LYS A 1 737 ? 13.267 17.360 -25.585 1.00 90.25 737 LYS A CA 1
ATOM 5968 C C . LYS A 1 737 ? 13.629 15.944 -25.137 1.00 90.25 737 LYS A C 1
ATOM 5970 O O . LYS A 1 737 ? 12.748 15.153 -24.808 1.00 90.25 737 LYS A O 1
ATOM 5975 N N . TYR A 1 738 ? 14.916 15.631 -25.009 1.00 90.69 738 TYR A N 1
ATOM 5976 C CA . TYR A 1 738 ? 15.366 14.326 -24.522 1.00 90.69 738 TYR A CA 1
ATOM 5977 C C . TYR A 1 738 ? 14.938 14.044 -23.070 1.00 90.69 738 TYR A C 1
ATOM 5979 O O . TYR A 1 738 ? 14.615 12.903 -22.733 1.00 90.69 738 TYR A O 1
ATOM 5987 N N . GLN A 1 739 ? 14.861 15.066 -22.205 1.00 91.19 739 GLN A N 1
ATOM 5988 C CA . GLN A 1 739 ? 14.302 14.920 -20.852 1.00 91.19 739 GLN A CA 1
ATOM 5989 C C . GLN A 1 739 ? 12.806 14.571 -20.875 1.00 91.19 739 GLN A C 1
ATOM 5991 O O . GLN A 1 739 ? 12.374 13.717 -20.095 1.00 91.19 739 GLN A O 1
ATOM 5996 N N . ALA A 1 740 ? 12.023 15.184 -21.767 1.00 93.12 740 ALA A N 1
ATOM 5997 C CA . ALA A 1 740 ? 10.607 14.868 -21.945 1.00 93.12 740 ALA A CA 1
ATOM 5998 C C . ALA A 1 740 ? 10.403 13.432 -22.451 1.00 93.12 740 ALA A C 1
ATOM 6000 O O . ALA A 1 740 ? 9.650 12.674 -21.836 1.00 93.12 740 ALA A O 1
ATOM 6001 N N . ILE A 1 741 ? 11.148 13.032 -23.486 1.00 94.56 741 ILE A N 1
ATOM 6002 C CA . ILE A 1 741 ? 11.110 11.693 -24.095 1.00 94.56 741 ILE A CA 1
ATOM 6003 C C . ILE A 1 741 ? 11.412 10.602 -23.056 1.00 94.56 741 ILE A C 1
ATOM 6005 O O . ILE A 1 741 ? 10.621 9.674 -22.872 1.00 94.56 741 ILE A O 1
ATOM 6009 N N . ILE A 1 742 ? 12.502 10.744 -22.294 1.00 94.44 742 ILE A N 1
ATOM 6010 C CA . ILE A 1 742 ? 12.869 9.788 -21.236 1.00 94.44 742 ILE A CA 1
ATOM 6011 C C . ILE A 1 742 ? 11.824 9.781 -20.104 1.00 94.44 742 ILE A C 1
ATOM 6013 O O . ILE A 1 742 ? 11.462 8.717 -19.597 1.00 94.44 742 ILE A O 1
ATOM 6017 N N . SER A 1 743 ? 11.292 10.947 -19.717 1.00 95.06 743 SER A N 1
ATOM 6018 C CA . SER A 1 743 ? 10.240 11.058 -18.693 1.00 95.06 743 SER A CA 1
ATOM 6019 C C . SER A 1 743 ? 8.938 10.365 -19.112 1.00 95.06 743 SER A C 1
ATOM 6021 O O . SER A 1 743 ? 8.292 9.732 -18.270 1.00 95.06 743 SER A O 1
ATOM 6023 N N . LEU A 1 744 ? 8.573 10.463 -20.395 1.00 96.12 744 LEU A N 1
ATOM 6024 C CA . LEU A 1 744 ? 7.416 9.819 -21.014 1.00 96.12 744 LEU A CA 1
ATOM 6025 C C . LEU A 1 744 ? 7.600 8.297 -21.100 1.00 96.12 744 LEU A C 1
ATOM 6027 O O . LEU A 1 744 ? 6.751 7.551 -20.618 1.00 96.12 744 LEU A O 1
ATOM 6031 N N . TYR A 1 745 ? 8.727 7.823 -21.631 1.00 96.69 745 TYR A N 1
ATOM 6032 C CA . TYR A 1 745 ? 9.030 6.394 -21.738 1.00 96.69 745 TYR A CA 1
ATOM 6033 C C . TYR A 1 745 ? 9.044 5.693 -20.367 1.00 96.69 745 TYR A C 1
ATOM 6035 O O . TYR A 1 745 ? 8.350 4.693 -20.164 1.00 96.69 745 TYR A O 1
ATOM 6043 N N . LEU A 1 746 ? 9.733 6.273 -19.374 1.00 96.25 746 LEU A N 1
ATOM 6044 C CA . LEU A 1 746 ? 9.723 5.759 -17.999 1.00 96.25 746 LEU A CA 1
ATOM 6045 C C . LEU A 1 746 ? 8.332 5.843 -17.345 1.00 96.25 746 LEU A C 1
ATOM 6047 O O . LEU A 1 746 ? 8.056 5.086 -16.417 1.00 96.25 746 LEU A O 1
ATOM 6051 N N . MET A 1 747 ? 7.452 6.745 -17.795 1.00 96.00 747 MET A N 1
ATOM 6052 C CA . MET A 1 747 ? 6.051 6.811 -17.362 1.00 96.00 747 MET A CA 1
ATOM 6053 C C . MET A 1 747 ? 5.227 5.667 -17.959 1.00 96.00 747 MET A C 1
ATOM 6055 O O . MET A 1 747 ? 4.521 5.002 -17.201 1.00 96.00 747 MET A O 1
ATOM 6059 N N . VAL A 1 748 ? 5.377 5.370 -19.255 1.00 96.69 748 VAL A N 1
ATOM 6060 C CA . VAL A 1 748 ? 4.691 4.240 -19.901 1.00 96.69 748 VAL A CA 1
ATOM 6061 C C . VAL A 1 748 ? 5.093 2.918 -19.246 1.00 96.69 748 VAL A C 1
ATOM 6063 O O . VAL A 1 748 ? 4.220 2.178 -18.791 1.00 96.69 748 VAL A O 1
ATOM 6066 N N . LEU A 1 749 ? 6.397 2.651 -19.098 1.00 96.38 749 LEU A N 1
ATOM 6067 C CA . LEU A 1 749 ? 6.878 1.437 -18.425 1.00 96.38 749 LEU A CA 1
ATOM 6068 C C . LEU A 1 749 ? 6.378 1.337 -16.975 1.00 96.38 749 LEU A C 1
ATOM 6070 O O . LEU A 1 749 ? 5.877 0.284 -16.575 1.00 96.38 749 LEU A O 1
ATOM 6074 N N . TYR A 1 750 ? 6.466 2.428 -16.199 1.00 95.56 750 TYR A N 1
ATOM 6075 C CA . TYR A 1 750 ? 5.961 2.489 -14.819 1.00 95.56 750 TYR A CA 1
ATOM 6076 C C . TYR A 1 750 ? 4.482 2.119 -14.746 1.00 95.56 750 TYR A C 1
ATOM 6078 O O . TYR A 1 750 ? 4.092 1.320 -13.897 1.00 95.56 750 TYR A O 1
ATOM 6086 N N . GLN A 1 751 ? 3.666 2.659 -15.650 1.00 95.19 751 GLN A N 1
ATOM 6087 C CA . GLN A 1 751 ? 2.234 2.405 -15.661 1.00 95.19 751 GLN A CA 1
ATOM 6088 C C . GLN A 1 751 ? 1.913 0.954 -16.067 1.00 95.19 751 GLN A C 1
ATOM 6090 O O . GLN A 1 751 ? 1.009 0.370 -15.474 1.00 95.19 751 GLN A O 1
ATOM 6095 N N . ILE A 1 752 ? 2.669 0.329 -16.981 1.00 95.44 752 ILE A N 1
ATOM 6096 C CA . ILE A 1 752 ? 2.514 -1.106 -17.296 1.00 95.44 752 ILE A CA 1
ATOM 6097 C C . ILE A 1 752 ? 2.835 -1.961 -16.065 1.00 95.44 752 ILE A C 1
ATOM 6099 O O . ILE A 1 752 ? 1.965 -2.675 -15.565 1.00 95.44 752 ILE A O 1
ATOM 6103 N N . VAL A 1 753 ? 4.066 -1.862 -15.551 1.00 94.44 753 VAL A N 1
ATOM 6104 C CA . VAL A 1 753 ? 4.558 -2.694 -14.438 1.00 94.44 753 VAL A CA 1
ATOM 6105 C C . VAL A 1 753 ? 3.673 -2.531 -13.204 1.00 94.44 753 VAL A C 1
ATOM 6107 O O . VAL A 1 753 ? 3.223 -3.524 -12.634 1.00 94.44 753 VAL A O 1
ATOM 6110 N N . LYS A 1 754 ? 3.325 -1.291 -12.847 1.00 94.31 754 LYS A N 1
ATOM 6111 C CA . LYS A 1 754 ? 2.472 -1.007 -11.693 1.00 94.31 754 LYS A CA 1
ATOM 6112 C C . LYS A 1 754 ? 1.068 -1.594 -11.810 1.00 94.31 754 LYS A C 1
ATOM 6114 O O . LYS A 1 754 ? 0.561 -2.119 -10.823 1.00 94.31 754 LYS A O 1
ATOM 6119 N N . ASN A 1 755 ? 0.417 -1.503 -12.971 1.00 94.38 755 ASN A N 1
ATOM 6120 C CA . ASN A 1 755 ? -0.923 -2.074 -13.110 1.00 94.38 755 ASN A CA 1
ATOM 6121 C C . ASN A 1 755 ? -0.883 -3.609 -13.132 1.00 94.38 755 ASN A C 1
ATOM 6123 O O . ASN A 1 755 ? -1.805 -4.232 -12.616 1.00 94.38 755 ASN A O 1
ATOM 6127 N N . MET A 1 756 ? 0.194 -4.231 -13.629 1.00 95.56 756 MET A N 1
ATOM 6128 C CA . MET A 1 756 ? 0.379 -5.682 -13.491 1.00 95.56 756 MET A CA 1
ATOM 6129 C C . MET A 1 756 ? 0.570 -6.107 -12.028 1.00 95.56 756 MET A C 1
ATOM 6131 O O . MET A 1 756 ? -0.042 -7.091 -11.622 1.00 95.56 756 MET A O 1
ATOM 6135 N N . ILE A 1 757 ? 1.325 -5.346 -11.224 1.00 94.12 757 ILE A N 1
ATOM 6136 C CA . ILE A 1 757 ? 1.437 -5.559 -9.767 1.00 94.12 757 ILE A CA 1
ATOM 6137 C C . ILE A 1 757 ? 0.063 -5.400 -9.107 1.00 94.12 757 ILE A C 1
ATOM 6139 O O . ILE A 1 757 ? -0.423 -6.348 -8.505 1.00 94.12 757 ILE A O 1
ATOM 6143 N N . TYR A 1 758 ? -0.612 -4.261 -9.307 1.00 93.06 758 TYR A N 1
ATOM 6144 C CA . TYR A 1 758 ? -1.934 -3.969 -8.734 1.00 93.06 758 TYR A CA 1
ATOM 6145 C C . TYR A 1 758 ? -2.975 -5.059 -9.031 1.00 93.06 758 TYR A C 1
ATOM 6147 O O . TYR A 1 758 ? -3.769 -5.414 -8.158 1.00 93.06 758 TYR A O 1
ATOM 6155 N N . VAL A 1 759 ? -2.974 -5.605 -10.254 1.00 96.31 759 VAL A N 1
ATOM 6156 C CA . VAL A 1 759 ? -3.846 -6.728 -10.612 1.00 96.31 759 VAL A CA 1
ATOM 6157 C C . VAL A 1 759 ? -3.397 -8.014 -9.905 1.00 96.31 759 VAL A C 1
ATOM 6159 O O . VAL A 1 759 ? -4.240 -8.690 -9.318 1.00 96.31 759 VAL A O 1
ATOM 6162 N N . ASN A 1 760 ? -2.094 -8.323 -9.871 1.00 96.88 760 ASN A N 1
ATOM 6163 C CA . ASN A 1 760 ? -1.553 -9.498 -9.175 1.00 96.88 760 ASN A CA 1
ATOM 6164 C C . ASN A 1 760 ? -1.888 -9.499 -7.673 1.00 96.88 760 ASN A C 1
ATOM 6166 O O . ASN A 1 760 ? -2.352 -10.511 -7.151 1.00 96.88 760 ASN A O 1
ATOM 6170 N N . SER A 1 761 ? -1.744 -8.355 -6.998 1.00 94.12 761 SER A N 1
ATOM 6171 C CA . SER A 1 761 ? -2.043 -8.167 -5.573 1.00 94.12 761 SER A CA 1
ATOM 6172 C C . SER A 1 761 ? -3.471 -8.592 -5.198 1.00 94.12 761 SER A C 1
ATOM 6174 O O . SER A 1 761 ? -3.706 -9.080 -4.094 1.00 94.12 761 SER A O 1
ATOM 6176 N N . ARG A 1 762 ? -4.444 -8.470 -6.116 1.00 96.00 762 ARG A N 1
ATOM 6177 C CA . ARG A 1 762 ? -5.830 -8.929 -5.892 1.00 96.00 762 ARG A CA 1
ATOM 6178 C C . ARG A 1 762 ? -5.946 -10.453 -5.840 1.00 96.00 762 ARG A C 1
ATOM 6180 O O . ARG A 1 762 ? -6.731 -10.963 -5.045 1.00 96.00 762 ARG A O 1
ATOM 6187 N N . TYR A 1 763 ? -5.143 -11.169 -6.625 1.00 96.81 763 TYR A N 1
ATOM 6188 C CA . TYR A 1 763 ? -5.071 -12.633 -6.597 1.00 96.81 763 TYR A CA 1
ATOM 6189 C C . TYR A 1 763 ? -4.234 -13.143 -5.418 1.00 96.81 763 TYR A C 1
ATOM 6191 O O . TYR A 1 763 ? -4.628 -14.114 -4.781 1.00 96.81 763 TYR A O 1
ATOM 6199 N N . VAL A 1 764 ? -3.159 -12.436 -5.050 1.00 94.50 764 VAL A N 1
ATOM 6200 C CA . VAL A 1 764 ? -2.375 -12.693 -3.824 1.00 94.50 764 VAL A CA 1
ATOM 6201 C C . VAL A 1 764 ? -3.268 -12.624 -2.575 1.00 94.50 764 VAL A C 1
ATOM 6203 O O . VAL A 1 764 ? -3.298 -13.569 -1.788 1.00 94.50 764 VAL A O 1
ATOM 6206 N N . ILE A 1 765 ? -4.080 -11.566 -2.431 1.00 95.00 765 ILE A N 1
ATOM 6207 C CA . ILE A 1 765 ? -5.081 -11.454 -1.351 1.00 95.00 765 ILE A CA 1
ATOM 6208 C C . ILE A 1 765 ? -6.102 -12.602 -1.415 1.00 95.00 765 ILE A C 1
ATOM 6210 O O . ILE A 1 765 ? -6.480 -13.151 -0.381 1.00 95.00 765 ILE A O 1
ATOM 6214 N N . ALA A 1 766 ? -6.549 -12.989 -2.613 1.00 95.50 766 ALA A N 1
ATOM 6215 C CA . ALA A 1 766 ? -7.538 -14.050 -2.778 1.00 95.50 766 ALA A CA 1
ATOM 6216 C C . ALA A 1 766 ? -7.012 -15.435 -2.363 1.00 95.50 766 ALA A C 1
ATOM 6218 O O . ALA A 1 766 ? -7.760 -16.181 -1.729 1.00 95.50 766 ALA A O 1
ATOM 6219 N N . PHE A 1 767 ? -5.747 -15.756 -2.661 1.00 92.25 767 PHE A N 1
ATOM 6220 C CA . PHE A 1 767 ? -5.092 -16.989 -2.210 1.00 92.25 767 PHE A CA 1
ATOM 6221 C C . PHE A 1 767 ? -4.761 -16.969 -0.712 1.00 92.25 767 PHE A C 1
ATOM 6223 O O . PHE A 1 767 ? -4.993 -17.975 -0.047 1.00 92.25 767 PHE A O 1
ATOM 6230 N N . HIS A 1 768 ? -4.331 -15.832 -0.151 1.00 91.38 768 HIS A N 1
ATOM 6231 C CA . HIS A 1 768 ? -4.197 -15.666 1.304 1.00 91.38 768 HIS A CA 1
ATOM 6232 C C . HIS A 1 768 ? -5.526 -15.955 2.024 1.00 91.38 768 HIS A C 1
ATOM 6234 O O . HIS A 1 768 ? -5.575 -16.781 2.935 1.00 91.38 768 HIS A O 1
ATOM 6240 N N . CYS A 1 769 ? -6.625 -15.330 1.586 1.00 92.00 769 CYS A N 1
ATOM 6241 C CA . CYS A 1 769 ? -7.931 -15.573 2.191 1.00 92.00 769 CYS A CA 1
ATOM 6242 C C . CYS A 1 769 ? -8.436 -17.000 1.948 1.00 92.00 769 CYS A C 1
ATOM 6244 O O . CYS A 1 769 ? -9.074 -17.548 2.833 1.00 92.00 769 CYS A O 1
ATOM 6246 N N . LEU A 1 770 ? -8.135 -17.631 0.808 1.00 89.56 770 LEU A N 1
ATOM 6247 C CA . LEU A 1 770 ? -8.447 -19.048 0.590 1.00 89.56 770 LEU A CA 1
ATOM 6248 C C . LEU A 1 770 ? -7.722 -19.954 1.599 1.00 89.56 770 LEU A C 1
ATOM 6250 O O . LEU A 1 770 ? -8.355 -20.825 2.185 1.00 89.56 770 LEU A O 1
ATOM 6254 N N . GLU A 1 771 ? -6.421 -19.745 1.825 1.00 86.31 771 GLU A N 1
ATOM 6255 C CA . GLU A 1 771 ? -5.640 -20.533 2.790 1.00 86.31 771 GLU A CA 1
ATOM 6256 C C . GLU A 1 771 ? -6.090 -20.300 4.234 1.00 86.31 771 GLU A C 1
ATOM 6258 O O . GLU A 1 771 ? -6.172 -21.257 5.006 1.00 86.31 771 GLU A O 1
ATOM 6263 N N . ARG A 1 772 ? -6.449 -19.057 4.579 1.00 87.88 772 ARG A N 1
ATOM 6264 C CA . ARG A 1 772 ? -7.108 -18.734 5.847 1.00 87.88 772 ARG A CA 1
ATOM 6265 C C . ARG A 1 772 ? -8.425 -19.468 6.000 1.00 87.88 772 ARG A C 1
ATOM 6267 O O . ARG A 1 772 ? -8.598 -20.206 6.964 1.00 87.88 772 ARG A O 1
ATOM 6274 N N . ASP A 1 773 ? -9.360 -19.200 5.092 1.00 86.88 773 ASP A N 1
ATOM 6275 C CA . ASP A 1 773 ? -10.748 -19.616 5.237 1.00 86.88 773 ASP A CA 1
ATOM 6276 C C . ASP A 1 773 ? -10.795 -21.155 5.271 1.00 86.88 773 ASP A C 1
ATOM 6278 O O . ASP A 1 773 ? -11.427 -21.710 6.161 1.00 86.88 773 ASP A O 1
ATOM 6282 N N . PHE A 1 774 ? -10.002 -21.844 4.433 1.00 83.81 774 PHE A N 1
ATOM 6283 C CA . PHE A 1 774 ? -9.787 -23.300 4.489 1.00 83.81 774 PHE A CA 1
ATOM 6284 C C . PHE A 1 774 ? -9.377 -23.788 5.890 1.00 83.81 774 PHE A C 1
ATOM 6286 O O . PHE A 1 774 ? -9.972 -24.728 6.410 1.00 83.81 774 PHE A O 1
ATOM 6293 N N . GLY A 1 775 ? -8.392 -23.142 6.525 1.00 80.38 775 GLY A N 1
ATOM 6294 C CA . GLY A 1 775 ? -7.933 -23.510 7.867 1.00 80.38 775 GLY A CA 1
ATOM 6295 C C . GLY A 1 775 ? -8.926 -23.201 8.994 1.00 80.38 775 GLY A C 1
ATOM 6296 O O . GLY A 1 775 ? -8.796 -23.771 10.075 1.00 80.38 775 GLY A O 1
ATOM 6297 N N . MET A 1 776 ? -9.938 -22.354 8.762 1.00 82.06 776 MET A N 1
ATOM 6298 C CA . MET A 1 776 ? -11.041 -22.164 9.714 1.00 82.06 776 MET A CA 1
ATOM 6299 C C . MET A 1 776 ? -12.054 -23.323 9.674 1.00 82.06 776 MET A C 1
ATOM 6301 O O . MET A 1 776 ? -12.695 -23.591 10.684 1.00 82.06 776 MET A O 1
ATOM 6305 N N . TYR A 1 777 ? -12.161 -24.065 8.565 1.00 79.31 777 TYR A N 1
ATOM 6306 C CA . TYR A 1 777 ? -13.010 -25.266 8.486 1.00 79.31 777 TYR A CA 1
ATOM 6307 C C . TYR A 1 777 ? -12.317 -26.562 8.953 1.00 79.31 777 TYR A C 1
ATOM 6309 O O . TYR A 1 777 ? -12.926 -27.630 8.967 1.00 79.31 777 TYR A O 1
ATOM 6317 N N . GLY A 1 778 ? -11.055 -26.483 9.387 1.00 66.31 778 GLY A N 1
ATOM 6318 C CA . GLY A 1 778 ? -10.397 -27.541 10.154 1.00 66.31 778 GLY A CA 1
ATOM 6319 C C . GLY A 1 778 ? -10.183 -28.871 9.416 1.00 66.31 778 GLY A C 1
ATOM 6320 O O . GLY A 1 778 ? -9.876 -28.920 8.224 1.00 66.31 778 GLY A O 1
ATOM 6321 N N . LYS A 1 779 ? -10.263 -29.978 10.170 1.00 55.81 779 LYS A N 1
ATOM 6322 C CA . LYS A 1 779 ? -9.824 -31.314 9.721 1.00 55.81 779 LYS A CA 1
ATOM 6323 C C . LYS A 1 779 ? -10.681 -31.910 8.602 1.00 55.81 779 LYS A C 1
ATOM 6325 O O . LYS A 1 779 ? -10.155 -32.710 7.828 1.00 55.81 779 LYS A O 1
ATOM 6330 N N . ASP A 1 780 ? -11.936 -31.487 8.472 1.00 55.75 780 ASP A N 1
ATOM 6331 C CA . ASP A 1 780 ? -12.924 -32.037 7.531 1.00 55.75 780 ASP A CA 1
ATOM 6332 C C . ASP A 1 780 ? -12.502 -31.898 6.056 1.00 55.75 780 ASP A C 1
ATOM 6334 O O . ASP A 1 780 ? -12.951 -32.654 5.195 1.00 55.75 780 ASP A O 1
ATOM 6338 N N . PHE A 1 781 ? -11.584 -30.973 5.761 1.00 61.34 781 PHE A N 1
ATOM 6339 C CA . PHE A 1 781 ? -11.047 -30.728 4.421 1.00 61.34 781 PHE A CA 1
ATOM 6340 C C . PHE A 1 781 ? -9.673 -31.379 4.172 1.00 61.34 781 PHE A C 1
ATOM 6342 O O . PHE A 1 781 ? -9.170 -31.365 3.041 1.00 61.34 781 PHE A O 1
ATOM 6349 N N . GLY A 1 782 ? -9.043 -31.979 5.187 1.00 61.25 782 GLY A N 1
ATOM 6350 C CA . GLY A 1 782 ? -7.691 -32.539 5.101 1.00 61.25 782 GLY A CA 1
ATOM 6351 C C . GLY A 1 782 ? -6.615 -31.484 4.799 1.00 61.25 782 GLY A C 1
ATOM 6352 O O . GLY A 1 782 ? -6.743 -30.317 5.155 1.00 61.25 782 GLY A O 1
ATOM 6353 N N . LYS A 1 783 ? -5.523 -31.868 4.121 1.00 61.12 783 LYS A N 1
ATOM 6354 C CA . LYS A 1 783 ? -4.429 -30.928 3.802 1.00 61.12 783 LYS A CA 1
ATOM 6355 C C . LYS A 1 783 ? -4.772 -30.085 2.563 1.00 61.12 783 LYS A C 1
ATOM 6357 O O . LYS A 1 783 ? -5.144 -30.637 1.525 1.00 61.12 783 LYS A O 1
ATOM 6362 N N . TYR A 1 784 ? -4.579 -28.765 2.647 1.00 63.28 784 TYR A N 1
ATOM 6363 C CA . TYR A 1 784 ? -4.823 -27.798 1.558 1.00 63.28 784 TYR A CA 1
ATOM 6364 C C . TYR A 1 784 ? -4.063 -28.130 0.265 1.00 63.28 784 TYR A C 1
ATOM 6366 O O . TYR A 1 784 ? -4.633 -28.095 -0.824 1.00 63.28 784 TYR A O 1
ATOM 6374 N N . TYR A 1 785 ? -2.799 -28.554 0.383 1.00 58.84 785 TYR A N 1
ATOM 6375 C CA . TYR A 1 785 ? -1.946 -28.936 -0.752 1.00 58.84 785 TYR A CA 1
ATOM 6376 C C . TYR A 1 785 ? -2.499 -30.096 -1.609 1.00 58.84 785 TYR A C 1
ATOM 6378 O O . TYR A 1 785 ? -1.984 -30.350 -2.692 1.00 58.84 785 TYR A O 1
ATOM 6386 N N . GLN A 1 786 ? -3.547 -30.794 -1.153 1.00 59.47 786 GLN A N 1
ATOM 6387 C CA . GLN A 1 786 ? -4.244 -31.835 -1.917 1.00 59.47 786 GLN A CA 1
ATOM 6388 C C . GLN A 1 786 ? -5.322 -31.282 -2.876 1.00 59.47 786 GLN A C 1
ATOM 6390 O O . GLN A 1 786 ? -5.972 -32.074 -3.550 1.00 59.47 786 GLN A O 1
ATOM 6395 N N . GLY A 1 787 ? -5.556 -29.964 -2.931 1.00 67.81 787 GLY A N 1
ATOM 6396 C CA . GLY A 1 787 ? -6.423 -29.342 -3.939 1.00 67.81 787 GLY A CA 1
ATOM 6397 C C . GLY A 1 787 ? -7.010 -28.002 -3.494 1.00 67.81 787 GLY A C 1
ATOM 6398 O O . GLY A 1 787 ? -7.825 -27.954 -2.574 1.00 67.81 787 GLY A O 1
ATOM 6399 N N . CYS A 1 788 ? -6.661 -26.916 -4.192 1.00 73.31 788 CYS A N 1
ATOM 6400 C CA . CYS A 1 788 ? -7.137 -25.560 -3.880 1.00 73.31 788 CYS A CA 1
ATOM 6401 C C . CYS A 1 788 ? -8.663 -25.381 -4.019 1.00 73.31 788 CYS A C 1
ATOM 6403 O O . CYS A 1 788 ? -9.208 -24.402 -3.517 1.00 73.31 788 CYS A O 1
ATOM 6405 N N . ARG A 1 789 ? -9.363 -26.294 -4.705 1.00 83.31 789 ARG A N 1
ATOM 6406 C CA . ARG A 1 789 ? -10.807 -26.188 -4.976 1.00 83.31 789 ARG A CA 1
ATOM 6407 C C . ARG A 1 789 ? -11.720 -26.761 -3.898 1.00 83.31 789 ARG A C 1
ATOM 6409 O O . ARG A 1 789 ? -12.849 -26.284 -3.798 1.00 83.31 789 ARG A O 1
ATOM 6416 N N . LYS A 1 790 ? -11.211 -27.662 -3.043 1.00 83.44 790 LYS A N 1
ATOM 6417 C CA . LYS A 1 790 ? -11.973 -28.403 -2.015 1.00 83.44 790 LYS A CA 1
ATOM 6418 C C . LYS A 1 790 ? -12.991 -27.549 -1.248 1.00 83.44 790 LYS A C 1
ATOM 6420 O O . LYS A 1 790 ? -14.106 -27.996 -1.000 1.00 83.44 790 LYS A O 1
ATOM 6425 N N . LEU A 1 791 ? -12.611 -26.320 -0.885 1.00 84.50 791 LEU A N 1
ATOM 6426 C CA . LEU A 1 791 ? -13.483 -25.394 -0.163 1.00 84.50 791 LEU A CA 1
ATOM 6427 C C . LEU A 1 791 ? -14.733 -25.015 -0.972 1.00 84.50 791 LEU A C 1
ATOM 6429 O O . LEU A 1 791 ? -15.848 -25.065 -0.465 1.00 84.50 791 LEU A O 1
ATOM 6433 N N . THR A 1 792 ? -14.561 -24.704 -2.256 1.00 87.88 792 THR A N 1
ATOM 6434 C CA . THR A 1 792 ? -15.677 -24.438 -3.172 1.00 87.88 792 THR A CA 1
ATOM 6435 C C . THR A 1 792 ? -16.459 -25.718 -3.491 1.00 87.88 792 THR A C 1
ATOM 6437 O O . THR A 1 792 ? -17.684 -25.657 -3.567 1.00 87.88 792 THR A O 1
ATOM 6440 N N . ASP A 1 793 ? -15.791 -26.870 -3.624 1.00 85.00 793 ASP A N 1
ATOM 6441 C CA . ASP A 1 793 ? -16.436 -28.165 -3.908 1.00 85.00 793 ASP A CA 1
ATOM 6442 C C . ASP A 1 793 ? -17.425 -28.598 -2.809 1.00 85.00 793 ASP A C 1
ATOM 6444 O O . ASP A 1 793 ? -18.513 -29.091 -3.111 1.00 85.00 793 ASP A O 1
ATOM 6448 N N . HIS A 1 794 ? -17.091 -28.332 -1.543 1.00 81.00 794 HIS A N 1
ATOM 6449 C CA . HIS A 1 794 ? -17.990 -28.511 -0.401 1.00 81.00 794 HIS A CA 1
ATOM 6450 C C . HIS A 1 794 ? -19.235 -27.622 -0.523 1.00 81.00 794 HIS A C 1
ATOM 6452 O O . HIS A 1 794 ? -20.361 -28.113 -0.502 1.00 81.00 794 HIS A O 1
ATOM 6458 N N . PHE A 1 795 ? -19.071 -26.313 -0.735 1.00 79.00 795 PHE A N 1
ATOM 6459 C CA . PHE A 1 795 ? -20.203 -25.374 -0.769 1.00 79.00 795 PHE A CA 1
ATOM 6460 C C . PHE A 1 795 ? -21.125 -25.493 -1.990 1.00 79.00 795 PHE A C 1
ATOM 6462 O O . PHE A 1 795 ? -22.228 -24.942 -1.990 1.00 79.00 795 PHE A O 1
ATOM 6469 N N . ILE A 1 796 ? -20.729 -26.266 -3.003 1.00 80.81 796 ILE A N 1
ATOM 6470 C CA . ILE A 1 796 ? -21.594 -26.666 -4.120 1.00 80.81 796 ILE A CA 1
ATOM 6471 C C . ILE A 1 796 ? -22.232 -28.057 -3.920 1.00 80.81 796 ILE A C 1
ATOM 6473 O O . ILE A 1 796 ? -22.827 -28.607 -4.854 1.00 80.81 796 ILE A O 1
ATOM 6477 N N . GLU A 1 797 ? -22.185 -28.642 -2.724 1.00 78.00 797 GLU A N 1
ATOM 6478 C CA . GLU A 1 797 ? -23.088 -29.732 -2.337 1.00 78.00 797 GLU A CA 1
ATOM 6479 C C . GLU A 1 797 ? -24.549 -29.251 -2.238 1.00 78.00 797 GLU A C 1
ATOM 6481 O O . GLU A 1 797 ? -24.834 -28.093 -1.930 1.00 78.00 797 GLU A O 1
ATOM 6486 N N . GLU A 1 798 ? -25.523 -30.136 -2.501 1.00 68.00 798 GLU A N 1
ATOM 6487 C CA . GLU A 1 798 ? -26.932 -29.706 -2.558 1.00 68.00 798 GLU A CA 1
ATOM 6488 C C . GLU A 1 798 ? -27.492 -29.279 -1.188 1.00 68.00 798 GLU A C 1
ATOM 6490 O O . GLU A 1 798 ? -28.441 -28.498 -1.149 1.00 68.00 798 GLU A O 1
ATOM 6495 N N . LYS A 1 799 ? -26.912 -29.758 -0.077 1.00 70.94 799 LYS A N 1
ATOM 6496 C CA . LYS A 1 799 ? -27.320 -29.389 1.288 1.00 70.94 799 LYS A CA 1
ATOM 6497 C C . LYS A 1 799 ? -27.082 -27.895 1.561 1.00 70.94 799 LYS A C 1
ATOM 6499 O O . LYS A 1 799 ? -28.040 -27.151 1.756 1.00 70.94 799 LYS A O 1
ATOM 6504 N N . TYR A 1 800 ? -25.859 -27.407 1.354 1.00 70.12 800 TYR A N 1
ATOM 6505 C CA . TYR A 1 800 ? -25.531 -25.990 1.543 1.00 70.12 800 TYR A CA 1
ATOM 6506 C C . TYR A 1 800 ? -26.216 -25.068 0.517 1.00 70.12 800 TYR A C 1
ATOM 6508 O O . TYR A 1 800 ? -26.607 -23.954 0.865 1.00 70.12 800 TYR A O 1
ATOM 6516 N N . MET A 1 801 ? -26.475 -25.545 -0.712 1.00 69.81 801 MET A N 1
ATOM 6517 C CA . MET A 1 801 ? -27.313 -24.806 -1.676 1.00 69.81 801 MET A CA 1
ATOM 6518 C C . MET A 1 801 ? -28.794 -24.698 -1.269 1.00 69.81 801 MET A C 1
ATOM 6520 O O . MET A 1 801 ? -29.476 -23.783 -1.735 1.00 69.81 801 MET A O 1
ATOM 6524 N N . LYS A 1 802 ? -29.320 -25.634 -0.463 1.00 65.44 802 LYS A N 1
ATOM 6525 C CA . LYS A 1 802 ? -30.674 -25.561 0.124 1.00 65.44 802 LYS A CA 1
ATOM 6526 C C . LYS A 1 802 ? -30.695 -24.626 1.335 1.00 65.44 802 LYS A C 1
ATOM 6528 O O . LYS A 1 802 ? -31.630 -23.848 1.467 1.00 65.44 802 LYS A O 1
ATOM 6533 N N . GLU A 1 803 ? -29.642 -24.656 2.150 1.00 64.62 803 GLU A N 1
ATOM 6534 C CA . GLU A 1 803 ? -29.425 -23.752 3.293 1.00 64.62 803 GLU A CA 1
ATOM 6535 C C . GLU A 1 803 ? -29.110 -22.299 2.876 1.00 64.62 803 GLU A C 1
ATOM 6537 O O . GLU A 1 803 ? -29.143 -21.397 3.705 1.00 64.62 803 GLU A O 1
ATOM 6542 N N . GLY A 1 804 ? -28.789 -22.048 1.600 1.00 60.28 804 GLY A N 1
ATOM 6543 C CA . GLY A 1 804 ? -28.549 -20.703 1.058 1.00 60.28 804 GLY A CA 1
ATOM 6544 C C . GLY A 1 804 ? -27.202 -20.068 1.435 1.00 60.28 804 GLY A C 1
ATOM 6545 O O . GLY A 1 804 ? -26.960 -18.910 1.080 1.00 60.28 804 GLY A O 1
ATOM 6546 N N . LYS A 1 805 ? -26.317 -20.814 2.111 1.00 63.50 805 LYS A N 1
ATOM 6547 C CA . LYS A 1 805 ? -24.993 -20.355 2.574 1.00 63.50 805 LYS A CA 1
ATOM 6548 C C . LYS A 1 805 ? -24.159 -19.764 1.429 1.00 63.50 805 LYS A C 1
ATOM 6550 O O . LYS A 1 805 ? -24.291 -20.175 0.273 1.00 63.50 805 LYS A O 1
ATOM 6555 N N . LEU A 1 806 ? -23.346 -18.747 1.736 1.00 61.50 806 LEU A N 1
ATOM 6556 C CA . LEU A 1 806 ? -22.551 -17.954 0.775 1.00 61.50 806 LEU A CA 1
ATOM 6557 C C . LEU A 1 806 ? -23.357 -17.284 -0.363 1.00 61.50 806 LEU A C 1
ATOM 6559 O O . LEU A 1 806 ? -22.783 -16.772 -1.325 1.00 61.50 806 LEU A O 1
ATOM 6563 N N . GLY A 1 807 ? -24.695 -17.298 -0.311 1.00 60.50 807 GLY A N 1
ATOM 6564 C CA . GLY A 1 807 ? -25.543 -16.912 -1.444 1.00 60.50 807 GLY A CA 1
ATOM 6565 C C . GLY A 1 807 ? -25.513 -17.912 -2.613 1.00 60.50 807 GLY A C 1
ATOM 6566 O O . GLY A 1 807 ? -25.976 -17.587 -3.715 1.00 60.50 807 GLY A O 1
ATOM 6567 N N . CYS A 1 808 ? -24.994 -19.128 -2.399 1.00 60.56 808 CYS A N 1
ATOM 6568 C CA . CYS A 1 808 ? -24.869 -20.186 -3.405 1.00 60.56 808 CYS A CA 1
ATOM 6569 C C . CYS A 1 808 ? -26.214 -20.860 -3.723 1.00 60.56 808 CYS A C 1
ATOM 6571 O O . CYS A 1 808 ? -26.441 -22.037 -3.461 1.00 60.56 808 CYS A O 1
ATOM 6573 N N . ASN A 1 809 ? -27.123 -20.121 -4.362 1.00 71.00 809 ASN A N 1
ATOM 6574 C CA . ASN A 1 809 ? -28.361 -20.694 -4.892 1.00 71.00 809 ASN A CA 1
ATOM 6575 C C . ASN A 1 809 ? -28.091 -21.740 -6.000 1.00 71.00 809 ASN A C 1
ATOM 6577 O O . ASN A 1 809 ? -27.048 -21.727 -6.664 1.00 71.00 809 ASN A O 1
ATOM 6581 N N . LYS A 1 810 ? -29.086 -22.599 -6.279 1.00 76.12 810 LYS A N 1
ATOM 6582 C CA . LYS A 1 810 ? -28.991 -23.714 -7.250 1.00 76.12 810 LYS A CA 1
ATOM 6583 C C . LYS A 1 810 ? -28.506 -23.322 -8.660 1.00 76.12 810 LYS A C 1
ATOM 6585 O O . LYS A 1 810 ? -27.964 -24.169 -9.371 1.00 76.12 810 LYS A O 1
ATOM 6590 N N . LYS A 1 811 ? -28.677 -22.063 -9.088 1.00 81.31 811 LYS A N 1
ATOM 6591 C CA . LYS A 1 811 ? -28.180 -21.557 -10.383 1.00 81.31 811 LYS A CA 1
ATOM 6592 C C . LYS A 1 811 ? -26.686 -21.217 -10.325 1.00 81.31 811 LYS A C 1
ATOM 6594 O O . LYS A 1 811 ? -25.963 -21.545 -11.264 1.00 81.31 811 LYS A O 1
ATOM 6599 N N . VAL A 1 812 ? -26.225 -20.604 -9.232 1.00 81.62 812 VAL A N 1
ATOM 6600 C CA . VAL A 1 812 ? -24.802 -20.306 -8.990 1.00 81.62 812 VAL A CA 1
ATOM 6601 C C . VAL A 1 812 ? -24.001 -21.598 -8.832 1.00 81.62 812 VAL A C 1
ATOM 6603 O O . VAL A 1 812 ? -23.024 -21.789 -9.550 1.00 81.62 812 VAL A O 1
ATOM 6606 N N . GLY A 1 813 ? -24.445 -22.522 -7.975 1.00 81.62 813 GLY A N 1
ATOM 6607 C CA . GLY A 1 813 ? -23.718 -23.773 -7.737 1.00 81.62 813 GLY A CA 1
ATOM 6608 C C . GLY A 1 813 ? -23.587 -24.651 -8.988 1.00 81.62 813 GLY A C 1
ATOM 6609 O O . GLY A 1 813 ? -22.536 -25.243 -9.217 1.00 81.62 813 GLY A O 1
ATOM 6610 N N . ARG A 1 814 ? -24.600 -24.668 -9.871 1.00 84.00 814 ARG A N 1
ATOM 6611 C CA . ARG A 1 814 ? -24.500 -25.330 -11.187 1.00 84.00 814 ARG A CA 1
ATOM 6612 C C . ARG A 1 814 ? -23.456 -24.667 -12.095 1.00 84.00 814 ARG A C 1
ATOM 6614 O O . ARG A 1 814 ? -22.700 -25.366 -12.758 1.00 84.00 814 ARG A O 1
ATOM 6621 N N . TYR A 1 815 ? -23.398 -23.336 -12.122 1.00 87.00 815 TYR A N 1
ATOM 6622 C CA . TYR A 1 815 ? -22.406 -22.594 -12.907 1.00 87.00 815 TYR A CA 1
ATOM 6623 C C . TYR A 1 815 ? -20.973 -22.826 -12.398 1.00 87.00 815 TYR A C 1
ATOM 6625 O O . TYR A 1 815 ? -20.067 -23.029 -13.203 1.00 87.00 815 TYR A O 1
ATOM 6633 N N . LEU A 1 816 ? -20.779 -22.877 -11.075 1.00 88.81 816 LEU A N 1
ATOM 6634 C CA . LEU A 1 816 ? -19.496 -23.233 -10.466 1.00 88.81 816 LEU A CA 1
ATOM 6635 C C . LEU A 1 816 ? -19.080 -24.670 -10.815 1.00 88.81 816 LEU A C 1
ATOM 6637 O O . LEU A 1 816 ? -17.965 -24.853 -11.297 1.00 88.81 816 LEU A O 1
ATOM 6641 N N . LYS A 1 817 ? -19.974 -25.666 -10.685 1.00 88.25 817 LYS A N 1
ATOM 6642 C CA . LYS A 1 817 ? -19.691 -27.063 -11.085 1.00 88.25 817 LYS A CA 1
ATOM 6643 C C . LYS A 1 817 ? -19.222 -27.180 -12.535 1.00 88.25 817 LYS A C 1
ATOM 6645 O O . LYS A 1 817 ? -18.229 -27.854 -12.799 1.00 88.25 817 LYS A O 1
ATOM 6650 N N . ASN A 1 818 ? -19.883 -26.480 -13.458 1.00 90.38 818 ASN A N 1
ATOM 6651 C CA . ASN A 1 818 ? -19.457 -26.444 -14.856 1.00 90.38 818 ASN A CA 1
ATOM 6652 C C . ASN A 1 818 ? -18.029 -25.882 -14.988 1.00 90.38 818 ASN A C 1
ATOM 6654 O O . ASN A 1 818 ? -17.180 -26.531 -15.590 1.00 90.38 818 ASN A O 1
ATOM 6658 N N . ASN A 1 819 ? -17.730 -24.728 -14.382 1.00 92.00 819 ASN A N 1
ATOM 6659 C CA . ASN A 1 819 ? -16.402 -24.106 -14.486 1.00 92.00 819 ASN A CA 1
ATOM 6660 C C . ASN A 1 819 ? -15.293 -24.940 -13.815 1.00 92.00 819 ASN A C 1
ATOM 6662 O O . ASN A 1 819 ? -14.156 -24.920 -14.278 1.00 92.00 819 ASN A O 1
ATOM 6666 N N . ILE A 1 820 ? -15.613 -25.690 -12.754 1.00 90.06 820 ILE A N 1
ATOM 6667 C CA . ILE A 1 820 ? -14.682 -26.610 -12.079 1.00 90.06 820 ILE A CA 1
ATOM 6668 C C . ILE A 1 820 ? -14.293 -27.759 -13.015 1.00 90.06 820 ILE A C 1
ATOM 6670 O O . ILE A 1 820 ? -13.111 -28.075 -13.133 1.00 90.06 820 ILE A O 1
ATOM 6674 N N . SER A 1 821 ? -15.246 -28.312 -13.774 1.00 88.88 821 SER A N 1
ATOM 6675 C CA . SER A 1 821 ? -14.963 -29.377 -14.750 1.00 88.88 821 SER A CA 1
ATOM 6676 C C . SER A 1 821 ? -14.048 -28.960 -15.919 1.00 88.88 821 SER A C 1
ATOM 6678 O O . SER A 1 821 ? -13.548 -29.819 -16.640 1.00 88.88 821 SER A O 1
ATOM 6680 N N . CYS A 1 822 ? -13.795 -27.658 -16.109 1.00 90.56 822 CYS A N 1
ATOM 6681 C CA . CYS A 1 822 ? -13.016 -27.140 -17.238 1.00 90.56 822 CYS A CA 1
ATOM 6682 C C . CYS A 1 822 ? -11.487 -27.137 -17.045 1.00 90.56 822 CYS A C 1
ATOM 6684 O O . CYS A 1 822 ? -10.769 -26.984 -18.033 1.00 90.56 822 CYS A O 1
ATOM 6686 N N . CYS A 1 823 ? -10.977 -27.284 -15.816 1.00 88.88 823 CYS A N 1
ATOM 6687 C CA . CYS A 1 823 ? -9.536 -27.266 -15.517 1.00 88.88 823 CYS A CA 1
ATOM 6688 C C . CYS A 1 823 ? -9.131 -28.359 -14.517 1.00 88.88 823 CYS A C 1
ATOM 6690 O O . CYS A 1 823 ? -9.914 -28.773 -13.660 1.00 88.88 823 CYS A O 1
ATOM 6692 N N . THR A 1 824 ? -7.876 -28.791 -14.599 1.00 89.75 824 THR A N 1
ATOM 6693 C CA . THR A 1 824 ? -7.224 -29.687 -13.635 1.00 89.75 824 THR A CA 1
ATOM 6694 C C . THR A 1 824 ? -6.675 -28.916 -12.428 1.00 89.75 824 THR A C 1
ATOM 6696 O O . THR A 1 824 ? -6.277 -27.754 -12.543 1.00 89.75 824 THR A O 1
ATOM 6699 N N . ASP A 1 825 ? -6.574 -29.570 -11.264 1.00 87.38 825 ASP A N 1
ATOM 6700 C CA . ASP A 1 825 ? -5.922 -28.970 -10.087 1.00 87.38 825 ASP A CA 1
ATOM 6701 C C . ASP A 1 825 ? -4.433 -28.710 -10.329 1.00 87.38 825 ASP A C 1
ATOM 6703 O O . ASP A 1 825 ? -3.882 -27.762 -9.785 1.00 87.38 825 ASP A O 1
ATOM 6707 N N . GLY A 1 826 ? -3.786 -29.483 -11.208 1.00 89.00 826 GLY A N 1
ATOM 6708 C CA . GLY A 1 826 ? -2.419 -29.204 -11.645 1.00 89.00 826 GLY A CA 1
ATOM 6709 C C . GLY A 1 826 ? -2.292 -27.835 -12.324 1.00 89.00 826 GLY A C 1
ATOM 6710 O O . GLY A 1 826 ? -1.404 -27.063 -11.968 1.00 89.00 826 GLY A O 1
ATOM 6711 N N . LEU A 1 827 ? -3.185 -27.507 -13.266 1.00 91.50 827 LEU A N 1
ATOM 6712 C CA . LEU A 1 827 ? -3.151 -26.224 -13.976 1.00 91.50 827 LEU A CA 1
ATOM 6713 C C . LEU A 1 827 ? -3.475 -25.049 -13.035 1.00 91.50 827 LEU A C 1
ATOM 6715 O O . LEU A 1 827 ? -2.863 -23.984 -13.130 1.00 91.50 827 LEU A O 1
ATOM 6719 N N . ILE A 1 828 ? -4.385 -25.265 -12.080 1.00 92.38 828 ILE A N 1
ATOM 6720 C CA . ILE A 1 828 ? -4.739 -24.294 -11.033 1.00 92.38 828 ILE A CA 1
ATOM 6721 C C . ILE A 1 828 ? -3.587 -24.092 -10.036 1.00 92.38 828 ILE A C 1
ATOM 6723 O O . ILE A 1 828 ? -3.295 -22.955 -9.673 1.00 92.38 828 ILE A O 1
ATOM 6727 N N . ASN A 1 829 ? -2.876 -25.152 -9.647 1.00 89.06 829 ASN A N 1
ATOM 6728 C CA . ASN A 1 829 ? -1.686 -25.060 -8.799 1.00 89.06 829 ASN A CA 1
ATOM 6729 C C . ASN A 1 829 ? -0.543 -24.324 -9.519 1.00 89.06 829 ASN A C 1
ATOM 6731 O O . ASN A 1 829 ? 0.123 -23.487 -8.909 1.00 89.06 829 ASN A O 1
ATOM 6735 N N . THR A 1 830 ? -0.353 -24.551 -10.827 1.00 91.88 830 THR A N 1
ATOM 6736 C CA . THR A 1 830 ? 0.557 -23.727 -11.638 1.00 91.88 830 THR A CA 1
ATOM 6737 C C . THR A 1 830 ? 0.113 -22.264 -11.629 1.00 91.88 830 THR A C 1
ATOM 6739 O O . THR A 1 830 ? 0.938 -21.402 -11.341 1.00 91.88 830 THR A O 1
ATOM 6742 N N . TYR A 1 831 ? -1.169 -21.960 -11.859 1.00 94.88 831 TYR A N 1
ATOM 6743 C CA . TYR A 1 831 ? -1.693 -20.588 -11.802 1.00 94.88 831 TYR A CA 1
ATOM 6744 C C . TYR A 1 831 ? -1.454 -19.904 -10.447 1.00 94.88 831 TYR A C 1
ATOM 6746 O O . TYR A 1 831 ? -0.888 -18.809 -10.422 1.00 94.88 831 TYR A O 1
ATOM 6754 N N . ARG A 1 832 ? -1.784 -20.573 -9.334 1.00 91.38 832 ARG A N 1
ATOM 6755 C CA . ARG A 1 832 ? -1.494 -20.116 -7.965 1.00 91.38 832 ARG A CA 1
ATOM 6756 C C . ARG A 1 832 ? -0.017 -19.751 -7.808 1.00 91.38 832 ARG A C 1
ATOM 6758 O O . ARG A 1 832 ? 0.308 -18.649 -7.382 1.00 91.38 832 ARG A O 1
ATOM 6765 N N . ASN A 1 833 ? 0.885 -20.641 -8.215 1.00 88.56 833 ASN A N 1
ATOM 6766 C CA . ASN A 1 833 ? 2.321 -20.408 -8.080 1.00 88.56 833 ASN A CA 1
ATOM 6767 C C . ASN A 1 833 ? 2.803 -19.241 -8.967 1.00 88.56 833 ASN A C 1
ATOM 6769 O O . ASN A 1 833 ? 3.587 -18.412 -8.515 1.00 88.56 833 ASN A O 1
ATOM 6773 N N . GLN A 1 834 ? 2.313 -19.111 -10.205 1.00 92.69 834 GLN A N 1
ATOM 6774 C CA . GLN A 1 834 ? 2.689 -17.982 -11.069 1.00 92.69 834 GLN A CA 1
ATOM 6775 C C . GLN A 1 834 ? 2.166 -16.626 -10.538 1.00 92.69 834 GLN A C 1
ATOM 6777 O O . GLN A 1 834 ? 2.802 -15.601 -10.786 1.00 92.69 834 GLN A O 1
ATOM 6782 N N . VAL A 1 835 ? 1.069 -16.605 -9.768 1.00 93.31 835 VAL A N 1
ATOM 6783 C CA . VAL A 1 835 ? 0.603 -15.421 -9.013 1.00 93.31 835 VAL A CA 1
ATOM 6784 C C . VAL A 1 835 ? 1.523 -15.134 -7.820 1.00 93.31 835 VAL A C 1
ATOM 6786 O O . VAL A 1 835 ? 2.022 -14.014 -7.701 1.00 93.31 835 VAL A O 1
ATOM 6789 N N . ASP A 1 836 ? 1.802 -16.138 -6.981 1.00 86.12 836 ASP A N 1
ATOM 6790 C CA . ASP A 1 836 ? 2.659 -16.035 -5.784 1.00 86.12 836 ASP A CA 1
ATOM 6791 C C . ASP A 1 836 ? 4.090 -15.545 -6.085 1.00 86.12 836 ASP A C 1
ATOM 6793 O O . ASP A 1 836 ? 4.747 -14.983 -5.205 1.00 86.12 836 ASP A O 1
ATOM 6797 N N . HIS A 1 837 ? 4.567 -15.774 -7.315 1.00 85.12 837 HIS A N 1
ATOM 6798 C CA . HIS A 1 837 ? 5.881 -15.367 -7.828 1.00 85.12 837 HIS A CA 1
ATOM 6799 C C . HIS A 1 837 ? 5.825 -14.177 -8.814 1.00 85.12 837 HIS A C 1
ATOM 6801 O O . HIS A 1 837 ? 6.806 -13.919 -9.512 1.00 85.12 837 HIS A O 1
ATOM 6807 N N . PHE A 1 838 ? 4.693 -13.458 -8.898 1.00 91.06 838 PHE A N 1
ATOM 6808 C CA . PHE A 1 838 ? 4.491 -12.261 -9.741 1.00 91.06 838 PHE A CA 1
ATOM 6809 C C . PHE A 1 838 ? 4.907 -12.458 -11.213 1.00 91.06 838 PHE A C 1
ATOM 6811 O O . PHE A 1 838 ? 5.404 -11.545 -11.879 1.00 91.06 838 PHE A O 1
ATOM 6818 N N . ALA A 1 839 ? 4.689 -13.659 -11.756 1.00 91.06 839 ALA A N 1
ATOM 6819 C CA . ALA A 1 839 ? 5.283 -14.082 -13.020 1.00 91.06 839 ALA A CA 1
ATOM 6820 C C . ALA A 1 839 ? 4.881 -13.205 -14.217 1.00 91.06 839 ALA A C 1
ATOM 6822 O O . ALA A 1 839 ? 5.668 -13.068 -15.151 1.00 91.06 839 ALA A O 1
ATOM 6823 N N . VAL A 1 840 ? 3.705 -12.561 -14.177 1.00 93.94 840 VAL A N 1
ATOM 6824 C CA . VAL A 1 840 ? 3.304 -11.546 -15.168 1.00 93.94 840 VAL A CA 1
ATOM 6825 C C . VAL A 1 840 ? 4.320 -10.409 -15.220 1.00 93.94 840 VAL A C 1
ATOM 6827 O O . VAL A 1 840 ? 4.850 -10.124 -16.286 1.00 93.94 840 VAL A O 1
ATOM 6830 N N . VAL A 1 841 ? 4.640 -9.798 -14.077 1.00 91.31 841 VAL A N 1
ATOM 6831 C CA . VAL A 1 841 ? 5.589 -8.675 -13.983 1.00 91.31 841 VAL A CA 1
ATOM 6832 C C . VAL A 1 841 ? 6.973 -9.103 -14.473 1.00 91.31 841 VAL A C 1
ATOM 6834 O O . VAL A 1 841 ? 7.622 -8.370 -15.214 1.00 91.31 841 VAL A O 1
ATOM 6837 N N . ARG A 1 842 ? 7.374 -10.332 -14.129 1.00 87.69 842 ARG A N 1
ATOM 6838 C CA . ARG A 1 842 ? 8.659 -10.928 -14.503 1.00 87.69 842 ARG A CA 1
ATOM 6839 C C . ARG A 1 842 ? 8.788 -11.250 -15.999 1.00 87.69 842 ARG A C 1
ATOM 6841 O O . ARG A 1 842 ? 9.853 -11.047 -16.574 1.00 87.69 842 ARG A O 1
ATOM 6848 N N . LYS A 1 843 ? 7.732 -11.788 -16.625 1.00 90.44 843 LYS A N 1
ATOM 6849 C CA . LYS A 1 843 ? 7.788 -12.415 -17.963 1.00 90.44 843 LYS A CA 1
ATOM 6850 C C . LYS A 1 843 ? 7.014 -11.668 -19.056 1.00 90.44 843 LYS A C 1
ATOM 6852 O O . LYS A 1 843 ? 7.156 -12.034 -20.219 1.00 90.44 843 LYS A O 1
ATOM 6857 N N . ILE A 1 844 ? 6.248 -10.611 -18.753 1.00 91.94 844 ILE A N 1
ATOM 6858 C CA . ILE A 1 844 ? 5.441 -9.853 -19.740 1.00 91.94 844 ILE A CA 1
ATOM 6859 C C . ILE A 1 844 ? 6.239 -9.399 -20.975 1.00 91.94 844 ILE A C 1
ATOM 6861 O O . ILE A 1 844 ? 5.723 -9.465 -22.090 1.00 91.94 844 ILE A O 1
ATOM 6865 N N . GLY A 1 845 ? 7.518 -9.040 -20.813 1.00 91.50 845 GLY A N 1
ATOM 6866 C CA . GLY A 1 845 ? 8.411 -8.695 -21.925 1.00 91.50 845 GLY A CA 1
ATOM 6867 C C . GLY A 1 845 ? 8.583 -9.811 -22.965 1.00 91.50 845 GLY A C 1
ATOM 6868 O O . GLY A 1 845 ? 8.696 -9.525 -24.153 1.00 91.50 845 GLY A O 1
ATOM 6869 N N . ASN A 1 846 ? 8.524 -11.083 -22.557 1.00 91.88 846 ASN A N 1
ATOM 6870 C CA . ASN A 1 846 ? 8.607 -12.235 -23.465 1.00 91.88 846 ASN A CA 1
ATOM 6871 C C . ASN A 1 846 ? 7.308 -12.444 -24.270 1.00 91.88 846 ASN A C 1
ATOM 6873 O O . ASN A 1 846 ? 7.322 -13.110 -25.304 1.00 91.88 846 ASN A O 1
ATOM 6877 N N . TYR A 1 847 ? 6.194 -11.847 -23.830 1.00 92.56 847 TYR A N 1
ATOM 6878 C CA . TYR A 1 847 ? 4.898 -11.923 -24.508 1.00 92.56 847 TYR A CA 1
ATOM 6879 C C . TYR A 1 847 ? 4.548 -10.671 -25.320 1.00 92.56 847 TYR A C 1
ATOM 6881 O O . TYR A 1 847 ? 3.577 -10.703 -26.078 1.00 92.56 847 TYR A O 1
ATOM 6889 N N . ALA A 1 848 ? 5.350 -9.603 -25.214 1.00 90.50 848 ALA A N 1
ATOM 6890 C CA . ALA A 1 848 ? 5.097 -8.289 -25.806 1.00 90.50 848 ALA A CA 1
ATOM 6891 C C . ALA A 1 848 ? 4.693 -8.353 -27.290 1.00 90.50 848 ALA A C 1
ATOM 6893 O O . ALA A 1 848 ? 3.655 -7.810 -27.666 1.00 90.50 848 ALA A O 1
ATOM 6894 N N . ALA A 1 849 ? 5.450 -9.082 -28.115 1.00 90.44 849 ALA A N 1
ATOM 6895 C CA . ALA A 1 849 ? 5.212 -9.204 -29.557 1.00 90.44 849 ALA A CA 1
ATOM 6896 C C . ALA A 1 849 ? 3.884 -9.900 -29.937 1.00 90.44 849 ALA A C 1
ATOM 6898 O O . ALA A 1 849 ? 3.415 -9.759 -31.065 1.00 90.44 849 ALA A O 1
ATOM 6899 N N . TYR A 1 850 ? 3.253 -10.642 -29.020 1.00 90.88 850 TYR A N 1
ATOM 6900 C CA . TYR A 1 850 ? 2.009 -11.372 -29.298 1.00 90.88 850 TYR A CA 1
ATOM 6901 C C . TYR A 1 850 ? 0.735 -10.587 -28.952 1.00 90.88 850 TYR A C 1
ATOM 6903 O O . TYR A 1 850 ? -0.352 -11.027 -29.330 1.00 90.88 850 TYR A O 1
ATOM 6911 N N . ILE A 1 851 ? 0.839 -9.450 -28.254 1.00 90.38 851 ILE A N 1
ATOM 6912 C CA . ILE A 1 851 ? -0.312 -8.653 -27.799 1.00 90.38 851 ILE A CA 1
ATOM 6913 C C . ILE A 1 851 ? -0.844 -7.804 -28.966 1.00 90.38 851 ILE A C 1
ATOM 6915 O O . ILE A 1 851 ? -0.196 -6.845 -29.387 1.00 90.38 851 ILE A O 1
ATOM 6919 N N . LYS A 1 852 ? -2.029 -8.142 -29.500 1.00 88.56 852 LYS A N 1
ATOM 6920 C CA . LYS A 1 852 ? -2.611 -7.476 -30.691 1.00 88.56 852 LYS A CA 1
ATOM 6921 C C . LYS A 1 852 ? -3.761 -6.503 -30.407 1.00 88.56 852 LYS A C 1
ATOM 6923 O O . LYS A 1 852 ? -4.072 -5.698 -31.291 1.00 88.56 852 LYS A O 1
ATOM 6928 N N . SER A 1 853 ? -4.380 -6.583 -29.230 1.00 84.19 853 SER A N 1
ATOM 6929 C CA . SER A 1 853 ? -5.466 -5.713 -28.755 1.00 84.19 853 SER A CA 1
ATOM 6930 C C . SER A 1 853 ? -5.485 -5.702 -27.223 1.00 84.19 853 SER A C 1
ATOM 6932 O O . SER A 1 853 ? -5.097 -6.696 -26.610 1.00 84.19 853 SER A O 1
ATOM 6934 N N . ILE A 1 854 ? -5.906 -4.589 -26.611 1.00 87.62 854 ILE A N 1
ATOM 6935 C CA . ILE A 1 854 ? -6.064 -4.439 -25.157 1.00 87.62 854 ILE A CA 1
ATOM 6936 C C . ILE A 1 854 ? -7.209 -3.454 -24.882 1.00 87.62 854 ILE A C 1
ATOM 6938 O O . ILE A 1 854 ? -7.103 -2.278 -25.220 1.00 87.62 854 ILE A O 1
ATOM 6942 N N . GLY A 1 855 ? -8.285 -3.900 -24.234 1.00 87.56 855 GLY A N 1
ATOM 6943 C CA . GLY A 1 855 ? -9.336 -3.027 -23.704 1.00 87.56 855 GLY A CA 1
ATOM 6944 C C . GLY A 1 855 ? -9.132 -2.628 -22.237 1.00 87.56 855 GLY A C 1
ATOM 6945 O O . GLY A 1 855 ? -9.685 -1.624 -21.791 1.00 87.56 855 GLY A O 1
ATOM 6946 N N . SER A 1 856 ? -8.354 -3.392 -21.459 1.00 92.94 856 SER A N 1
ATOM 6947 C CA . SER A 1 856 ? -8.159 -3.148 -20.019 1.00 92.94 856 SER A CA 1
ATOM 6948 C C . SER A 1 856 ? -6.888 -3.785 -19.441 1.00 92.94 856 SER A C 1
ATOM 6950 O O . SER A 1 856 ? -6.359 -4.757 -19.979 1.00 92.94 856 SER A O 1
ATOM 6952 N N . TRP A 1 857 ? -6.448 -3.301 -18.273 1.00 95.06 857 TRP A N 1
ATOM 6953 C CA . TRP A 1 857 ? -5.369 -3.924 -17.489 1.00 95.06 857 TRP A CA 1
ATOM 6954 C C . TRP A 1 857 ? -5.695 -5.363 -17.060 1.00 95.06 857 TRP A C 1
ATOM 6956 O O . TRP A 1 857 ? -4.800 -6.201 -16.997 1.00 95.06 857 TRP A O 1
ATOM 6966 N N . PHE A 1 858 ? -6.978 -5.659 -16.823 1.00 96.00 858 PHE A N 1
ATOM 6967 C CA . PHE A 1 858 ? -7.482 -7.006 -16.547 1.00 96.00 858 PHE A CA 1
ATOM 6968 C C . PHE A 1 858 ? -7.247 -7.948 -17.738 1.00 96.00 858 PHE A C 1
ATOM 6970 O O . PHE A 1 858 ? -6.714 -9.039 -17.568 1.00 96.00 858 PHE A O 1
ATOM 6977 N N . GLU A 1 859 ? -7.586 -7.510 -18.953 1.00 95.25 859 GLU A N 1
ATOM 6978 C CA . GLU A 1 859 ? -7.342 -8.259 -20.193 1.00 95.25 859 GLU A CA 1
ATOM 6979 C C . GLU A 1 859 ? -5.851 -8.500 -20.450 1.00 95.25 859 GLU A C 1
ATOM 6981 O O . GLU A 1 859 ? -5.465 -9.631 -20.746 1.00 95.25 859 GLU A O 1
ATOM 6986 N N . LEU A 1 860 ? -5.009 -7.473 -20.277 1.00 96.19 860 LEU A N 1
ATOM 6987 C CA . LEU A 1 860 ? -3.557 -7.604 -20.423 1.00 96.19 860 LEU A CA 1
ATOM 6988 C C . LEU A 1 860 ? -2.980 -8.630 -19.434 1.00 96.19 860 LEU A C 1
ATOM 6990 O O . LEU A 1 860 ? -2.256 -9.538 -19.843 1.00 96.19 860 LEU A O 1
ATOM 6994 N N . TYR A 1 861 ? -3.334 -8.516 -18.150 1.00 97.94 861 TYR A N 1
ATOM 6995 C CA . TYR A 1 861 ? -2.887 -9.449 -17.117 1.00 97.94 861 TYR A CA 1
ATOM 6996 C C . TYR A 1 861 ? -3.343 -10.881 -17.418 1.00 97.94 861 TYR A C 1
ATOM 6998 O O . TYR A 1 861 ? -2.522 -11.799 -17.397 1.00 97.94 861 TYR A O 1
ATOM 7006 N N . HIS A 1 862 ? -4.624 -11.080 -17.757 1.00 97.69 862 HIS A N 1
ATOM 7007 C CA . HIS A 1 862 ? -5.161 -12.416 -18.027 1.00 97.69 862 HIS A CA 1
ATOM 7008 C C . HIS A 1 862 ? -4.599 -13.048 -19.297 1.00 97.69 862 HIS A C 1
ATOM 7010 O O . HIS A 1 862 ? -4.364 -14.252 -19.309 1.00 97.69 862 HIS A O 1
ATOM 7016 N N . TYR A 1 863 ? -4.301 -12.266 -20.337 1.00 97.00 863 TYR A N 1
ATOM 7017 C CA . TYR A 1 863 ? -3.630 -12.793 -21.526 1.00 97.00 863 TYR A CA 1
ATOM 7018 C C . TYR A 1 863 ? -2.226 -13.307 -21.186 1.00 97.00 863 TYR A C 1
ATOM 7020 O O . TYR A 1 863 ? -1.864 -14.428 -21.547 1.00 97.00 863 TYR A O 1
ATOM 7028 N N . VAL A 1 864 ? -1.449 -12.512 -20.444 1.00 96.81 864 VAL A N 1
ATOM 7029 C CA . VAL A 1 864 ? -0.066 -12.852 -20.089 1.00 96.81 864 VAL A CA 1
ATOM 7030 C C . VAL A 1 864 ? -0.010 -14.020 -19.098 1.00 96.81 864 VAL A C 1
ATOM 7032 O O . VAL A 1 864 ? 0.743 -14.963 -19.333 1.00 96.81 864 VAL A O 1
ATOM 7035 N N . ILE A 1 865 ? -0.823 -14.031 -18.034 1.00 97.50 865 ILE A N 1
ATOM 7036 C CA . ILE A 1 865 ? -0.794 -15.126 -17.049 1.00 97.50 865 ILE A CA 1
ATOM 7037 C C . ILE A 1 865 ? -1.279 -16.454 -17.641 1.00 97.50 865 ILE A C 1
ATOM 7039 O O . ILE A 1 865 ? -0.685 -17.486 -17.348 1.00 97.50 865 ILE A O 1
ATOM 7043 N N . GLN A 1 866 ? -2.288 -16.454 -18.523 1.00 97.25 866 GLN A N 1
ATOM 7044 C CA . GLN A 1 866 ? -2.747 -17.686 -19.176 1.00 97.25 866 GLN A CA 1
ATOM 7045 C C . GLN A 1 866 ? -1.690 -18.258 -20.129 1.00 97.25 866 GLN A C 1
ATOM 7047 O O . GLN A 1 866 ? -1.526 -19.476 -20.192 1.00 97.25 866 GLN A O 1
ATOM 7052 N N . ARG A 1 867 ? -0.934 -17.397 -20.830 1.00 96.50 867 ARG A N 1
ATOM 7053 C CA . ARG A 1 867 ? 0.232 -17.818 -21.621 1.00 96.50 867 ARG A CA 1
ATOM 7054 C C . ARG A 1 867 ? 1.304 -18.450 -20.728 1.00 96.50 867 ARG A 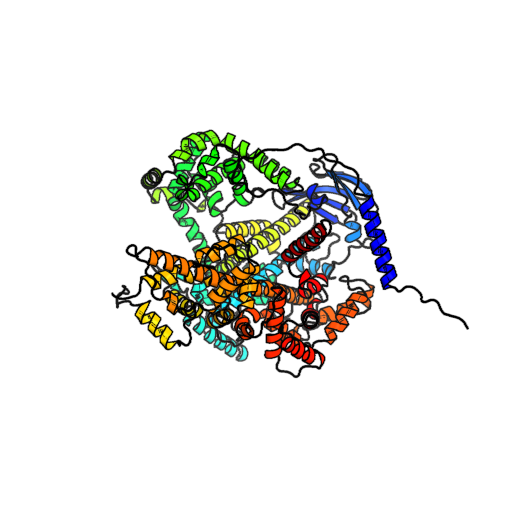C 1
ATOM 7056 O O . ARG A 1 867 ? 1.649 -19.603 -20.958 1.00 96.50 867 ARG A O 1
ATOM 7063 N N . ILE A 1 868 ? 1.737 -17.760 -19.668 1.00 95.44 868 ILE A N 1
ATOM 7064 C CA . ILE A 1 868 ? 2.742 -18.278 -18.719 1.00 95.44 868 ILE A CA 1
ATOM 7065 C C . ILE A 1 868 ? 2.302 -19.624 -18.127 1.00 95.44 868 ILE A C 1
ATOM 7067 O O . ILE A 1 868 ? 3.082 -20.569 -18.109 1.00 95.44 868 ILE A O 1
ATOM 7071 N N . VAL A 1 869 ? 1.050 -19.747 -17.677 1.00 95.69 869 VAL A N 1
ATOM 7072 C CA . VAL A 1 869 ? 0.523 -20.994 -17.099 1.00 95.69 869 VAL A CA 1
ATOM 7073 C C . VAL A 1 869 ? 0.592 -22.157 -18.094 1.00 95.69 869 VAL A C 1
ATOM 7075 O O . VAL A 1 869 ? 0.955 -23.261 -17.698 1.00 95.69 869 VAL A O 1
ATOM 7078 N N . PHE A 1 870 ? 0.321 -21.923 -19.381 1.00 95.31 870 PHE A N 1
ATOM 7079 C CA . PHE A 1 870 ? 0.426 -22.949 -20.425 1.00 95.31 870 PHE A CA 1
ATOM 7080 C C . PHE A 1 870 ? 1.842 -23.225 -20.944 1.00 95.31 870 PHE A C 1
ATOM 7082 O O . PHE A 1 870 ? 2.020 -24.231 -21.639 1.00 95.31 870 PHE A O 1
ATOM 7089 N N . ASP A 1 871 ? 2.808 -22.360 -20.647 1.00 93.25 871 ASP A N 1
ATOM 7090 C CA . ASP A 1 871 ? 4.222 -22.547 -20.985 1.00 93.25 871 ASP A CA 1
ATOM 7091 C C . ASP A 1 871 ? 4.988 -23.215 -19.813 1.00 93.25 871 ASP A C 1
ATOM 7093 O O . ASP A 1 871 ? 5.947 -23.949 -20.032 1.00 93.25 871 ASP A O 1
ATOM 7097 N N . GLU A 1 872 ? 4.522 -23.033 -18.570 1.00 91.12 872 GLU A N 1
ATOM 7098 C CA . GLU A 1 872 ? 5.080 -23.636 -17.345 1.00 91.12 872 GLU A CA 1
ATOM 7099 C C . GLU A 1 872 ? 4.455 -24.994 -16.968 1.00 91.12 872 GLU A C 1
ATOM 7101 O O . GLU A 1 872 ? 5.045 -25.760 -16.202 1.00 91.12 872 GLU A O 1
ATOM 7106 N N . TYR A 1 873 ? 3.253 -25.312 -17.461 1.00 92.38 873 TYR A N 1
ATOM 7107 C CA . TYR A 1 873 ? 2.575 -26.577 -17.160 1.00 92.38 873 TYR A CA 1
ATOM 7108 C C . TYR A 1 873 ? 3.161 -27.742 -17.973 1.00 92.38 873 TYR A C 1
ATOM 7110 O O . TYR A 1 873 ? 3.046 -27.789 -19.195 1.00 92.38 873 TYR A O 1
ATOM 7118 N N . ARG A 1 874 ? 3.785 -28.702 -17.275 1.00 87.81 874 ARG A N 1
ATOM 7119 C CA . ARG A 1 874 ? 4.597 -29.783 -17.873 1.00 87.81 874 ARG A CA 1
ATOM 7120 C C . ARG A 1 874 ? 3.853 -31.096 -18.147 1.00 87.81 874 ARG A C 1
ATOM 7122 O O . ARG A 1 874 ? 4.487 -32.063 -18.557 1.00 87.81 874 ARG A O 1
ATOM 7129 N N . PHE A 1 875 ? 2.549 -31.159 -17.892 1.00 89.00 875 PHE A N 1
ATOM 7130 C CA . PHE A 1 875 ? 1.743 -32.371 -18.080 1.00 89.00 875 PHE A CA 1
ATOM 7131 C C . PHE A 1 875 ? 0.834 -32.249 -19.312 1.00 89.00 875 PHE A C 1
ATOM 7133 O O . PHE A 1 875 ? 0.648 -31.162 -19.861 1.00 89.00 875 PHE A O 1
ATOM 7140 N N . ALA A 1 876 ? 0.262 -33.371 -19.753 1.00 89.19 876 ALA A N 1
ATOM 7141 C CA . ALA A 1 876 ? -0.698 -33.380 -20.852 1.00 89.19 876 ALA A CA 1
ATOM 7142 C C . ALA A 1 876 ? -1.959 -32.577 -20.485 1.00 89.19 876 ALA A C 1
ATOM 7144 O O . ALA A 1 876 ? -2.530 -32.762 -19.411 1.00 89.19 876 ALA A O 1
ATOM 7145 N N . LEU A 1 877 ? -2.392 -31.696 -21.389 1.00 91.69 877 LEU A N 1
ATOM 7146 C CA . LEU A 1 877 ? -3.634 -30.934 -21.249 1.00 91.69 877 LEU A CA 1
ATOM 7147 C C . LEU A 1 877 ? -4.841 -31.805 -21.598 1.00 91.69 877 LEU A C 1
ATOM 7149 O O . LEU A 1 877 ? -4.788 -32.593 -22.544 1.00 91.69 877 LEU A O 1
ATOM 7153 N N . ASN A 1 878 ? -5.964 -31.604 -20.909 1.00 91.81 878 ASN A N 1
ATOM 7154 C CA . ASN A 1 878 ? -7.234 -32.181 -21.346 1.00 91.81 878 ASN A CA 1
ATOM 7155 C C . ASN A 1 878 ? -7.797 -31.439 -22.584 1.00 91.81 878 ASN A C 1
ATOM 7157 O O . ASN A 1 878 ? -7.283 -30.396 -23.002 1.00 91.81 878 ASN A O 1
ATOM 7161 N N . ASN A 1 879 ? -8.872 -31.960 -23.186 1.00 93.06 879 ASN A N 1
ATOM 7162 C CA . ASN A 1 879 ? -9.473 -31.380 -24.398 1.00 93.06 879 ASN A CA 1
ATOM 7163 C C . ASN A 1 879 ? -9.950 -29.925 -24.204 1.00 93.06 879 ASN A C 1
ATOM 7165 O O . ASN A 1 879 ? -9.784 -29.092 -25.095 1.00 93.06 879 ASN A O 1
ATOM 7169 N N . THR A 1 880 ? -10.517 -29.593 -23.042 1.00 94.00 880 THR A N 1
ATOM 7170 C CA . THR A 1 880 ? -11.002 -28.244 -22.708 1.00 94.00 880 THR A CA 1
ATOM 7171 C C . THR A 1 880 ? -9.842 -27.270 -22.504 1.00 94.00 880 THR A C 1
ATOM 7173 O O . THR A 1 880 ? -9.842 -26.180 -23.074 1.00 94.00 880 THR A O 1
ATOM 7176 N N . GLU A 1 881 ? -8.808 -27.685 -21.771 1.00 94.12 881 GLU A N 1
ATOM 7177 C CA . GLU A 1 881 ? -7.582 -26.903 -21.563 1.00 94.12 881 GLU A CA 1
ATOM 7178 C C . GLU A 1 881 ? -6.832 -26.667 -22.885 1.00 94.12 881 GLU A C 1
ATOM 7180 O O . GLU A 1 881 ? -6.382 -25.554 -23.159 1.00 94.12 881 GLU A O 1
ATOM 7185 N N . SER A 1 882 ? -6.775 -27.678 -23.756 1.00 94.44 882 SER A N 1
ATOM 7186 C CA . SER A 1 882 ? -6.213 -27.569 -25.108 1.00 94.44 882 SER A CA 1
ATOM 7187 C C . SER A 1 882 ? -6.996 -26.573 -25.969 1.00 94.44 882 SER A C 1
ATOM 7189 O O . SER A 1 882 ? -6.403 -25.722 -26.634 1.00 94.44 882 SER A O 1
ATOM 7191 N N . ASN A 1 883 ? -8.332 -26.603 -25.904 1.00 95.81 883 ASN A N 1
ATOM 7192 C CA . ASN A 1 883 ? -9.188 -25.624 -26.577 1.00 95.81 883 ASN A CA 1
ATOM 7193 C C . ASN A 1 883 ? -8.978 -24.197 -26.041 1.00 95.81 883 ASN A C 1
ATOM 7195 O O . ASN A 1 883 ? -8.960 -23.251 -26.832 1.00 95.81 883 ASN A O 1
ATOM 7199 N N . TYR A 1 884 ? -8.748 -24.019 -24.735 1.00 96.19 884 TYR A N 1
ATOM 7200 C CA . TYR A 1 884 ? -8.367 -22.722 -24.169 1.00 96.19 884 TYR A CA 1
ATOM 7201 C C . TYR A 1 884 ? -7.000 -22.247 -24.686 1.00 96.19 884 TYR A C 1
ATOM 7203 O O . TYR A 1 884 ? -6.913 -21.117 -25.173 1.00 96.19 884 TYR A O 1
ATOM 7211 N N . LYS A 1 885 ? -5.961 -23.100 -24.676 1.00 95.06 885 LYS A N 1
ATOM 7212 C CA . LYS A 1 885 ? -4.622 -22.770 -25.210 1.00 95.06 885 LYS A CA 1
ATOM 7213 C C . LYS A 1 885 ? -4.695 -22.349 -26.682 1.00 95.06 885 LYS A C 1
ATOM 7215 O O . LYS A 1 885 ? -4.187 -21.288 -27.049 1.00 95.06 885 LYS A O 1
ATOM 7220 N N . ASN A 1 886 ? -5.414 -23.119 -27.500 1.00 95.12 886 ASN A N 1
ATOM 7221 C CA . ASN A 1 886 ? -5.639 -22.825 -28.917 1.00 95.12 886 ASN A CA 1
ATOM 7222 C C . ASN A 1 886 ? -6.403 -21.507 -29.128 1.00 95.12 886 ASN A C 1
ATOM 7224 O O . ASN A 1 886 ? -6.045 -20.723 -30.006 1.00 95.12 886 ASN A O 1
ATOM 7228 N N . SER A 1 887 ? -7.419 -21.225 -28.304 1.00 94.56 887 SER A N 1
ATOM 7229 C CA . SER A 1 887 ? -8.188 -19.975 -28.357 1.00 94.56 887 SER A CA 1
ATOM 7230 C C . SER A 1 887 ? -7.316 -18.745 -28.070 1.00 94.56 887 SER A C 1
ATOM 7232 O O . SER A 1 887 ? -7.318 -17.792 -28.850 1.00 94.56 887 SER A O 1
ATOM 7234 N N . ILE A 1 888 ? -6.491 -18.788 -27.018 1.00 94.19 888 ILE A N 1
ATOM 7235 C CA . ILE A 1 888 ? -5.593 -17.683 -26.630 1.00 94.19 888 ILE A CA 1
ATOM 7236 C C . ILE A 1 888 ? -4.556 -17.392 -27.723 1.00 94.19 888 ILE A C 1
ATOM 7238 O O . ILE A 1 888 ? -4.297 -16.230 -28.047 1.00 94.19 888 ILE A O 1
ATOM 7242 N N . ILE A 1 889 ? -3.977 -18.442 -28.317 1.00 92.81 889 ILE A N 1
ATOM 7243 C CA . ILE A 1 889 ? -3.008 -18.315 -29.414 1.00 92.81 889 ILE A CA 1
ATOM 7244 C C . ILE A 1 889 ? -3.686 -17.730 -30.662 1.00 92.81 889 ILE A C 1
ATOM 7246 O O . ILE A 1 889 ? -3.173 -16.774 -31.237 1.00 92.81 889 ILE A O 1
ATOM 7250 N N . LYS A 1 890 ? -4.860 -18.247 -31.048 1.00 93.62 890 LYS A N 1
ATOM 7251 C CA . LYS A 1 890 ? -5.607 -17.804 -32.237 1.00 93.62 890 LYS A CA 1
ATOM 7252 C C . LYS A 1 890 ? -6.097 -16.357 -32.135 1.00 93.62 890 LYS A C 1
ATOM 7254 O O . LYS A 1 890 ? -6.031 -15.618 -33.115 1.00 93.62 890 LYS A O 1
ATOM 7259 N N . HIS A 1 891 ? -6.623 -15.960 -30.977 1.00 91.62 891 HIS A N 1
ATOM 7260 C CA . HIS A 1 891 ? -7.311 -14.678 -30.809 1.00 91.62 891 HIS A CA 1
ATOM 7261 C C . HIS A 1 891 ? -6.430 -13.556 -30.243 1.00 91.62 891 HIS A C 1
ATOM 7263 O O . HIS A 1 891 ? -6.844 -12.401 -30.292 1.00 91.62 891 HIS A O 1
ATOM 7269 N N . HIS A 1 892 ? -5.217 -13.854 -29.756 1.00 91.38 892 HIS A N 1
ATOM 7270 C CA . HIS A 1 892 ? -4.277 -12.863 -29.202 1.00 91.38 892 HIS A CA 1
ATOM 7271 C C . HIS A 1 892 ? -4.861 -11.995 -28.064 1.00 91.38 892 HIS A C 1
ATOM 7273 O O . HIS A 1 892 ? -4.456 -10.849 -27.865 1.00 91.38 892 HIS A O 1
ATOM 7279 N N . THR A 1 893 ? -5.810 -12.566 -27.321 1.00 92.31 893 THR A N 1
ATOM 7280 C CA . THR A 1 893 ? -6.434 -12.024 -26.107 1.00 92.31 893 THR A CA 1
ATOM 7281 C C . THR A 1 893 ? -6.766 -13.188 -25.160 1.00 92.31 893 THR A C 1
ATOM 7283 O O . THR A 1 893 ? -6.616 -14.360 -25.518 1.00 92.31 893 THR A O 1
ATOM 7286 N N . TYR A 1 894 ? -7.149 -12.879 -23.926 1.00 95.00 894 TYR A N 1
ATOM 7287 C CA . TYR A 1 894 ? -7.437 -13.846 -22.872 1.00 95.00 894 TYR A CA 1
ATOM 7288 C C . TYR A 1 894 ? -8.711 -14.663 -23.135 1.00 95.00 894 TYR A C 1
ATOM 7290 O O . TYR A 1 894 ? -9.728 -14.157 -23.616 1.00 95.00 894 TYR A O 1
ATOM 7298 N N . CYS A 1 895 ? -8.700 -15.934 -22.734 1.00 96.25 895 CYS A N 1
ATOM 7299 C CA . CYS A 1 895 ? -9.909 -16.744 -22.711 1.00 96.25 895 CYS A CA 1
ATOM 7300 C C . CYS A 1 895 ? -10.720 -16.428 -21.444 1.00 96.25 895 CYS A C 1
ATOM 7302 O O . CYS A 1 895 ? -10.340 -16.812 -20.334 1.00 96.25 895 CYS A O 1
ATOM 7304 N N . LYS A 1 896 ? -11.864 -15.750 -21.613 1.00 95.88 896 LYS A N 1
ATOM 7305 C CA . LYS A 1 896 ? -12.790 -15.385 -20.521 1.00 95.88 896 LYS A CA 1
ATOM 7306 C C . LYS A 1 896 ? -13.260 -16.590 -19.704 1.00 95.88 896 LYS A C 1
ATOM 7308 O O . LYS A 1 896 ? -13.424 -16.473 -18.493 1.00 95.88 896 LYS A O 1
ATOM 7313 N N . ASP A 1 897 ? -13.464 -17.739 -20.345 1.00 95.94 897 ASP A N 1
ATOM 7314 C CA . ASP A 1 897 ? -13.948 -18.941 -19.662 1.00 95.94 897 ASP A CA 1
ATOM 7315 C C . ASP A 1 897 ? -12.840 -19.683 -18.911 1.00 95.94 897 ASP A C 1
ATOM 7317 O O . ASP A 1 897 ? -13.072 -20.149 -17.796 1.00 95.94 897 ASP A O 1
ATOM 7321 N N . MET A 1 898 ? -11.602 -19.639 -19.414 1.00 96.44 898 MET A N 1
ATOM 7322 C CA . MET A 1 898 ? -10.437 -20.087 -18.653 1.00 96.44 898 MET A CA 1
ATOM 7323 C C . MET A 1 898 ? -10.207 -19.240 -17.390 1.00 96.44 898 MET A C 1
ATOM 7325 O O . MET A 1 898 ? -9.867 -19.809 -16.361 1.00 96.44 898 MET A O 1
ATOM 7329 N N . VAL A 1 899 ? -10.441 -17.915 -17.399 1.00 97.44 899 VAL A N 1
ATOM 7330 C CA . VAL A 1 899 ? -10.346 -17.101 -16.159 1.00 97.44 899 VAL A CA 1
ATOM 7331 C C . VAL A 1 899 ? -11.326 -17.609 -15.102 1.00 97.44 899 VAL A C 1
ATOM 7333 O O . VAL A 1 899 ? -10.946 -17.840 -13.957 1.00 97.44 899 VAL A O 1
ATOM 7336 N N . LYS A 1 900 ? -12.588 -17.831 -15.490 1.00 96.31 900 LYS A N 1
ATOM 7337 C CA . LYS A 1 900 ? -13.627 -18.352 -14.590 1.00 96.31 900 LYS A CA 1
ATOM 7338 C C . LYS A 1 900 ? -13.275 -19.732 -14.040 1.00 96.31 900 LYS A C 1
ATOM 7340 O O . LYS A 1 900 ? -13.634 -20.007 -12.899 1.00 96.31 900 LYS A O 1
ATOM 7345 N N . ALA A 1 901 ? -12.621 -20.581 -14.836 1.00 95.25 901 ALA A N 1
ATOM 7346 C CA . ALA A 1 901 ? -12.182 -21.918 -14.443 1.00 95.25 901 ALA A CA 1
ATOM 7347 C C . ALA A 1 901 ? -10.958 -21.877 -13.505 1.00 95.25 901 ALA A C 1
ATOM 7349 O O . ALA A 1 901 ? -10.983 -22.500 -12.444 1.00 95.25 901 ALA A O 1
ATOM 7350 N N . LEU A 1 902 ? -9.936 -21.074 -13.823 1.00 95.75 902 LEU A N 1
ATOM 7351 C CA . LEU A 1 902 ? -8.756 -20.857 -12.973 1.00 95.75 902 LEU A CA 1
ATOM 7352 C C . LEU A 1 902 ? -9.111 -20.260 -11.603 1.00 95.75 902 LEU A C 1
ATOM 7354 O O . LEU A 1 902 ? -8.536 -20.655 -10.594 1.00 95.75 902 LEU A O 1
ATOM 7358 N N . ASN A 1 903 ? -10.087 -19.349 -11.559 1.00 96.69 903 ASN A N 1
ATOM 7359 C CA . ASN A 1 903 ? -10.561 -18.714 -10.328 1.00 96.69 903 ASN A CA 1
ATOM 7360 C C . ASN A 1 903 ? -11.514 -19.586 -9.493 1.00 96.69 903 ASN A C 1
ATOM 7362 O O . ASN A 1 903 ? -11.967 -19.133 -8.442 1.00 96.69 903 ASN A O 1
ATOM 7366 N N . THR A 1 904 ? -11.848 -20.812 -9.918 1.00 93.56 904 THR A N 1
ATOM 7367 C CA . THR A 1 904 ? -12.775 -21.683 -9.165 1.00 93.56 904 THR A CA 1
ATOM 7368 C C . THR A 1 904 ? -12.401 -21.961 -7.703 1.00 93.56 904 THR A C 1
ATOM 7370 O O . THR A 1 904 ? -13.344 -22.108 -6.928 1.00 93.56 904 THR A O 1
ATOM 7373 N N . PRO A 1 905 ? -11.125 -21.944 -7.252 1.00 92.81 905 PRO A N 1
ATOM 7374 C CA . PRO A 1 905 ? -10.798 -21.982 -5.824 1.00 92.81 905 PRO A CA 1
ATOM 7375 C C . PRO A 1 905 ? -11.511 -20.914 -4.987 1.00 92.81 905 PRO A C 1
ATOM 7377 O O . PRO A 1 905 ? -11.889 -21.177 -3.850 1.00 92.81 905 PRO A O 1
ATOM 7380 N N . PHE A 1 906 ? -11.759 -19.729 -5.556 1.00 93.31 906 PHE A N 1
ATOM 7381 C CA . PHE A 1 906 ? -12.434 -18.618 -4.879 1.00 93.31 906 PHE A CA 1
ATOM 7382 C C . PHE A 1 906 ? -13.965 -18.697 -4.939 1.00 93.31 906 PHE A C 1
ATOM 7384 O O . PHE A 1 906 ? -14.623 -17.803 -4.420 1.00 93.31 906 PHE A O 1
ATOM 7391 N N . GLY A 1 907 ? -14.538 -19.717 -5.592 1.00 90.56 907 GLY A N 1
ATOM 7392 C CA . GLY A 1 907 ? -15.969 -19.809 -5.898 1.00 90.56 907 GLY A CA 1
ATOM 7393 C C . GLY A 1 907 ? -16.898 -19.819 -4.682 1.00 90.56 907 GLY A C 1
ATOM 7394 O O . GLY A 1 907 ? -18.055 -19.427 -4.826 1.00 90.56 907 GLY A O 1
ATOM 7395 N N . TYR A 1 908 ? -16.393 -20.207 -3.506 1.00 87.25 908 TYR A N 1
ATOM 7396 C CA . TYR A 1 908 ? -17.093 -20.078 -2.228 1.00 87.25 908 TYR A CA 1
ATOM 7397 C C . TYR A 1 908 ? -17.461 -18.609 -1.931 1.00 87.25 908 TYR A C 1
ATOM 7399 O O . TYR A 1 908 ? -18.637 -18.296 -1.773 1.00 87.25 908 TYR A O 1
ATOM 7407 N N . ASP A 1 909 ? -16.501 -17.678 -1.968 1.00 89.81 909 ASP A N 1
ATOM 7408 C CA . ASP A 1 909 ? -16.766 -16.235 -1.887 1.00 89.81 909 ASP A CA 1
ATOM 7409 C C . ASP A 1 909 ? -17.244 -15.725 -3.258 1.00 89.81 909 ASP A C 1
ATOM 7411 O O . ASP A 1 909 ? -16.475 -15.244 -4.093 1.00 89.81 909 ASP A O 1
ATOM 7415 N N . LEU A 1 910 ? -18.550 -15.855 -3.507 1.00 88.19 910 LEU A N 1
ATOM 7416 C CA . LEU A 1 910 ? -19.176 -15.470 -4.772 1.00 88.19 910 LEU A CA 1
ATOM 7417 C C . LEU A 1 910 ? -18.906 -14.000 -5.186 1.00 88.19 910 LEU A C 1
ATOM 7419 O O . LEU A 1 910 ? -18.647 -13.776 -6.376 1.00 88.19 910 LEU A O 1
ATOM 7423 N N . PRO A 1 911 ? -18.950 -12.986 -4.291 1.00 90.75 911 PRO A N 1
ATOM 7424 C CA . PRO A 1 911 ? -18.494 -11.629 -4.605 1.00 90.75 911 PRO A CA 1
ATOM 7425 C C . PRO A 1 911 ? -17.047 -11.574 -5.113 1.00 90.75 911 PRO A C 1
ATOM 7427 O O . PRO A 1 911 ? -16.803 -11.028 -6.193 1.00 90.75 911 PRO A O 1
ATOM 7430 N N . ARG A 1 912 ? -16.095 -12.178 -4.390 1.00 93.12 912 ARG A N 1
ATOM 7431 C CA . ARG A 1 912 ? -14.671 -12.223 -4.760 1.00 93.12 912 ARG A CA 1
ATOM 7432 C C . ARG A 1 912 ? -14.476 -12.948 -6.090 1.00 93.12 912 ARG A C 1
ATOM 7434 O O . ARG A 1 912 ? -13.854 -12.399 -6.996 1.00 93.12 912 ARG A O 1
ATOM 7441 N N . TYR A 1 913 ? -15.084 -14.122 -6.255 1.00 93.69 913 TYR A N 1
ATOM 7442 C CA . TYR A 1 913 ? -15.056 -14.901 -7.491 1.00 93.69 913 TYR A CA 1
ATOM 7443 C C . TYR A 1 913 ? -15.547 -14.101 -8.701 1.00 93.69 913 TYR A C 1
ATOM 7445 O O . TYR A 1 913 ? -14.887 -14.092 -9.743 1.00 93.69 913 TYR A O 1
ATOM 7453 N N . LYS A 1 914 ? -16.679 -13.395 -8.579 1.00 92.69 914 LYS A N 1
ATOM 7454 C CA . LYS A 1 914 ? -17.222 -12.562 -9.663 1.00 92.69 914 LYS A CA 1
ATOM 7455 C C . LYS A 1 914 ? -16.299 -11.399 -10.007 1.00 92.69 914 LYS A C 1
ATOM 7457 O O . LYS A 1 914 ? -15.993 -11.218 -11.183 1.00 92.69 914 LYS A O 1
ATOM 7462 N N . ASN A 1 915 ? -15.847 -10.645 -9.007 1.00 94.38 915 ASN A N 1
ATOM 7463 C CA . ASN A 1 915 ? -15.015 -9.460 -9.219 1.00 94.38 915 ASN A CA 1
ATOM 7464 C C . ASN A 1 915 ? -13.655 -9.836 -9.830 1.00 94.38 915 ASN A C 1
ATOM 7466 O O . ASN A 1 915 ? -13.157 -9.140 -10.706 1.00 94.38 915 ASN A O 1
ATOM 7470 N N . LEU A 1 916 ? -13.090 -10.986 -9.447 1.00 96.81 916 LEU A N 1
ATOM 7471 C CA . LEU A 1 916 ? -11.838 -11.504 -10.005 1.00 96.81 916 LEU A CA 1
ATOM 7472 C C . LEU A 1 916 ? -11.990 -12.209 -11.364 1.00 96.81 916 LEU A C 1
ATOM 7474 O O . LEU A 1 916 ? -10.984 -12.390 -12.052 1.00 96.81 916 LEU A O 1
ATOM 7478 N N . SER A 1 917 ? -13.204 -12.606 -11.768 1.00 96.19 917 SER A N 1
ATOM 7479 C CA . SER A 1 917 ? -13.455 -13.348 -13.022 1.00 96.19 917 SER A CA 1
ATOM 7480 C C . SER A 1 917 ? -14.129 -12.532 -14.129 1.00 96.19 917 SER A C 1
ATOM 7482 O O . SER A 1 917 ? -14.306 -13.040 -15.237 1.00 96.19 917 SER A O 1
ATOM 7484 N N . ILE A 1 918 ? -14.542 -11.293 -13.850 1.00 94.06 918 ILE A N 1
ATOM 7485 C CA . ILE A 1 918 ? -15.295 -10.440 -14.777 1.00 94.06 918 ILE A CA 1
ATOM 7486 C C . ILE A 1 918 ? -14.673 -9.041 -14.757 1.00 94.06 918 ILE A C 1
ATOM 7488 O O . ILE A 1 918 ? -14.836 -8.307 -13.789 1.00 94.06 918 ILE A O 1
ATOM 7492 N N . GLY A 1 919 ? -13.988 -8.655 -15.839 1.00 89.50 919 GLY A N 1
ATOM 7493 C CA . GLY A 1 919 ? -13.223 -7.400 -15.901 1.00 89.50 919 GLY A CA 1
ATOM 7494 C C . GLY A 1 919 ? -14.041 -6.131 -15.627 1.00 89.50 919 GLY A C 1
ATOM 7495 O O . GLY A 1 919 ? -13.525 -5.197 -15.021 1.00 89.50 919 GLY A O 1
ATOM 7496 N N . ASP A 1 920 ? -15.330 -6.121 -15.983 1.00 88.31 920 ASP A N 1
ATOM 7497 C CA . ASP A 1 920 ? -16.252 -5.011 -15.692 1.00 88.31 920 ASP A CA 1
ATOM 7498 C C . ASP A 1 920 ? -16.592 -4.858 -14.195 1.00 88.31 920 ASP A C 1
ATOM 7500 O O . ASP A 1 920 ? -17.082 -3.810 -13.785 1.00 88.31 920 ASP A O 1
ATOM 7504 N N . LEU A 1 921 ? -16.329 -5.883 -13.375 1.00 91.00 921 LEU A N 1
ATOM 7505 C CA . LEU A 1 921 ? -16.516 -5.881 -11.916 1.00 91.00 921 LEU A CA 1
ATOM 7506 C C . LEU A 1 921 ? -15.187 -5.801 -11.140 1.00 91.00 921 LEU A C 1
ATOM 7508 O O . LEU A 1 921 ? -15.199 -5.745 -9.911 1.00 91.00 921 LEU A O 1
ATOM 7512 N N . PHE A 1 922 ? -14.047 -5.827 -11.836 1.00 91.94 922 PHE A N 1
ATOM 7513 C CA . PHE A 1 922 ? -12.725 -5.932 -11.214 1.00 91.94 922 PHE A CA 1
ATOM 7514 C C . PHE A 1 922 ? -12.241 -4.611 -10.600 1.00 91.94 922 PHE A C 1
ATOM 7516 O O . PHE A 1 922 ? -11.684 -4.598 -9.502 1.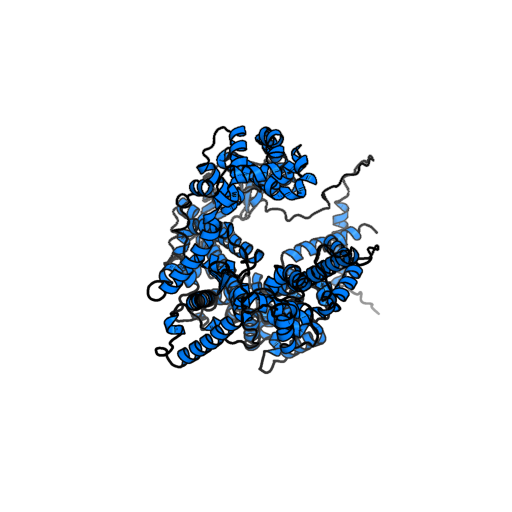00 91.94 922 PHE A O 1
ATOM 7523 N N . ASP A 1 923 ? -12.441 -3.495 -11.305 1.00 85.12 923 ASP A N 1
ATOM 7524 C CA . ASP A 1 923 ? -11.929 -2.182 -10.907 1.00 85.12 923 ASP A CA 1
ATOM 7525 C C . ASP A 1 923 ? -13.067 -1.179 -10.677 1.00 85.12 923 ASP A C 1
ATOM 7527 O O . ASP A 1 923 ? -13.737 -0.734 -11.614 1.00 85.12 923 ASP A O 1
ATOM 7531 N N . ARG A 1 924 ? -13.213 -0.768 -9.410 1.00 75.19 924 ARG A N 1
ATOM 7532 C CA . ARG A 1 924 ? -14.169 0.249 -8.946 1.00 75.19 924 ARG A CA 1
ATOM 7533 C C . ARG A 1 924 ? -14.094 1.566 -9.728 1.00 75.19 924 ARG A C 1
ATOM 7535 O O . ARG A 1 924 ? -15.104 2.249 -9.851 1.00 75.19 924 ARG A O 1
ATOM 7542 N N . ASN A 1 925 ? -12.918 1.924 -10.247 1.00 73.12 925 ASN A N 1
ATOM 7543 C CA . ASN A 1 925 ? -12.701 3.196 -10.934 1.00 73.12 925 ASN A CA 1
ATOM 7544 C C . ASN A 1 925 ? -13.232 3.153 -12.381 1.00 73.12 925 ASN A C 1
ATOM 7546 O O . ASN A 1 925 ? -13.809 4.128 -12.855 1.00 73.12 925 ASN A O 1
ATOM 7550 N N . ASN A 1 926 ? -13.108 2.010 -13.070 1.00 65.06 926 ASN A N 1
ATOM 7551 C CA . ASN A 1 926 ? -13.580 1.863 -14.454 1.00 65.06 926 ASN A CA 1
ATOM 7552 C C . ASN A 1 926 ? -15.112 1.789 -14.550 1.00 65.06 926 ASN A C 1
ATOM 7554 O O . ASN A 1 926 ? -15.685 2.254 -15.535 1.00 65.06 926 ASN A O 1
ATOM 7558 N N . TYR A 1 927 ? -15.780 1.246 -13.525 1.00 50.25 927 TYR A N 1
ATOM 7559 C CA . TYR A 1 927 ? -17.244 1.167 -13.477 1.00 50.25 927 TYR A CA 1
ATOM 7560 C C . TYR A 1 927 ? -17.894 2.561 -13.529 1.00 50.25 927 TYR A C 1
ATOM 7562 O O . TYR A 1 927 ? -18.829 2.775 -14.296 1.00 50.25 927 TYR A O 1
ATOM 7570 N N . LEU A 1 928 ? -17.342 3.524 -12.777 1.00 45.34 928 LEU A N 1
ATOM 7571 C CA . LEU A 1 928 ? -17.817 4.913 -12.735 1.00 45.34 928 LEU A CA 1
ATOM 7572 C C . LEU A 1 928 ? -17.727 5.602 -14.108 1.00 45.34 928 LEU A C 1
ATOM 7574 O O . LEU A 1 928 ? -18.663 6.295 -14.513 1.00 45.34 928 LEU A O 1
ATOM 7578 N N . ASN A 1 929 ? -16.637 5.369 -14.846 1.00 41.53 929 ASN A N 1
ATOM 7579 C CA . ASN A 1 929 ? -16.428 5.969 -16.165 1.00 41.53 929 ASN A CA 1
ATOM 7580 C C . ASN A 1 929 ? -17.399 5.399 -17.209 1.00 41.53 929 ASN A C 1
ATOM 7582 O O . ASN A 1 929 ? -18.017 6.171 -17.938 1.00 41.53 929 ASN A O 1
ATOM 7586 N N . LYS A 1 930 ? -17.631 4.078 -17.219 1.00 36.56 930 LYS A N 1
ATOM 7587 C CA . LYS A 1 930 ? -18.619 3.464 -18.124 1.00 36.56 930 LYS A CA 1
ATOM 7588 C C . LYS A 1 930 ? -20.041 3.975 -17.887 1.00 36.56 930 LYS A C 1
ATOM 7590 O O . LYS A 1 930 ? -20.794 4.132 -18.845 1.00 36.56 930 LYS A O 1
ATOM 7595 N N . THR A 1 931 ? -20.412 4.293 -16.640 1.00 34.34 931 THR A N 1
ATOM 7596 C CA . THR A 1 931 ? -21.700 4.957 -16.380 1.00 34.34 931 THR A CA 1
ATOM 7597 C C . THR A 1 931 ? -21.802 6.350 -17.001 1.00 34.34 931 THR A C 1
ATOM 7599 O O . THR A 1 931 ? -22.913 6.708 -17.371 1.00 34.34 931 THR A O 1
ATOM 7602 N N . LYS A 1 932 ? -20.703 7.102 -17.186 1.00 30.56 932 LYS A N 1
ATOM 7603 C CA . LYS A 1 932 ? -20.731 8.370 -17.942 1.00 30.56 932 LYS A CA 1
ATOM 7604 C C . LYS A 1 932 ? -20.908 8.133 -19.438 1.00 30.56 932 LYS A C 1
ATOM 7606 O O . LYS A 1 932 ? -21.916 8.560 -19.983 1.00 30.56 932 LYS A O 1
ATOM 7611 N N . GLU A 1 933 ? -20.037 7.327 -20.050 1.00 32.53 933 GLU A N 1
ATOM 7612 C CA . GLU A 1 933 ? -20.099 7.009 -21.490 1.00 32.53 933 GLU A CA 1
ATOM 7613 C C . GLU A 1 933 ? -21.493 6.501 -21.912 1.00 32.53 933 GLU A C 1
ATOM 7615 O O . GLU A 1 933 ? -22.013 6.870 -22.961 1.00 32.53 933 GLU A O 1
ATOM 7620 N N . SER A 1 934 ? -22.144 5.690 -21.066 1.00 31.55 934 SER A N 1
ATOM 7621 C CA . SER A 1 934 ? -23.501 5.177 -21.312 1.00 31.55 934 SER A CA 1
ATOM 7622 C C . SER A 1 934 ? -24.643 6.188 -21.107 1.00 31.55 934 SER A C 1
ATOM 7624 O O . SER A 1 934 ? -25.783 5.873 -21.435 1.00 31.55 934 SER A O 1
ATOM 7626 N N . ILE A 1 935 ? -24.377 7.373 -20.557 1.00 34.09 935 ILE A N 1
ATOM 7627 C CA . ILE A 1 935 ? -25.329 8.493 -20.455 1.00 34.09 935 ILE A CA 1
ATOM 7628 C C . ILE A 1 935 ? -25.085 9.470 -21.604 1.00 34.09 935 ILE A C 1
ATOM 7630 O O . ILE A 1 935 ? -26.039 9.840 -22.282 1.00 34.09 935 ILE A O 1
ATOM 7634 N N . ASP A 1 936 ? -23.821 9.794 -21.878 1.00 31.52 936 ASP A N 1
ATOM 7635 C CA . ASP A 1 936 ? -23.410 10.667 -22.983 1.00 31.52 936 ASP A CA 1
ATOM 7636 C C . ASP A 1 936 ? -23.858 10.091 -24.347 1.00 31.52 936 ASP A C 1
ATOM 7638 O O . ASP A 1 936 ? -24.286 10.818 -25.243 1.00 31.52 936 ASP A O 1
ATOM 7642 N N . ALA A 1 937 ? -23.862 8.758 -24.481 1.00 31.36 937 ALA A N 1
ATOM 7643 C CA . ALA A 1 937 ? -24.397 8.030 -25.637 1.00 31.36 937 ALA A CA 1
ATOM 7644 C C . ALA A 1 937 ? -25.941 7.917 -25.693 1.00 31.36 937 ALA A C 1
ATOM 7646 O O . ALA A 1 937 ? -26.462 7.292 -26.613 1.00 31.36 937 ALA A O 1
ATOM 7647 N N . ASN A 1 938 ? -26.677 8.466 -24.717 1.00 31.53 938 ASN A N 1
ATOM 7648 C CA . ASN A 1 938 ? -28.137 8.626 -24.784 1.00 31.53 938 ASN A CA 1
ATOM 7649 C C . ASN A 1 938 ? -28.529 10.101 -24.993 1.00 31.53 938 ASN A C 1
ATOM 7651 O O . ASN A 1 938 ? -29.402 10.368 -25.810 1.00 31.53 938 ASN A O 1
ATOM 7655 N N . SER A 1 939 ? -27.853 11.068 -24.359 1.00 30.27 939 SER A N 1
ATOM 7656 C CA . SER A 1 939 ? -28.110 12.502 -24.609 1.00 30.27 939 SER A CA 1
ATOM 7657 C C . SER A 1 939 ? -27.768 12.939 -26.043 1.00 30.27 939 SER A C 1
ATOM 7659 O O . SER A 1 939 ? -28.392 13.850 -26.581 1.00 30.27 939 SER A O 1
ATOM 7661 N N . SER A 1 940 ? -26.837 12.243 -26.700 1.00 30.02 940 SER A N 1
ATOM 7662 C CA . SER A 1 940 ? -26.537 12.400 -28.133 1.00 30.02 940 SER A CA 1
ATOM 7663 C C . SER A 1 940 ? -27.519 11.685 -29.084 1.00 30.02 940 SER A C 1
ATOM 7665 O O . SER A 1 940 ? -27.301 11.692 -30.293 1.00 30.02 940 SER A O 1
ATOM 7667 N N . ILE A 1 941 ? -28.595 11.077 -28.564 1.00 34.25 941 ILE A N 1
ATOM 7668 C CA . ILE A 1 941 ? -29.711 10.528 -29.360 1.00 34.25 941 ILE A CA 1
ATOM 7669 C C . ILE A 1 941 ? -30.915 11.484 -29.346 1.00 34.25 941 ILE A C 1
ATOM 7671 O O . ILE A 1 941 ? -31.578 11.622 -30.367 1.00 34.25 941 ILE A O 1
ATOM 7675 N N . ASP A 1 942 ? -31.146 12.216 -28.252 1.00 30.61 942 ASP A N 1
ATOM 7676 C CA . ASP A 1 942 ? -32.214 13.229 -28.139 1.00 30.61 942 ASP A CA 1
ATOM 7677 C C . ASP A 1 942 ? -31.850 14.577 -28.822 1.00 30.61 942 ASP A C 1
ATOM 7679 O O . ASP A 1 942 ? -32.323 15.643 -28.430 1.00 30.61 942 ASP A O 1
ATOM 7683 N N . SER A 1 943 ? -30.961 14.549 -29.823 1.00 29.61 943 SER A N 1
ATOM 7684 C CA . SER A 1 943 ? -30.452 15.727 -30.552 1.00 29.61 943 SER A CA 1
ATOM 7685 C C . SER A 1 943 ? -30.249 15.489 -32.064 1.00 29.61 943 SER A C 1
ATOM 7687 O O . SER A 1 943 ? -29.417 16.146 -32.695 1.00 29.61 943 SER A O 1
ATOM 7689 N N . GLN A 1 944 ? -31.034 14.572 -32.653 1.00 28.53 944 GLN A N 1
ATOM 7690 C CA . GLN A 1 944 ? -31.200 14.373 -34.105 1.00 28.53 944 GLN A CA 1
ATOM 7691 C C . GLN A 1 944 ? -32.680 14.300 -34.496 1.00 28.53 944 GLN A C 1
ATOM 7693 O O . GLN A 1 944 ? -33.445 13.650 -33.750 1.00 28.53 944 GLN A O 1
#

Radius of gyration: 31.45 Å; chains: 1; bounding box: 102×77×78 Å

Sequence (944 aa):
MAKKSKGMSLREKRELEKQKRIQKAAVNSVNDTPEKTEEANVVSVNVRTSAENKHSKKSAAKALGLKSGLVIGDELYLTSFGRGNEAKLEKKISGDTVEKLGIGAFEVAERDESTLTLESGRIKDKTARPKDPRHITVDTQGKFKEDMLGIRSVLEKKIFGKTFDDNIHVQLAYNILDVEKIMAQYVSDIVYMLHNTDKTERNDNLMGYMSIRNTYKTFCDTSNLPDDTKQKVENQKREFDKIIKSGRLGYFGEAFMVNSGNSTKLRPEKEIYHIFALMASLRQSYFHGYVKDTDYQGTTWAYTLEDKLKGPSHEFRETIDKIFDEGFSKISKDFGKMNKVNLQILEQMIGELYGSIERQNLTCDYYDFIQLKKHKYLGFSIKRLRETMLETTPAECYKAECYNSERQKLYKLIDFLIYDLYYNRKPARIEEIVDKLRESVNDEEKESIYSVEAKYVYESLSKVLDKSLKNSVSGETIKDLQKRYDDETANRIWDISQHSISGNVNCFCKLIYIMTLMLDGKEINDLLTTLVNKFDNIASFIDVMDELGLEHSFTDNYKMFADSKAICLDLQFINSFARMSKIDDEKSKRQLFRDALVILDIGNKDETWINNYLDSDIFKLDKEGNKLKGARHDFRNFIANNVIKSSRFKYLVKYSSADGMIKLKTNEKLIGFVLDKLPETQIDRYYESCGLDNAVVDKKVRIEKLSGLIRDMKFDDFSGVKTSNKAGDNDKQDKAKYQAIISLYLMVLYQIVKNMIYVNSRYVIAFHCLERDFGMYGKDFGKYYQGCRKLTDHFIEEKYMKEGKLGCNKKVGRYLKNNISCCTDGLINTYRNQVDHFAVVRKIGNYAAYIKSIGSWFELYHYVIQRIVFDEYRFALNNTESNYKNSIIKHHTYCKDMVKALNTPFGYDLPRYKNLSIGDLFDRNNYLNKTKESIDANSSIDSQ

pLDDT: mean 80.87, std 17.17, range [20.23, 97.94]